Protein AF-A0A8J4WXT7-F1 (afdb_monomer)

Nearest PDB structures (foldseek):
  5irm-assembly1_C  TM=5.726E-01  e=2.950E-30  Oryctolagus cuniculus
  5irm-assembly1_A  TM=5.719E-01  e=6.163E-30  Oryctolagus cuniculus
  5irn-assembly1_A  TM=5.485E-01  e=1.030E-28  Oryctolagus cuniculus
  5irl-assembly1_A  TM=5.346E-01  e=1.166E-27  Oryctolagus cuniculus
  7alv-assembly1_A  TM=7.025E-01  e=1.165E-20  Homo sapiens

Foldseek 3Di:
DDDDDDDDDDDDDDDDDDDDYDDDDDDDDDDDDDDDDDDDDDDDDDDDDDDDDDDDDDDDDDDDDDDDDDDDDDDDDDDDDDDDDDDDDDDDDDDYDDDDDYDDDDDDDDDDDDDDDDDDDDDDDDDPPQDADPPPRHGLPWADPVVRDRHDPVCVVPPPPPDDDPTDDPDDDDDLLVLQLVLLVPDDPVRNQVVLVVCCVVCVVQRVPPPNPDDSNRVSVSCPVPDDSVVSVVVSVVSLQVVLLQQLLLVQLVVLLVVQQWDQLQDPDPVRTDGLVLQDFDFFKFFDDPDPQDLADQLVLLLVLVVPPDDPTHTDDLLCQQPDPPDRFQAEEEAHDPLQCLVVSVSVVSNCCSVVNGDVVASEEDEDELLLVVVDPFFFFQLVVRCLSRVSCVSPPDPQPPHAYEYEYEELVSHPAQQPLPPQDQDQDRGDGGDPSNRVNNVLQCSYVVRYRYYYYYYSVRPVSDDPVSGPTYMYGNADDLVSLLVSLPSLDPDPVLSVVLNVLCVLQLQLVSVSSRVVSSSLSSLLSVVCVVDVVPDDDDNHPLSSLLSSLLQQQLVQCVPPPVDPDPDSLDHDPVSLLVLLLLLVLLLVCLVVVHQKDFPVSSVVSVHDDDPPDPPPSSQSNQWDFDQRSVSGTITGGSTNLNSLLSPLVNQLQCCQPPQFLPLDPPRDRDPAPLVSLVSLLVVQQVPPSSSCLSSSLNNLLCLAPVNCVSCCSNRVSSVVGPDPNVVSLVVLVVVLQDPPGALSSNLSSLSSCVSNVCLCVLVCVLCCLQDPVNVPGAAELSSLLSNLSVLVSRSDQAAEDELVSHGHPDLCSSLSNLLSQLSYQEYHCAPSQDELVSLLSVLVSLQDAPGNHAYYANEPYQHELSSLLSVLNSLQHLRGNYAYYHHALNQYELPNLLSVLVSQLRLSGNYAEYHPHNYHYDVSSVVSNVVSVPDPSHRYPYD

Secondary structure (DSSP, 8-state):
----------------------------------------------------------------------------PPP---------------------------------------------------PBPTTT-SB--EEETTTTEEE-TTHHHHT-SSS-------PPPS-HHHHHHHHHTTS-HHHHHHHHHHHHHH-HHHHTT--TT--HHHHHHHHHHHS-HHHHHHHHHHHHHHHHHHHHHHHHHHHHHHHHSEEESSS--TTSEEEHHHH----EEEE----------HHHHHHHHTT---S---B--GGGTT--SS----EEEEE--TTSSHHHHHHHHHHHHHHTSS-TT-SEEEEEEHHHHTT--S-B-HHHHHHHH-GGGGG-S-S-SS--EEEEEE-GGG--S---TTTPPP---TTS-B-HHHHHHHHHHTSSSTTSEEEEEE-GGGGGGS-GGG-SEEEEEEE--HHHHHHHHHHH-SSHHHHHHHHHHHHH-HHHHHHTTSHHHHHHHHHHHHHHHH-GGG-SPPSSHHHHHHHHHHHHHHHHHHHHS--S---TT---HHHHHHHHHHHHHHHHHHHHT---B-HHHHHHTT----SSS-S-TTHHHHEEEEE-TTS-EEEEESSHHHHHHHHHHHHHHHHHHH---TT-TT-PPPSSHHHHHHHHHHHHHH-TT-TTHHHHHHHHHHTSHHHHHHHTTT-GGGGT----HHHHHHHHHHHHT-TT--HHHHHHHHHHHHHTT-TTHHHHHHHHHH-GGGTT--B-HHHHHHHHHHHTT-SS-EEEEEGGG--BSSGGGGGGGGGGGGGEEEEE-TTS--BHHHHHHHHHHHTSTT----EEE-TT-B-HHHHHHHHHHHHT-TT----EEE-TT---BTTTHHHHHHHHT-TT----EEE-TTSB--HHHHHHHHHHHTSTT---SB-

Mean predicted aligned error: 18.84 Å

Sequence (947 aa):
LKKPEMEKPQSSQSAKKEKVQTEQDKVTRQNRSSSPSQVSMKSDDSMIQPVHFASGKRRSSSPSNVSLKSNDSMIQPVHFPSGKRVRKSSRTLENLSMKSEDSMIQPVHFSQGEEQKYTSIYVETGEVQKSLCQEHHQAQDMFCKTEQAAICKECAVKEHREHEKQYMKITALPNTLMTLQKILGSMTASEFREFKKNLAYQYPECFETLQADCRTQDVAEQMMGSFSEDDVLKVTINLASVKPVSKCQEKIKEKLRRKFRHIHEGLALPKTQVVLYDIYTELYITEGGSEAIREEHEVRIIEKASKNNSTQETPVNITNIFKSPSDSIRSVLTKGVAGIGKTMSVQKFILDWAEGTANQDIDLIISLFFRDLNLEKEACSLMELLRRFFPELKDIESVENGIKILLVLDGLDECRFYLDFQNTRTCCDIMEPVSMEVLLTNLIKGNLLPRSLLWITSRPAATNQIPSECIHRMTEVRGFTDPQKEEYFHKKCKDAQMANTIIKHVKSCRSMHIMCHIPIFCWITATVLDILIRESELGEFPKNRTQLYIHYIFIQAGLKNRKYQKAINNDLRRFTQSDKQMILNLAKLAFHGTNKKTLIFYEDDLKECGIEISEASDFSSLVTQLFREEFGLYRKRVFCFLHLSVQEHLAAIHVLGQFLNEHINALALDGSHPTTLTDVLKTAVVMALENKTGHFDQFLQFLLGLTTECNRKLLQHLLPQLENESLQNDEIVQFIKEKIREEDRTETQTINLFHCLNEMGHNSLVKEIQESLNSDKLSNRKLNPEQCSALAFVLLMSEDVIESFNLQNYKTIKASSRQRLLPIIRASKKAVLCDCELSEKACEVVASALRIPNSPVREINLSRNSIGDAGLEDLCKGLKSPHCQLEILSLVACKITEKSCGSLANALESTESKLRELDLSSNHLTNTGVMRLESFFRSDKCKLQRL

Radius of gyration: 39.2 Å; Cα contacts (8 Å, |Δi|>4): 1251; chains: 1; bounding box: 110×140×107 Å

InterPro domains:
  IPR000315 B-box-type zinc finger [PF00643] (129-164)
  IPR000315 B-box-type zinc finger [PS50119] (128-168)
  IPR000315 B-box-type zinc finger [SM00336] (128-168)
  IPR001611 Leucine-rich repeat [PF13516] (854-876)
  IPR001611 Leucine-rich repeat [PF13516] (914-932)
  IPR007111 NACHT nucleoside triphosphatase [PF05729] (331-494)
  IPR007111 NACHT nucleoside triphosphatase [PS50837] (330-462)
  IPR027417 P-loop containing nucleoside triphosphate hydrolase [G3DSA:3.40.50.300] (240-474)
  IPR029495 NACHT-associated domain [PF14484] (253-323)
  IPR029495 NACHT-associated domain [SM01288] (251-323)
  IPR032675 Leucine-rich repeat domain superfamily [G3DSA:3.80.10.10] (797-947)
  IPR041075 NOD1/2, winged helix domain [PF17779] (582-641)
  IPR041267 NACHT, LRR and PYD domains-containing protein, helical domain HD2 [PF17776] (643-768)
  IPR051261 NOD-like receptor [PTHR24106] (198-947)

Solvent-accessible surface area (backbone atoms only — not comparable to full-atom values): 56001 Å² total; per-residue (Å²): 134,82,82,88,88,86,91,86,89,81,89,81,88,85,88,84,84,90,86,87,81,91,89,85,87,89,86,84,84,88,80,87,81,88,86,89,84,88,84,88,83,86,87,84,85,84,89,86,85,87,84,87,88,79,88,81,89,79,89,85,88,82,88,87,86,88,88,86,87,83,86,84,85,84,88,86,87,86,86,83,87,88,82,88,87,80,91,84,85,90,83,89,89,86,87,89,86,86,89,85,88,90,91,84,88,87,92,89,84,89,80,90,86,82,91,87,91,82,84,91,86,86,87,80,93,77,81,85,75,74,54,54,30,90,83,79,70,37,53,35,82,42,72,41,84,90,78,75,41,69,35,21,76,61,56,64,62,68,71,56,74,86,62,90,81,87,73,86,77,86,69,86,71,73,59,65,60,61,53,40,28,54,55,48,65,68,46,53,79,66,54,48,52,52,52,52,51,50,47,28,67,77,39,40,97,78,37,68,81,67,54,93,85,65,50,49,58,59,54,34,53,50,45,66,74,69,44,55,71,69,55,48,47,52,53,44,52,50,58,63,52,51,56,43,49,53,62,29,32,53,54,50,25,53,50,46,32,71,64,43,48,44,42,59,74,41,45,92,44,93,88,42,57,42,52,37,77,66,54,62,60,86,68,50,29,29,56,45,71,90,69,78,87,69,76,61,48,60,69,58,52,54,61,48,60,77,67,60,90,76,72,92,70,52,73,47,58,79,95,44,71,66,60,58,99,87,56,91,47,45,24,38,38,39,32,29,55,82,56,33,41,68,68,57,51,54,41,49,57,51,32,32,42,37,74,67,79,39,68,78,87,46,62,40,81,48,81,48,43,29,70,50,56,68,70,66,83,66,64,45,14,59,53,55,51,49,32,65,80,37,62,64,50,69,73,48,93,73,74,81,82,82,56,39,34,36,42,33,42,43,40,53,63,54,54,82,66,76,52,53,84,82,80,55,70,91,50,59,61,50,76,50,67,36,47,67,41,46,50,50,42,22,42,56,71,30,52,28,64,64,79,36,35,37,40,36,31,27,34,65,80,40,52,77,66,51,64,69,92,52,44,69,39,48,31,31,46,76,15,37,54,74,70,45,42,50,51,34,40,51,48,68,30,95,43,68,69,59,20,51,49,50,51,50,52,32,68,68,31,47,65,55,46,56,50,28,25,27,53,48,46,40,53,53,50,49,60,41,48,56,50,45,69,74,38,73,85,72,58,81,79,66,84,47,71,54,48,46,49,55,50,40,56,41,49,40,54,27,59,36,50,66,73,74,67,78,58,90,72,82,64,50,81,72,70,50,74,69,52,47,51,47,53,50,29,51,7,44,41,21,34,54,21,62,76,73,71,47,66,74,42,43,69,66,57,36,46,78,31,74,44,84,85,58,96,69,96,64,67,54,55,47,51,39,51,48,27,49,79,48,80,35,94,85,67,53,63,42,39,28,55,72,38,69,68,57,30,29,42,29,19,26,51,29,46,53,50,39,34,71,78,69,51,41,37,81,83,44,92,82,70,55,68,50,91,45,73,58,51,48,52,52,49,45,55,50,58,27,67,71,38,87,59,43,84,39,44,67,27,44,27,30,42,45,17,51,70,23,75,73,40,33,69,66,39,34,85,75,46,61,62,61,78,74,56,87,65,58,61,69,58,55,52,48,50,49,58,49,62,61,68,45,88,89,59,48,38,67,56,41,36,44,56,51,49,27,41,47,44,47,62,46,67,58,50,65,54,53,51,51,50,48,53,67,29,78,95,49,61,84,66,52,43,49,56,36,54,27,41,25,50,26,50,50,55,63,54,51,78,69,70,37,68,69,45,52,60,79,62,58,54,41,71,47,76,72,33,50,63,50,38,54,69,34,48,48,39,10,27,24,33,42,43,53,65,62,82,39,42,32,75,52,23,51,58,52,14,55,34,30,50,33,78,85,33,56,34,32,36,41,31,47,19,56,14,65,27,29,38,67,13,50,50,35,35,27,64,9,46,54,25,79,36,19,49,41,30,35,42,35,38,34,41,17,62,33,41,40,77,36,26,51,55,44,28,63,18,53,64,34,88,56,45,50,44,27,36,44,37,61,52,78,36,59,61,42,73,72,14,51,56,41,37,46,64,39,68,74,34,94,64,53,62,61,80,44,106

Structure (mmCIF, N/CA/C/O backbone):
data_AF-A0A8J4WXT7-F1
#
_entry.id   AF-A0A8J4WXT7-F1
#
loop_
_atom_site.group_PDB
_atom_site.id
_atom_site.type_symbol
_atom_site.label_atom_id
_atom_site.label_alt_id
_atom_site.label_comp_id
_atom_site.label_asym_id
_atom_site.label_entity_id
_atom_site.label_seq_id
_atom_site.pdbx_PDB_ins_code
_atom_site.Cartn_x
_atom_site.Cartn_y
_atom_site.Cartn_z
_atom_site.occupancy
_atom_site.B_iso_or_equiv
_atom_site.auth_seq_id
_atom_site.auth_comp_id
_atom_site.auth_asym_id
_atom_site.auth_atom_id
_atom_site.pdbx_PDB_model_num
ATOM 1 N N . LEU A 1 1 ? 22.449 63.955 -20.024 1.00 32.75 1 LEU A N 1
ATOM 2 C CA . LEU A 1 1 ? 21.929 65.347 -20.027 1.00 32.75 1 LEU A CA 1
ATOM 3 C C . LEU A 1 1 ? 20.988 65.516 -18.834 1.00 32.75 1 LEU A C 1
ATOM 5 O O . LEU A 1 1 ? 20.291 64.562 -18.537 1.00 32.75 1 LEU A O 1
ATOM 9 N N . LYS A 1 2 ? 20.996 66.692 -18.184 1.00 33.09 2 LYS A N 1
ATOM 10 C CA . LYS A 1 2 ? 20.111 67.130 -17.075 1.00 33.09 2 LYS A CA 1
ATOM 11 C C . LYS A 1 2 ? 20.021 66.259 -15.792 1.00 33.09 2 LYS A C 1
ATOM 13 O O . LYS A 1 2 ? 19.198 65.364 -15.674 1.00 33.09 2 LYS A O 1
ATOM 18 N N . LYS A 1 3 ? 20.829 66.662 -14.797 1.00 34.50 3 LYS A N 1
ATOM 19 C CA . LYS A 1 3 ? 20.426 66.908 -13.383 1.00 34.50 3 LYS A CA 1
ATOM 20 C C . LYS A 1 3 ? 19.378 68.062 -13.317 1.00 34.50 3 LYS A C 1
ATOM 22 O O . LYS A 1 3 ? 19.144 68.636 -14.387 1.00 34.50 3 LYS A O 1
ATOM 27 N N . PRO A 1 4 ? 18.823 68.498 -12.156 1.00 60.72 4 PRO A N 1
ATOM 28 C CA . PRO A 1 4 ? 19.086 68.169 -10.734 1.00 60.72 4 PRO A CA 1
ATOM 29 C C . PRO A 1 4 ? 17.799 67.605 -10.041 1.00 60.72 4 PRO A C 1
ATOM 31 O O . PRO A 1 4 ? 17.012 66.993 -10.753 1.00 60.72 4 PRO A O 1
ATOM 34 N N . GLU A 1 5 ? 17.509 67.633 -8.727 1.00 30.34 5 GLU A N 1
ATOM 35 C CA . GLU A 1 5 ? 18.019 68.401 -7.567 1.00 30.34 5 GLU A CA 1
ATOM 36 C C . GLU A 1 5 ? 17.745 67.684 -6.218 1.00 30.34 5 GLU A C 1
ATOM 38 O O . GLU A 1 5 ? 17.013 66.698 -6.170 1.00 30.34 5 GLU A O 1
ATOM 43 N N . MET A 1 6 ? 18.341 68.171 -5.122 1.00 35.03 6 MET A N 1
ATOM 44 C CA . MET A 1 6 ? 18.101 67.726 -3.736 1.00 35.03 6 MET A CA 1
ATOM 45 C C . MET A 1 6 ? 17.519 68.879 -2.917 1.00 35.03 6 MET A C 1
ATOM 47 O O . MET A 1 6 ? 18.025 69.985 -3.063 1.00 35.03 6 MET A O 1
ATOM 51 N N . GLU A 1 7 ? 16.634 68.616 -1.944 1.00 27.25 7 GLU A N 1
ATOM 52 C CA . GLU A 1 7 ? 16.581 69.466 -0.741 1.00 27.25 7 GLU A CA 1
ATOM 53 C C . GLU A 1 7 ? 16.004 68.789 0.523 1.00 27.25 7 GLU A C 1
ATOM 55 O O . GLU A 1 7 ? 15.384 67.725 0.475 1.00 27.25 7 GLU A O 1
ATOM 60 N N . LYS A 1 8 ? 16.341 69.383 1.677 1.00 28.42 8 LYS A N 1
ATOM 61 C CA . LYS A 1 8 ? 16.158 68.933 3.077 1.00 28.42 8 LYS A CA 1
ATOM 62 C C . LYS A 1 8 ? 16.643 70.098 3.987 1.00 28.42 8 LYS A C 1
ATOM 64 O O . LYS A 1 8 ? 17.520 70.830 3.539 1.00 28.42 8 LYS A O 1
ATOM 69 N N . PRO A 1 9 ? 16.343 70.157 5.301 1.00 58.66 9 PRO A N 1
ATOM 70 C CA . PRO A 1 9 ? 15.044 70.097 5.989 1.00 58.66 9 PRO A CA 1
ATOM 71 C C . PRO A 1 9 ? 14.857 71.249 7.027 1.00 58.66 9 PRO A C 1
ATOM 73 O O . PRO A 1 9 ? 15.831 71.834 7.493 1.00 58.66 9 PRO A O 1
ATOM 76 N N . GLN A 1 10 ? 13.632 71.507 7.507 1.00 25.59 10 GLN A N 1
ATOM 77 C CA . GLN A 1 10 ? 13.338 72.419 8.641 1.00 25.59 10 GLN A CA 1
ATOM 78 C C . GLN A 1 10 ? 12.150 71.850 9.464 1.00 25.59 10 GLN A C 1
ATOM 80 O O . GLN A 1 10 ? 11.192 71.374 8.868 1.00 25.59 10 GLN A O 1
ATOM 85 N N . SER A 1 11 ? 12.272 71.558 10.775 1.00 28.38 11 SER A N 1
ATOM 86 C CA . SER A 1 11 ? 12.218 72.441 11.977 1.00 28.38 11 SER A CA 1
ATOM 87 C C . SER A 1 11 ? 10.779 72.889 12.342 1.00 28.38 11 SER A C 1
ATOM 89 O O . SER A 1 11 ? 10.044 73.252 11.438 1.00 28.38 11 SER A O 1
ATOM 91 N N . SER A 1 12 ? 10.297 72.961 13.599 1.00 28.38 12 SER A N 1
ATOM 92 C CA . SER A 1 12 ? 10.892 72.701 14.934 1.00 28.38 12 SER A CA 1
ATOM 93 C C . SER A 1 12 ? 9.869 72.898 16.085 1.00 28.38 12 SER A C 1
ATOM 95 O O . SER A 1 12 ? 8.905 73.628 15.892 1.00 28.38 12 SER A O 1
ATOM 97 N N . GLN A 1 13 ? 10.193 72.419 17.307 1.00 30.55 13 GLN A N 1
ATOM 98 C CA . GLN A 1 13 ? 9.604 72.825 18.617 1.00 30.55 13 GLN A CA 1
ATOM 99 C C . GLN A 1 13 ? 8.113 72.432 18.853 1.00 30.55 13 GLN A C 1
ATOM 101 O O . GLN A 1 13 ? 7.436 72.001 17.932 1.00 30.55 13 GLN A O 1
ATOM 106 N N . SER A 1 14 ? 7.536 72.453 20.069 1.00 27.25 14 SER A N 1
ATOM 107 C CA . SER A 1 14 ? 7.973 72.970 21.389 1.00 27.25 14 SER A CA 1
ATOM 108 C C . SER A 1 14 ? 7.551 72.041 22.561 1.00 27.25 14 SER A C 1
ATOM 110 O O . SER A 1 14 ? 6.903 71.024 22.337 1.00 27.25 14 SER A O 1
ATOM 112 N N . ALA A 1 15 ? 7.920 72.365 23.811 1.00 29.78 15 ALA A N 1
ATOM 113 C CA . ALA A 1 15 ? 7.679 71.543 25.016 1.00 29.78 15 ALA A CA 1
ATOM 114 C C . ALA A 1 15 ? 7.128 72.365 26.202 1.00 29.78 15 ALA A C 1
ATOM 116 O O . ALA A 1 15 ? 7.303 73.588 26.192 1.00 29.78 15 ALA A O 1
ATOM 117 N N . LYS A 1 16 ? 6.578 71.717 27.259 1.00 30.84 16 LYS A N 1
ATOM 118 C CA . LYS A 1 16 ? 6.647 72.216 28.664 1.00 30.84 16 LYS A CA 1
ATOM 119 C C . LYS A 1 16 ? 6.080 71.303 29.780 1.00 30.84 16 LYS A C 1
ATOM 121 O O . LYS A 1 16 ? 5.022 70.716 29.608 1.00 30.84 16 LYS A O 1
ATOM 126 N N . LYS A 1 17 ? 6.728 71.424 30.960 1.00 28.84 17 LYS A N 1
ATOM 127 C CA . LYS A 1 17 ? 6.307 71.116 32.359 1.00 28.84 17 LYS A CA 1
ATOM 128 C C . LYS A 1 17 ? 6.183 69.626 32.765 1.00 28.84 17 LYS A C 1
ATOM 130 O O . LYS A 1 17 ? 5.819 68.814 31.931 1.00 28.84 17 LYS A O 1
ATOM 135 N N . GLU A 1 18 ? 6.585 69.139 33.957 1.00 28.61 18 GLU A N 1
ATOM 136 C CA . GLU A 1 18 ? 6.656 69.644 35.367 1.00 28.61 18 GLU A CA 1
ATOM 137 C C . GLU A 1 18 ? 5.300 69.679 36.116 1.00 28.61 18 GLU A C 1
ATOM 139 O O . GLU A 1 18 ? 4.330 70.171 35.555 1.00 28.61 18 GLU A O 1
ATOM 144 N N . LYS A 1 19 ? 5.142 69.255 37.390 1.00 28.00 19 LYS A N 1
ATOM 145 C CA . LYS A 1 19 ? 6.013 68.577 38.401 1.00 28.00 19 LYS A CA 1
ATOM 146 C C . LYS A 1 19 ? 5.114 68.035 39.559 1.00 28.00 19 LYS A C 1
ATOM 148 O O . LYS A 1 19 ? 3.906 67.977 39.382 1.00 28.00 19 LYS A O 1
ATOM 153 N N . VAL A 1 20 ? 5.698 67.800 40.752 1.00 28.27 20 VAL A N 1
ATOM 154 C CA . VAL A 1 20 ? 5.061 67.811 42.106 1.00 28.27 20 VAL A CA 1
ATOM 155 C C . VAL A 1 20 ? 4.616 66.449 42.710 1.00 28.27 20 VAL A C 1
ATOM 157 O O . VAL A 1 20 ? 3.445 66.106 42.717 1.00 28.27 20 VAL A O 1
ATOM 160 N N . GLN A 1 21 ? 5.605 65.743 43.295 1.00 28.44 21 GLN A N 1
ATOM 161 C CA . GLN A 1 21 ? 5.752 65.450 44.751 1.00 28.44 21 GLN A CA 1
ATOM 162 C C . GLN A 1 21 ? 4.863 64.441 45.544 1.00 28.44 21 GLN A C 1
ATOM 164 O O . GLN A 1 21 ? 3.657 64.612 45.628 1.00 28.44 21 GLN A O 1
ATOM 169 N N . THR A 1 22 ? 5.551 63.478 46.211 1.00 27.33 22 THR A N 1
ATOM 170 C CA . THR A 1 22 ? 5.584 63.116 47.678 1.00 27.33 22 THR A CA 1
ATOM 171 C C . THR A 1 22 ? 4.273 63.026 48.500 1.00 27.33 22 THR A C 1
ATOM 173 O O . THR A 1 22 ? 3.391 63.845 48.307 1.00 27.33 22 THR A O 1
ATOM 176 N N . GLU A 1 23 ? 4.067 62.188 49.535 1.00 30.50 23 GLU A N 1
ATOM 177 C CA . GLU A 1 23 ? 4.852 61.199 50.334 1.00 30.50 23 GLU A CA 1
ATOM 178 C C . GLU A 1 23 ? 3.835 60.335 51.172 1.00 30.50 23 GLU A C 1
ATOM 180 O O . GLU A 1 23 ? 2.641 60.445 50.905 1.00 30.50 23 GLU A O 1
ATOM 185 N N . GLN A 1 24 ? 4.112 59.448 52.153 1.00 29.28 24 GLN A N 1
ATOM 186 C CA . GLN A 1 24 ? 5.302 59.087 52.958 1.00 29.28 24 GLN A CA 1
ATOM 187 C C . GLN A 1 24 ? 5.260 57.593 53.413 1.00 29.28 24 GLN A C 1
ATOM 189 O O . GLN A 1 24 ? 4.347 56.844 53.072 1.00 29.28 24 GLN A O 1
ATOM 194 N N . ASP A 1 25 ? 6.249 57.179 54.211 1.00 28.12 25 ASP A N 1
ATOM 195 C CA . ASP A 1 25 ? 6.526 55.844 54.770 1.00 28.12 25 ASP A CA 1
ATOM 196 C C . ASP A 1 25 ? 5.552 55.263 55.825 1.00 28.12 25 ASP A C 1
ATOM 198 O O . ASP A 1 25 ? 4.901 55.985 56.584 1.00 28.12 25 ASP A O 1
ATOM 202 N N . LYS A 1 26 ? 5.702 53.947 56.085 1.00 26.88 26 LYS A N 1
ATOM 203 C CA . LYS A 1 26 ? 6.197 53.509 57.414 1.00 26.88 26 LYS A CA 1
ATOM 204 C C . LYS A 1 26 ? 6.975 52.183 57.392 1.00 26.88 26 LYS A C 1
ATOM 206 O O . LYS A 1 26 ? 6.702 51.292 56.597 1.00 26.88 26 LYS A O 1
ATOM 211 N N . VAL A 1 27 ? 7.965 52.070 58.285 1.00 28.64 27 VAL A N 1
ATOM 212 C CA . VAL A 1 27 ? 9.023 51.035 58.287 1.00 28.64 27 VAL A CA 1
ATOM 213 C C . VAL A 1 27 ? 9.058 50.272 59.614 1.00 28.64 27 VAL A C 1
ATOM 215 O O . VAL A 1 27 ? 9.048 50.907 60.670 1.00 28.64 27 VAL A O 1
ATOM 218 N N . THR A 1 28 ? 9.245 48.940 59.610 1.00 26.69 28 THR A N 1
ATOM 219 C CA . THR A 1 28 ? 9.834 48.238 60.778 1.00 26.69 28 THR A CA 1
ATOM 220 C C . THR A 1 28 ? 10.654 46.972 60.439 1.00 26.69 28 THR A C 1
ATOM 222 O O . THR A 1 28 ? 10.134 45.917 60.108 1.00 26.69 28 THR A O 1
ATOM 225 N N . ARG A 1 29 ? 11.977 47.135 60.567 1.00 26.28 29 ARG A N 1
ATOM 226 C CA . ARG A 1 29 ? 13.097 46.189 60.804 1.00 26.28 29 ARG A CA 1
ATOM 227 C C . ARG A 1 29 ? 12.882 44.654 60.908 1.00 26.28 29 ARG A C 1
ATOM 229 O O . ARG A 1 29 ? 12.332 44.158 61.878 1.00 26.28 29 ARG A O 1
ATOM 236 N N . GLN A 1 30 ? 13.616 43.951 60.032 1.00 26.34 30 GLN A N 1
ATOM 237 C CA . GLN A 1 30 ? 14.701 42.971 60.313 1.00 26.34 30 GLN A CA 1
ATOM 238 C C . GLN A 1 30 ? 14.550 41.859 61.383 1.00 26.34 30 GLN A C 1
ATOM 240 O O . GLN A 1 30 ? 14.616 42.127 62.577 1.00 26.34 30 GLN A O 1
ATOM 245 N N . ASN A 1 31 ? 14.711 40.606 60.930 1.00 25.25 31 ASN A N 1
ATOM 246 C CA . ASN A 1 31 ? 15.858 39.719 61.241 1.00 25.25 31 ASN A CA 1
ATOM 247 C C . ASN A 1 31 ? 16.038 38.756 60.038 1.00 25.25 31 ASN A C 1
ATOM 249 O O . ASN A 1 31 ? 15.040 38.293 59.503 1.00 25.25 31 ASN A O 1
ATOM 253 N N . ARG A 1 32 ? 17.202 38.645 59.370 1.00 26.08 32 ARG A N 1
ATOM 254 C CA . ARG A 1 32 ? 18.493 38.008 59.752 1.00 26.08 32 ARG A CA 1
ATOM 255 C C . ARG A 1 32 ? 18.356 36.473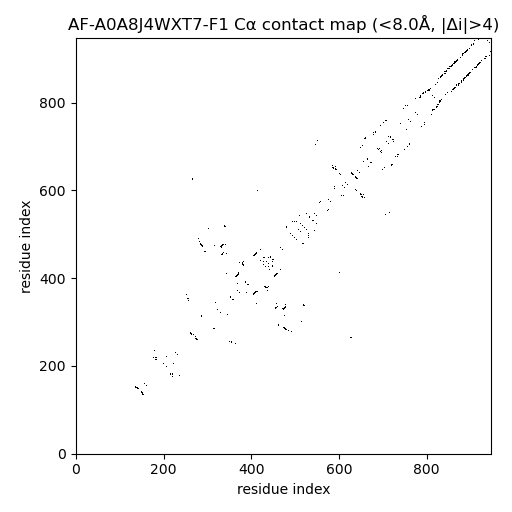 59.892 1.00 26.08 32 ARG A C 1
ATOM 257 O O . ARG A 1 32 ? 17.447 36.037 60.579 1.00 26.08 32 ARG A O 1
ATOM 264 N N . SER A 1 33 ? 19.211 35.639 59.279 1.00 25.41 33 SER A N 1
ATOM 265 C CA . SER A 1 33 ? 20.631 35.856 58.909 1.00 25.41 33 SER A CA 1
ATOM 266 C C . SER A 1 33 ? 21.156 35.065 57.681 1.00 25.41 33 SER A C 1
ATOM 268 O O . SER A 1 33 ? 20.657 33.984 57.407 1.00 25.41 33 SER A O 1
ATOM 270 N N . SER A 1 34 ? 22.258 35.568 57.076 1.00 25.61 34 SER A N 1
ATOM 271 C CA . SER A 1 34 ? 23.432 34.831 56.500 1.00 25.61 34 SER A CA 1
ATOM 272 C C . SER A 1 34 ? 23.237 33.757 55.398 1.00 25.61 34 SER A C 1
ATOM 274 O O . SER A 1 34 ? 22.472 32.827 55.600 1.00 25.61 34 SER A O 1
ATOM 276 N N . SER A 1 35 ? 23.974 33.709 54.271 1.00 25.70 35 SER A N 1
ATOM 277 C CA . SER A 1 35 ? 25.139 34.486 53.772 1.00 25.70 35 SER A CA 1
ATOM 278 C C . SER A 1 35 ? 25.268 34.395 52.230 1.00 25.70 35 SER A C 1
ATOM 280 O O . SER A 1 35 ? 24.807 33.407 51.663 1.00 25.70 35 SER A O 1
ATOM 282 N N . PRO A 1 36 ? 25.948 35.342 51.545 1.00 35.75 36 PRO A N 1
ATOM 283 C CA . PRO A 1 36 ? 26.253 35.267 50.107 1.00 35.75 36 PRO A CA 1
ATOM 284 C C . PRO A 1 36 ? 27.744 35.004 49.786 1.00 35.75 36 PRO A C 1
ATOM 286 O O . PRO A 1 36 ? 28.620 35.458 50.521 1.00 35.75 36 PRO A O 1
ATOM 289 N N . SER A 1 37 ? 28.050 34.364 48.647 1.00 22.73 37 SER A N 1
ATOM 290 C CA . SER A 1 37 ? 29.209 34.670 47.765 1.00 22.73 37 SER A CA 1
ATOM 291 C C . SER A 1 37 ? 29.231 33.786 46.499 1.00 22.73 37 SER A C 1
ATOM 293 O O . SER A 1 37 ? 28.431 32.867 46.353 1.00 22.73 37 SER A O 1
ATOM 295 N N . GLN A 1 38 ? 30.090 34.151 45.541 1.00 22.84 38 GLN A N 1
ATOM 296 C CA . GLN A 1 38 ? 30.192 33.622 44.171 1.00 22.84 38 GLN A CA 1
ATOM 297 C C . GLN A 1 38 ? 30.840 32.226 44.085 1.00 22.84 38 GLN A C 1
ATOM 299 O O . GLN A 1 38 ? 31.668 31.898 44.927 1.00 22.84 38 GLN A O 1
ATOM 304 N N . VAL A 1 39 ? 30.612 31.505 42.974 1.00 22.45 39 VAL A N 1
ATOM 305 C CA . VAL A 1 39 ? 31.678 30.968 42.085 1.00 22.45 39 VAL A CA 1
ATOM 306 C C . VAL A 1 39 ? 31.076 30.486 40.751 1.00 22.45 39 VAL A C 1
ATOM 308 O O . VAL A 1 39 ? 29.897 30.149 40.681 1.00 22.45 39 VAL A O 1
ATOM 311 N N . SER A 1 40 ? 31.867 30.511 39.670 1.00 22.30 40 SER A N 1
ATOM 312 C CA . SER A 1 40 ? 31.441 30.105 38.320 1.00 22.30 40 SER A CA 1
ATOM 313 C C . SER A 1 40 ? 31.441 28.591 38.102 1.00 22.30 40 SER A C 1
ATOM 315 O O . SER A 1 40 ? 32.327 27.906 38.611 1.00 22.30 40 SER A O 1
ATOM 317 N N . MET A 1 41 ? 30.628 28.118 37.156 1.00 23.03 41 MET A N 1
ATOM 318 C CA . MET A 1 41 ? 30.991 26.975 36.312 1.00 23.03 41 MET A CA 1
ATOM 319 C C . MET A 1 41 ? 30.803 27.338 34.838 1.00 23.03 41 MET A C 1
ATOM 321 O O . MET A 1 41 ? 29.846 28.023 34.482 1.00 23.03 41 MET A O 1
ATOM 325 N N . LYS A 1 42 ? 31.742 26.897 33.998 1.00 22.95 42 LYS A N 1
ATOM 326 C CA . LYS A 1 42 ? 31.633 26.941 32.538 1.00 22.95 42 LYS A CA 1
ATOM 327 C C . LYS A 1 42 ? 31.022 25.642 32.019 1.00 22.95 42 LYS A C 1
ATOM 329 O O . LYS A 1 42 ? 31.112 24.608 32.677 1.00 22.95 42 LYS A O 1
ATOM 334 N N . SER A 1 43 ? 30.544 25.690 30.786 1.00 24.03 43 SER A N 1
ATOM 335 C CA . SER A 1 43 ? 30.361 24.525 29.923 1.00 24.03 43 SER A CA 1
ATOM 336 C C . SER A 1 43 ? 31.191 24.762 28.666 1.00 24.03 43 SER A C 1
ATOM 338 O O . SER A 1 43 ? 30.878 25.676 27.906 1.00 24.03 43 SER A O 1
ATOM 340 N N . ASP A 1 44 ? 32.248 23.971 28.500 1.00 23.50 44 ASP A N 1
ATOM 341 C CA . ASP A 1 44 ? 33.116 23.933 27.320 1.00 23.50 44 ASP A CA 1
ATOM 342 C C . ASP A 1 44 ? 32.918 22.553 26.644 1.00 23.50 44 ASP A C 1
ATOM 344 O O . ASP A 1 44 ? 32.609 21.568 27.320 1.00 23.50 44 ASP A O 1
ATOM 348 N N . ASP A 1 45 ? 33.040 22.494 25.317 1.00 25.06 45 ASP A N 1
ATOM 349 C CA . ASP A 1 45 ? 32.605 21.372 24.464 1.00 25.06 45 ASP A CA 1
ATOM 350 C C . ASP A 1 45 ? 33.786 20.487 23.976 1.00 25.06 45 ASP A C 1
ATOM 352 O O . ASP A 1 45 ? 34.956 20.819 24.173 1.00 25.06 45 ASP A O 1
ATOM 356 N N . SER A 1 46 ? 33.460 19.426 23.229 1.00 23.95 46 SER A N 1
ATOM 357 C CA . SER A 1 46 ? 34.268 18.721 22.215 1.00 23.95 46 SER A CA 1
ATOM 358 C C . SER A 1 46 ? 35.114 17.476 22.589 1.00 23.95 46 SER A C 1
ATOM 360 O O . SER A 1 46 ? 36.008 17.501 23.427 1.00 23.95 46 SER A O 1
ATOM 362 N N . MET A 1 47 ? 34.887 16.424 21.778 1.00 22.59 47 MET A N 1
ATOM 363 C CA . MET A 1 47 ? 35.834 15.404 21.266 1.00 22.59 47 MET A CA 1
ATOM 364 C C . MET A 1 47 ? 36.442 14.320 22.186 1.00 22.59 47 MET A C 1
ATOM 366 O O . MET A 1 47 ? 36.995 14.597 23.242 1.00 22.59 47 MET A O 1
ATOM 370 N N . ILE A 1 48 ? 36.479 13.074 21.667 1.00 24.69 48 ILE A N 1
ATOM 371 C CA . ILE A 1 48 ? 37.716 12.308 21.352 1.00 24.69 48 ILE A CA 1
ATOM 372 C C . ILE A 1 48 ? 37.401 10.959 20.650 1.00 24.69 48 ILE A C 1
ATOM 374 O O . ILE A 1 48 ? 36.573 10.171 21.099 1.00 24.69 48 ILE A O 1
ATOM 378 N N . GLN A 1 49 ? 38.140 10.670 19.573 1.00 22.05 49 GLN A N 1
ATOM 379 C CA . GLN A 1 49 ? 38.462 9.328 19.041 1.00 22.05 49 GLN A CA 1
ATOM 380 C C . GLN A 1 49 ? 40.010 9.248 18.885 1.00 22.05 49 GLN A C 1
ATOM 382 O O . GLN A 1 49 ? 40.688 10.236 19.168 1.00 22.05 49 GLN A O 1
ATOM 387 N N . PRO A 1 50 ? 40.605 8.179 18.320 1.00 40.50 50 PRO A N 1
ATOM 388 C CA . PRO A 1 50 ? 40.706 6.815 18.847 1.00 40.50 50 PRO A CA 1
ATOM 389 C C . PRO A 1 50 ? 42.191 6.393 19.008 1.00 40.50 50 PRO A C 1
ATOM 391 O O . PRO A 1 50 ? 43.074 6.985 18.391 1.00 40.50 50 PRO A O 1
ATOM 394 N N . VAL A 1 51 ? 42.507 5.334 19.771 1.00 25.53 51 VAL A N 1
ATOM 395 C CA . VAL A 1 51 ? 43.911 4.876 19.928 1.00 25.53 51 VAL A CA 1
ATOM 396 C C . VAL A 1 51 ? 44.062 3.349 19.873 1.00 25.53 51 VAL A C 1
ATOM 398 O O . VAL A 1 51 ? 43.595 2.630 20.751 1.00 25.53 51 VAL A O 1
ATOM 401 N N . HIS A 1 52 ? 44.801 2.863 18.869 1.00 23.55 52 HIS A N 1
ATOM 402 C CA . HIS A 1 52 ? 45.481 1.561 18.903 1.00 23.55 52 HIS A CA 1
ATOM 403 C C . HIS A 1 52 ? 46.757 1.657 19.747 1.00 23.55 52 HIS A C 1
ATOM 405 O O . HIS A 1 52 ? 47.478 2.640 19.613 1.00 23.55 52 HIS A O 1
ATOM 411 N N . PHE A 1 53 ? 47.151 0.585 20.444 1.00 24.03 53 PHE A N 1
ATOM 412 C CA . PHE A 1 53 ? 48.579 0.287 20.628 1.00 24.03 53 PHE A CA 1
ATOM 413 C C . PHE A 1 53 ? 48.863 -1.216 20.699 1.00 24.03 53 PHE A C 1
ATOM 415 O O . PHE A 1 53 ? 47.990 -2.023 21.016 1.00 24.03 53 PHE A O 1
ATOM 422 N N . ALA A 1 54 ? 50.102 -1.586 20.377 1.00 21.84 54 ALA A N 1
ATOM 423 C CA . ALA A 1 54 ? 50.577 -2.961 20.327 1.00 21.84 54 ALA A CA 1
ATOM 424 C C . ALA A 1 54 ? 51.857 -3.153 21.158 1.00 21.84 54 ALA A C 1
ATOM 426 O O . ALA A 1 54 ? 52.655 -2.234 21.306 1.00 21.84 54 ALA A O 1
ATOM 427 N N . SER A 1 55 ? 52.095 -4.407 21.562 1.00 24.00 55 SER A N 1
ATOM 428 C CA . SER A 1 55 ? 53.374 -4.976 22.028 1.00 24.00 55 SER A CA 1
ATOM 429 C C . SER A 1 55 ? 53.998 -4.469 23.346 1.00 24.00 55 SER A C 1
ATOM 431 O O . SER A 1 55 ? 54.295 -3.293 23.502 1.00 24.00 55 SER A O 1
ATOM 433 N N . GLY A 1 56 ? 54.379 -5.411 24.230 1.00 22.36 56 GLY A N 1
ATOM 434 C CA . GLY A 1 56 ? 55.593 -5.230 25.051 1.00 22.36 56 GLY A CA 1
ATOM 435 C C . GLY A 1 56 ? 55.617 -5.733 26.504 1.00 22.36 56 GLY A C 1
ATOM 436 O O . GLY A 1 56 ? 55.593 -4.921 27.410 1.00 22.36 56 GLY A O 1
ATOM 437 N N . LYS A 1 57 ? 55.800 -7.052 26.711 1.00 23.70 57 LYS A N 1
ATOM 438 C CA . LYS A 1 57 ? 56.701 -7.707 27.711 1.00 23.70 57 LYS A CA 1
ATOM 439 C C . LYS A 1 57 ? 56.932 -6.978 29.075 1.00 23.70 57 LYS A C 1
ATOM 441 O O . LYS A 1 57 ? 57.534 -5.917 29.105 1.00 23.70 57 LYS A O 1
ATOM 446 N N . ARG A 1 58 ? 56.754 -7.608 30.250 1.00 24.70 58 ARG A N 1
ATOM 447 C CA . ARG A 1 58 ? 57.299 -8.926 30.675 1.00 24.70 58 ARG A CA 1
ATOM 448 C C . ARG A 1 58 ? 56.583 -9.507 31.919 1.00 24.70 58 ARG A C 1
ATOM 450 O O . ARG A 1 58 ? 56.339 -8.748 32.837 1.00 24.70 58 ARG A O 1
ATOM 457 N N . ARG A 1 59 ? 56.500 -10.855 31.968 1.00 24.30 59 ARG A N 1
ATOM 458 C CA . ARG A 1 59 ? 56.715 -11.796 33.115 1.00 24.30 59 ARG A CA 1
ATOM 459 C C . ARG A 1 59 ? 55.983 -11.564 34.462 1.00 24.30 59 ARG A C 1
ATOM 461 O O . ARG A 1 59 ? 55.950 -10.457 34.962 1.00 24.30 59 ARG A O 1
ATOM 468 N N . SER A 1 60 ? 55.559 -12.589 35.209 1.00 23.09 60 SER A N 1
ATOM 469 C CA . SER A 1 60 ? 55.343 -14.034 34.950 1.00 23.09 60 SER A CA 1
ATOM 470 C C . SER A 1 60 ? 54.710 -14.647 36.211 1.00 23.09 60 SER A C 1
ATOM 472 O O . SER A 1 60 ? 55.243 -14.433 37.294 1.00 23.09 60 SER A O 1
ATOM 474 N N . SER A 1 61 ? 53.659 -15.456 36.103 1.00 24.19 61 SER A N 1
ATOM 475 C CA . SER A 1 61 ? 53.839 -16.917 36.108 1.00 24.19 61 SER A CA 1
ATOM 476 C C . SER A 1 61 ? 52.821 -17.653 35.221 1.00 24.19 61 SER A C 1
ATOM 478 O O . SER A 1 61 ? 51.674 -17.256 35.060 1.00 24.19 61 SER A O 1
ATOM 480 N N . SER A 1 62 ? 53.287 -18.737 34.608 1.00 21.33 62 SER A N 1
ATOM 481 C CA . SER A 1 62 ? 52.563 -19.683 33.735 1.00 21.33 62 SER A CA 1
ATOM 482 C C . SER A 1 62 ? 52.932 -21.108 34.231 1.00 21.33 62 SER A C 1
ATOM 484 O O . SER A 1 62 ? 53.701 -21.170 35.198 1.00 21.33 62 SER A O 1
ATOM 486 N N . PRO A 1 63 ? 52.519 -22.248 33.627 1.00 31.41 63 PRO A N 1
ATOM 487 C CA . PRO A 1 63 ? 51.761 -22.486 32.384 1.00 31.41 63 PRO A CA 1
ATOM 488 C C . PRO A 1 63 ? 50.447 -23.272 32.664 1.00 31.41 63 PRO A C 1
ATOM 490 O O . PRO A 1 63 ? 50.063 -23.392 33.818 1.00 31.41 63 PRO A O 1
ATOM 493 N N . SER A 1 64 ? 49.653 -23.817 31.732 1.00 23.16 64 SER A N 1
ATOM 494 C CA . SER A 1 64 ? 49.768 -24.198 30.303 1.00 23.16 64 SER A CA 1
ATOM 495 C C . SER A 1 64 ? 48.335 -24.389 29.745 1.00 23.16 64 SER A C 1
ATOM 497 O O . SER A 1 64 ? 47.420 -24.546 30.544 1.00 23.16 64 SER A O 1
ATOM 499 N N . ASN A 1 65 ? 48.017 -24.440 28.447 1.00 21.67 65 ASN A N 1
ATOM 500 C CA . ASN A 1 65 ? 48.681 -24.041 27.196 1.00 21.67 65 ASN A CA 1
ATOM 501 C C . ASN A 1 65 ? 47.565 -23.725 26.171 1.00 21.67 65 ASN A C 1
ATOM 503 O O . ASN A 1 65 ? 46.474 -24.281 26.265 1.00 21.67 65 ASN A O 1
ATOM 507 N N . VAL A 1 66 ? 47.829 -22.871 25.176 1.00 20.91 66 VAL A N 1
ATOM 508 C CA . VAL A 1 66 ? 46.849 -22.486 24.136 1.00 20.91 66 VAL A CA 1
ATOM 509 C C . VAL A 1 66 ? 47.226 -23.102 22.787 1.00 20.91 66 VAL A C 1
ATOM 511 O O . VAL A 1 66 ? 48.409 -23.176 22.459 1.00 20.91 66 VAL A O 1
ATOM 514 N N . SER A 1 67 ? 46.234 -23.459 21.968 1.00 21.05 67 SER A N 1
ATOM 515 C CA . SER A 1 67 ? 46.409 -23.594 20.518 1.00 21.05 67 SER A CA 1
ATOM 516 C C . SER A 1 67 ? 45.166 -23.109 19.769 1.00 21.05 67 SER A C 1
ATOM 518 O O . SER A 1 67 ? 44.041 -23.390 20.173 1.00 21.05 67 SER A O 1
ATOM 520 N N . LEU A 1 68 ? 45.387 -22.383 18.673 1.00 23.70 68 LEU A N 1
ATOM 521 C CA . LEU A 1 68 ? 44.379 -21.934 17.713 1.00 23.70 68 LEU A CA 1
ATOM 522 C C . LEU A 1 68 ? 44.891 -22.263 16.310 1.00 23.70 68 LEU A C 1
ATOM 524 O O . LEU A 1 68 ? 45.983 -21.818 15.949 1.00 23.70 68 LEU A O 1
ATOM 528 N N . LYS A 1 69 ? 44.092 -22.974 15.507 1.00 20.11 69 LYS A N 1
ATOM 529 C CA . LYS A 1 69 ? 44.131 -22.907 14.037 1.00 20.11 69 LYS A CA 1
ATOM 530 C C . LYS A 1 69 ? 42.861 -23.493 13.413 1.00 20.11 69 LYS A C 1
ATOM 532 O O . LYS A 1 69 ? 41.977 -23.958 14.123 1.00 20.11 69 LYS A O 1
ATOM 537 N N . SER A 1 70 ? 42.751 -23.345 12.098 1.00 24.42 70 SER A N 1
ATOM 538 C CA . SER A 1 70 ? 41.491 -23.250 11.360 1.00 24.42 70 SER A CA 1
ATOM 539 C C . SER A 1 70 ? 41.288 -24.342 10.305 1.00 24.42 70 SER A C 1
ATOM 541 O O . SER A 1 70 ? 42.255 -24.744 9.662 1.00 24.42 70 SER A O 1
ATOM 543 N N . ASN A 1 71 ? 40.007 -24.605 10.021 1.00 26.86 71 ASN A N 1
ATOM 544 C CA . ASN A 1 71 ? 39.433 -25.203 8.804 1.00 26.86 71 ASN A CA 1
ATOM 545 C C . ASN A 1 71 ? 39.485 -26.737 8.612 1.00 26.86 71 ASN A C 1
ATOM 547 O O . ASN A 1 71 ? 40.289 -27.450 9.201 1.00 26.86 71 ASN A O 1
ATOM 551 N N . ASP A 1 72 ? 38.582 -27.154 7.715 1.00 22.30 72 ASP A N 1
ATOM 552 C CA . ASP A 1 72 ? 38.430 -28.423 6.990 1.00 22.30 72 ASP A CA 1
ATOM 553 C C . ASP A 1 72 ? 37.803 -29.669 7.671 1.00 22.30 72 ASP A C 1
ATOM 555 O O . ASP A 1 72 ? 38.430 -30.430 8.397 1.00 22.30 72 ASP A O 1
ATOM 559 N N . SER A 1 73 ? 36.573 -29.949 7.208 1.00 22.91 73 SER A N 1
ATOM 560 C CA . SER A 1 73 ? 36.151 -31.225 6.589 1.00 22.91 73 SER A CA 1
ATOM 561 C C . SER A 1 73 ? 35.668 -32.446 7.411 1.00 22.91 73 SER A C 1
ATOM 563 O O . SER A 1 73 ? 36.441 -33.282 7.855 1.00 22.91 73 SER A O 1
ATOM 565 N N . MET A 1 74 ? 34.345 -32.662 7.303 1.00 21.92 74 MET A N 1
ATOM 566 C CA . MET A 1 74 ? 33.683 -33.895 6.804 1.00 21.92 74 MET A CA 1
ATOM 567 C C . MET A 1 74 ? 33.541 -35.188 7.663 1.00 21.92 74 MET A C 1
ATOM 569 O O . MET A 1 74 ? 34.462 -35.980 7.790 1.00 21.92 74 MET A O 1
ATOM 573 N N . ILE A 1 75 ? 32.268 -35.485 8.000 1.00 23.77 75 ILE A N 1
ATOM 574 C CA . ILE A 1 75 ? 31.552 -36.794 7.958 1.00 23.77 75 ILE A CA 1
ATOM 575 C C . ILE A 1 75 ? 32.089 -37.999 8.789 1.00 23.77 75 ILE A C 1
ATOM 577 O O . ILE A 1 75 ? 33.056 -38.635 8.389 1.00 23.77 75 ILE A O 1
ATOM 581 N N . GLN A 1 76 ? 31.322 -38.479 9.792 1.00 22.78 76 GLN A N 1
ATOM 582 C CA . GLN A 1 76 ? 30.551 -39.756 9.713 1.00 22.78 76 GLN A CA 1
ATOM 583 C C . GLN A 1 76 ? 29.626 -40.040 10.933 1.00 22.78 76 GLN A C 1
ATOM 585 O O . GLN A 1 76 ? 29.941 -39.625 12.046 1.00 22.78 76 GLN A O 1
ATOM 590 N N . PRO A 1 77 ? 28.477 -40.735 10.734 1.00 26.42 77 PRO A N 1
ATOM 591 C CA . PRO A 1 77 ? 27.549 -41.165 11.791 1.00 26.42 77 PRO A CA 1
ATOM 592 C C . PRO A 1 77 ? 27.775 -42.624 12.252 1.00 26.42 77 PRO A C 1
ATOM 594 O O . PRO A 1 77 ? 28.495 -43.388 11.613 1.00 26.42 77 PRO A O 1
ATOM 597 N N . VAL A 1 78 ? 27.103 -43.036 13.335 1.00 24.33 78 VAL A N 1
ATOM 598 C CA . VAL A 1 78 ? 27.194 -44.394 13.918 1.00 24.33 78 VAL A CA 1
ATOM 599 C C . VAL A 1 78 ? 26.146 -45.362 13.327 1.00 24.33 78 VAL A C 1
ATOM 601 O O . VAL A 1 78 ? 25.059 -44.961 12.917 1.00 24.33 78 VAL A O 1
ATOM 604 N N . HIS A 1 79 ? 26.500 -46.650 13.266 1.00 22.55 79 HIS A N 1
ATOM 605 C CA . HIS A 1 79 ? 25.751 -47.745 12.632 1.00 22.55 79 HIS A CA 1
ATOM 606 C C . HIS A 1 79 ? 24.508 -48.254 13.388 1.00 22.55 79 HIS A C 1
ATOM 608 O O . HIS A 1 79 ? 24.501 -48.331 14.612 1.00 22.55 79 HIS A O 1
ATOM 614 N N . PHE A 1 80 ? 23.580 -48.844 12.619 1.00 22.98 80 PHE A N 1
ATOM 615 C CA . PHE A 1 80 ? 22.871 -50.082 12.990 1.00 22.98 80 PHE A CA 1
ATOM 616 C C . PHE A 1 80 ? 23.038 -51.151 11.875 1.00 22.98 80 PHE A C 1
ATOM 618 O O . PHE A 1 80 ? 23.255 -50.778 10.715 1.00 22.98 80 PHE A O 1
ATOM 625 N N . PRO A 1 81 ? 23.012 -52.469 12.180 1.00 29.14 81 PRO A N 1
ATOM 626 C CA . PRO A 1 81 ? 23.513 -53.499 11.259 1.00 29.14 81 PRO A CA 1
ATOM 627 C C . PRO A 1 81 ? 22.466 -54.200 10.360 1.00 29.14 81 PRO A C 1
ATOM 629 O O . PRO A 1 81 ? 21.509 -54.807 10.822 1.00 29.14 81 PRO A O 1
ATOM 632 N N . SER A 1 82 ? 22.760 -54.206 9.054 1.00 26.80 82 SER A N 1
ATOM 633 C CA . SER A 1 82 ? 22.513 -55.273 8.055 1.00 26.80 82 SER A CA 1
ATOM 634 C C . SER A 1 82 ? 21.189 -56.077 8.031 1.00 26.80 82 SER A C 1
ATOM 636 O O . SER A 1 82 ? 21.041 -57.070 8.739 1.00 26.80 82 SER A O 1
ATOM 638 N N . GLY A 1 83 ? 20.358 -55.821 7.006 1.00 24.47 83 GLY A N 1
ATOM 639 C CA . GLY A 1 83 ? 19.303 -56.734 6.524 1.00 24.47 83 GLY A CA 1
ATOM 640 C C . GLY A 1 83 ? 18.990 -56.559 5.022 1.00 24.47 83 GLY A C 1
ATOM 641 O O . GLY A 1 83 ? 18.384 -55.575 4.616 1.00 24.47 83 GLY A O 1
ATOM 642 N N . LYS A 1 84 ? 19.423 -57.500 4.171 1.00 25.83 84 LYS A N 1
ATOM 643 C CA . LYS A 1 84 ? 19.092 -57.602 2.718 1.00 25.83 84 LYS A CA 1
ATOM 644 C C . LYS A 1 84 ? 17.693 -58.257 2.573 1.00 25.83 84 LYS A C 1
ATOM 646 O O . LYS A 1 84 ? 17.386 -59.079 3.424 1.00 25.83 84 LYS A O 1
ATOM 651 N N . ARG A 1 85 ? 16.807 -58.064 1.571 1.00 25.39 85 ARG A N 1
ATOM 652 C CA . ARG A 1 85 ? 16.782 -57.627 0.131 1.00 25.39 85 ARG A CA 1
ATOM 653 C C . ARG A 1 85 ? 15.261 -57.448 -0.252 1.00 25.39 85 ARG A C 1
ATOM 655 O O . ARG A 1 85 ? 14.448 -57.913 0.531 1.00 25.39 85 ARG A O 1
ATOM 662 N N . VAL A 1 86 ? 14.721 -56.938 -1.383 1.00 24.48 86 VAL A N 1
ATOM 663 C CA . VAL A 1 86 ? 15.139 -56.224 -2.627 1.00 24.48 86 VAL A CA 1
ATOM 664 C C . VAL A 1 86 ? 13.870 -55.741 -3.407 1.00 24.48 86 VAL A C 1
ATOM 666 O O . VAL A 1 86 ? 12.867 -56.431 -3.315 1.00 24.48 86 VAL A O 1
ATOM 669 N N . ARG A 1 87 ? 13.945 -54.688 -4.261 1.00 22.50 87 ARG A N 1
ATOM 670 C CA . ARG A 1 87 ? 12.978 -54.266 -5.344 1.00 22.50 87 ARG A CA 1
ATOM 671 C C . ARG A 1 87 ? 11.492 -54.041 -4.940 1.00 22.50 87 ARG A C 1
ATOM 673 O O . ARG A 1 87 ? 10.833 -54.951 -4.473 1.00 22.50 87 ARG A O 1
ATOM 680 N N . LYS A 1 88 ? 10.849 -52.900 -5.232 1.00 23.80 88 LYS A N 1
ATOM 681 C CA . LYS A 1 88 ? 10.449 -52.367 -6.567 1.00 23.80 88 LYS A CA 1
ATOM 682 C C . LYS A 1 88 ? 10.042 -50.881 -6.410 1.00 23.80 88 LYS A C 1
ATOM 684 O O . LYS A 1 88 ? 9.374 -50.552 -5.445 1.00 23.80 88 LYS A O 1
ATOM 689 N N . SER A 1 89 ? 10.579 -49.924 -7.173 1.00 22.55 89 SER A N 1
ATOM 690 C CA . SER A 1 89 ? 10.172 -49.464 -8.524 1.00 22.55 89 SER A CA 1
ATOM 691 C C . SER A 1 89 ? 8.805 -48.748 -8.623 1.00 22.55 89 SER A C 1
ATOM 693 O O . SER A 1 89 ? 7.762 -49.392 -8.638 1.00 22.55 89 SER A O 1
ATOM 695 N N . SER A 1 90 ? 8.874 -47.421 -8.787 1.00 23.86 90 SER A N 1
ATOM 696 C CA . SER A 1 90 ? 7.809 -46.449 -9.115 1.00 23.86 90 SER A CA 1
ATOM 697 C C . SER A 1 90 ? 6.841 -46.859 -10.244 1.00 23.86 90 SER A C 1
ATOM 699 O O . SER A 1 90 ? 7.305 -47.379 -11.261 1.00 23.86 90 SER A O 1
ATOM 701 N N . ARG A 1 91 ? 5.545 -46.492 -10.129 1.00 24.56 91 ARG A N 1
ATOM 702 C CA . ARG A 1 91 ? 4.911 -45.497 -11.033 1.00 24.56 91 ARG A CA 1
ATOM 703 C C . ARG A 1 91 ? 3.510 -45.005 -10.618 1.00 24.56 91 ARG A C 1
ATOM 705 O O . ARG A 1 91 ? 2.723 -45.719 -10.016 1.00 24.56 91 ARG A O 1
ATOM 712 N N . THR A 1 92 ? 3.275 -43.755 -11.009 1.00 25.47 92 THR A N 1
ATOM 713 C CA . THR A 1 92 ? 2.053 -42.927 -11.074 1.00 25.47 92 THR A CA 1
ATOM 714 C C . THR A 1 92 ? 0.794 -43.583 -11.659 1.00 25.47 92 THR A C 1
ATOM 716 O O . THR A 1 92 ? 0.928 -44.306 -12.648 1.00 25.47 92 THR A O 1
ATOM 719 N N . LEU A 1 93 ? -0.402 -43.148 -11.219 1.00 22.66 93 LEU A N 1
ATOM 720 C CA . LEU A 1 93 ? -1.401 -42.459 -12.076 1.00 22.66 93 LEU A CA 1
ATOM 721 C C . LEU A 1 93 ? -2.585 -41.864 -11.269 1.00 22.66 93 LEU A C 1
ATOM 723 O O . LEU A 1 93 ? -2.582 -41.919 -10.043 1.00 22.66 93 LEU A O 1
ATOM 727 N N . GLU A 1 94 ? -3.526 -41.221 -11.967 1.00 23.48 94 GLU A N 1
ATOM 728 C CA . GLU A 1 94 ? -4.548 -40.285 -11.458 1.00 23.48 94 GLU A CA 1
ATOM 729 C C . GLU A 1 94 ? -6.009 -40.804 -11.609 1.00 23.48 94 GLU A C 1
ATOM 731 O O . GLU A 1 94 ? -6.244 -41.782 -12.314 1.00 23.48 94 GLU A O 1
ATOM 736 N N . ASN A 1 95 ? -6.973 -40.019 -11.085 1.00 22.94 95 ASN A N 1
ATOM 737 C CA . ASN A 1 95 ? -8.356 -39.790 -11.582 1.00 22.94 95 ASN A CA 1
ATOM 738 C C . ASN A 1 95 ? -9.589 -40.633 -11.106 1.00 22.94 95 ASN A C 1
ATOM 740 O O . ASN A 1 95 ? -9.712 -41.818 -11.387 1.00 22.94 95 ASN A O 1
ATOM 744 N N . LEU A 1 96 ? -10.588 -39.881 -10.582 1.00 21.64 96 LEU A N 1
ATOM 745 C CA . LEU A 1 96 ? -12.062 -39.915 -10.831 1.00 21.64 96 LEU A CA 1
ATOM 746 C C . LEU A 1 96 ? -13.089 -40.834 -10.077 1.00 21.64 96 LEU A C 1
ATOM 748 O O . LEU A 1 96 ? -13.173 -42.031 -10.307 1.00 21.64 96 LEU A O 1
ATOM 752 N N . SER A 1 97 ? -14.055 -40.153 -9.410 1.00 21.88 97 SER A N 1
ATOM 753 C CA . SER A 1 97 ? -15.546 -40.266 -9.552 1.00 21.88 97 SER A CA 1
ATOM 754 C C . SER A 1 97 ? -16.469 -41.134 -8.632 1.00 21.88 97 SER A C 1
ATOM 756 O O . SER A 1 97 ? -16.665 -42.314 -8.875 1.00 21.88 97 SER A O 1
ATOM 758 N N . MET A 1 98 ? -17.197 -40.441 -7.725 1.00 21.41 98 MET A N 1
ATOM 759 C CA . MET A 1 98 ? -18.655 -40.479 -7.354 1.00 21.41 98 MET A CA 1
ATOM 760 C C . MET A 1 98 ? -19.514 -41.757 -7.052 1.00 21.41 98 MET A C 1
ATOM 762 O O . MET A 1 98 ? -19.615 -42.644 -7.890 1.00 21.41 98 MET A O 1
ATOM 766 N N . LYS A 1 99 ? -20.382 -41.614 -6.006 1.00 21.50 99 LYS A N 1
ATOM 767 C CA . LYS A 1 99 ? -21.728 -42.245 -5.722 1.00 21.50 99 LYS A CA 1
ATOM 768 C C . LYS A 1 99 ? -21.797 -43.741 -5.287 1.00 21.50 99 LYS A C 1
ATOM 770 O O . LYS A 1 99 ? -20.901 -44.489 -5.644 1.00 21.50 99 LYS A O 1
ATOM 775 N N . SER A 1 100 ? -22.819 -44.264 -4.565 1.00 26.25 100 SER A N 1
ATOM 776 C CA . SER A 1 100 ? -23.907 -43.715 -3.687 1.00 26.25 100 SER A CA 1
ATOM 777 C C . SER A 1 100 ? -24.684 -44.831 -2.912 1.00 26.25 100 SER A C 1
ATOM 779 O O . SER A 1 100 ? -24.698 -45.960 -3.379 1.00 26.25 100 SER A O 1
ATOM 781 N N . GLU A 1 101 ? -25.392 -44.465 -1.821 1.00 24.11 101 GLU A N 1
ATOM 782 C CA . GLU A 1 101 ? -26.637 -45.070 -1.231 1.00 24.11 101 GLU A CA 1
ATOM 783 C C . GLU A 1 101 ? -26.684 -46.471 -0.522 1.00 24.11 101 GLU A C 1
ATOM 785 O O . GLU A 1 101 ? -26.580 -47.524 -1.138 1.00 24.11 101 GLU A O 1
ATOM 790 N N . ASP A 1 102 ? -26.958 -46.422 0.798 1.00 22.72 102 ASP A N 1
ATOM 791 C CA . ASP A 1 102 ? -28.081 -47.011 1.585 1.00 22.72 102 ASP A CA 1
ATOM 792 C C . ASP A 1 102 ? -28.424 -48.526 1.781 1.00 22.72 102 ASP A C 1
ATOM 794 O O . ASP A 1 102 ? -28.983 -49.196 0.915 1.00 22.72 102 ASP A O 1
ATOM 798 N N . SER A 1 103 ? -28.409 -48.920 3.079 1.00 23.80 103 SER A N 1
ATOM 799 C CA . SER A 1 103 ? -29.545 -49.474 3.890 1.00 23.80 103 SER A CA 1
ATOM 800 C C . SER A 1 103 ? -29.677 -50.980 4.287 1.00 23.80 103 SER A C 1
ATOM 802 O O . SER A 1 103 ? -29.181 -51.887 3.631 1.00 23.80 103 SER A O 1
ATOM 804 N N . MET A 1 104 ? -30.445 -51.189 5.385 1.00 22.20 104 MET A N 1
ATOM 805 C CA . MET A 1 104 ? -31.167 -52.403 5.876 1.00 22.20 104 MET A CA 1
ATOM 806 C C . MET A 1 104 ? -30.528 -53.447 6.847 1.00 22.20 104 MET A C 1
ATOM 808 O O . MET A 1 104 ? -30.180 -54.551 6.455 1.00 22.20 104 MET A O 1
ATOM 812 N N . ILE A 1 105 ? -30.579 -53.119 8.155 1.00 22.92 105 ILE A N 1
ATOM 813 C CA . ILE A 1 105 ? -31.284 -53.827 9.275 1.00 22.92 105 ILE A CA 1
ATOM 814 C C . ILE A 1 105 ? -30.888 -55.266 9.771 1.00 22.92 105 ILE A C 1
ATOM 816 O O . ILE A 1 105 ? -30.549 -56.179 9.033 1.00 22.92 105 ILE A O 1
ATOM 820 N N . GLN A 1 106 ? -30.997 -55.398 11.108 1.00 24.56 106 GLN A N 1
ATOM 821 C CA . GLN A 1 106 ? -30.834 -56.496 12.108 1.00 24.56 106 GLN A CA 1
ATOM 822 C C . GLN A 1 106 ? -31.802 -57.728 11.974 1.00 24.56 106 GLN A C 1
ATOM 824 O O . GLN A 1 106 ? -32.691 -57.622 11.129 1.00 24.56 106 GLN A O 1
ATOM 829 N N . PRO A 1 107 ? -31.733 -58.864 12.761 1.00 27.02 107 PRO A N 1
ATOM 830 C CA . PRO A 1 107 ? -31.512 -58.931 14.234 1.00 27.02 107 PRO A CA 1
ATOM 831 C C . PRO A 1 107 ? -30.811 -60.157 14.922 1.00 27.02 107 PRO A C 1
ATOM 833 O O . PRO A 1 107 ? -30.312 -61.092 14.309 1.00 27.02 107 PRO A O 1
ATOM 836 N N . VAL A 1 108 ? -30.778 -60.042 16.263 1.00 22.56 108 VAL A N 1
ATOM 837 C CA . VAL A 1 108 ? -30.047 -60.682 17.396 1.00 22.56 108 VAL A CA 1
ATOM 838 C C . VAL A 1 108 ? -30.301 -62.181 17.724 1.00 22.56 108 VAL A C 1
ATOM 840 O O . VAL A 1 108 ? -31.445 -62.617 17.648 1.00 22.56 108 VAL A O 1
ATOM 843 N N . HIS A 1 109 ? -29.298 -62.919 18.268 1.00 22.98 109 HIS A N 1
ATOM 844 C CA . HIS A 1 109 ? -29.184 -63.286 19.720 1.00 22.98 109 HIS A CA 1
ATOM 845 C C . HIS A 1 109 ? -28.032 -64.266 20.126 1.00 22.98 109 HIS A C 1
ATOM 847 O O . HIS A 1 109 ? -27.752 -65.215 19.409 1.00 22.98 109 HIS A O 1
ATOM 853 N N . PHE A 1 110 ? -27.432 -63.998 21.311 1.00 22.64 110 PHE A N 1
ATOM 854 C CA . PHE A 1 110 ? -26.656 -64.796 22.319 1.00 22.64 110 PHE A CA 1
ATOM 855 C C . PHE A 1 110 ? -25.969 -66.157 21.983 1.00 22.64 110 PHE A C 1
ATOM 857 O O . PHE A 1 110 ? -26.484 -66.953 21.215 1.00 22.64 110 PHE A O 1
ATOM 864 N N . SER A 1 111 ? -24.832 -66.542 22.606 1.00 22.83 111 SER A N 1
ATOM 865 C CA . SER A 1 111 ? -24.534 -66.481 24.064 1.00 22.83 111 SER A CA 1
ATOM 866 C C . SER A 1 111 ? -23.049 -66.610 24.505 1.00 22.83 111 SER A C 1
ATOM 868 O O . SER A 1 111 ? -22.321 -67.384 23.896 1.00 22.83 111 SER A O 1
ATOM 870 N N . GLN A 1 112 ? -22.710 -66.027 25.679 1.00 23.83 112 GLN A N 1
ATOM 871 C CA . GLN A 1 112 ? -21.552 -66.309 26.586 1.00 23.83 112 GLN A CA 1
ATOM 872 C C . GLN A 1 112 ? -20.107 -66.059 26.063 1.00 23.83 112 GLN A C 1
ATOM 874 O O . GLN A 1 112 ? -19.851 -66.188 24.873 1.00 23.83 112 GLN A O 1
ATOM 879 N N . GLY A 1 113 ? -19.140 -65.727 26.949 1.00 23.03 113 GLY A N 1
ATOM 880 C CA . GLY A 1 113 ? -17.700 -65.819 26.594 1.00 23.03 113 GLY A CA 1
ATOM 881 C C . GLY A 1 113 ? -16.629 -65.032 27.386 1.00 23.03 113 GLY A C 1
ATOM 882 O O . GLY A 1 113 ? -15.515 -65.528 27.473 1.00 23.03 113 GLY A O 1
ATOM 883 N N . GLU A 1 114 ? -16.955 -63.872 27.972 1.00 23.55 114 GLU A N 1
ATOM 884 C CA . GLU A 1 114 ? -16.076 -63.013 28.817 1.00 23.55 114 GLU A CA 1
ATOM 885 C C . GLU A 1 114 ? -14.826 -62.308 28.200 1.00 23.55 114 GLU A C 1
ATOM 887 O O . GLU A 1 114 ? -14.374 -62.583 27.094 1.00 23.55 114 GLU A O 1
ATOM 892 N N . GLU A 1 115 ? -14.367 -61.292 28.951 1.00 23.75 115 GLU A N 1
ATOM 893 C CA . GLU A 1 115 ? -13.170 -60.422 28.854 1.00 23.75 115 GLU A CA 1
ATOM 894 C C . GLU A 1 115 ? -12.790 -59.730 27.516 1.00 23.75 115 GLU A C 1
ATOM 896 O O . GLU A 1 115 ? -12.001 -60.203 26.701 1.00 23.75 115 GLU A O 1
ATOM 901 N N . GLN A 1 116 ? -13.243 -58.473 27.382 1.00 26.05 116 GLN A N 1
ATOM 902 C CA . GLN A 1 116 ? -12.734 -57.459 26.443 1.00 26.05 116 GLN A CA 1
ATOM 903 C C . GLN A 1 116 ? -12.181 -56.231 27.189 1.00 26.05 116 GLN A C 1
ATOM 905 O O . GLN A 1 116 ? -12.698 -55.893 28.256 1.00 26.05 116 GLN A O 1
ATOM 910 N N . LYS A 1 117 ? -11.294 -55.453 26.537 1.00 21.83 117 LYS A N 1
ATOM 911 C CA . LYS A 1 117 ? -11.486 -53.990 26.345 1.00 21.83 117 LYS A CA 1
ATOM 912 C C . LYS A 1 117 ? -10.445 -53.336 25.422 1.00 21.83 117 LYS A C 1
ATOM 914 O O . LYS A 1 117 ? -9.252 -53.425 25.677 1.00 21.83 117 LYS A O 1
ATOM 919 N N . TYR A 1 118 ? -10.920 -52.591 24.419 1.00 21.83 118 TYR A N 1
ATOM 920 C CA . TYR A 1 118 ? -10.173 -51.555 23.684 1.00 21.83 118 TYR A CA 1
ATOM 921 C C . TYR A 1 118 ? -11.153 -50.513 23.086 1.00 21.83 118 TYR A C 1
ATOM 923 O O . TYR A 1 118 ? -12.265 -50.862 22.708 1.00 21.83 118 TYR A O 1
ATOM 931 N N . THR A 1 119 ? -10.715 -49.247 22.997 1.00 22.09 119 THR A N 1
ATOM 932 C CA . THR A 1 119 ? -11.236 -48.148 22.131 1.00 22.09 119 THR A CA 1
ATOM 933 C C . THR A 1 119 ? -12.742 -47.779 22.110 1.00 22.09 119 THR A C 1
ATOM 935 O O . THR A 1 119 ? -13.492 -48.217 21.249 1.00 22.09 119 THR A O 1
ATOM 938 N N . SER A 1 120 ? -13.115 -46.822 22.976 1.00 23.23 120 SER A N 1
ATOM 939 C CA . SER A 1 120 ? -13.602 -45.452 22.637 1.00 23.23 120 SER A CA 1
ATOM 940 C C . SER A 1 120 ? -14.688 -45.182 21.556 1.00 23.23 120 SER A C 1
ATOM 942 O O . SER A 1 120 ? -14.416 -45.387 20.377 1.00 23.23 120 SER A O 1
ATOM 944 N N . ILE A 1 121 ? -15.789 -44.483 21.924 1.00 22.02 121 ILE A N 1
ATOM 945 C CA . ILE A 1 121 ? -16.176 -43.091 21.510 1.00 22.02 121 ILE A CA 1
ATOM 946 C C . ILE A 1 121 ? -17.656 -42.738 21.878 1.00 22.02 121 ILE A C 1
ATOM 948 O O . ILE A 1 121 ? -18.574 -43.464 21.534 1.00 22.02 121 ILE A O 1
ATOM 952 N N . TYR A 1 122 ? -17.823 -41.587 22.554 1.00 22.25 122 TYR A N 1
ATOM 953 C CA . TYR A 1 122 ? -18.979 -40.675 22.783 1.00 22.25 122 TYR A CA 1
ATOM 954 C C . TYR A 1 122 ? -20.460 -41.079 23.053 1.00 22.25 122 TYR A C 1
ATOM 956 O O . TYR A 1 122 ? -21.149 -41.639 22.215 1.00 22.25 122 TYR A O 1
ATOM 964 N N . VAL A 1 123 ? -20.949 -40.485 24.163 1.00 35.03 123 VAL A N 1
ATOM 965 C CA . VAL A 1 123 ? -22.297 -39.954 24.511 1.00 35.03 123 VAL A CA 1
ATOM 966 C C . VAL A 1 123 ? -23.516 -40.888 24.493 1.00 35.03 123 VAL A C 1
ATOM 968 O O . VAL A 1 123 ? -24.157 -41.084 23.470 1.00 35.03 123 VAL A O 1
ATOM 971 N N . GLU A 1 124 ? -23.967 -41.214 25.707 1.00 21.00 124 GLU A N 1
ATOM 972 C CA . GLU A 1 124 ? -25.388 -41.267 26.081 1.00 21.00 124 GLU A CA 1
ATOM 973 C C . GLU A 1 124 ? -25.579 -40.565 27.443 1.00 21.00 124 GLU A C 1
ATOM 975 O O . GLU A 1 124 ? -24.604 -40.270 28.143 1.00 21.00 124 GLU A O 1
ATOM 980 N N . THR A 1 125 ? -26.820 -40.227 27.801 1.00 37.28 125 THR A N 1
ATOM 981 C CA . THR A 1 125 ? -27.167 -39.515 29.045 1.00 37.28 125 THR A CA 1
ATOM 982 C C . THR A 1 125 ? -26.991 -40.396 30.283 1.00 37.28 125 THR A C 1
ATOM 984 O O . THR A 1 125 ? -27.527 -41.500 30.324 1.00 37.28 125 THR A O 1
ATOM 987 N N . GLY A 1 126 ? -26.322 -39.893 31.326 1.00 24.56 126 GLY A N 1
ATOM 988 C CA . GLY A 1 126 ? -26.134 -40.625 32.582 1.00 24.56 126 GLY A CA 1
ATOM 989 C C . GLY A 1 126 ? -25.882 -39.712 33.782 1.00 24.56 126 GLY A C 1
ATOM 990 O O . GLY A 1 126 ? -25.273 -38.650 33.658 1.00 24.56 126 GLY A O 1
ATOM 991 N N . GLU A 1 127 ? -26.378 -40.132 34.945 1.00 31.27 127 GLU A N 1
ATOM 992 C CA . GLU A 1 127 ? -26.289 -39.399 36.210 1.00 31.27 127 GLU A CA 1
ATOM 993 C C . GLU A 1 127 ? -24.842 -39.291 36.718 1.00 31.27 127 GLU A C 1
ATOM 995 O O . GLU A 1 127 ? -24.051 -40.231 36.604 1.00 31.27 127 GLU A O 1
ATOM 1000 N N . VAL A 1 128 ? -24.512 -38.185 37.394 1.00 31.97 128 VAL A N 1
ATOM 1001 C CA . VAL A 1 128 ? -23.287 -38.116 38.205 1.00 31.97 128 VAL A CA 1
ATOM 1002 C C . VAL A 1 128 ? -23.510 -38.923 39.483 1.00 31.97 128 VAL A C 1
ATOM 1004 O O . VAL A 1 128 ? -23.916 -38.387 40.517 1.00 31.97 128 VAL A O 1
ATOM 1007 N N . GLN A 1 129 ? -23.227 -40.227 39.426 1.00 33.84 129 GLN A N 1
ATOM 1008 C CA . GLN A 1 129 ? -23.079 -41.032 40.635 1.00 33.84 129 GLN A CA 1
ATOM 1009 C C . GLN A 1 129 ? -22.006 -40.385 41.517 1.00 33.84 129 GLN A C 1
ATOM 1011 O O . GLN A 1 129 ? -20.837 -40.307 41.136 1.00 33.84 129 GLN A O 1
ATOM 1016 N N . LYS A 1 130 ? -22.406 -39.905 42.700 1.00 44.44 130 LYS A N 1
ATOM 1017 C CA . LYS A 1 130 ? -21.488 -39.334 43.693 1.00 44.44 130 LYS A CA 1
ATOM 1018 C C . LYS A 1 130 ? -20.565 -40.440 44.190 1.00 44.44 130 LYS A C 1
ATOM 1020 O O . LYS A 1 130 ? -20.937 -41.207 45.077 1.00 44.44 130 LYS A O 1
ATOM 1025 N N . SER A 1 131 ? -19.374 -40.523 43.608 1.00 52.84 131 SER A N 1
ATOM 1026 C CA . SER A 1 131 ? -18.364 -41.497 43.992 1.00 52.84 131 SER A CA 1
ATOM 1027 C C . SER A 1 131 ? -18.015 -41.318 45.469 1.00 52.84 131 SER A C 1
ATOM 1029 O O . SER A 1 131 ? -17.647 -40.234 45.930 1.00 52.84 131 SER A O 1
ATOM 1031 N N . LEU A 1 132 ? -18.191 -42.390 46.241 1.00 55.59 132 LEU A N 1
ATOM 1032 C CA . LEU A 1 132 ? -17.794 -42.429 47.641 1.00 55.59 132 LEU A CA 1
ATOM 1033 C C . LEU A 1 132 ? -16.301 -42.760 47.715 1.00 55.59 132 LEU A C 1
ATOM 1035 O O . LEU A 1 132 ? -15.817 -43.658 47.027 1.00 55.59 132 LEU A O 1
ATOM 1039 N N . CYS A 1 133 ? -15.566 -42.046 48.564 1.00 62.25 133 CYS A N 1
ATOM 1040 C CA . CYS A 1 133 ? -14.185 -42.383 48.889 1.00 62.25 133 CYS A CA 1
ATOM 1041 C C . CYS A 1 133 ? -14.141 -43.790 49.502 1.00 62.25 133 CYS A C 1
ATOM 1043 O O . CYS A 1 133 ? -14.812 -44.041 50.501 1.00 62.25 133 CYS A O 1
ATOM 1045 N N . GLN A 1 134 ? -13.339 -44.686 48.924 1.00 65.75 134 GLN A N 1
ATOM 1046 C CA . GLN A 1 134 ? -13.285 -46.097 49.328 1.00 65.75 134 GLN A CA 1
ATOM 1047 C C . GLN A 1 134 ? -12.793 -46.303 50.771 1.00 65.75 134 GLN A C 1
ATOM 1049 O O . GLN A 1 134 ? -13.169 -47.286 51.399 1.00 65.75 134 GLN A O 1
ATOM 1054 N N . GLU A 1 135 ? -12.011 -45.370 51.326 1.00 62.59 135 GLU A N 1
ATOM 1055 C CA . GLU A 1 135 ? -11.636 -45.406 52.744 1.00 62.59 135 GLU A CA 1
ATOM 1056 C C . GLU A 1 135 ? -12.718 -44.781 53.635 1.00 62.59 135 GLU A C 1
ATOM 1058 O O . GLU A 1 135 ? -13.312 -45.443 54.484 1.00 62.59 135 GLU A O 1
ATOM 1063 N N . HIS A 1 136 ? -13.020 -43.497 53.428 1.00 69.75 136 HIS A N 1
ATOM 1064 C CA . HIS A 1 136 ? -13.839 -42.711 54.359 1.00 69.75 136 HIS A CA 1
ATOM 1065 C C . HIS A 1 136 ? -15.355 -42.852 54.151 1.00 69.75 136 HIS A C 1
ATOM 1067 O O . HIS A 1 136 ? -16.122 -42.311 54.943 1.00 69.75 136 HIS A O 1
ATOM 1073 N N . HIS A 1 137 ? -15.795 -43.531 53.086 1.00 60.03 137 HIS A N 1
ATOM 1074 C CA . HIS A 1 137 ? -17.202 -43.779 52.730 1.00 60.03 137 HIS A CA 1
ATOM 1075 C C . HIS A 1 137 ? -18.075 -42.504 52.622 1.00 60.03 137 HIS A C 1
ATOM 1077 O O . HIS A 1 137 ? -19.302 -42.550 52.682 1.00 60.03 137 HIS A O 1
ATOM 1083 N N . GLN A 1 138 ? -17.429 -41.352 52.415 1.00 56.81 138 GLN A N 1
ATOM 1084 C CA . GLN A 1 138 ? -18.029 -40.033 52.189 1.00 56.81 138 GLN A CA 1
ATOM 1085 C C . GLN A 1 138 ? -17.936 -39.657 50.707 1.00 56.81 138 GLN A C 1
ATOM 1087 O O . GLN A 1 138 ? -17.031 -40.120 50.011 1.00 56.81 138 GLN A O 1
ATOM 1092 N N . ALA A 1 139 ? -18.828 -38.785 50.232 1.00 54.00 139 ALA A N 1
ATOM 1093 C CA . ALA A 1 139 ? -18.783 -38.269 48.865 1.00 54.00 139 ALA A CA 1
ATOM 1094 C C . ALA A 1 139 ? -17.429 -37.613 48.540 1.00 54.00 139 ALA A C 1
ATOM 1096 O O . ALA A 1 139 ? -16.826 -36.947 49.383 1.00 54.00 139 ALA A O 1
ATOM 1097 N N . GLN A 1 140 ? -16.961 -37.787 47.305 1.00 54.94 140 GLN A N 1
ATOM 1098 C CA . GLN A 1 140 ? -15.789 -37.098 46.767 1.00 54.94 140 GLN A CA 1
ATOM 1099 C C . GLN A 1 140 ? -16.172 -35.680 46.312 1.00 54.94 140 GLN A C 1
ATOM 1101 O O . GLN A 1 140 ? -16.244 -35.374 45.125 1.00 54.94 140 GLN A O 1
ATOM 1106 N N . ASP A 1 141 ? -16.490 -34.829 47.289 1.00 48.06 141 ASP A N 1
ATOM 1107 C CA . ASP A 1 141 ? -17.073 -33.497 47.115 1.00 48.06 141 ASP A CA 1
ATOM 1108 C C . ASP A 1 141 ? -16.047 -32.354 46.967 1.00 48.06 141 ASP A C 1
ATOM 1110 O O . ASP A 1 141 ? -16.432 -31.186 46.892 1.00 48.06 141 ASP A O 1
ATOM 1114 N N . MET A 1 142 ? -14.746 -32.663 46.868 1.00 45.75 142 MET A N 1
ATOM 1115 C CA . MET A 1 142 ? -13.688 -31.692 46.554 1.00 45.75 142 MET A CA 1
ATOM 1116 C C . MET A 1 142 ? -12.747 -32.202 45.450 1.00 45.75 142 MET A C 1
ATOM 1118 O O . MET A 1 142 ? -12.525 -33.399 45.309 1.00 45.75 142 MET A O 1
ATOM 1122 N N . PHE A 1 143 ? -12.157 -31.292 44.667 1.00 45.69 143 PHE A N 1
ATOM 1123 C CA . PHE A 1 143 ? -11.299 -31.633 43.522 1.00 45.69 143 PHE A CA 1
ATOM 1124 C C . PHE A 1 143 ? -9.833 -31.237 43.755 1.00 45.69 143 PHE A C 1
ATOM 1126 O O . PHE A 1 143 ? -9.537 -30.083 44.080 1.00 45.69 143 PHE A O 1
ATOM 1133 N N . CYS A 1 144 ? -8.904 -32.174 43.557 1.00 51.34 144 CYS A N 1
ATOM 1134 C CA . CYS A 1 144 ? -7.464 -31.942 43.663 1.00 51.34 144 CYS A CA 1
ATOM 1135 C C . CYS A 1 144 ? -6.889 -31.495 42.309 1.00 51.34 144 CYS A C 1
ATOM 1137 O O . CYS A 1 144 ? -6.780 -32.296 41.384 1.00 51.34 144 CYS A O 1
ATOM 1139 N N . LYS A 1 145 ? -6.469 -30.225 42.180 1.00 42.03 145 LYS A N 1
ATOM 1140 C CA . LYS A 1 145 ? -5.867 -29.709 40.930 1.00 42.03 145 LYS A CA 1
ATOM 1141 C C . LYS A 1 145 ? -4.562 -30.422 40.538 1.00 42.03 145 LYS A C 1
ATOM 1143 O O . LYS A 1 145 ? -4.294 -30.538 39.347 1.00 42.03 145 LYS A O 1
ATOM 1148 N N . THR A 1 146 ? -3.768 -30.877 41.511 1.00 48.59 146 THR A N 1
ATOM 1149 C CA . THR A 1 146 ? -2.445 -31.494 41.285 1.00 48.59 146 THR A CA 1
ATOM 1150 C C . THR A 1 146 ? -2.544 -32.883 40.655 1.00 48.59 146 THR A C 1
ATOM 1152 O O . THR A 1 146 ? -1.747 -33.224 39.790 1.00 48.59 146 THR A O 1
ATOM 1155 N N . GLU A 1 147 ? -3.538 -33.670 41.071 1.00 53.03 147 GLU A N 1
ATOM 1156 C CA . GLU A 1 147 ? -3.716 -35.079 40.675 1.00 53.03 147 GLU A CA 1
ATOM 1157 C C . GLU A 1 147 ? -4.941 -35.286 39.763 1.00 53.03 147 GLU A C 1
ATOM 1159 O O . GLU A 1 147 ? -5.190 -36.388 39.285 1.00 53.03 147 GLU A O 1
ATOM 1164 N N . GLN A 1 148 ? -5.710 -34.218 39.518 1.00 54.56 148 GLN A N 1
ATOM 1165 C CA . GLN A 1 148 ? -6.956 -34.177 38.738 1.00 54.56 148 GLN A CA 1
ATOM 1166 C C . GLN A 1 148 ? -8.034 -35.187 39.177 1.00 54.56 148 GLN A C 1
ATOM 1168 O O . GLN A 1 148 ? -8.891 -35.586 38.388 1.00 54.56 148 GLN A O 1
ATOM 1173 N N . ALA A 1 149 ? -8.024 -35.554 40.460 1.00 58.66 149 ALA A N 1
ATOM 1174 C CA . ALA A 1 149 ? -8.963 -36.486 41.072 1.00 58.66 149 ALA A CA 1
ATOM 1175 C C . ALA A 1 149 ? -9.999 -35.778 41.963 1.00 58.66 149 ALA A C 1
ATOM 1177 O O . ALA A 1 149 ? -9.708 -34.771 42.618 1.00 58.66 149 ALA A O 1
ATOM 1178 N N . ALA A 1 150 ? -11.203 -36.349 42.033 1.00 55.34 150 ALA A N 1
ATOM 1179 C CA . ALA A 1 150 ? -12.183 -36.024 43.063 1.00 55.34 150 ALA A CA 1
ATOM 1180 C C . ALA A 1 150 ? -11.859 -36.810 44.346 1.00 55.34 150 ALA A C 1
ATOM 1182 O O . ALA A 1 150 ? -11.639 -38.021 44.309 1.00 55.34 150 ALA A O 1
ATOM 1183 N N . ILE A 1 151 ? -11.833 -36.124 45.486 1.00 66.94 151 ILE A N 1
ATOM 1184 C CA . ILE A 1 151 ? -11.475 -36.667 46.800 1.00 66.94 151 ILE A CA 1
ATOM 1185 C C . ILE A 1 151 ? -12.491 -36.217 47.849 1.00 66.94 151 ILE A C 1
ATOM 1187 O O . ILE A 1 151 ? -13.133 -35.175 47.706 1.00 66.94 151 ILE A O 1
ATOM 1191 N N . CYS A 1 152 ? -12.656 -36.995 48.920 1.00 72.38 152 CYS A N 1
ATOM 1192 C CA . CYS A 1 152 ? -13.493 -36.555 50.031 1.00 72.38 152 CYS A CA 1
ATOM 1193 C C . CYS A 1 152 ? -12.751 -35.545 50.915 1.00 72.38 152 CYS A C 1
ATOM 1195 O O . CYS A 1 152 ? -11.517 -35.437 50.929 1.00 72.38 152 CYS A O 1
ATOM 1197 N N . LYS A 1 153 ? -13.540 -34.846 51.723 1.00 58.84 153 LYS A N 1
ATOM 1198 C CA . LYS A 1 153 ? -13.095 -33.841 52.687 1.00 58.84 153 LYS A CA 1
ATOM 1199 C C . LYS A 1 153 ? -12.032 -34.317 53.690 1.00 58.84 153 LYS A C 1
ATOM 1201 O O . LYS A 1 153 ? -11.253 -33.489 54.159 1.00 58.84 153 LYS A O 1
ATOM 1206 N N . GLU A 1 154 ? -11.967 -35.611 54.014 1.00 63.84 154 GLU A N 1
ATOM 1207 C CA . GLU A 1 154 ? -10.965 -36.155 54.946 1.00 63.84 154 GLU A CA 1
ATOM 1208 C C . GLU A 1 154 ? -9.598 -36.425 54.298 1.00 63.84 154 GLU A C 1
ATOM 1210 O O . GLU A 1 154 ? -8.588 -35.990 54.859 1.00 63.84 154 GLU A O 1
ATOM 1215 N N . CYS A 1 155 ? -9.539 -37.034 53.105 1.00 67.19 155 CYS A N 1
ATOM 1216 C CA . CYS A 1 155 ? -8.297 -37.182 52.321 1.00 67.19 155 CYS A CA 1
ATOM 1217 C C . CYS A 1 155 ? -7.598 -35.824 52.132 1.00 67.19 155 CYS A C 1
ATOM 1219 O O . CYS A 1 155 ? -6.420 -35.641 52.448 1.00 67.19 155 CYS A O 1
ATOM 1221 N N . ALA A 1 156 ? -8.384 -34.807 51.764 1.00 61.56 156 ALA A N 1
ATOM 1222 C CA . ALA A 1 156 ? -7.951 -33.422 51.570 1.00 61.56 156 ALA A CA 1
ATOM 1223 C C . ALA A 1 156 ? -7.345 -32.724 52.814 1.00 61.56 156 ALA A C 1
ATOM 1225 O O . ALA A 1 156 ? -6.767 -31.632 52.694 1.00 61.56 156 ALA A O 1
ATOM 1226 N N . VAL A 1 157 ? -7.488 -33.317 54.006 1.00 56.50 157 VAL A N 1
ATOM 1227 C CA . VAL A 1 157 ? -6.988 -32.816 55.302 1.00 56.50 157 VAL A CA 1
ATOM 1228 C C . VAL A 1 157 ? -5.887 -33.715 55.888 1.00 56.50 157 VAL A C 1
ATOM 1230 O O . VAL A 1 157 ? -4.990 -33.209 56.574 1.00 56.50 157 VAL A O 1
ATOM 1233 N N . LYS A 1 158 ? -5.940 -35.024 55.617 1.00 56.75 158 LYS A N 1
ATOM 1234 C CA . LYS A 1 158 ? -4.969 -36.023 56.088 1.00 56.75 158 LYS A CA 1
ATOM 1235 C C . LYS A 1 158 ? -3.718 -36.076 55.209 1.00 56.75 158 LYS A C 1
ATOM 1237 O O . LYS A 1 158 ? -2.620 -35.940 55.739 1.00 56.75 158 LYS A O 1
ATOM 1242 N N . GLU A 1 159 ? -3.884 -36.231 53.898 1.00 54.59 159 GLU A N 1
ATOM 1243 C CA . GLU A 1 159 ? -2.805 -36.664 52.996 1.00 54.59 159 GLU A CA 1
ATOM 1244 C C . GLU A 1 159 ? -2.066 -35.475 52.364 1.00 54.59 159 GLU A C 1
ATOM 1246 O O . GLU A 1 159 ? -0.846 -35.370 52.454 1.00 54.59 159 GLU A O 1
ATOM 1251 N N . HIS A 1 160 ? -2.791 -34.497 51.816 1.00 51.97 160 HIS A N 1
ATOM 1252 C CA . HIS A 1 160 ? -2.178 -33.350 51.131 1.00 51.97 160 HIS A CA 1
ATOM 1253 C C . HIS A 1 160 ? -1.933 -32.157 52.070 1.00 51.97 160 HIS A C 1
ATOM 1255 O O . HIS A 1 160 ? -2.559 -31.109 51.906 1.00 51.97 160 HIS A O 1
ATOM 1261 N N . ARG A 1 161 ? -1.083 -32.260 53.100 1.00 45.12 161 ARG A N 1
ATOM 1262 C CA . ARG A 1 161 ? -0.855 -31.115 54.017 1.00 45.12 161 ARG A CA 1
ATOM 1263 C C . ARG A 1 161 ? -0.014 -29.967 53.441 1.00 45.12 161 ARG A C 1
ATOM 1265 O O . ARG A 1 161 ? -0.159 -28.854 53.936 1.00 45.12 161 ARG A O 1
ATOM 1272 N N . GLU A 1 162 ? 0.775 -30.204 52.394 1.00 41.97 162 GLU A N 1
ATOM 1273 C CA . GLU A 1 162 ? 1.813 -29.264 51.919 1.00 41.97 162 GLU A CA 1
ATOM 1274 C C . GLU A 1 162 ? 1.542 -28.639 50.531 1.00 41.97 162 GLU A C 1
ATOM 1276 O O . GLU A 1 162 ? 2.385 -27.928 49.995 1.00 41.97 162 GLU A O 1
ATOM 1281 N N . HIS A 1 163 ? 0.362 -28.862 49.938 1.00 42.72 163 HIS A N 1
ATOM 1282 C CA . HIS A 1 163 ? -0.031 -28.253 48.654 1.00 42.72 163 HIS A CA 1
ATOM 1283 C C . HIS A 1 163 ? -0.733 -26.890 48.837 1.00 42.72 163 HIS A C 1
ATOM 1285 O O . HIS A 1 163 ? -1.486 -26.702 49.796 1.00 42.72 163 HIS A O 1
ATOM 1291 N N . GLU A 1 164 ? -0.570 -25.961 47.884 1.00 37.03 164 GLU A N 1
ATOM 1292 C CA . GLU A 1 164 ? -1.316 -24.691 47.858 1.00 37.03 164 GLU A CA 1
ATOM 1293 C C . GLU A 1 164 ? -2.813 -24.919 47.574 1.00 37.03 164 GLU A C 1
ATOM 1295 O O . GLU A 1 164 ? -3.226 -25.318 46.483 1.00 37.03 164 GLU A O 1
ATOM 1300 N N . LYS A 1 165 ? -3.657 -24.663 48.579 1.00 35.62 165 LYS A N 1
ATOM 1301 C CA . LYS A 1 165 ? -5.080 -25.039 48.572 1.00 35.62 165 LYS A CA 1
ATOM 1302 C C . LYS A 1 165 ? -6.009 -23.915 48.118 1.00 35.62 165 LYS A C 1
ATOM 1304 O O . LYS A 1 165 ? -6.626 -23.233 48.933 1.00 35.62 165 LYS A O 1
ATOM 1309 N N . GLN A 1 166 ? -6.203 -23.800 46.806 1.00 33.44 166 GLN A N 1
ATOM 1310 C CA . GLN A 1 166 ? -7.382 -23.124 46.252 1.00 33.44 166 GLN A CA 1
ATOM 1311 C C . GLN A 1 166 ? -8.614 -24.045 46.305 1.00 33.44 166 GLN A C 1
ATOM 1313 O O . GLN A 1 166 ? -8.888 -24.776 45.354 1.00 33.44 166 GLN A O 1
ATOM 1318 N N . TYR A 1 167 ? -9.383 -23.982 47.395 1.00 37.03 167 TYR A N 1
ATOM 1319 C CA . TYR A 1 167 ? -10.705 -24.614 47.482 1.00 37.03 167 TYR A CA 1
ATOM 1320 C C . TYR A 1 167 ? -11.819 -23.566 47.364 1.00 37.03 167 TYR A C 1
ATOM 1322 O O . TYR A 1 167 ? -11.935 -22.685 48.217 1.00 37.03 167 TYR A O 1
ATOM 1330 N N . MET A 1 168 ? -12.688 -23.690 46.354 1.00 27.03 168 MET A N 1
ATOM 1331 C CA . MET A 1 168 ? -13.960 -22.962 46.354 1.00 27.03 168 MET A CA 1
ATOM 1332 C C . MET A 1 168 ? -14.919 -23.618 47.346 1.00 27.03 168 MET A C 1
ATOM 1334 O O . MET A 1 168 ? -15.391 -24.734 47.147 1.00 27.03 168 MET A O 1
ATOM 1338 N N . LYS A 1 169 ? -15.219 -22.900 48.428 1.00 26.53 169 LYS A N 1
ATOM 1339 C CA . LYS A 1 169 ? -16.248 -23.286 49.390 1.00 26.53 169 LYS A CA 1
ATOM 1340 C C . LYS A 1 169 ? -17.609 -22.890 48.822 1.00 26.53 169 LYS A C 1
ATOM 1342 O O . LYS A 1 169 ? -17.947 -21.710 48.859 1.00 26.53 169 LYS A O 1
ATOM 1347 N N . ILE A 1 170 ? -18.388 -23.858 48.335 1.00 29.23 170 ILE A N 1
ATOM 1348 C CA . ILE A 1 170 ? -19.783 -23.625 47.934 1.00 29.23 170 ILE A CA 1
ATOM 1349 C C . ILE A 1 170 ? -20.577 -23.225 49.186 1.00 29.23 170 ILE A C 1
ATOM 1351 O O . ILE A 1 170 ? -20.978 -24.055 50.001 1.00 29.23 170 ILE A O 1
ATOM 1355 N N . THR A 1 171 ? -20.747 -21.920 49.381 1.00 28.73 171 THR A N 1
ATOM 1356 C CA . THR A 1 171 ? -21.687 -21.356 50.350 1.00 28.73 171 THR A CA 1
ATOM 1357 C C . THR A 1 171 ? -23.105 -21.668 49.897 1.00 28.73 171 THR A C 1
ATOM 1359 O O . THR A 1 171 ? -23.421 -21.458 48.728 1.00 28.73 171 THR A O 1
ATOM 1362 N N . ALA A 1 172 ? -23.947 -22.152 50.814 1.00 32.09 172 ALA A N 1
ATOM 1363 C CA . ALA A 1 172 ? -25.324 -22.539 50.520 1.00 32.09 172 ALA A CA 1
ATOM 1364 C C . ALA A 1 172 ? -26.077 -21.428 49.765 1.00 32.09 172 ALA A C 1
ATOM 1366 O O . ALA A 1 172 ? -26.215 -20.311 50.271 1.00 32.09 172 ALA A O 1
ATOM 1367 N N . LEU A 1 173 ? -26.548 -21.746 48.556 1.00 38.22 173 LEU A N 1
ATOM 1368 C CA . LEU A 1 173 ? -27.402 -20.859 47.772 1.00 38.22 173 LEU A CA 1
ATOM 1369 C C . LEU A 1 173 ? -28.763 -20.674 48.472 1.00 38.22 173 LEU A C 1
ATOM 1371 O O . LEU A 1 173 ? -29.212 -21.571 49.192 1.00 38.22 173 LEU A O 1
ATOM 1375 N N . PRO A 1 174 ? -29.471 -19.553 48.240 1.00 44.75 174 PRO A N 1
ATOM 1376 C CA . PRO A 1 174 ? -30.882 -19.456 48.589 1.00 44.75 174 PRO A CA 1
ATOM 1377 C C . PRO A 1 174 ? -31.670 -20.532 47.833 1.00 44.75 174 PRO A C 1
ATOM 1379 O O . PRO A 1 174 ? -31.523 -20.634 46.614 1.00 44.75 174 PRO A O 1
ATOM 1382 N N . ASN A 1 175 ? -32.493 -21.290 48.573 1.00 64.31 175 ASN A N 1
ATOM 1383 C CA . ASN A 1 175 ? -33.344 -22.399 48.113 1.00 64.31 175 ASN A CA 1
ATOM 1384 C C . ASN A 1 175 ? -33.697 -22.301 46.616 1.00 64.31 175 ASN A C 1
ATOM 1386 O O . ASN A 1 175 ? -34.364 -21.347 46.203 1.00 64.31 175 ASN A O 1
ATOM 1390 N N . THR A 1 176 ? -33.244 -23.279 45.826 1.00 62.44 176 THR A N 1
ATOM 1391 C CA . THR A 1 176 ? -33.269 -23.281 44.354 1.00 62.44 176 THR A CA 1
ATOM 1392 C C . THR A 1 176 ? -34.634 -22.901 43.788 1.00 62.44 176 THR A C 1
ATOM 1394 O O . THR A 1 176 ? -34.716 -22.058 42.890 1.00 62.44 176 THR A O 1
ATOM 1397 N N . LEU A 1 177 ? -35.711 -23.409 44.397 1.00 65.31 177 LEU A N 1
ATOM 1398 C CA . LEU A 1 177 ? -37.088 -23.080 44.038 1.00 65.31 177 LEU A CA 1
ATOM 1399 C C . LEU A 1 177 ? -37.383 -21.570 44.128 1.00 65.31 177 LEU A C 1
ATOM 1401 O O . LEU A 1 177 ? -37.943 -21.008 43.192 1.00 65.31 177 LEU A O 1
ATOM 1405 N N . MET A 1 178 ? -36.975 -20.884 45.203 1.00 66.56 178 MET A N 1
ATOM 1406 C CA . MET A 1 178 ? -37.190 -19.434 45.347 1.00 66.56 178 MET A CA 1
ATOM 1407 C C . MET A 1 178 ? -36.362 -18.621 44.347 1.00 66.56 178 MET A C 1
ATOM 1409 O O . MET A 1 178 ? -36.826 -17.593 43.848 1.00 66.56 178 MET A O 1
ATOM 1413 N N . THR A 1 179 ? -35.146 -19.073 44.036 1.00 64.25 179 THR A N 1
ATOM 1414 C CA . THR A 1 179 ? -34.284 -18.419 43.040 1.00 64.25 179 THR A CA 1
ATOM 1415 C C . THR A 1 179 ? -34.898 -18.534 41.639 1.00 64.25 179 THR A C 1
ATOM 1417 O O . THR A 1 179 ? -35.031 -17.521 40.945 1.00 64.25 179 THR A O 1
ATOM 1420 N N . LEU A 1 180 ? -35.386 -19.723 41.265 1.00 71.69 180 LEU A N 1
ATOM 1421 C CA . LEU A 1 180 ? -36.132 -19.956 40.027 1.00 71.69 180 LEU A CA 1
ATOM 1422 C C . LEU A 1 180 ? -37.438 -19.142 39.984 1.00 71.69 180 LEU A C 1
ATOM 1424 O O . LEU A 1 180 ? -37.658 -18.402 39.027 1.00 71.69 180 LEU A O 1
ATOM 1428 N N . GLN A 1 181 ? -38.269 -19.196 41.031 1.00 71.19 181 GLN A N 1
ATOM 1429 C CA . GLN A 1 181 ? -39.519 -18.426 41.134 1.00 71.19 181 GLN A CA 1
ATOM 1430 C C . GLN A 1 181 ? -39.289 -16.917 40.959 1.00 71.19 181 GLN A C 1
ATOM 1432 O O . GLN A 1 181 ? -40.060 -16.256 40.263 1.00 71.19 181 GLN A O 1
ATOM 1437 N N . LYS A 1 182 ? -38.208 -16.363 41.528 1.00 69.81 182 LYS A N 1
ATOM 1438 C CA . LYS A 1 182 ? -37.833 -14.948 41.367 1.00 69.81 182 LYS A CA 1
ATOM 1439 C C . LYS A 1 182 ? -37.438 -14.609 39.925 1.00 69.81 182 LYS A C 1
ATOM 1441 O O . LYS A 1 182 ? -37.812 -13.550 39.426 1.00 69.81 182 LYS A O 1
ATOM 1446 N N . ILE A 1 183 ? -36.713 -15.498 39.244 1.00 67.19 183 ILE A N 1
ATOM 1447 C CA . ILE A 1 183 ? -36.313 -15.312 37.840 1.00 67.19 183 ILE A CA 1
ATOM 1448 C C . ILE A 1 183 ? -37.523 -15.443 36.904 1.00 67.19 183 ILE A C 1
ATOM 1450 O O . ILE A 1 183 ? -37.718 -14.580 36.045 1.00 67.19 183 ILE A O 1
ATOM 1454 N N . LEU A 1 184 ? -38.391 -16.439 37.106 1.00 73.75 184 LEU A N 1
ATOM 1455 C CA . LEU A 1 184 ? -39.634 -16.588 36.341 1.00 73.75 184 LEU A CA 1
ATOM 1456 C C . LEU A 1 184 ? -40.605 -15.424 36.604 1.00 73.75 184 LEU A C 1
ATOM 1458 O O . LEU A 1 184 ? -41.185 -14.887 35.666 1.00 73.75 184 LEU A O 1
ATOM 1462 N N . GLY A 1 185 ? -40.709 -14.954 37.850 1.00 69.81 185 GLY A N 1
ATOM 1463 C CA . GLY A 1 185 ? -41.468 -13.755 38.226 1.00 69.81 185 GLY A CA 1
ATOM 1464 C C . GLY A 1 185 ? -40.943 -12.444 37.626 1.00 69.81 185 GLY A C 1
ATOM 1465 O O . GLY A 1 185 ? -41.668 -11.455 37.613 1.00 69.81 185 GLY A O 1
ATOM 1466 N N . SER A 1 186 ? -39.714 -12.426 37.096 1.00 68.75 186 SER A N 1
ATOM 1467 C CA . SER A 1 186 ? -39.139 -11.274 36.380 1.00 68.75 186 SER A CA 1
ATOM 1468 C C . SER A 1 186 ? -39.400 -11.282 34.863 1.00 68.75 186 SER A C 1
ATOM 1470 O O . SER A 1 186 ? -38.909 -10.412 34.145 1.00 68.75 186 SER A O 1
ATOM 1472 N N . MET A 1 187 ? -40.113 -12.288 34.343 1.00 70.12 187 MET A N 1
ATOM 1473 C CA . MET A 1 187 ? -40.442 -12.423 32.919 1.00 70.12 187 MET A CA 1
ATOM 1474 C C . MET A 1 187 ? -41.552 -11.461 32.483 1.00 70.12 187 MET A C 1
ATOM 1476 O O . MET A 1 187 ? -42.544 -11.286 33.190 1.00 70.12 187 MET A O 1
ATOM 1480 N N . THR A 1 188 ? -41.456 -10.916 31.266 1.00 72.94 188 THR A N 1
ATOM 1481 C CA . THR A 1 188 ? -42.656 -10.380 30.598 1.00 72.94 188 THR A CA 1
ATOM 1482 C C . THR A 1 188 ? -43.615 -11.516 30.226 1.00 72.94 188 THR A C 1
ATOM 1484 O O . THR A 1 188 ? -43.211 -12.668 30.054 1.00 72.94 188 THR A O 1
ATOM 1487 N N . ALA A 1 189 ? -44.905 -11.206 30.058 1.00 70.44 189 ALA A N 1
ATOM 1488 C CA . ALA A 1 189 ? -45.923 -12.207 29.719 1.00 70.44 189 ALA A CA 1
ATOM 1489 C C . ALA A 1 189 ? -45.658 -12.931 28.377 1.00 70.44 189 ALA A C 1
ATOM 1491 O O . ALA A 1 189 ? -46.105 -14.061 28.187 1.00 70.44 189 ALA A O 1
ATOM 1492 N N . SER A 1 190 ? -44.917 -12.300 27.460 1.00 63.88 190 SER A N 1
ATOM 1493 C CA . SER A 1 190 ? -44.412 -12.903 26.221 1.00 63.88 190 SER A CA 1
ATOM 1494 C C . SER A 1 190 ? -43.215 -13.826 26.460 1.00 63.88 190 SER A C 1
ATOM 1496 O O . SER A 1 190 ? -43.224 -14.953 25.971 1.00 63.88 190 SER A O 1
ATOM 1498 N N . GLU A 1 191 ? -42.219 -13.393 27.244 1.00 62.03 191 GLU A N 1
ATOM 1499 C CA . GLU A 1 191 ? -41.053 -14.221 27.596 1.00 62.03 191 GLU A CA 1
ATOM 1500 C C . GLU A 1 191 ? -41.471 -15.495 28.327 1.00 62.03 191 GLU A C 1
ATOM 1502 O O . GLU A 1 191 ? -41.036 -16.580 27.958 1.00 62.03 191 GLU A O 1
ATOM 1507 N N . PHE A 1 192 ? -42.345 -15.382 29.333 1.00 73.69 192 PHE A N 1
ATOM 1508 C CA . PHE A 1 192 ? -42.798 -16.534 30.112 1.00 73.69 192 PHE A CA 1
ATOM 1509 C C . PHE A 1 192 ? -43.557 -17.545 29.242 1.00 73.69 192 PHE A C 1
ATOM 1511 O O . PHE A 1 192 ? -43.354 -18.750 29.374 1.00 73.69 192 PHE A O 1
ATOM 1518 N N . ARG A 1 193 ? -44.384 -17.059 28.305 1.00 71.00 193 ARG A N 1
ATOM 1519 C CA . ARG A 1 193 ? -45.134 -17.898 27.361 1.00 71.00 193 ARG A CA 1
ATOM 1520 C C . ARG A 1 193 ? -44.213 -18.641 26.392 1.00 71.00 193 ARG A C 1
ATOM 1522 O O . ARG A 1 193 ? -44.429 -19.826 26.154 1.00 71.00 193 ARG A O 1
ATOM 1529 N N . GLU A 1 194 ? -43.194 -17.974 25.855 1.00 67.38 194 GLU A N 1
ATOM 1530 C CA . GLU A 1 194 ? -42.244 -18.602 24.930 1.00 67.38 194 GLU A CA 1
ATOM 1531 C C . GLU A 1 194 ? -41.263 -19.530 25.668 1.00 67.38 194 GLU A C 1
ATOM 1533 O O . GLU A 1 194 ? -41.002 -20.631 25.192 1.00 67.38 194 GLU A O 1
ATOM 1538 N N . PHE A 1 195 ? -40.801 -19.168 26.870 1.00 71.25 195 PHE A N 1
ATOM 1539 C CA . PHE A 1 195 ? -40.028 -20.054 27.751 1.00 71.25 195 PHE A CA 1
ATOM 1540 C C . PHE A 1 195 ? -40.786 -21.357 28.035 1.00 71.25 195 PHE A C 1
ATOM 1542 O O . PHE A 1 195 ? -40.284 -22.443 27.754 1.00 71.25 195 PHE A O 1
ATOM 1549 N N . LYS A 1 196 ? -42.032 -21.242 28.506 1.00 73.12 196 LYS A N 1
ATOM 1550 C CA . LYS A 1 196 ? -42.940 -22.364 28.767 1.00 73.12 196 LYS A CA 1
ATOM 1551 C C . LYS A 1 196 ? -43.142 -23.250 27.532 1.00 73.12 196 LYS A C 1
ATOM 1553 O O . LYS A 1 196 ? -43.069 -24.471 27.632 1.00 73.12 196 LYS A O 1
ATOM 1558 N N . LYS A 1 197 ? -43.374 -22.637 26.366 1.00 71.00 197 LYS A N 1
ATOM 1559 C CA . LYS A 1 197 ? -43.534 -23.330 25.079 1.00 71.00 197 LYS A CA 1
ATOM 1560 C C . LYS A 1 197 ? -42.278 -24.110 24.682 1.00 71.00 197 LYS A C 1
ATOM 1562 O O . LYS A 1 197 ? -42.402 -25.240 24.227 1.00 71.00 197 LYS A O 1
ATOM 1567 N N . ASN A 1 198 ? -41.085 -23.552 24.892 1.00 62.31 198 ASN A N 1
ATOM 1568 C CA . ASN A 1 198 ? -39.832 -24.270 24.643 1.00 62.31 198 ASN A CA 1
ATOM 1569 C C . ASN A 1 198 ? -39.597 -25.397 25.661 1.00 62.31 198 ASN A C 1
ATOM 1571 O O . ASN A 1 198 ? -39.114 -26.454 25.269 1.00 62.31 198 ASN A O 1
ATOM 1575 N N . LEU A 1 199 ? -40.000 -25.224 26.925 1.00 67.75 199 LEU A N 1
ATOM 1576 C CA . LEU A 1 199 ? -39.929 -26.281 27.940 1.00 67.75 199 LEU A CA 1
ATOM 1577 C C . LEU A 1 199 ? -40.800 -27.491 27.561 1.00 67.75 199 LEU A C 1
ATOM 1579 O O . LEU A 1 199 ? -40.309 -28.615 27.531 1.00 67.75 199 LEU A O 1
ATOM 1583 N N . ALA A 1 200 ? -42.062 -27.247 27.192 1.00 68.81 200 ALA A N 1
ATOM 1584 C CA . ALA A 1 200 ? -42.989 -28.286 26.741 1.00 68.81 200 ALA A CA 1
ATOM 1585 C C . ALA A 1 200 ? -42.599 -28.910 25.386 1.00 68.81 200 ALA A C 1
ATOM 1587 O O . ALA A 1 200 ? -42.929 -30.060 25.130 1.00 68.81 200 ALA A O 1
ATOM 1588 N N . TYR A 1 201 ? -41.876 -28.181 24.529 1.00 68.62 201 TYR A N 1
ATOM 1589 C CA . TYR A 1 201 ? -41.352 -28.713 23.267 1.00 68.62 201 TYR A CA 1
ATOM 1590 C C . TYR A 1 201 ? -40.103 -29.591 23.457 1.00 68.62 201 TYR A C 1
ATOM 1592 O O . TYR A 1 201 ? -39.952 -30.594 22.767 1.00 68.62 201 TYR A O 1
ATOM 1600 N N . GLN A 1 202 ? -39.202 -29.227 24.377 1.00 51.25 202 GLN A N 1
ATOM 1601 C CA . GLN A 1 202 ? -37.974 -29.989 24.648 1.00 51.25 202 GLN A CA 1
ATOM 1602 C C . GLN A 1 202 ? -38.206 -31.195 25.568 1.00 51.25 202 GLN A C 1
ATOM 1604 O O . GLN A 1 202 ? -37.504 -32.194 25.443 1.00 51.25 202 GLN A O 1
ATOM 1609 N N . TYR A 1 203 ? -39.182 -31.108 26.476 1.00 66.62 203 TYR A N 1
ATOM 1610 C CA . TYR A 1 203 ? -39.458 -32.117 27.502 1.00 66.62 203 TYR A CA 1
ATOM 1611 C C . TYR A 1 203 ? -40.974 -32.401 27.605 1.00 66.62 203 TYR A C 1
ATOM 1613 O O . TYR A 1 203 ? -41.570 -32.173 28.663 1.00 66.62 203 TYR A O 1
ATOM 1621 N N . PRO A 1 204 ? -41.634 -32.862 26.521 1.00 68.19 204 PRO A N 1
ATOM 1622 C CA . PRO A 1 204 ? -43.091 -33.023 26.481 1.00 68.19 204 PRO A CA 1
ATOM 1623 C C . PRO A 1 204 ? -43.612 -33.928 27.602 1.00 68.19 204 PRO A C 1
ATOM 1625 O O . PRO A 1 204 ? -44.515 -33.525 28.331 1.00 68.19 204 PRO A O 1
ATOM 1628 N N . GLU A 1 205 ? -42.967 -35.075 27.835 1.00 65.94 205 GLU A N 1
ATOM 1629 C CA . GLU A 1 205 ? -43.346 -36.056 28.868 1.00 65.94 205 GLU A CA 1
ATOM 1630 C C . GLU A 1 205 ? -43.435 -35.462 30.289 1.00 65.94 205 GLU A C 1
ATOM 1632 O O . GLU A 1 205 ? -44.206 -35.945 31.116 1.00 65.94 205 GLU A O 1
ATOM 1637 N N . CYS A 1 206 ? -42.696 -34.381 30.564 1.00 65.69 206 CYS A N 1
ATOM 1638 C CA . CYS A 1 206 ? -42.687 -33.705 31.861 1.00 65.69 206 CYS A CA 1
ATOM 1639 C C . CYS A 1 206 ? -43.592 -32.460 31.927 1.00 65.69 206 CYS A C 1
ATOM 1641 O O . CYS A 1 206 ? -43.946 -32.044 33.031 1.00 65.69 206 CYS A O 1
ATOM 1643 N N . PHE A 1 207 ? -43.955 -31.836 30.795 1.00 74.06 207 PHE A N 1
ATOM 1644 C CA . PHE A 1 207 ? -44.548 -30.482 30.769 1.00 74.06 207 PHE A CA 1
ATOM 1645 C C . PHE A 1 207 ? -45.729 -30.274 29.801 1.00 74.06 207 PHE A C 1
ATOM 1647 O O . PHE A 1 207 ? -46.309 -29.186 29.789 1.00 74.06 207 PHE A O 1
ATOM 1654 N N . GLU A 1 208 ? -46.149 -31.288 29.040 1.00 64.38 208 GLU A N 1
ATOM 1655 C CA . GLU A 1 208 ? -47.332 -31.237 28.156 1.00 64.38 208 GLU A CA 1
ATOM 1656 C C . GLU A 1 208 ? -48.638 -30.904 28.916 1.00 64.38 208 GLU A C 1
ATOM 1658 O O . GLU A 1 208 ? -49.564 -30.308 28.367 1.00 64.38 208 GLU A O 1
ATOM 1663 N N . THR A 1 209 ? -48.686 -31.193 30.219 1.00 64.94 209 THR A N 1
ATOM 1664 C CA . THR A 1 209 ? -49.818 -30.915 31.122 1.00 64.94 209 THR A CA 1
ATOM 1665 C C . THR A 1 209 ? -49.973 -29.446 31.548 1.00 64.94 209 THR A C 1
ATOM 1667 O O . THR A 1 209 ? -50.967 -29.105 32.198 1.00 64.94 209 THR A O 1
ATOM 1670 N N . LEU A 1 210 ? -49.033 -28.553 31.207 1.00 67.75 210 LEU A N 1
ATOM 1671 C CA . LEU A 1 210 ? -49.023 -27.160 31.674 1.00 67.75 210 LEU A CA 1
ATOM 1672 C C . LEU A 1 210 ? -50.132 -26.284 31.043 1.00 67.75 210 LEU A C 1
ATOM 1674 O O . LEU A 1 210 ? -49.896 -25.532 30.087 1.00 67.75 210 LEU A O 1
ATOM 1678 N N . GLN A 1 211 ? -51.326 -26.302 31.652 1.00 67.12 211 GLN A N 1
ATOM 1679 C CA . GLN A 1 211 ? -52.489 -25.456 31.320 1.00 67.12 211 GLN A CA 1
ATOM 1680 C C . GLN A 1 211 ? -52.106 -24.019 30.944 1.00 67.12 211 GLN A C 1
ATOM 1682 O O . GLN A 1 211 ? -51.249 -23.422 31.595 1.00 67.12 211 GLN A O 1
ATOM 1687 N N . ALA A 1 212 ? -52.746 -23.448 29.915 1.00 60.81 212 ALA A N 1
ATOM 1688 C CA . ALA A 1 212 ? -52.372 -22.168 29.298 1.00 60.81 212 ALA A CA 1
ATOM 1689 C C . ALA A 1 212 ? -52.030 -21.053 30.310 1.00 60.81 212 ALA A C 1
ATOM 1691 O O . ALA A 1 212 ? -50.959 -20.453 30.188 1.00 60.81 212 ALA A O 1
ATOM 1692 N N . ASP A 1 213 ? -52.869 -20.883 31.335 1.00 65.81 213 ASP A N 1
ATOM 1693 C CA . ASP A 1 213 ? -52.819 -19.803 32.330 1.00 65.81 213 ASP A CA 1
ATOM 1694 C C . ASP A 1 213 ? -52.047 -20.141 33.627 1.00 65.81 213 ASP A C 1
ATOM 1696 O O . ASP A 1 213 ? -52.195 -19.447 34.636 1.00 65.81 213 ASP A O 1
ATOM 1700 N N . CYS A 1 214 ? -51.224 -21.200 33.629 1.00 70.12 214 CYS A N 1
ATOM 1701 C CA . CYS A 1 214 ? -50.380 -21.553 34.778 1.00 70.12 214 CYS A CA 1
ATOM 1702 C C . CYS A 1 214 ? -49.464 -20.391 35.213 1.00 70.12 214 CYS A C 1
ATOM 1704 O O . CYS A 1 214 ? -48.951 -19.623 34.393 1.00 70.12 214 CYS A O 1
ATOM 1706 N N . ARG A 1 215 ? -49.211 -20.283 36.516 1.00 75.88 215 ARG A N 1
ATOM 1707 C CA . ARG A 1 215 ? -48.388 -19.232 37.121 1.00 75.88 215 ARG A CA 1
ATOM 1708 C C . ARG A 1 215 ? -46.899 -19.574 37.041 1.00 75.88 215 ARG A C 1
ATOM 1710 O O . ARG A 1 215 ? -46.495 -20.710 36.805 1.00 75.88 215 ARG A O 1
ATOM 1717 N N . THR A 1 216 ? -46.064 -18.568 37.290 1.00 76.44 216 THR A N 1
ATOM 1718 C CA . THR A 1 216 ? -44.601 -18.716 37.401 1.00 76.44 216 THR A CA 1
ATOM 1719 C C . THR A 1 216 ? -44.183 -19.662 38.527 1.00 76.44 216 THR A C 1
ATOM 1721 O O . THR A 1 216 ? -43.142 -20.303 38.423 1.00 76.44 216 THR A O 1
ATOM 1724 N N . GLN A 1 217 ? -44.999 -19.765 39.579 1.00 76.56 217 GLN A N 1
ATOM 1725 C CA . GLN A 1 217 ? -44.813 -20.700 40.684 1.00 76.56 217 GLN A CA 1
ATOM 1726 C C . GLN A 1 217 ? -45.047 -22.152 40.249 1.00 76.56 217 GLN A C 1
ATOM 1728 O O . GLN A 1 217 ? -44.160 -22.976 40.440 1.00 76.56 217 GLN A O 1
ATOM 1733 N N . ASP A 1 218 ? -46.173 -22.433 39.592 1.00 78.75 218 ASP A N 1
ATOM 1734 C CA . ASP A 1 218 ? -46.555 -23.771 39.123 1.00 78.75 218 ASP A CA 1
ATOM 1735 C C . ASP A 1 218 ? -45.466 -24.377 38.213 1.00 78.75 218 ASP A C 1
ATOM 1737 O O . ASP A 1 218 ? -45.058 -25.522 38.388 1.00 78.75 218 ASP A O 1
ATOM 1741 N N . VAL A 1 219 ? -44.919 -23.572 37.289 1.00 75.44 219 VAL A N 1
ATOM 1742 C CA . VAL A 1 219 ? -43.806 -23.987 36.412 1.00 75.44 219 VAL A CA 1
ATOM 1743 C C . VAL A 1 219 ? -42.515 -24.227 37.203 1.00 75.44 219 VAL A C 1
ATOM 1745 O O . VAL A 1 219 ? -41.795 -25.175 36.902 1.00 75.44 219 VAL A O 1
ATOM 1748 N N . ALA A 1 220 ? -42.216 -23.415 38.222 1.00 75.19 220 ALA A N 1
ATOM 1749 C CA . ALA A 1 220 ? -41.032 -23.617 39.060 1.00 75.19 220 ALA A CA 1
ATOM 1750 C C . 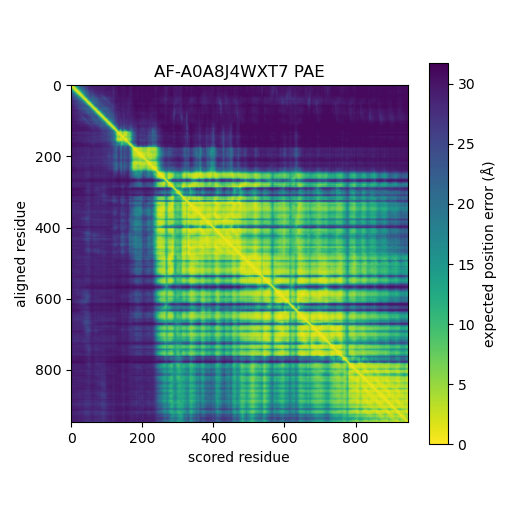ALA A 1 220 ? -41.114 -24.915 39.882 1.00 75.19 220 ALA A C 1
ATOM 1752 O O . ALA A 1 220 ? -40.124 -25.633 40.011 1.00 75.19 220 ALA A O 1
ATOM 1753 N N . GLU A 1 221 ? -42.294 -25.222 40.419 1.00 78.06 221 GLU A N 1
ATOM 1754 C CA . GLU A 1 221 ? -42.544 -26.425 41.215 1.00 78.06 221 GLU A CA 1
ATOM 1755 C C . GLU A 1 221 ? -42.548 -27.681 40.333 1.00 78.06 221 GLU A C 1
ATOM 1757 O O . GLU A 1 221 ? -41.909 -28.670 40.689 1.00 78.06 221 GLU A O 1
ATOM 1762 N N . GLN A 1 222 ? -43.139 -27.621 39.133 1.00 75.12 222 GLN A N 1
ATOM 1763 C CA . GLN A 1 222 ? -43.064 -28.715 38.158 1.00 75.12 222 GLN A CA 1
ATOM 1764 C C . GLN A 1 222 ? -41.625 -28.938 37.656 1.00 75.12 222 GLN A C 1
ATOM 1766 O O . GLN A 1 222 ? -41.197 -30.079 37.534 1.00 75.12 222 GLN A O 1
ATOM 1771 N N . MET A 1 223 ? -40.818 -27.883 37.471 1.00 72.56 223 MET A N 1
ATOM 1772 C CA . MET A 1 223 ? -39.387 -28.032 37.161 1.00 72.56 223 MET A CA 1
ATOM 1773 C C . MET A 1 223 ? -38.596 -28.716 38.283 1.00 72.56 223 MET A C 1
ATOM 1775 O O . MET A 1 223 ? -37.803 -29.607 37.992 1.00 72.56 223 MET A O 1
ATOM 1779 N N . MET A 1 224 ? -38.830 -28.354 39.550 1.00 72.88 224 MET A N 1
ATOM 1780 C CA . MET A 1 224 ? -38.209 -29.028 40.703 1.00 72.88 224 MET A CA 1
ATOM 1781 C C . MET A 1 224 ? -38.698 -30.476 40.896 1.00 72.88 224 MET A C 1
ATOM 1783 O O . MET A 1 224 ? -38.008 -31.262 41.538 1.00 72.88 224 MET A O 1
ATOM 1787 N N . GLY A 1 225 ? -39.874 -30.832 40.368 1.00 70.69 225 GLY A N 1
ATOM 1788 C CA . GLY A 1 225 ? -40.402 -32.201 40.375 1.00 70.69 225 GLY A CA 1
ATOM 1789 C C . GLY A 1 225 ? -39.944 -33.075 39.199 1.00 70.69 225 GLY A C 1
ATOM 1790 O O . GLY A 1 225 ? -40.000 -34.297 39.307 1.00 70.69 225 GLY A O 1
ATOM 1791 N N . SER A 1 226 ? -39.499 -32.472 38.091 1.00 72.88 226 SER A N 1
ATOM 1792 C CA . SER A 1 226 ? -39.152 -33.171 36.839 1.00 72.88 226 SER A CA 1
ATOM 1793 C C . SER A 1 226 ? -37.654 -33.222 36.517 1.00 72.88 226 SER A C 1
ATOM 1795 O O . SER A 1 226 ? -37.261 -33.959 35.615 1.00 72.88 226 SER A O 1
ATOM 1797 N N . PHE A 1 227 ? -36.816 -32.449 37.211 1.00 72.88 227 PHE A N 1
ATOM 1798 C CA . PHE A 1 227 ? -35.372 -32.362 36.967 1.00 72.88 227 PHE A CA 1
ATOM 1799 C C . PHE A 1 227 ? -34.569 -32.493 38.267 1.00 72.88 227 PHE A C 1
ATOM 1801 O O . PHE A 1 227 ? -35.079 -32.223 39.354 1.00 72.88 227 PHE A O 1
ATOM 1808 N N . SER A 1 228 ? -33.284 -32.856 38.164 1.00 71.88 228 SER A N 1
ATOM 1809 C CA . SER A 1 228 ? -32.377 -32.798 39.317 1.00 71.88 228 SER A CA 1
ATOM 1810 C C . SER A 1 228 ? -32.136 -31.345 39.749 1.00 71.88 228 SER A C 1
ATOM 1812 O O . SER A 1 228 ? -32.182 -30.430 38.924 1.00 71.88 228 SER A O 1
ATOM 1814 N N . GLU A 1 229 ? -31.831 -31.110 41.030 1.00 62.62 229 GLU A N 1
ATOM 1815 C CA . GLU A 1 229 ? -31.580 -29.748 41.528 1.00 62.62 229 GLU A CA 1
ATOM 1816 C C . GLU A 1 229 ? -30.390 -29.074 40.814 1.00 62.62 229 GLU A C 1
ATOM 1818 O O . GLU A 1 229 ? -30.451 -27.879 40.527 1.00 62.62 229 GLU A O 1
ATOM 1823 N N . ASP A 1 230 ? -29.365 -29.842 40.421 1.00 55.25 230 ASP A N 1
ATOM 1824 C CA . ASP A 1 230 ? -28.239 -29.356 39.609 1.00 55.25 230 ASP A CA 1
ATOM 1825 C C . ASP A 1 230 ? -28.676 -28.945 38.191 1.00 55.25 230 ASP A C 1
ATOM 1827 O O . ASP A 1 230 ? -28.153 -27.977 37.637 1.00 55.25 230 ASP A O 1
ATOM 1831 N N . ASP A 1 231 ? -29.625 -29.656 37.577 1.00 62.16 231 ASP A N 1
ATOM 1832 C CA . ASP A 1 231 ? -30.143 -29.318 36.245 1.00 62.16 231 ASP A CA 1
ATOM 1833 C C . ASP A 1 231 ? -31.089 -28.117 36.292 1.00 62.16 231 ASP A C 1
ATOM 1835 O O . ASP A 1 231 ? -30.994 -27.226 35.442 1.00 62.16 231 ASP A O 1
ATOM 1839 N N . VAL A 1 232 ? -31.909 -28.008 37.343 1.00 66.31 232 VAL A N 1
ATOM 1840 C CA . VAL A 1 232 ? -32.650 -26.774 37.625 1.00 66.31 232 VAL A CA 1
ATOM 1841 C C . VAL A 1 232 ? -31.681 -25.611 37.846 1.00 66.31 232 VAL A C 1
ATOM 1843 O O . VAL A 1 232 ? -31.918 -24.534 37.296 1.00 66.31 232 VAL A O 1
ATOM 1846 N N . LEU A 1 233 ? -30.559 -25.804 38.555 1.00 60.44 233 LEU A N 1
ATOM 1847 C CA . LEU A 1 233 ? -29.513 -24.783 38.699 1.00 60.44 233 LEU A CA 1
ATOM 1848 C C . LEU A 1 233 ? -28.952 -24.351 37.336 1.00 60.44 233 LEU A C 1
ATOM 1850 O O . LEU A 1 233 ? -28.910 -23.154 37.055 1.00 60.44 233 LEU A O 1
ATOM 1854 N N . LYS A 1 234 ? -28.567 -25.299 36.468 1.00 58.47 234 LYS A N 1
ATOM 1855 C CA . LYS A 1 234 ? -28.037 -25.019 35.115 1.00 58.47 234 LYS A CA 1
ATOM 1856 C C . LYS A 1 234 ? -29.033 -24.213 34.279 1.00 58.47 234 LYS A C 1
ATOM 1858 O O . LYS A 1 234 ? -28.662 -23.191 33.701 1.00 58.47 234 LYS A O 1
ATOM 1863 N N . VAL A 1 235 ? -30.303 -24.623 34.246 1.00 63.38 235 VAL A N 1
ATOM 1864 C CA . VAL A 1 235 ? -31.362 -23.900 33.520 1.00 63.38 235 VAL A CA 1
ATOM 1865 C C . VAL A 1 235 ? -31.586 -22.510 34.128 1.00 63.38 235 VAL A C 1
ATOM 1867 O O . VAL A 1 235 ? -31.654 -21.527 33.394 1.00 63.38 235 VAL A O 1
ATOM 1870 N N . THR A 1 236 ? -31.608 -22.392 35.456 1.00 59.06 236 THR A N 1
ATOM 1871 C CA . THR A 1 236 ? -31.771 -21.115 36.174 1.00 59.06 236 THR A CA 1
ATOM 1872 C C . THR A 1 236 ? -30.625 -20.140 35.878 1.00 59.06 236 THR A C 1
ATOM 1874 O O . THR A 1 236 ? -30.876 -18.971 35.584 1.00 59.06 236 THR A O 1
ATOM 1877 N N . ILE A 1 237 ? -29.375 -20.616 35.882 1.00 54.56 237 ILE A N 1
ATOM 1878 C CA . ILE A 1 237 ? -28.175 -19.829 35.556 1.00 54.56 237 ILE A CA 1
ATOM 1879 C C . ILE A 1 237 ? -28.190 -19.404 34.083 1.00 54.56 237 ILE A C 1
ATOM 1881 O O . ILE A 1 237 ? -27.915 -18.240 33.786 1.00 54.56 237 ILE A O 1
ATOM 1885 N N . ASN A 1 238 ? -28.577 -20.287 33.160 1.00 54.22 238 ASN A N 1
ATOM 1886 C CA . ASN A 1 238 ? -28.710 -19.938 31.744 1.00 54.22 238 ASN A CA 1
ATOM 1887 C C . ASN A 1 238 ? -29.783 -18.855 31.530 1.00 54.22 238 ASN A C 1
ATOM 1889 O O . ASN A 1 238 ? -29.515 -17.847 30.878 1.00 54.22 238 ASN A O 1
ATOM 1893 N N . LEU A 1 239 ? -30.967 -18.993 32.137 1.00 56.97 239 LEU A N 1
ATOM 1894 C CA . LEU A 1 239 ? -32.044 -17.995 32.056 1.00 56.97 239 LEU A CA 1
ATOM 1895 C C . LEU A 1 239 ? -31.647 -16.642 32.664 1.00 56.97 239 LEU A C 1
ATOM 1897 O O . LEU A 1 239 ? -31.968 -15.596 32.095 1.00 56.97 239 LEU A O 1
ATOM 1901 N N . ALA A 1 240 ? -30.930 -16.654 33.791 1.00 51.91 240 ALA A N 1
ATOM 1902 C CA . ALA A 1 240 ? -30.382 -15.450 34.411 1.00 51.91 240 ALA A CA 1
ATOM 1903 C C . ALA A 1 240 ? -29.312 -14.775 33.533 1.00 51.91 240 ALA A C 1
ATOM 1905 O O . ALA A 1 240 ? -29.233 -13.550 33.513 1.00 51.91 240 ALA A O 1
ATOM 1906 N N . SER A 1 241 ? -28.528 -15.557 32.781 1.00 50.38 241 SER A N 1
ATOM 1907 C CA . SER A 1 241 ? -27.430 -15.064 31.933 1.00 50.38 241 SER A CA 1
ATOM 1908 C C . SER A 1 241 ? -27.910 -14.536 30.572 1.00 50.38 241 SER A C 1
ATOM 1910 O O . SER A 1 241 ? -27.405 -13.528 30.080 1.00 50.38 241 SER A O 1
ATOM 1912 N N . VAL A 1 242 ? -28.920 -15.166 29.960 1.00 55.56 242 VAL A N 1
ATOM 1913 C CA . VAL A 1 242 ? -29.407 -14.816 28.609 1.00 55.56 242 VAL A CA 1
ATOM 1914 C C . VAL A 1 242 ? -30.116 -13.454 28.562 1.00 55.56 242 VAL A C 1
ATOM 1916 O O . VAL A 1 242 ? -29.982 -12.726 27.573 1.00 55.56 242 VAL A O 1
ATOM 1919 N N . LYS A 1 243 ? -30.846 -13.055 29.615 1.00 55.56 243 LYS A N 1
ATOM 1920 C CA . LYS A 1 243 ? -31.602 -11.783 29.611 1.00 55.56 243 LYS A CA 1
ATOM 1921 C C . LYS A 1 243 ? -30.725 -10.520 29.652 1.00 55.56 243 LYS A C 1
ATOM 1923 O O . LYS A 1 243 ? -30.986 -9.619 28.852 1.00 55.56 243 LYS A O 1
ATOM 1928 N N . PRO A 1 244 ? -29.696 -10.402 30.517 1.00 61.19 244 PRO A N 1
ATOM 1929 C CA . PRO A 1 244 ? -28.780 -9.267 30.466 1.00 61.19 244 PRO A CA 1
ATOM 1930 C C . PRO A 1 244 ? -28.002 -9.222 29.152 1.00 61.19 244 PRO A C 1
ATOM 1932 O O . PRO A 1 244 ? -27.866 -8.149 28.571 1.00 61.19 244 PRO A O 1
ATOM 1935 N N . VAL A 1 245 ? -27.543 -10.376 28.651 1.00 65.88 245 VAL A N 1
ATOM 1936 C CA . VAL A 1 245 ? -26.719 -10.460 27.435 1.00 65.88 245 VAL A CA 1
ATOM 1937 C C . VAL A 1 245 ? -27.496 -10.041 26.191 1.00 65.88 245 VAL A C 1
ATOM 1939 O O . VAL A 1 245 ? -27.010 -9.183 25.463 1.00 65.88 245 VAL A O 1
ATOM 1942 N N . SER A 1 246 ? -28.712 -10.547 25.968 1.00 69.31 246 SER A N 1
ATOM 1943 C CA . SER A 1 246 ? -29.552 -10.138 24.824 1.00 69.31 246 SER A CA 1
ATOM 1944 C C . SER A 1 246 ? -29.878 -8.638 24.852 1.00 69.31 246 SER A C 1
ATOM 1946 O O . SER A 1 246 ? -29.602 -7.918 23.891 1.00 69.31 246 SER A O 1
ATOM 1948 N N . LYS A 1 247 ? -30.343 -8.124 25.997 1.00 74.31 247 LYS A N 1
ATOM 1949 C CA . LYS A 1 247 ? -30.622 -6.693 26.202 1.00 74.31 247 LYS A CA 1
ATOM 1950 C C . LYS A 1 247 ? -29.370 -5.810 26.083 1.00 74.31 247 LYS A C 1
ATOM 1952 O O . LYS A 1 247 ? -29.470 -4.636 25.729 1.00 74.31 247 LYS A O 1
ATOM 1957 N N . CYS A 1 248 ? -28.187 -6.337 26.394 1.00 78.38 248 CYS A N 1
ATOM 1958 C CA . CYS A 1 248 ? -26.913 -5.650 26.191 1.00 78.38 248 CYS A CA 1
ATOM 1959 C C . CYS A 1 248 ? -26.486 -5.679 24.715 1.00 78.38 248 CYS A C 1
ATOM 1961 O O . CYS A 1 248 ? -26.115 -4.639 24.169 1.00 78.38 248 CYS A O 1
ATOM 1963 N N . GLN A 1 249 ? -26.617 -6.833 24.052 1.00 83.75 249 GLN A N 1
ATOM 1964 C CA . GLN A 1 249 ? -26.350 -7.019 22.629 1.00 83.75 249 GLN A CA 1
ATOM 1965 C C . GLN A 1 249 ? -27.169 -6.030 21.796 1.00 83.75 249 GLN A C 1
ATOM 1967 O O . GLN A 1 249 ? -26.589 -5.353 20.955 1.00 83.75 249 GLN A O 1
ATOM 1972 N N . GLU A 1 250 ? -28.472 -5.876 22.050 1.00 84.00 250 GLU A N 1
ATOM 1973 C CA . GLU A 1 250 ? -29.307 -4.898 21.338 1.00 84.00 250 GLU A CA 1
ATOM 1974 C C . GLU A 1 250 ? -28.780 -3.463 21.491 1.00 84.00 250 GLU A C 1
ATOM 1976 O O . GLU A 1 250 ? -28.563 -2.784 20.486 1.00 84.00 250 GLU A O 1
ATOM 1981 N N . LYS A 1 251 ? -28.484 -3.013 22.723 1.00 85.62 251 LYS A N 1
ATOM 1982 C CA . LYS A 1 251 ? -27.897 -1.680 22.976 1.00 85.62 251 LYS A CA 1
ATOM 1983 C C . LYS A 1 251 ? -26.567 -1.493 22.230 1.00 85.62 251 LYS A C 1
ATOM 1985 O O . LYS A 1 251 ? -26.324 -0.427 21.664 1.00 85.62 251 LYS A O 1
ATOM 1990 N N . ILE A 1 252 ? -25.702 -2.511 22.233 1.00 86.38 252 ILE A N 1
ATOM 1991 C CA . ILE A 1 252 ? -24.376 -2.472 21.599 1.00 86.38 252 ILE A CA 1
ATOM 1992 C C . ILE A 1 252 ? -24.499 -2.487 20.070 1.00 86.38 252 ILE A C 1
ATOM 1994 O O . ILE A 1 252 ? -23.868 -1.656 19.417 1.00 86.38 252 ILE A O 1
ATOM 1998 N N . LYS A 1 253 ? -25.357 -3.339 19.493 1.00 89.88 253 LYS A N 1
ATOM 1999 C CA . LYS A 1 253 ? -25.694 -3.331 18.060 1.00 89.88 253 LYS A CA 1
ATOM 2000 C C . LYS A 1 253 ? -26.236 -1.962 17.647 1.00 89.88 253 LYS A C 1
ATOM 2002 O O . LYS A 1 253 ? -25.749 -1.377 16.685 1.00 89.88 253 LYS A O 1
ATOM 2007 N N . GLU A 1 254 ? -27.163 -1.381 18.407 1.00 86.50 254 GLU A N 1
ATOM 2008 C CA . GLU A 1 254 ? -27.740 -0.071 18.086 1.00 86.50 254 GLU A CA 1
ATOM 2009 C C . GLU A 1 254 ? -26.702 1.066 18.173 1.00 86.50 254 GLU A C 1
ATOM 2011 O O . GLU A 1 254 ? -26.638 1.914 17.280 1.00 86.50 254 GLU A O 1
ATOM 2016 N N . LYS A 1 255 ? -25.827 1.047 19.191 1.00 84.75 255 LYS A N 1
ATOM 2017 C CA . LYS A 1 255 ? -24.687 1.969 19.359 1.00 84.75 255 LYS A CA 1
ATOM 2018 C C . LYS A 1 255 ? -23.678 1.863 18.215 1.00 84.75 255 LYS A C 1
ATOM 2020 O O . LYS A 1 255 ? -23.289 2.887 17.656 1.00 84.75 255 LYS A O 1
ATOM 2025 N N . LEU A 1 256 ? -23.254 0.650 17.860 1.00 85.69 256 LEU A N 1
ATOM 2026 C CA . LEU A 1 256 ? -22.244 0.416 16.825 1.00 85.69 256 LEU A CA 1
ATOM 2027 C C . LEU A 1 256 ? -22.804 0.665 15.420 1.00 85.69 256 LEU A C 1
ATOM 2029 O O . LEU A 1 256 ? -22.127 1.302 14.616 1.00 85.69 256 LEU A O 1
ATOM 2033 N N . ARG A 1 257 ? -24.073 0.324 15.159 1.00 86.56 257 ARG A N 1
ATOM 2034 C CA . ARG A 1 257 ? -24.799 0.767 13.958 1.00 86.56 257 ARG A CA 1
ATOM 2035 C C . ARG A 1 257 ? -24.844 2.295 13.883 1.00 86.56 257 ARG A C 1
ATOM 2037 O O . ARG A 1 257 ? -24.480 2.860 12.859 1.00 86.56 257 ARG A O 1
ATOM 2044 N N . ARG A 1 258 ? -25.202 2.994 14.970 1.00 81.88 258 ARG A N 1
ATOM 2045 C CA . ARG A 1 258 ? -25.163 4.471 15.009 1.00 81.88 258 ARG A CA 1
ATOM 2046 C C . ARG A 1 258 ? -23.752 5.048 14.794 1.00 81.88 258 ARG A C 1
ATOM 2048 O O . ARG A 1 258 ? -23.657 6.118 14.201 1.00 81.88 258 ARG A O 1
ATOM 2055 N N . LYS A 1 259 ? -22.681 4.360 15.222 1.00 79.56 259 LYS A N 1
ATOM 2056 C CA . LYS A 1 259 ? -21.279 4.796 15.039 1.00 79.56 259 LYS A CA 1
ATOM 2057 C C . LYS A 1 259 ? -20.730 4.542 13.626 1.00 79.56 259 LYS A C 1
ATOM 2059 O O . LYS A 1 259 ? -19.994 5.385 13.131 1.00 79.56 259 LYS A O 1
ATOM 2064 N N . PHE A 1 260 ? -21.054 3.410 12.993 1.00 83.44 260 PHE A N 1
ATOM 2065 C CA . PHE A 1 260 ? -20.376 2.943 11.768 1.00 83.44 260 PHE A CA 1
ATOM 2066 C C . PHE A 1 260 ? -21.242 2.909 10.498 1.00 83.44 260 PHE A C 1
ATOM 2068 O O . PHE A 1 260 ? -20.707 2.711 9.410 1.00 83.44 260 PHE A O 1
ATOM 2075 N N . ARG A 1 261 ? -22.559 3.144 10.585 1.00 83.81 261 ARG A N 1
ATOM 2076 C CA . ARG A 1 261 ? -23.443 3.192 9.401 1.00 83.81 261 ARG A CA 1
ATOM 2077 C C . ARG A 1 261 ? -23.121 4.338 8.439 1.00 83.81 261 ARG A C 1
ATOM 2079 O O . ARG A 1 261 ? -23.453 4.239 7.262 1.00 83.81 261 ARG A O 1
ATOM 2086 N N . HIS A 1 262 ? -22.475 5.400 8.917 1.00 77.44 262 HIS A N 1
ATOM 2087 C CA . HIS A 1 262 ? -22.090 6.554 8.109 1.00 77.44 262 HIS A CA 1
ATOM 2088 C C . HIS A 1 262 ? -20.587 6.822 8.209 1.00 77.44 262 HIS A C 1
ATOM 2090 O O . HIS A 1 262 ? -20.027 6.794 9.302 1.00 77.44 262 HIS A O 1
ATOM 2096 N N . ILE A 1 263 ? -19.963 7.147 7.078 1.00 70.44 263 ILE A N 1
ATOM 2097 C CA . ILE A 1 263 ? -18.611 7.705 7.009 1.00 70.44 263 ILE A CA 1
ATOM 2098 C C . ILE A 1 263 ? -18.718 9.231 6.917 1.00 70.44 263 ILE A C 1
ATOM 2100 O O . ILE A 1 263 ? -19.548 9.759 6.170 1.00 70.44 263 ILE A O 1
ATOM 2104 N N . HIS A 1 264 ? -17.847 9.941 7.632 1.00 59.38 264 HIS A N 1
ATOM 2105 C CA . HIS A 1 264 ? -17.613 11.372 7.434 1.00 59.38 264 HIS A CA 1
ATOM 2106 C C . HIS A 1 264 ? -16.543 11.570 6.362 1.00 59.38 264 HIS A C 1
ATOM 2108 O O . HIS A 1 264 ? -15.375 11.232 6.555 1.00 59.38 264 HIS A O 1
ATOM 2114 N N . GLU A 1 265 ? -16.939 12.108 5.211 1.00 51.50 265 GLU A N 1
ATOM 2115 C CA . GLU A 1 265 ? -16.008 12.435 4.130 1.00 51.50 265 GLU A CA 1
ATOM 2116 C C . GLU A 1 265 ? -15.349 13.797 4.404 1.00 51.50 265 GLU A C 1
ATOM 2118 O O . GLU A 1 265 ? -15.728 14.829 3.846 1.00 51.50 265 GLU A O 1
ATOM 2123 N N . GLY A 1 266 ? -14.396 13.797 5.339 1.00 56.12 266 GLY A N 1
ATOM 2124 C CA . GLY A 1 266 ? -13.884 15.012 5.968 1.00 56.12 266 GLY A CA 1
ATOM 2125 C C . GLY A 1 266 ? -14.882 15.535 7.001 1.00 56.12 266 GLY A C 1
ATOM 2126 O O . GLY A 1 266 ? -15.153 14.870 7.997 1.00 56.12 266 GLY A O 1
ATOM 2127 N N . LEU A 1 267 ? -15.451 16.717 6.749 1.00 44.12 267 LEU A N 1
ATOM 2128 C CA . LEU A 1 267 ? -16.266 17.476 7.706 1.00 44.12 267 LEU A CA 1
ATOM 2129 C C . LEU A 1 267 ? -17.335 16.647 8.436 1.00 44.12 267 LEU A C 1
ATOM 2131 O O . LEU A 1 267 ? -18.257 16.102 7.820 1.00 44.12 267 LEU A O 1
ATOM 2135 N N . ALA A 1 268 ? -17.283 16.692 9.770 1.00 37.94 268 ALA A N 1
ATOM 2136 C CA . ALA A 1 268 ? -18.237 16.086 10.698 1.00 37.94 268 ALA A CA 1
ATOM 2137 C C . ALA A 1 268 ? -19.590 16.840 10.771 1.00 37.94 268 ALA A C 1
ATOM 2139 O O . ALA A 1 268 ? -20.097 17.155 11.845 1.00 37.94 268 ALA A O 1
ATOM 2140 N N . LEU A 1 269 ? -20.198 17.138 9.617 1.00 40.00 269 LEU A N 1
ATOM 2141 C CA . LEU A 1 269 ? -21.515 17.772 9.506 1.00 40.00 269 LEU A CA 1
ATOM 2142 C C . LEU A 1 269 ? -22.587 16.755 9.064 1.00 40.00 269 LEU A C 1
ATOM 2144 O O . LEU A 1 269 ? -22.313 15.910 8.211 1.00 40.00 269 LEU A O 1
ATOM 2148 N N . PRO A 1 270 ? -23.849 16.859 9.535 1.00 35.03 270 PRO A N 1
ATOM 2149 C CA . PRO A 1 270 ? -24.927 15.937 9.144 1.00 35.03 270 PRO A CA 1
ATOM 2150 C C . PRO A 1 270 ? -25.271 15.901 7.643 1.00 35.03 270 PRO A C 1
ATOM 2152 O O . PRO A 1 270 ? -26.019 15.033 7.213 1.00 35.03 270 PRO A O 1
ATOM 2155 N N . LYS A 1 271 ? -24.753 16.843 6.840 1.00 37.97 271 LYS A N 1
ATOM 2156 C CA . LYS A 1 271 ? -24.966 16.923 5.380 1.00 37.97 271 LYS A CA 1
ATOM 2157 C C . LYS A 1 271 ? -23.805 16.359 4.541 1.00 37.97 271 LYS A C 1
ATOM 2159 O O . LYS A 1 271 ? -23.891 16.387 3.318 1.00 37.97 271 LYS A O 1
ATOM 2164 N N . THR A 1 272 ? -22.738 15.870 5.175 1.00 49.50 272 THR A N 1
ATOM 2165 C CA . THR A 1 272 ? -21.563 15.233 4.535 1.00 49.50 272 THR A CA 1
ATOM 2166 C C . THR A 1 272 ? -21.357 13.783 4.992 1.00 49.50 272 THR A C 1
ATOM 2168 O O . THR A 1 272 ? -20.294 13.204 4.786 1.00 49.50 272 THR A O 1
ATOM 2171 N N . GLN A 1 273 ? -22.384 13.190 5.604 1.00 59.12 273 GLN A N 1
ATOM 2172 C CA . GLN A 1 273 ? -22.430 11.770 5.940 1.00 59.12 273 GLN A CA 1
ATOM 2173 C C . GLN A 1 273 ? -22.843 10.956 4.710 1.00 59.12 273 GLN A C 1
ATOM 2175 O O . GLN A 1 273 ? -23.890 11.217 4.117 1.00 59.12 273 GLN A O 1
ATOM 2180 N N . VAL A 1 274 ? -22.032 9.963 4.352 1.00 70.88 274 VAL A N 1
ATOM 2181 C CA . VAL A 1 274 ? -22.347 8.969 3.314 1.00 70.88 274 VAL A CA 1
ATOM 2182 C C . VAL A 1 274 ? -22.556 7.623 3.998 1.00 70.88 274 VAL A C 1
ATOM 2184 O O . VAL A 1 274 ? -21.815 7.288 4.923 1.00 70.88 274 VAL A O 1
ATOM 2187 N N . VAL A 1 275 ? -23.572 6.856 3.593 1.00 82.12 275 VAL A N 1
ATOM 2188 C CA . VAL A 1 275 ? -23.819 5.526 4.168 1.00 82.12 275 VAL A CA 1
ATOM 2189 C C . VAL A 1 275 ? -22.652 4.611 3.792 1.00 82.12 275 VAL A C 1
ATOM 2191 O O . VAL A 1 275 ? -22.256 4.570 2.629 1.00 82.12 275 VAL A O 1
ATOM 2194 N N . LEU A 1 276 ? -22.099 3.869 4.760 1.00 83.62 276 LEU A N 1
ATOM 2195 C CA . LEU A 1 276 ? -20.950 2.981 4.536 1.00 83.62 276 LEU A CA 1
ATOM 2196 C C . LEU A 1 276 ? -21.218 2.023 3.366 1.00 83.62 276 LEU A C 1
ATOM 2198 O O . LEU A 1 276 ? -20.360 1.854 2.510 1.00 83.62 276 LEU A O 1
ATOM 2202 N N . TYR A 1 277 ? -22.422 1.453 3.302 1.00 82.56 277 TYR A N 1
ATOM 2203 C CA . TYR A 1 277 ? -22.844 0.522 2.256 1.00 82.56 277 TYR A CA 1
ATOM 2204 C C . TYR A 1 277 ? -22.743 1.100 0.830 1.00 82.56 277 TYR A C 1
ATOM 2206 O O . TYR A 1 277 ? -22.309 0.394 -0.078 1.00 82.56 277 TYR A O 1
ATOM 2214 N N . ASP A 1 278 ? -23.080 2.380 0.638 1.00 84.06 278 ASP A N 1
ATOM 2215 C CA . ASP A 1 278 ? -23.159 3.008 -0.690 1.00 84.06 278 ASP A CA 1
ATOM 2216 C C . ASP A 1 278 ? -21.778 3.147 -1.352 1.00 84.06 278 ASP A C 1
ATOM 2218 O O . ASP A 1 278 ? -21.664 3.043 -2.572 1.00 84.06 278 ASP A O 1
ATOM 2222 N N . ILE A 1 279 ? -20.724 3.361 -0.550 1.00 84.56 279 ILE A N 1
ATOM 2223 C CA . ILE A 1 279 ? -19.342 3.577 -1.022 1.00 84.56 279 ILE A CA 1
ATOM 2224 C C . ILE A 1 279 ? -18.354 2.471 -0.630 1.00 84.56 279 ILE A C 1
ATOM 2226 O O . ILE A 1 279 ? -17.218 2.471 -1.109 1.00 84.56 279 ILE A O 1
ATOM 2230 N N . TYR A 1 280 ? -18.756 1.503 0.198 1.00 88.25 280 TYR A N 1
ATOM 2231 C CA . TYR A 1 280 ? -17.917 0.349 0.510 1.00 88.25 280 TYR A CA 1
ATOM 2232 C C . TYR A 1 280 ? -17.732 -0.517 -0.738 1.00 88.25 280 TYR A C 1
ATOM 2234 O O . TYR A 1 280 ? -18.688 -1.033 -1.317 1.00 88.25 280 TYR A O 1
ATOM 2242 N N . THR A 1 281 ? -16.477 -0.686 -1.130 1.00 90.19 281 THR A N 1
ATOM 2243 C CA . THR A 1 281 ? -16.026 -1.647 -2.139 1.00 90.19 281 THR A CA 1
ATOM 2244 C C . THR A 1 281 ? -15.259 -2.733 -1.395 1.00 90.19 281 THR A C 1
ATOM 2246 O O . THR A 1 281 ? -14.442 -2.406 -0.529 1.00 90.19 281 THR A O 1
ATOM 2249 N N . GLU A 1 282 ? -15.551 -4.006 -1.668 1.00 87.50 282 GLU A N 1
ATOM 2250 C CA . GLU A 1 282 ? -14.899 -5.119 -0.968 1.00 87.50 282 GLU A CA 1
ATOM 2251 C C . GLU A 1 282 ? -13.389 -5.106 -1.248 1.00 87.50 282 GLU A C 1
ATOM 2253 O O . GLU A 1 282 ? -12.952 -4.806 -2.358 1.00 87.50 282 GLU A O 1
ATOM 2258 N N . LEU A 1 283 ? -12.582 -5.378 -0.222 1.00 86.75 283 LEU A N 1
ATOM 2259 C CA . LEU A 1 283 ? -11.123 -5.308 -0.306 1.00 86.75 283 LEU A CA 1
ATOM 2260 C C . LEU A 1 283 ? -10.540 -6.688 -0.584 1.00 86.75 283 LEU A C 1
ATOM 2262 O O . LEU A 1 283 ? -10.993 -7.683 -0.019 1.00 86.75 283 LEU A O 1
ATOM 2266 N N . TYR A 1 284 ? -9.498 -6.754 -1.414 1.00 84.75 284 TYR A N 1
ATOM 2267 C CA . TYR A 1 284 ? -8.780 -8.008 -1.617 1.00 84.75 284 TYR A CA 1
ATOM 2268 C C . TYR A 1 284 ? -7.925 -8.318 -0.377 1.00 84.75 284 TYR A C 1
ATOM 2270 O O . TYR A 1 284 ? -6.968 -7.599 -0.072 1.00 84.75 284 TYR A O 1
ATOM 2278 N N . ILE A 1 285 ? -8.305 -9.367 0.358 1.00 86.75 285 ILE A N 1
ATOM 2279 C CA . ILE A 1 285 ? -7.627 -9.852 1.567 1.00 86.75 285 ILE A CA 1
ATOM 2280 C C . ILE A 1 285 ? -7.104 -11.264 1.298 1.00 86.75 285 ILE A C 1
ATOM 2282 O O . ILE A 1 285 ? -7.822 -12.110 0.762 1.00 86.75 285 ILE A O 1
ATOM 2286 N N . THR A 1 286 ? -5.859 -11.525 1.687 1.00 85.88 286 THR A N 1
ATOM 2287 C CA . THR A 1 286 ? -5.171 -12.809 1.483 1.00 85.88 286 THR A CA 1
ATOM 2288 C C . THR A 1 286 ? -4.636 -13.377 2.794 1.00 85.88 286 THR A C 1
ATOM 2290 O O . THR A 1 286 ? -4.336 -12.627 3.727 1.00 85.88 286 THR A O 1
ATOM 2293 N N . GLU A 1 287 ? -4.479 -14.697 2.876 1.00 82.50 287 GLU A N 1
ATOM 2294 C CA . GLU A 1 287 ? -3.811 -15.348 4.007 1.00 82.50 287 GLU A CA 1
ATOM 2295 C C . GLU A 1 287 ? -2.309 -15.017 3.985 1.00 82.50 287 GLU A C 1
ATOM 2297 O O . GLU A 1 287 ? -1.635 -15.130 2.960 1.00 82.50 287 GLU A O 1
ATOM 2302 N N . GLY A 1 288 ? -1.795 -14.495 5.099 1.00 66.25 288 GLY A N 1
ATOM 2303 C CA . GLY A 1 288 ? -0.488 -13.846 5.145 1.00 66.25 288 GLY A CA 1
ATOM 2304 C C . GLY A 1 288 ? 0.649 -14.834 5.375 1.00 66.25 288 GLY A C 1
ATOM 2305 O O . GLY A 1 288 ? 0.964 -15.135 6.523 1.00 66.25 288 GLY A O 1
ATOM 2306 N N . GLY A 1 289 ? 1.301 -15.282 4.299 1.00 57.31 289 GLY A N 1
ATOM 2307 C CA . GLY A 1 289 ? 2.475 -16.158 4.374 1.00 57.31 289 GLY A CA 1
ATOM 2308 C C . GLY A 1 289 ? 3.632 -15.578 5.204 1.00 57.31 289 GLY A C 1
ATOM 2309 O O . GLY A 1 289 ? 3.818 -14.360 5.287 1.00 57.31 289 GLY A O 1
ATOM 2310 N N . SER A 1 290 ? 4.437 -16.465 5.795 1.00 41.94 290 SER A N 1
ATOM 2311 C CA . SER A 1 290 ? 5.553 -16.135 6.696 1.00 41.94 290 SER A CA 1
ATOM 2312 C C . SER A 1 290 ? 6.833 -15.679 5.974 1.00 41.94 290 SER A C 1
ATOM 2314 O O . SER A 1 290 ? 7.940 -15.969 6.433 1.00 41.94 290 SER A O 1
ATOM 2316 N N . GLU A 1 291 ? 6.718 -14.998 4.830 1.00 42.81 291 GLU A N 1
ATOM 2317 C CA . GLU A 1 291 ? 7.885 -14.354 4.221 1.00 42.81 291 GLU A CA 1
ATOM 2318 C C . GLU A 1 291 ? 8.381 -13.221 5.129 1.00 42.81 291 GLU A C 1
ATOM 2320 O O . GLU A 1 291 ? 7.588 -12.444 5.669 1.00 42.81 291 GLU A O 1
ATOM 2325 N N . ALA A 1 292 ? 9.702 -13.162 5.322 1.00 36.31 292 ALA A N 1
ATOM 2326 C CA . ALA A 1 292 ? 10.333 -12.338 6.348 1.00 36.31 292 ALA A CA 1
ATOM 2327 C C . ALA A 1 292 ? 9.910 -10.862 6.265 1.00 36.31 292 ALA A C 1
ATOM 2329 O O . ALA A 1 292 ? 9.910 -10.263 5.186 1.00 36.31 292 ALA A O 1
ATOM 2330 N N . ILE A 1 293 ? 9.577 -10.287 7.428 1.00 40.75 293 ILE A N 1
ATOM 2331 C CA . ILE A 1 293 ? 9.061 -8.923 7.555 1.00 40.75 293 ILE A CA 1
ATOM 2332 C C . ILE A 1 293 ? 10.041 -7.940 6.922 1.00 40.75 293 ILE A C 1
ATOM 2334 O O . ILE A 1 293 ? 11.153 -7.739 7.408 1.00 40.75 293 ILE A O 1
ATOM 2338 N N . ARG A 1 294 ? 9.610 -7.319 5.824 1.00 43.50 294 ARG A N 1
ATOM 2339 C CA . ARG A 1 294 ? 10.367 -6.263 5.167 1.00 43.50 294 ARG A CA 1
ATOM 2340 C C . ARG A 1 294 ? 9.920 -4.917 5.708 1.00 43.50 294 ARG A C 1
ATOM 2342 O O . ARG A 1 294 ? 8.777 -4.519 5.497 1.00 43.50 294 ARG A O 1
ATOM 2349 N N . GLU A 1 295 ? 10.844 -4.186 6.318 1.00 42.12 295 GLU A N 1
ATOM 2350 C CA . GLU A 1 295 ? 10.696 -2.767 6.669 1.00 42.12 295 GLU A CA 1
ATOM 2351 C C . GLU A 1 295 ? 10.787 -1.874 5.409 1.00 42.12 295 GLU A C 1
ATOM 2353 O O . GLU A 1 295 ? 11.526 -0.895 5.349 1.00 42.12 295 GLU A O 1
ATOM 2358 N N . GLU A 1 296 ? 10.074 -2.250 4.344 1.00 43.50 296 GLU A N 1
ATOM 2359 C CA . GLU A 1 296 ? 10.022 -1.499 3.093 1.00 43.50 296 GLU A CA 1
ATOM 2360 C C . GLU A 1 296 ? 8.894 -0.458 3.139 1.00 43.50 296 GLU A C 1
ATOM 2362 O O . GLU A 1 296 ? 7.769 -0.746 3.544 1.00 43.50 296 GLU A O 1
ATOM 2367 N N . HIS A 1 297 ? 9.204 0.763 2.692 1.00 46.78 297 HIS A N 1
ATOM 2368 C CA . HIS A 1 297 ? 8.261 1.884 2.631 1.00 46.78 297 HIS A CA 1
ATOM 2369 C C . HIS A 1 297 ? 6.960 1.514 1.898 1.00 46.78 297 HIS A C 1
ATOM 2371 O O . HIS A 1 297 ? 6.997 0.851 0.864 1.00 46.78 297 HIS A O 1
ATOM 2377 N N . GLU A 1 298 ? 5.817 1.993 2.389 1.00 49.78 298 GLU A N 1
ATOM 2378 C CA . GLU A 1 298 ? 4.481 1.492 2.023 1.00 49.78 298 GLU A CA 1
ATOM 2379 C C . GLU A 1 298 ? 4.187 1.499 0.514 1.00 49.78 298 GLU A C 1
ATOM 2381 O O . GLU A 1 298 ? 3.639 0.539 -0.028 1.00 49.78 298 GLU A O 1
ATOM 2386 N N . VAL A 1 299 ? 4.637 2.548 -0.178 1.00 44.06 299 VAL A N 1
ATOM 2387 C CA . VAL A 1 299 ? 4.551 2.689 -1.641 1.00 44.06 299 VAL A CA 1
ATOM 2388 C C . VAL A 1 299 ? 5.246 1.518 -2.362 1.00 44.06 299 VAL A C 1
ATOM 2390 O O . VAL A 1 299 ? 4.663 0.925 -3.266 1.00 44.06 299 VAL A O 1
ATOM 2393 N N . ARG A 1 300 ? 6.420 1.077 -1.886 1.00 50.19 300 ARG A N 1
ATOM 2394 C CA . ARG A 1 300 ? 7.171 -0.049 -2.473 1.00 50.19 300 ARG A CA 1
ATOM 2395 C C . ARG A 1 300 ? 6.443 -1.385 -2.316 1.00 50.19 300 ARG A C 1
ATOM 2397 O O . ARG A 1 300 ? 6.558 -2.239 -3.194 1.00 50.19 300 ARG A O 1
ATOM 2404 N N . ILE A 1 301 ? 5.685 -1.568 -1.230 1.00 51.81 301 ILE A N 1
ATOM 2405 C CA . ILE A 1 301 ? 4.872 -2.775 -1.000 1.00 51.81 301 ILE A CA 1
ATOM 2406 C C . ILE A 1 301 ? 3.764 -2.858 -2.060 1.00 51.81 301 ILE A C 1
ATOM 2408 O O . ILE A 1 301 ? 3.622 -3.889 -2.713 1.00 51.81 301 ILE A O 1
ATOM 2412 N N . ILE A 1 302 ? 3.054 -1.753 -2.306 1.00 51.84 302 ILE A N 1
ATOM 2413 C CA . ILE A 1 302 ? 2.026 -1.626 -3.358 1.00 51.84 302 ILE A CA 1
ATOM 2414 C C . ILE A 1 302 ? 2.617 -1.881 -4.749 1.00 51.84 302 ILE A C 1
ATOM 2416 O O . ILE A 1 302 ? 2.073 -2.641 -5.551 1.00 51.84 302 ILE A O 1
ATOM 2420 N N . GLU A 1 303 ? 3.765 -1.275 -5.040 1.00 53.03 303 GLU A N 1
ATOM 2421 C CA . GLU A 1 303 ? 4.412 -1.385 -6.346 1.00 53.03 303 GLU A CA 1
ATOM 2422 C C . GLU A 1 303 ? 4.971 -2.791 -6.608 1.00 53.03 303 GLU A C 1
ATOM 2424 O O . GLU A 1 303 ? 4.998 -3.227 -7.762 1.00 53.03 303 GLU A O 1
ATOM 2429 N N . LYS A 1 304 ? 5.359 -3.535 -5.562 1.00 53.75 304 LYS A N 1
ATOM 2430 C CA . LYS A 1 304 ? 5.709 -4.963 -5.646 1.00 53.75 304 LYS A CA 1
ATOM 2431 C C . LYS A 1 304 ? 4.476 -5.861 -5.751 1.00 53.75 304 LYS A C 1
ATOM 2433 O O . LYS A 1 304 ? 4.469 -6.746 -6.604 1.00 53.75 304 LYS A O 1
ATOM 2438 N N . ALA A 1 305 ? 3.415 -5.597 -4.986 1.00 46.84 305 ALA A N 1
ATOM 2439 C CA . ALA A 1 305 ? 2.141 -6.308 -5.108 1.00 46.84 305 ALA A CA 1
ATOM 2440 C C . ALA A 1 305 ? 1.591 -6.222 -6.545 1.00 46.84 305 ALA A C 1
ATOM 2442 O O . ALA A 1 305 ? 1.223 -7.239 -7.125 1.00 46.84 305 ALA A O 1
ATOM 2443 N N . SER A 1 306 ? 1.688 -5.049 -7.187 1.00 45.28 306 SER A N 1
ATOM 2444 C CA . SER A 1 306 ? 1.292 -4.839 -8.593 1.00 45.28 306 SER A CA 1
ATOM 2445 C C . SER A 1 306 ? 2.084 -5.650 -9.641 1.00 45.28 306 SER A C 1
ATOM 2447 O O . SER A 1 306 ? 1.760 -5.600 -10.830 1.00 45.28 306 SER A O 1
ATOM 2449 N N . LYS A 1 307 ? 3.142 -6.369 -9.234 1.00 48.44 307 LYS A N 1
ATOM 2450 C CA . LYS A 1 307 ? 4.039 -7.141 -10.114 1.00 48.44 307 LYS A CA 1
ATOM 2451 C C . LYS A 1 307 ? 3.957 -8.660 -9.880 1.00 48.44 307 LYS A C 1
ATOM 2453 O O . LYS A 1 307 ? 4.377 -9.413 -10.762 1.00 48.44 307 LYS A O 1
ATOM 2458 N N . ASN A 1 308 ? 3.393 -9.111 -8.755 1.00 45.62 308 ASN A N 1
ATOM 2459 C CA 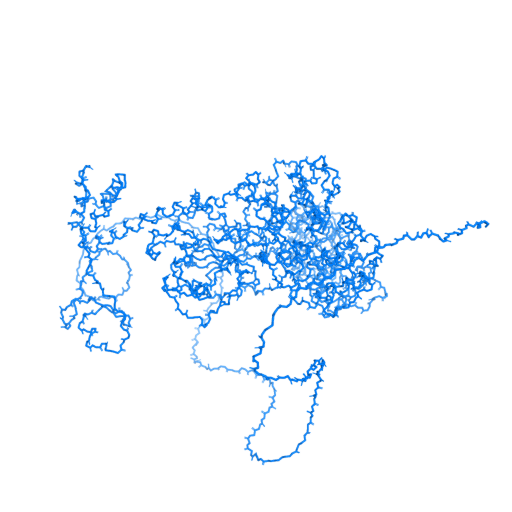. ASN A 1 308 ? 3.424 -10.507 -8.303 1.00 45.62 308 ASN A CA 1
ATOM 2460 C C . ASN A 1 308 ? 2.156 -11.302 -8.675 1.00 45.62 308 ASN A C 1
ATOM 2462 O O . ASN A 1 308 ? 1.362 -11.674 -7.820 1.00 45.62 308 ASN A O 1
ATOM 2466 N N . ASN A 1 309 ? 2.016 -11.668 -9.952 1.00 41.91 309 ASN A N 1
ATOM 2467 C CA . ASN A 1 309 ? 0.964 -12.591 -10.417 1.00 41.91 309 ASN A CA 1
ATOM 2468 C C . ASN A 1 309 ? 1.404 -14.077 -10.368 1.00 41.91 309 ASN A C 1
ATOM 2470 O O . ASN A 1 309 ? 1.017 -14.860 -11.238 1.00 41.91 309 ASN A O 1
ATOM 2474 N N . SER A 1 310 ? 2.290 -14.457 -9.437 1.00 38.25 310 SER A N 1
ATOM 2475 C CA . SER A 1 310 ? 2.991 -15.760 -9.452 1.00 38.25 310 SER A CA 1
ATOM 2476 C C . SER A 1 310 ? 2.952 -16.555 -8.144 1.00 38.25 310 SER A C 1
ATOM 2478 O O . SER A 1 310 ? 3.235 -17.750 -8.166 1.00 38.25 310 SER A O 1
ATOM 2480 N N . THR A 1 311 ? 2.596 -15.937 -7.020 1.00 44.34 311 THR A N 1
ATOM 2481 C CA . THR A 1 311 ? 2.253 -16.635 -5.775 1.00 44.34 311 THR A CA 1
ATOM 2482 C C . THR A 1 311 ? 0.799 -17.112 -5.842 1.00 44.34 311 THR A C 1
ATOM 2484 O O . THR A 1 311 ? -0.089 -16.354 -6.228 1.00 44.34 311 THR A O 1
ATOM 2487 N N . GLN A 1 312 ? 0.530 -18.370 -5.474 1.00 47.75 312 GLN A N 1
ATOM 2488 C CA . GLN A 1 312 ? -0.841 -18.848 -5.251 1.00 47.75 312 GLN A CA 1
ATOM 2489 C C . GLN A 1 312 ? -1.315 -18.355 -3.882 1.00 47.75 312 GLN A C 1
ATOM 2491 O O . GLN A 1 312 ? -1.163 -19.033 -2.871 1.00 47.75 312 GLN A O 1
ATOM 2496 N N . GLU A 1 313 ? -1.825 -17.130 -3.848 1.00 67.62 313 GLU A N 1
ATOM 2497 C CA . GLU A 1 313 ? -2.282 -16.486 -2.618 1.00 67.62 313 GLU A CA 1
ATOM 2498 C C . GLU A 1 313 ? -3.720 -16.897 -2.309 1.00 67.62 313 GLU A C 1
ATOM 2500 O O . GLU A 1 313 ? -4.620 -16.647 -3.110 1.00 67.62 313 GLU A O 1
ATOM 2505 N N . THR A 1 314 ? -3.947 -17.516 -1.149 1.00 77.94 314 THR A N 1
ATOM 2506 C CA . THR A 1 314 ? -5.290 -17.904 -0.699 1.00 77.94 314 THR A CA 1
ATOM 2507 C C . THR A 1 314 ? -6.112 -16.649 -0.378 1.00 77.94 314 THR A C 1
ATOM 2509 O O . THR A 1 314 ? -5.752 -15.929 0.561 1.00 77.94 314 THR A O 1
ATOM 2512 N N . PRO A 1 315 ? -7.211 -16.355 -1.100 1.00 82.88 315 PRO A N 1
ATOM 2513 C CA . PRO A 1 315 ? -8.085 -15.240 -0.760 1.00 82.88 315 PRO A CA 1
ATOM 2514 C C . PRO A 1 315 ? -8.917 -15.582 0.482 1.00 82.88 315 PRO A C 1
ATOM 2516 O O . PRO A 1 315 ? -9.474 -16.675 0.593 1.00 82.88 315 PRO A O 1
ATOM 2519 N N . VAL A 1 316 ? -9.034 -14.637 1.413 1.00 85.12 316 VAL A N 1
ATOM 2520 C CA . VAL A 1 316 ? -9.775 -14.804 2.671 1.00 85.12 316 VAL A CA 1
ATOM 2521 C C . VAL A 1 316 ? -10.961 -13.849 2.675 1.00 85.12 316 VAL A C 1
ATOM 2523 O O . VAL A 1 316 ? -10.785 -12.640 2.806 1.00 85.12 316 VAL A O 1
ATOM 2526 N N . ASN A 1 317 ? -12.186 -14.376 2.566 1.00 85.94 317 ASN A N 1
ATOM 2527 C CA . ASN A 1 317 ? -13.368 -13.536 2.753 1.00 85.94 317 ASN A CA 1
ATOM 2528 C C . ASN A 1 317 ? -13.493 -13.113 4.226 1.00 85.94 317 ASN A C 1
ATOM 2530 O O . ASN A 1 317 ? -13.387 -13.938 5.137 1.00 85.94 317 ASN A O 1
ATOM 2534 N N . ILE A 1 318 ? -13.776 -11.831 4.449 1.00 84.94 318 ILE A N 1
ATOM 2535 C CA . ILE A 1 318 ? -13.843 -11.204 5.772 1.00 84.94 318 ILE A CA 1
ATOM 2536 C C . ILE A 1 318 ? -14.862 -11.870 6.720 1.00 84.94 318 ILE A C 1
ATOM 2538 O O . ILE A 1 318 ? -14.598 -11.997 7.913 1.00 84.94 318 ILE A O 1
ATOM 2542 N N . THR A 1 319 ? -15.981 -12.388 6.201 1.00 83.38 319 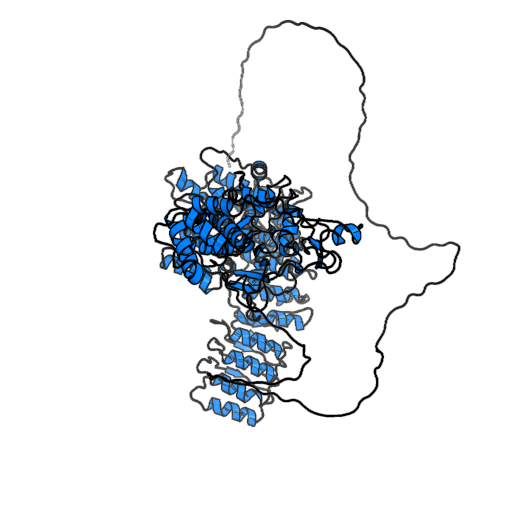THR A N 1
ATOM 2543 C CA . THR A 1 319 ? -17.013 -13.111 6.984 1.00 83.38 319 THR A CA 1
ATOM 2544 C C . THR A 1 319 ? -16.564 -14.499 7.463 1.00 83.38 319 THR A C 1
ATOM 2546 O O . THR A 1 319 ? -17.216 -15.130 8.297 1.00 83.38 319 THR A O 1
ATOM 2549 N N . ASN A 1 320 ? -15.435 -14.987 6.946 1.00 85.38 320 ASN A N 1
ATOM 2550 C CA . ASN A 1 320 ? -14.847 -16.287 7.258 1.00 85.38 320 ASN A CA 1
ATOM 2551 C C . ASN A 1 320 ? -13.456 -16.154 7.902 1.00 85.38 320 ASN A C 1
ATOM 2553 O O . ASN A 1 320 ? -12.759 -17.154 8.053 1.00 85.38 320 ASN A O 1
ATOM 2557 N N . ILE A 1 321 ? -13.052 -14.950 8.326 1.00 89.44 321 ILE A N 1
ATOM 2558 C CA . ILE A 1 321 ? -11.691 -14.674 8.814 1.00 89.44 321 ILE A CA 1
ATOM 2559 C C . ILE A 1 321 ? -11.291 -15.535 10.033 1.00 89.44 321 ILE A C 1
ATOM 2561 O O . ILE A 1 321 ? -10.145 -15.973 10.124 1.00 89.44 321 ILE A O 1
ATOM 2565 N N . PHE A 1 322 ? -12.255 -15.881 10.896 1.00 89.12 322 PHE A N 1
ATOM 2566 C CA . PHE A 1 322 ? -12.098 -16.784 12.051 1.00 89.12 322 PHE A CA 1
ATOM 2567 C C . PHE A 1 322 ? -12.430 -18.265 11.770 1.00 89.12 322 PHE A C 1
ATOM 2569 O O . PHE A 1 322 ? -12.428 -19.077 12.690 1.00 89.12 322 PHE A O 1
ATOM 2576 N N . LYS A 1 323 ? -12.743 -18.644 10.524 1.00 83.69 323 LYS A N 1
ATOM 2577 C CA . LYS A 1 323 ? -13.142 -20.015 10.161 1.00 83.69 323 LYS A CA 1
ATOM 2578 C C . LYS A 1 323 ? -11.987 -20.733 9.460 1.00 83.69 323 LYS A C 1
ATOM 2580 O O . LYS A 1 323 ? -11.362 -20.171 8.559 1.00 83.69 323 LYS A O 1
ATOM 2585 N N . SER A 1 324 ? -11.714 -21.975 9.850 1.00 74.94 324 SER A N 1
ATOM 2586 C CA . SER A 1 324 ? -10.728 -22.856 9.212 1.00 74.94 324 SER A CA 1
ATOM 2587 C C . SER A 1 324 ? -11.285 -24.281 9.105 1.00 74.94 324 SER A C 1
ATOM 2589 O O . SER A 1 324 ? -12.073 -24.661 9.971 1.00 74.94 324 SER A O 1
ATOM 2591 N N . PRO A 1 325 ? -10.900 -25.084 8.094 1.00 61.59 325 PRO A N 1
ATOM 2592 C CA . PRO A 1 325 ? -11.260 -26.503 8.036 1.00 61.59 325 PRO A CA 1
ATOM 2593 C C . PRO A 1 325 ? -10.562 -27.367 9.098 1.00 61.59 325 PRO A C 1
ATOM 2595 O O . PRO A 1 325 ? -11.042 -28.459 9.386 1.00 61.59 325 PRO A O 1
ATOM 2598 N N . SER A 1 326 ? -9.422 -26.913 9.632 1.00 59.72 326 SER A N 1
ATOM 2599 C CA . SER A 1 326 ? -8.520 -27.714 10.474 1.00 59.72 326 SER A CA 1
ATOM 2600 C C . SER A 1 326 ? -8.432 -27.264 11.937 1.00 59.72 326 SER A C 1
ATOM 2602 O O . SER A 1 326 ? -8.298 -28.110 12.815 1.00 59.72 326 SER A O 1
ATOM 2604 N N . ASP A 1 327 ? -8.516 -25.956 12.209 1.00 66.31 327 ASP A N 1
ATOM 2605 C CA . ASP A 1 327 ? -8.064 -25.370 13.479 1.00 66.31 327 ASP A CA 1
ATOM 2606 C C . ASP A 1 327 ? -9.044 -24.354 14.085 1.00 66.31 327 ASP A C 1
ATOM 2608 O O . ASP A 1 327 ? -9.689 -23.566 13.388 1.00 66.31 327 ASP A O 1
ATOM 2612 N N . SER A 1 328 ? -9.089 -24.313 15.419 1.00 80.25 328 SER A N 1
ATOM 2613 C CA . SER A 1 328 ? -9.833 -23.311 16.192 1.00 80.25 328 SER A CA 1
ATOM 2614 C C . SER A 1 328 ? -9.066 -21.983 16.252 1.00 80.25 328 SER A C 1
ATOM 2616 O O . SER A 1 328 ? -8.236 -21.771 17.136 1.00 80.25 328 SER A O 1
ATOM 2618 N N . ILE A 1 329 ? -9.361 -21.056 15.340 1.00 88.44 329 ILE A N 1
ATOM 2619 C CA . ILE A 1 329 ? -8.713 -19.737 15.301 1.00 88.44 329 ILE A CA 1
ATOM 2620 C C . ILE A 1 329 ? -9.248 -18.842 16.426 1.00 88.44 329 ILE A C 1
ATOM 2622 O O . ILE A 1 329 ? -10.339 -18.283 16.318 1.00 88.44 329 ILE A O 1
ATOM 2626 N N . ARG A 1 330 ? -8.448 -18.644 17.483 1.00 91.81 330 ARG A N 1
ATOM 2627 C CA . ARG A 1 330 ? -8.720 -17.628 18.516 1.00 91.81 330 ARG A CA 1
ATOM 2628 C C . ARG A 1 330 ? -8.315 -16.223 18.063 1.00 91.81 330 ARG A C 1
ATOM 2630 O O . ARG A 1 330 ? -9.097 -15.287 18.209 1.00 91.81 330 ARG A O 1
ATOM 2637 N N . SER A 1 331 ? -7.091 -16.061 17.555 1.00 93.69 331 SER A N 1
ATOM 2638 C CA . SER A 1 331 ? -6.491 -14.748 17.274 1.00 93.69 331 SER A CA 1
ATOM 2639 C C . SER A 1 331 ? -6.125 -14.547 15.800 1.00 93.69 331 SER A C 1
ATOM 2641 O O . SER A 1 331 ? -5.415 -15.356 15.200 1.00 93.69 331 SER A O 1
ATOM 2643 N N . VAL A 1 332 ? -6.577 -13.427 15.235 1.00 94.94 332 VAL A N 1
ATOM 2644 C CA . VAL A 1 332 ? -6.256 -12.964 13.879 1.00 94.94 332 VAL A CA 1
ATOM 2645 C C . VAL A 1 332 ? -5.467 -11.660 13.954 1.00 94.94 332 VAL A C 1
ATOM 2647 O O . VAL A 1 332 ? -5.909 -10.706 14.595 1.00 94.94 332 VAL A O 1
ATOM 2650 N N . LEU A 1 333 ? -4.347 -11.585 13.233 1.00 94.81 333 LEU A N 1
ATOM 2651 C CA . LEU A 1 333 ? -3.629 -10.337 12.967 1.00 94.81 333 LEU A CA 1
ATOM 2652 C C . LEU A 1 333 ? -3.784 -9.966 11.488 1.00 94.81 333 LEU A C 1
ATOM 2654 O O . LEU A 1 333 ? -3.418 -10.736 10.600 1.00 94.81 333 LEU A O 1
ATOM 2658 N N . THR A 1 334 ? -4.338 -8.786 11.219 1.00 94.06 334 THR A N 1
ATOM 2659 C CA . THR A 1 334 ? -4.521 -8.242 9.870 1.00 94.06 334 THR A CA 1
ATOM 2660 C C . THR A 1 334 ? -3.519 -7.122 9.619 1.00 94.06 334 THR A C 1
ATOM 2662 O O . THR A 1 334 ? -3.669 -6.002 10.119 1.00 94.06 334 THR A O 1
ATOM 2665 N N . LYS A 1 335 ? -2.487 -7.425 8.827 1.00 89.19 335 LYS A N 1
ATOM 2666 C CA . LYS A 1 335 ? -1.461 -6.466 8.411 1.00 89.19 335 LYS A CA 1
ATOM 2667 C C . LYS A 1 335 ? -1.847 -5.760 7.104 1.00 89.19 335 LYS A C 1
ATOM 2669 O O . LYS A 1 335 ? -2.661 -6.248 6.322 1.00 89.19 335 LYS A O 1
ATOM 2674 N N . GLY A 1 336 ? -1.259 -4.595 6.868 1.00 85.00 336 GLY A N 1
ATOM 2675 C CA . GLY A 1 336 ? -1.420 -3.832 5.627 1.00 85.00 336 GLY A CA 1
ATOM 2676 C C . GLY A 1 336 ? -0.986 -2.381 5.807 1.00 85.00 336 GLY A C 1
ATOM 2677 O O . GLY A 1 336 ? -0.921 -1.892 6.936 1.00 85.00 336 GLY A O 1
ATOM 2678 N N . VAL A 1 337 ? -0.676 -1.686 4.717 1.00 81.19 337 VAL A N 1
ATOM 2679 C CA . VAL A 1 337 ? -0.170 -0.299 4.740 1.00 81.19 337 VAL A CA 1
ATOM 2680 C C . VAL A 1 337 ? -1.190 0.716 5.300 1.00 81.19 337 VAL A C 1
ATOM 2682 O O . VAL A 1 337 ? -2.343 0.373 5.600 1.00 81.19 337 VAL A O 1
ATOM 2685 N N . ALA A 1 338 ? -0.784 1.968 5.519 1.00 79.94 338 ALA A N 1
ATOM 2686 C CA . ALA A 1 338 ? -1.704 3.054 5.840 1.00 79.94 338 ALA A CA 1
ATOM 2687 C C . ALA A 1 338 ? -2.733 3.257 4.711 1.00 79.94 338 ALA A C 1
ATOM 2689 O O . ALA A 1 338 ? -2.539 2.851 3.565 1.00 79.94 338 ALA A O 1
ATOM 2690 N N . GLY A 1 339 ? -3.909 3.786 5.063 1.00 77.88 339 GLY A N 1
ATOM 2691 C CA . GLY A 1 339 ? -5.006 4.033 4.119 1.00 77.88 339 GLY A CA 1
ATOM 2692 C C . GLY A 1 339 ? -5.667 2.797 3.480 1.00 77.88 339 GLY A C 1
ATOM 2693 O O . GLY A 1 339 ? -6.752 2.938 2.920 1.00 77.88 339 GLY A O 1
ATOM 2694 N N . ILE A 1 340 ? -5.077 1.594 3.574 1.00 85.50 340 ILE A N 1
ATOM 2695 C CA . ILE A 1 340 ? -5.460 0.398 2.788 1.00 85.50 340 ILE A CA 1
ATOM 2696 C C . ILE A 1 340 ? -6.841 -0.188 3.117 1.00 85.50 340 ILE A C 1
ATOM 2698 O O . ILE A 1 340 ? -7.307 -1.101 2.446 1.00 85.50 340 ILE A O 1
ATOM 2702 N N . GLY A 1 341 ? -7.505 0.340 4.148 1.00 86.94 341 GLY A N 1
ATOM 2703 C CA . GLY A 1 341 ? -8.856 -0.060 4.537 1.00 86.94 341 GLY A CA 1
ATOM 2704 C C . GLY A 1 341 ? -8.944 -1.071 5.683 1.00 86.94 341 GLY A C 1
ATOM 2705 O O . GLY A 1 341 ? -10.015 -1.637 5.873 1.00 86.94 341 GLY A O 1
ATOM 2706 N N . LYS A 1 342 ? -7.885 -1.271 6.489 1.00 90.00 342 LYS A N 1
ATOM 2707 C CA . LYS A 1 342 ? -7.914 -2.127 7.702 1.00 90.00 342 LYS A CA 1
ATOM 2708 C C . LYS A 1 342 ? -9.105 -1.791 8.620 1.00 90.00 342 LYS A C 1
ATOM 2710 O O . LYS A 1 342 ? -10.030 -2.588 8.750 1.00 90.00 342 LYS A O 1
ATOM 2715 N N . THR A 1 343 ? -9.146 -0.561 9.134 1.00 87.44 343 THR A N 1
ATOM 2716 C CA . THR A 1 343 ? -10.260 -0.025 9.936 1.00 87.44 343 THR A CA 1
ATOM 2717 C C . THR A 1 343 ? -11.600 -0.083 9.198 1.00 87.44 343 THR A C 1
ATOM 2719 O O . THR A 1 343 ? -12.618 -0.394 9.804 1.00 87.44 343 THR A O 1
ATOM 2722 N N . MET A 1 344 ? -11.629 0.159 7.881 1.00 87.69 344 MET A N 1
ATOM 2723 C CA . MET A 1 344 ? -12.875 0.096 7.097 1.00 87.69 344 MET A CA 1
ATOM 2724 C C . MET A 1 344 ? -13.431 -1.332 6.995 1.00 87.69 344 MET A C 1
ATOM 2726 O O . MET A 1 344 ? -14.645 -1.523 7.006 1.00 87.69 344 MET A O 1
ATOM 2730 N N . SER A 1 345 ? -12.548 -2.331 6.944 1.00 90.69 345 SER A N 1
ATOM 2731 C CA . SER A 1 345 ? -12.888 -3.758 6.967 1.00 90.69 345 SER A CA 1
ATOM 2732 C C . SER A 1 345 ? -13.515 -4.135 8.311 1.00 90.69 345 SER A C 1
ATOM 2734 O O . SER A 1 345 ? -14.609 -4.695 8.350 1.00 90.69 345 SER A O 1
ATOM 2736 N N . VAL A 1 346 ? -12.872 -3.731 9.413 1.00 91.62 346 VAL A N 1
ATOM 2737 C CA . VAL A 1 346 ? -13.399 -3.876 10.781 1.00 91.62 346 VAL A CA 1
ATOM 2738 C C . VAL A 1 346 ? -14.773 -3.209 10.922 1.00 91.62 346 VAL A C 1
ATOM 2740 O O . VAL A 1 346 ? -15.721 -3.842 11.382 1.00 91.62 346 VAL A O 1
ATOM 2743 N N . GLN A 1 347 ? -14.917 -1.956 10.482 1.00 90.06 347 GLN A N 1
ATOM 2744 C CA . GLN A 1 347 ? -16.180 -1.214 10.568 1.00 90.06 347 GLN A CA 1
ATOM 2745 C C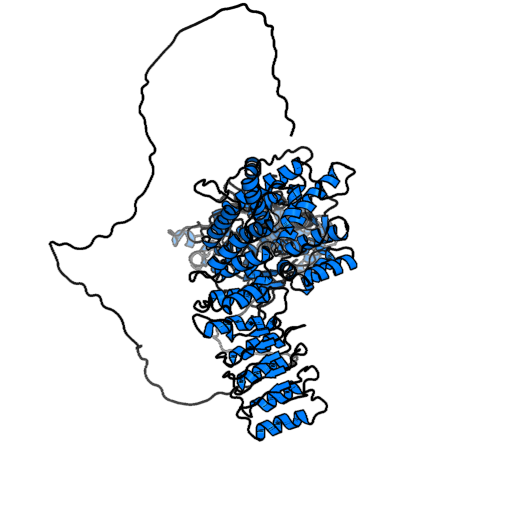 . GLN A 1 347 ? -17.303 -1.875 9.758 1.00 90.06 347 GLN A C 1
ATOM 2747 O O . GLN A 1 347 ? -18.425 -1.961 10.256 1.00 90.06 347 GLN A O 1
ATOM 2752 N N . LYS A 1 348 ? -17.011 -2.401 8.559 1.00 91.38 348 LYS A N 1
ATOM 2753 C CA . LYS A 1 348 ? -17.984 -3.149 7.748 1.00 91.38 348 LYS A CA 1
ATOM 2754 C C . LYS A 1 348 ? -18.416 -4.448 8.432 1.00 91.38 348 LYS A C 1
ATOM 2756 O O . LYS A 1 348 ? -19.614 -4.669 8.568 1.00 91.38 348 LYS A O 1
ATOM 2761 N N . PHE A 1 349 ? -17.472 -5.249 8.935 1.00 93.12 349 PHE A N 1
ATOM 2762 C CA . PHE A 1 349 ? -17.767 -6.495 9.660 1.00 93.12 349 PHE A CA 1
ATOM 2763 C C . PHE A 1 349 ? -18.645 -6.251 10.899 1.00 93.12 349 PHE A C 1
ATOM 2765 O O . PHE A 1 349 ? -19.588 -7.001 11.156 1.00 93.12 349 PHE A O 1
ATOM 2772 N N . ILE A 1 350 ? -18.360 -5.182 11.655 1.00 92.56 350 ILE A N 1
ATOM 2773 C CA . ILE A 1 350 ? -19.160 -4.780 12.820 1.00 92.56 350 ILE A CA 1
ATOM 2774 C C . ILE A 1 350 ? -20.549 -4.287 12.394 1.00 92.56 350 ILE A C 1
ATOM 2776 O O . ILE A 1 350 ? -21.528 -4.611 13.064 1.00 92.56 350 ILE A O 1
ATOM 2780 N N . LEU A 1 351 ? -20.659 -3.523 11.301 1.00 91.69 351 LEU A N 1
ATOM 2781 C CA . LEU A 1 351 ? -21.953 -3.059 10.799 1.00 91.69 351 LEU A CA 1
ATOM 2782 C C . LEU A 1 351 ? -22.820 -4.232 10.323 1.00 91.69 351 LEU A C 1
ATOM 2784 O O . LEU A 1 351 ? -23.989 -4.285 10.686 1.00 91.69 351 LEU A O 1
ATOM 2788 N N . ASP A 1 352 ? -22.247 -5.200 9.605 1.00 91.62 352 ASP A N 1
ATOM 2789 C CA . ASP A 1 352 ? -22.960 -6.405 9.160 1.00 91.62 352 ASP A CA 1
ATOM 2790 C C . ASP A 1 352 ? -23.480 -7.238 10.344 1.00 91.62 352 ASP A C 1
ATOM 2792 O O . ASP A 1 352 ? -24.612 -7.725 10.336 1.00 91.62 352 ASP A O 1
ATOM 2796 N N . TRP A 1 353 ? -22.690 -7.343 11.417 1.00 93.75 353 TRP A N 1
ATOM 2797 C CA . TRP A 1 353 ? -23.144 -7.955 12.666 1.00 93.75 353 TRP A CA 1
ATOM 2798 C C . TRP A 1 353 ? -24.247 -7.142 13.367 1.00 93.75 353 TRP A C 1
ATOM 2800 O O . TRP A 1 353 ? -25.189 -7.715 13.920 1.00 93.75 353 TRP A O 1
ATOM 2810 N N . ALA A 1 354 ? -24.154 -5.811 13.340 1.00 91.06 354 ALA A N 1
ATOM 2811 C CA . ALA A 1 354 ? -25.099 -4.911 13.998 1.00 91.06 354 ALA A CA 1
ATOM 2812 C C . ALA A 1 354 ? -26.427 -4.730 13.240 1.00 91.06 354 ALA A C 1
ATOM 2814 O O . ALA A 1 354 ? -27.447 -4.436 13.865 1.00 91.06 354 ALA A O 1
ATOM 2815 N N . GLU A 1 355 ? -26.429 -4.907 11.918 1.00 89.62 355 GLU A N 1
ATOM 2816 C CA . GLU A 1 355 ? -27.624 -4.891 11.062 1.00 89.62 355 GLU A CA 1
ATOM 2817 C C . GLU A 1 355 ? -28.201 -6.300 10.814 1.00 89.62 355 GLU A C 1
ATOM 2819 O O . GLU A 1 355 ? -29.314 -6.416 10.309 1.00 89.62 355 GLU A O 1
ATOM 2824 N N . GLY A 1 356 ? -27.504 -7.361 11.244 1.00 87.88 356 GLY A N 1
ATOM 2825 C CA . GLY A 1 356 ? -27.995 -8.746 11.226 1.00 87.88 356 GLY A CA 1
ATOM 2826 C C . GLY A 1 356 ? -27.693 -9.531 9.946 1.00 87.88 356 GLY A C 1
ATOM 2827 O O . GLY A 1 356 ? -28.205 -10.635 9.780 1.00 87.88 356 GLY A O 1
ATOM 2828 N N . THR A 1 357 ? -26.876 -8.988 9.039 1.00 89.50 357 THR A N 1
ATOM 2829 C CA . THR A 1 357 ? -26.608 -9.561 7.708 1.00 89.50 357 THR A CA 1
ATOM 2830 C C . THR A 1 357 ? -25.549 -10.666 7.720 1.00 89.50 357 THR A C 1
ATOM 2832 O O . THR A 1 357 ? -25.583 -11.546 6.862 1.00 89.50 357 THR A O 1
ATOM 2835 N N . ALA A 1 358 ? -24.618 -10.652 8.681 1.00 90.31 358 ALA A N 1
ATOM 2836 C CA . ALA A 1 358 ? -23.571 -11.667 8.823 1.00 90.31 358 ALA A CA 1
ATOM 2837 C C . ALA A 1 358 ? -23.147 -11.877 10.289 1.00 90.31 358 ALA A C 1
ATOM 2839 O O . ALA A 1 358 ? -23.547 -11.131 11.183 1.00 90.31 358 ALA A O 1
ATOM 2840 N N . ASN A 1 359 ? -22.302 -12.887 10.527 1.00 89.62 359 ASN A N 1
ATOM 2841 C CA . ASN A 1 359 ? -21.561 -13.116 11.781 1.00 89.62 359 ASN A CA 1
ATOM 2842 C C . ASN A 1 359 ? -22.426 -13.239 13.057 1.00 89.62 359 ASN A C 1
ATOM 2844 O O . ASN A 1 359 ? -21.946 -12.985 14.161 1.00 89.62 359 ASN A O 1
ATOM 2848 N N . GLN A 1 360 ? -23.708 -13.609 12.928 1.00 88.81 360 GLN A N 1
ATOM 2849 C CA . GLN A 1 360 ? -24.644 -13.736 14.061 1.00 88.81 360 GLN A CA 1
ATOM 2850 C C . GLN A 1 360 ? -24.331 -14.917 14.998 1.00 88.81 360 GLN A C 1
ATOM 2852 O O . GLN A 1 360 ? -25.009 -15.096 16.001 1.00 88.81 360 GLN A O 1
ATOM 2857 N N . ASP A 1 361 ? -23.290 -15.697 14.700 1.00 85.88 361 ASP A N 1
ATOM 2858 C CA . ASP A 1 361 ? -22.699 -16.679 15.607 1.00 85.88 361 ASP A CA 1
ATOM 2859 C C . ASP A 1 361 ? -21.870 -16.045 16.742 1.00 85.88 361 ASP A C 1
ATOM 2861 O O . ASP A 1 361 ? -21.386 -16.778 17.600 1.00 85.88 361 ASP A O 1
ATOM 2865 N N . ILE A 1 362 ? -21.673 -14.719 16.735 1.00 89.69 362 ILE A N 1
ATOM 2866 C CA . ILE A 1 362 ? -20.960 -13.940 17.759 1.00 89.69 362 ILE A CA 1
ATOM 2867 C C . ILE A 1 362 ? -21.971 -13.163 18.614 1.00 89.69 362 ILE A C 1
ATOM 2869 O O . ILE A 1 362 ? -22.743 -12.355 18.095 1.00 89.69 362 ILE A O 1
ATOM 2873 N N . ASP A 1 363 ? -21.926 -13.349 19.934 1.00 86.19 363 ASP A N 1
ATOM 2874 C CA . ASP A 1 363 ? -22.869 -12.731 20.871 1.00 86.19 363 ASP A CA 1
ATOM 2875 C C . ASP A 1 363 ? -22.588 -11.248 21.114 1.00 86.19 363 ASP A C 1
ATOM 2877 O O . ASP A 1 363 ? -23.520 -10.452 21.218 1.00 86.19 363 ASP A O 1
ATOM 2881 N N . LEU A 1 364 ? -21.315 -10.858 21.218 1.00 89.88 364 LEU A N 1
ATOM 2882 C CA . LEU A 1 364 ? -20.896 -9.484 21.505 1.00 89.88 364 LEU A CA 1
ATOM 2883 C C . LEU A 1 364 ? -19.651 -9.128 20.691 1.00 89.88 364 LEU A C 1
ATOM 2885 O O . LEU A 1 364 ? -18.640 -9.820 20.792 1.00 89.88 364 LEU A O 1
ATOM 2889 N N . ILE A 1 365 ? -19.684 -8.013 19.953 1.00 92.62 365 ILE A N 1
ATOM 2890 C CA . ILE A 1 365 ? -18.469 -7.401 19.397 1.00 92.62 365 ILE A CA 1
ATOM 2891 C C . ILE A 1 365 ? -18.134 -6.125 20.167 1.00 92.62 365 ILE A C 1
ATOM 2893 O O . ILE A 1 365 ? -18.966 -5.229 20.315 1.00 92.62 365 ILE A O 1
ATOM 2897 N N . ILE A 1 366 ? -16.888 -6.035 20.625 1.00 91.00 366 ILE A N 1
ATOM 2898 C CA . ILE A 1 366 ? -16.330 -4.897 21.350 1.00 91.00 366 ILE A CA 1
ATOM 2899 C C . ILE A 1 366 ? -15.097 -4.423 20.578 1.00 91.00 366 ILE A C 1
ATOM 2901 O O . ILE A 1 366 ? -14.159 -5.184 20.356 1.00 91.00 366 ILE A O 1
ATOM 2905 N N . SER A 1 367 ? -15.099 -3.156 20.170 1.00 90.81 367 SER A N 1
ATOM 2906 C CA . SER A 1 367 ? -14.013 -2.532 19.407 1.00 90.81 367 SER A CA 1
ATOM 2907 C C . SER A 1 367 ? -13.321 -1.464 20.251 1.00 90.81 367 SER A C 1
ATOM 2909 O O . SER A 1 367 ? -13.975 -0.550 20.759 1.00 90.81 367 SER A O 1
ATOM 2911 N N . LEU A 1 368 ? -12.004 -1.611 20.391 1.00 89.75 368 LEU A N 1
ATOM 2912 C CA . LEU A 1 368 ? -11.081 -0.719 21.083 1.00 89.75 368 LEU A CA 1
ATOM 2913 C C . LEU A 1 368 ? -10.018 -0.244 20.079 1.00 89.75 368 LEU A C 1
ATOM 2915 O O . LEU A 1 368 ? -9.625 -0.991 19.182 1.00 89.75 368 LEU A O 1
ATOM 2919 N N . PHE A 1 369 ? -9.535 0.985 20.241 1.00 86.31 369 PHE A N 1
ATOM 2920 C CA . PHE A 1 369 ? -8.525 1.588 19.370 1.00 86.31 369 PHE A CA 1
ATOM 2921 C C . PHE A 1 369 ? -7.284 1.910 20.203 1.00 86.31 369 PHE A C 1
ATOM 2923 O O . PHE A 1 369 ? -7.414 2.512 21.270 1.00 86.31 369 PHE A O 1
ATOM 2930 N N . PHE A 1 370 ? -6.078 1.556 19.747 1.00 86.62 370 PHE A N 1
ATOM 2931 C CA . PHE A 1 370 ? -4.860 1.803 20.540 1.00 86.62 370 PHE A CA 1
ATOM 2932 C C . PHE A 1 370 ? -4.644 3.297 20.842 1.00 86.62 370 PHE A C 1
ATOM 2934 O O . PHE A 1 370 ? -4.242 3.639 21.953 1.00 86.62 370 PHE A O 1
ATOM 2941 N N . ARG A 1 371 ? -5.021 4.195 19.919 1.00 78.62 371 ARG A N 1
ATOM 2942 C CA . ARG A 1 371 ? -5.126 5.652 20.147 1.00 78.62 371 ARG A CA 1
ATOM 2943 C C . ARG A 1 371 ? -5.942 6.055 21.382 1.00 78.62 371 ARG A C 1
ATOM 2945 O O . ARG A 1 371 ? -5.514 6.963 22.089 1.00 78.62 371 ARG A O 1
ATOM 2952 N N . ASP A 1 372 ? -7.057 5.379 21.666 1.00 80.12 372 ASP A N 1
ATOM 2953 C CA . ASP A 1 372 ? -7.870 5.634 22.863 1.00 80.12 372 ASP A CA 1
ATOM 2954 C C . ASP A 1 372 ? -7.207 5.029 24.107 1.00 80.12 372 ASP A C 1
ATOM 2956 O O . ASP A 1 372 ? -7.137 5.672 25.152 1.00 80.12 372 ASP A O 1
ATOM 2960 N N . LEU A 1 373 ? -6.685 3.803 23.990 1.00 86.50 373 LEU A N 1
ATOM 2961 C CA . LEU A 1 373 ? -6.025 3.092 25.092 1.00 86.50 373 LEU A CA 1
ATOM 2962 C C . LEU A 1 373 ? -4.774 3.831 25.592 1.00 86.50 373 LEU A C 1
ATOM 2964 O O . LEU A 1 373 ? -4.517 3.841 26.790 1.00 86.50 373 LEU A O 1
ATOM 2968 N N . ASN A 1 374 ? -4.048 4.523 24.709 1.00 84.00 374 ASN A N 1
ATOM 2969 C CA . ASN A 1 374 ? -2.918 5.398 25.053 1.00 84.00 374 ASN A CA 1
ATOM 2970 C C . ASN A 1 374 ? -3.283 6.559 26.012 1.00 84.00 374 ASN A C 1
ATOM 2972 O O . ASN A 1 374 ? -2.381 7.218 26.535 1.00 84.00 374 ASN A O 1
ATOM 2976 N N . LEU A 1 375 ? -4.574 6.859 26.215 1.00 80.06 375 LEU A N 1
ATOM 2977 C CA . LEU A 1 375 ? -5.043 7.875 27.166 1.00 80.06 375 LEU A CA 1
ATOM 2978 C C . LEU A 1 375 ? -5.244 7.321 28.588 1.00 80.06 375 LEU A C 1
ATOM 2980 O O . LEU A 1 375 ? -5.318 8.114 29.530 1.00 80.06 375 LEU A O 1
ATOM 2984 N N . GLU A 1 376 ? -5.320 5.998 28.755 1.00 81.31 376 GLU A N 1
ATOM 2985 C CA . GLU A 1 376 ? -5.448 5.339 30.058 1.00 81.31 376 GLU A CA 1
ATOM 2986 C C . GLU A 1 376 ? -4.099 5.359 30.795 1.00 81.31 376 GLU A C 1
ATOM 2988 O O . GLU A 1 376 ? -3.121 4.747 30.365 1.00 81.31 376 GLU A O 1
ATOM 2993 N N . LYS A 1 377 ? -4.039 6.096 31.912 1.00 78.56 377 LYS A N 1
ATOM 2994 C CA . LYS A 1 377 ? -2.824 6.268 32.738 1.00 78.56 377 LYS A CA 1
ATOM 2995 C C . LYS A 1 377 ? -2.885 5.573 34.098 1.00 78.56 377 LYS A C 1
ATOM 2997 O O . LYS A 1 377 ? -1.873 5.500 34.789 1.00 78.56 377 LYS A O 1
ATOM 3002 N N . GLU A 1 378 ? -4.063 5.113 34.495 1.00 83.25 378 GLU A N 1
ATOM 3003 C CA . GLU A 1 378 ? -4.316 4.481 35.789 1.00 83.25 378 GLU A CA 1
ATOM 3004 C C . GLU A 1 378 ? -4.399 2.960 35.617 1.00 83.25 378 GLU A C 1
ATOM 3006 O O . GLU A 1 378 ? -4.779 2.465 34.555 1.00 83.25 378 GLU A O 1
ATOM 3011 N N . ALA A 1 379 ? -4.043 2.209 36.661 1.00 90.44 379 ALA A N 1
ATOM 3012 C CA . ALA A 1 379 ? -4.269 0.769 36.669 1.00 90.44 379 ALA A CA 1
ATOM 3013 C C . ALA A 1 379 ? -5.777 0.485 36.732 1.00 90.44 379 ALA A C 1
ATOM 3015 O O . ALA A 1 379 ? -6.492 1.094 37.528 1.00 90.44 379 ALA A O 1
ATOM 3016 N N . CYS A 1 380 ? -6.257 -0.436 35.903 1.00 91.75 380 CYS A N 1
ATOM 3017 C CA . CYS A 1 380 ? -7.658 -0.841 35.865 1.00 91.75 380 CYS A CA 1
ATOM 3018 C C . CYS A 1 380 ? -7.783 -2.308 35.457 1.00 91.75 380 CYS A C 1
ATOM 3020 O O . CYS A 1 380 ? -6.861 -2.903 34.895 1.00 91.75 380 CYS A O 1
ATOM 3022 N N . SER A 1 381 ? -8.918 -2.907 35.787 1.00 92.81 381 SER A N 1
ATOM 3023 C CA . SER A 1 381 ? -9.243 -4.269 35.382 1.00 92.81 381 SER A CA 1
ATOM 3024 C C . SER A 1 381 ? -9.802 -4.320 33.963 1.00 92.81 381 SER A C 1
ATOM 3026 O O . SER A 1 381 ? -10.317 -3.328 33.434 1.00 92.81 381 SER A O 1
ATOM 3028 N N . LEU A 1 382 ? -9.753 -5.499 33.336 1.00 91.56 382 LEU A N 1
ATOM 3029 C CA . LEU A 1 382 ? -10.344 -5.692 32.011 1.00 91.56 382 LEU A CA 1
ATOM 3030 C C . LEU A 1 382 ? -11.845 -5.371 32.028 1.00 91.56 382 LEU A C 1
ATOM 3032 O O . LEU A 1 382 ? -12.338 -4.710 31.118 1.00 91.56 382 LEU A O 1
ATOM 3036 N N . MET A 1 383 ? -12.575 -5.769 33.070 1.00 89.00 383 MET A N 1
ATOM 3037 C CA . MET A 1 383 ? -14.009 -5.501 33.159 1.00 89.00 383 MET A CA 1
ATOM 3038 C C . MET A 1 383 ? -14.324 -4.011 33.389 1.00 89.00 383 MET A C 1
ATOM 3040 O O . MET A 1 383 ? -15.320 -3.513 32.859 1.00 89.00 383 MET A O 1
ATOM 3044 N N . GLU A 1 384 ? -13.484 -3.268 34.117 1.00 89.44 384 GLU A N 1
ATOM 3045 C CA . GLU A 1 384 ? -13.603 -1.806 34.229 1.00 89.44 384 GLU A CA 1
ATOM 3046 C C . GLU A 1 384 ? -13.328 -1.112 32.897 1.00 89.44 384 GLU A C 1
ATOM 3048 O O . GLU A 1 384 ? -14.138 -0.284 32.480 1.00 89.44 384 GLU A O 1
ATOM 3053 N N . LEU A 1 385 ? -12.245 -1.480 32.203 1.00 90.31 385 LEU A N 1
ATOM 3054 C CA . LEU A 1 385 ? -11.908 -0.966 30.874 1.00 90.31 385 LEU A CA 1
ATOM 3055 C C . LEU A 1 385 ? -13.078 -1.191 29.903 1.00 90.31 385 LEU A C 1
ATOM 3057 O O . LEU A 1 385 ? -13.583 -0.250 29.286 1.00 90.31 385 LEU A O 1
ATOM 3061 N N . LEU A 1 386 ? -13.589 -2.424 29.834 1.00 88.75 386 LEU A N 1
ATOM 3062 C CA . LEU A 1 386 ? -14.724 -2.779 28.984 1.00 88.75 386 LEU A CA 1
ATOM 3063 C C . LEU A 1 386 ? -15.997 -2.002 29.360 1.00 88.75 386 LEU A C 1
ATOM 3065 O O . LEU A 1 386 ? -16.642 -1.458 28.466 1.00 88.75 386 LEU A O 1
ATOM 3069 N N . ARG A 1 387 ? -16.337 -1.859 30.651 1.00 86.69 387 ARG A N 1
ATOM 3070 C CA . ARG A 1 387 ? -17.483 -1.037 31.109 1.00 86.69 387 ARG A CA 1
ATOM 3071 C C . ARG A 1 387 ? -17.280 0.470 30.889 1.00 86.69 387 ARG A C 1
ATOM 3073 O O . ARG A 1 387 ? -18.269 1.203 30.840 1.00 86.69 387 ARG A O 1
ATOM 3080 N N . ARG A 1 388 ? -16.037 0.947 30.747 1.00 84.62 388 ARG A N 1
ATOM 3081 C CA . ARG A 1 388 ? -15.704 2.346 30.425 1.00 84.62 388 ARG A CA 1
ATOM 3082 C C . ARG A 1 388 ? -15.931 2.630 28.936 1.00 84.62 388 ARG A C 1
ATOM 3084 O O . ARG A 1 388 ? -16.622 3.593 28.609 1.00 84.62 388 ARG A O 1
ATOM 3091 N N . PHE A 1 389 ? -15.456 1.753 28.044 1.00 79.88 389 PHE A N 1
ATOM 3092 C CA . PHE A 1 389 ? -15.711 1.844 26.594 1.00 79.88 389 PHE A CA 1
ATOM 3093 C C . PHE A 1 389 ? -17.171 1.526 26.220 1.00 79.88 389 PHE A C 1
ATOM 3095 O O . PHE A 1 389 ? -17.778 2.172 25.353 1.00 79.88 389 PHE A O 1
ATOM 3102 N N . PHE A 1 390 ? -17.765 0.553 26.908 1.00 83.00 390 PHE A N 1
ATOM 3103 C CA . PHE A 1 390 ? -19.132 0.089 26.706 1.00 83.00 390 PHE A CA 1
ATOM 3104 C C . PHE A 1 390 ? -19.919 0.094 28.027 1.00 83.00 390 PHE A C 1
ATOM 3106 O O . PHE A 1 390 ? -20.103 -0.956 28.646 1.00 83.00 390 PHE A O 1
ATOM 3113 N N . PRO A 1 391 ? -20.446 1.263 28.456 1.00 84.25 391 PRO A N 1
ATOM 3114 C CA . PRO A 1 391 ? -21.315 1.385 29.634 1.00 84.25 391 PRO A CA 1
ATOM 3115 C C . PRO A 1 391 ? -22.588 0.531 29.572 1.00 84.25 391 PRO A C 1
ATOM 3117 O O . PRO A 1 391 ? -23.272 0.365 30.579 1.00 84.25 391 PRO A O 1
ATOM 3120 N N . GLU A 1 392 ? -22.906 -0.021 28.403 1.00 83.19 392 GLU A N 1
ATOM 3121 C CA . GLU A 1 392 ? -23.962 -1.003 28.187 1.00 83.19 392 GLU A CA 1
ATOM 3122 C C . GLU A 1 392 ? -23.684 -2.328 28.928 1.00 83.19 392 GLU A C 1
ATOM 3124 O O . GLU A 1 392 ? -24.635 -3.000 29.327 1.00 83.19 392 GLU A O 1
ATOM 3129 N N . LEU A 1 393 ? -22.406 -2.664 29.179 1.00 81.31 393 LEU A N 1
ATOM 3130 C CA . LEU A 1 393 ? -21.931 -3.855 29.909 1.00 81.31 393 LEU A CA 1
ATOM 3131 C C . LEU A 1 393 ? -22.057 -3.742 31.444 1.00 81.31 393 LEU A C 1
ATOM 3133 O O . LEU A 1 393 ? -21.586 -4.617 32.170 1.00 81.31 393 LEU A O 1
ATOM 3137 N N . LYS A 1 394 ? -22.654 -2.664 31.972 1.00 76.00 394 LYS A N 1
ATOM 3138 C CA . LYS A 1 394 ? -22.896 -2.513 33.421 1.00 76.00 394 LYS A CA 1
ATOM 3139 C C . LYS A 1 394 ? -23.852 -3.569 33.979 1.00 76.00 394 LYS A C 1
ATOM 3141 O O . LYS A 1 394 ? -23.694 -3.960 35.127 1.00 76.00 394 LYS A O 1
ATOM 3146 N N . ASP A 1 395 ? -24.790 -4.035 33.156 1.00 67.00 395 ASP A N 1
ATOM 3147 C CA . ASP A 1 395 ? -25.811 -5.020 33.535 1.00 67.00 395 ASP A CA 1
ATOM 3148 C C . ASP A 1 395 ? -25.282 -6.478 33.501 1.00 67.00 395 ASP A C 1
ATOM 3150 O O . ASP A 1 395 ? -26.034 -7.404 33.788 1.00 67.00 395 ASP A O 1
ATOM 3154 N N . ILE A 1 396 ? -24.015 -6.702 33.116 1.00 68.88 396 ILE A N 1
ATOM 3155 C CA . ILE A 1 396 ? -23.378 -8.028 33.017 1.00 68.88 396 ILE A CA 1
ATOM 3156 C C . ILE A 1 396 ? -22.354 -8.176 34.147 1.00 68.88 396 ILE A C 1
ATOM 3158 O O . ILE A 1 396 ? -21.405 -7.395 34.217 1.00 68.88 396 ILE A O 1
ATOM 3162 N N . GLU A 1 397 ? -22.522 -9.178 35.013 1.00 59.28 397 GLU A N 1
ATOM 3163 C CA . GLU A 1 397 ? -21.662 -9.395 36.190 1.00 59.28 397 GLU A CA 1
ATOM 3164 C C . GLU A 1 397 ? -20.302 -10.024 35.825 1.00 59.28 397 GLU A C 1
ATOM 3166 O O . GLU A 1 397 ? -19.270 -9.448 36.171 1.00 59.28 397 GLU A O 1
ATOM 3171 N N . SER A 1 398 ? -20.297 -11.121 35.052 1.00 63.53 398 SER A N 1
ATOM 3172 C CA . SER A 1 398 ? -19.117 -11.706 34.379 1.00 63.53 398 SER A CA 1
ATOM 3173 C C . SER A 1 398 ? -19.453 -12.049 32.922 1.00 63.53 398 SER A C 1
ATOM 3175 O O . SER A 1 398 ? -20.605 -12.336 32.594 1.00 63.53 398 SER A O 1
ATOM 3177 N N . VAL A 1 399 ? -18.442 -12.023 32.046 1.00 65.62 399 VAL A N 1
ATOM 3178 C CA . VAL A 1 399 ? -18.564 -12.337 30.608 1.00 65.62 399 VAL A CA 1
ATOM 3179 C C . VAL A 1 399 ? -18.002 -13.724 30.247 1.00 65.62 399 VAL A C 1
ATOM 3181 O O . VAL A 1 399 ? -17.914 -14.076 29.076 1.00 65.62 399 VAL A O 1
ATOM 3184 N N . GLU A 1 400 ? -17.609 -14.526 31.239 1.00 57.19 400 GLU A N 1
ATOM 3185 C CA . GLU A 1 400 ? -16.922 -15.817 31.045 1.00 57.19 400 GLU A CA 1
ATOM 3186 C C . GLU A 1 400 ? -17.881 -16.990 30.754 1.00 57.19 400 GLU A C 1
ATOM 3188 O O . GLU A 1 400 ? -17.483 -18.016 30.190 1.00 57.19 400 GLU A O 1
ATOM 3193 N N . ASN A 1 401 ? -19.160 -16.833 31.108 1.00 57.22 401 ASN A N 1
ATOM 3194 C CA . ASN A 1 401 ? -20.186 -17.873 31.030 1.00 57.22 401 ASN A CA 1
ATOM 3195 C C . ASN A 1 401 ? -20.756 -18.031 29.611 1.00 57.22 401 ASN A C 1
ATOM 3197 O O . ASN A 1 401 ? -21.861 -17.589 29.312 1.00 57.22 401 ASN A O 1
ATOM 3201 N N . GLY A 1 402 ? -19.996 -18.686 28.731 1.00 63.19 402 GLY A N 1
ATOM 3202 C CA . GLY A 1 402 ? -20.481 -19.214 27.444 1.00 63.19 402 GLY A CA 1
ATOM 3203 C C . GLY A 1 402 ? -20.682 -18.198 26.312 1.00 63.19 402 GLY A C 1
ATOM 3204 O O . GLY A 1 402 ? -20.834 -18.612 25.168 1.00 63.19 402 GLY A O 1
ATOM 3205 N N . ILE A 1 403 ? -20.627 -16.898 26.606 1.00 76.62 403 ILE A N 1
ATOM 3206 C CA . ILE A 1 403 ? -20.789 -15.802 25.640 1.00 76.62 403 ILE A CA 1
ATOM 3207 C C . ILE A 1 403 ? -19.623 -15.799 24.640 1.00 76.62 403 ILE A C 1
ATOM 3209 O O . ILE A 1 403 ? -18.457 -15.679 25.028 1.00 76.62 403 ILE A O 1
ATOM 3213 N N . LYS A 1 404 ? -19.916 -15.854 23.337 1.00 85.31 404 LYS A N 1
ATOM 3214 C CA . LYS A 1 404 ? -18.911 -15.717 22.278 1.00 85.31 404 LYS A CA 1
ATOM 3215 C C . LYS A 1 404 ? -18.620 -14.241 22.005 1.00 85.31 404 LYS A C 1
ATOM 3217 O O . LYS A 1 404 ? -19.292 -13.582 21.212 1.00 85.31 404 LYS A O 1
ATOM 3222 N N . ILE A 1 405 ? -17.597 -13.719 22.675 1.00 89.50 405 ILE A N 1
ATOM 3223 C CA . ILE A 1 405 ? -17.118 -12.340 22.510 1.00 89.50 405 ILE A CA 1
ATOM 3224 C C . ILE A 1 405 ? -16.108 -12.271 21.356 1.00 89.50 405 ILE A C 1
ATOM 3226 O O . ILE A 1 405 ? -15.198 -13.097 21.292 1.00 89.50 405 ILE A O 1
ATOM 3230 N N . LEU A 1 406 ? -16.201 -11.243 20.512 1.00 94.19 406 LEU A N 1
ATOM 3231 C CA . LEU A 1 406 ? -15.110 -10.772 19.657 1.00 94.19 406 LEU A CA 1
ATOM 3232 C C . LEU A 1 406 ? -14.574 -9.436 20.183 1.00 94.19 406 LEU A C 1
ATOM 3234 O O . LEU A 1 406 ? -15.297 -8.439 20.237 1.00 94.19 406 LEU A O 1
ATOM 3238 N N . LEU A 1 407 ? -13.289 -9.413 20.523 1.00 95.38 407 LEU A N 1
ATOM 3239 C CA . LEU A 1 407 ? -12.535 -8.207 20.847 1.00 95.38 407 LEU A CA 1
ATOM 3240 C C . LEU A 1 407 ? -11.735 -7.769 19.621 1.00 95.38 407 LEU A C 1
ATOM 3242 O O . LEU A 1 407 ? -10.948 -8.545 19.081 1.00 95.38 407 LEU A O 1
ATOM 3246 N N . VAL A 1 408 ? -11.924 -6.524 19.187 1.00 96.25 408 VAL A N 1
ATOM 3247 C CA . VAL A 1 408 ? -11.154 -5.921 18.094 1.00 96.25 408 VAL A CA 1
ATOM 3248 C C . VAL A 1 408 ? -10.240 -4.836 18.651 1.00 96.25 408 VAL A C 1
ATOM 3250 O O . VAL A 1 408 ? -10.728 -3.892 19.270 1.00 96.25 408 VAL A O 1
ATOM 3253 N N . LEU A 1 409 ? -8.934 -4.967 18.413 1.00 95.38 409 LEU A N 1
ATOM 3254 C CA . LEU A 1 409 ? -7.891 -4.003 18.761 1.00 95.38 409 LEU A CA 1
ATOM 3255 C C . LEU A 1 409 ? -7.359 -3.364 17.466 1.00 95.38 409 LEU A C 1
ATOM 3257 O O . LEU A 1 409 ? -6.488 -3.920 16.792 1.00 95.38 409 LEU A O 1
ATOM 3261 N N . ASP A 1 410 ? -7.921 -2.219 17.082 1.00 91.44 410 ASP A N 1
ATOM 3262 C CA . ASP A 1 410 ? -7.573 -1.537 15.828 1.00 91.44 410 ASP A CA 1
ATOM 3263 C C . ASP A 1 410 ? -6.367 -0.595 16.031 1.00 91.44 410 ASP A C 1
ATOM 3265 O O . ASP A 1 410 ? -6.339 0.198 16.979 1.00 91.44 410 ASP A O 1
ATOM 3269 N N . GLY A 1 411 ? -5.369 -0.690 15.144 1.00 88.25 411 GLY A N 1
ATOM 3270 C CA . GLY A 1 411 ? -4.208 0.208 15.103 1.00 88.25 411 GLY A CA 1
ATOM 3271 C C . GLY A 1 411 ? -3.048 -0.138 16.046 1.00 88.25 411 GLY A C 1
ATOM 3272 O O . GLY A 1 411 ? -2.550 0.748 16.728 1.00 88.25 411 GLY A O 1
ATOM 3273 N N . LEU A 1 412 ? -2.567 -1.387 16.092 1.00 90.44 412 LEU A N 1
ATOM 3274 C CA . LEU A 1 412 ? -1.393 -1.780 16.905 1.00 90.44 412 LEU A CA 1
ATOM 3275 C C . LEU A 1 412 ? -0.152 -0.903 16.643 1.00 90.44 412 LEU A C 1
ATOM 3277 O O . LEU A 1 412 ? 0.616 -0.622 17.558 1.00 90.44 412 LEU A O 1
ATOM 3281 N N . ASP A 1 413 ? 0.021 -0.408 15.417 1.00 83.56 413 ASP A N 1
ATOM 3282 C CA . ASP A 1 413 ? 1.091 0.529 15.052 1.00 83.56 413 ASP A CA 1
ATOM 3283 C C . ASP A 1 413 ? 0.951 1.948 15.649 1.00 83.56 413 ASP A C 1
ATOM 3285 O O . ASP A 1 413 ? 1.799 2.807 15.403 1.00 83.56 413 ASP A O 1
ATOM 3289 N N . GLU A 1 414 ? -0.088 2.178 16.453 1.00 82.44 414 GLU A N 1
ATOM 3290 C CA . GLU A 1 414 ? -0.321 3.374 17.269 1.00 82.44 414 GLU A CA 1
ATOM 3291 C C . GLU A 1 414 ? -0.070 3.129 18.770 1.00 82.44 414 GLU A C 1
ATOM 3293 O O . GLU A 1 414 ? -0.164 4.065 19.567 1.00 82.44 414 GLU A O 1
ATOM 3298 N N . CYS A 1 415 ? 0.232 1.889 19.175 1.00 86.06 415 CYS A N 1
ATOM 3299 C CA . CYS A 1 415 ? 0.489 1.510 20.564 1.00 86.06 415 CYS A CA 1
ATOM 3300 C C . CYS A 1 415 ? 1.724 2.234 21.129 1.00 86.06 415 CYS A C 1
ATOM 3302 O O . CYS A 1 415 ? 2.798 2.205 20.525 1.00 86.06 415 CYS A O 1
ATOM 3304 N N . ARG A 1 416 ? 1.585 2.861 22.307 1.00 84.88 416 ARG A N 1
ATOM 3305 C CA . ARG A 1 416 ? 2.695 3.494 23.050 1.00 84.88 416 ARG A CA 1
ATOM 3306 C C . ARG A 1 416 ? 3.201 2.660 24.237 1.00 84.88 416 ARG A C 1
ATOM 3308 O O . ARG A 1 416 ? 4.106 3.107 24.934 1.00 84.88 416 ARG A O 1
ATOM 3315 N N . PHE A 1 417 ? 2.618 1.484 24.466 1.00 87.31 417 PHE A N 1
ATOM 3316 C CA . PHE A 1 417 ? 2.948 0.571 25.565 1.00 87.31 417 PHE A CA 1
ATOM 3317 C C . PHE A 1 417 ? 4.029 -0.438 25.158 1.00 87.31 417 PHE A C 1
ATOM 3319 O O . PHE A 1 417 ? 4.033 -0.918 24.023 1.00 87.31 417 PHE A O 1
ATOM 3326 N N . TYR A 1 418 ? 4.911 -0.809 26.087 1.00 88.00 418 TYR A N 1
ATOM 3327 C CA . TYR A 1 418 ? 5.900 -1.864 25.866 1.00 88.00 418 TYR A CA 1
ATOM 3328 C C . TYR A 1 418 ? 5.312 -3.230 26.246 1.00 88.00 418 TYR A C 1
ATOM 3330 O O . TYR A 1 418 ? 5.196 -3.589 27.417 1.00 88.00 418 TYR A O 1
ATOM 3338 N N . LEU A 1 419 ? 4.911 -4.004 25.235 1.00 90.88 419 LEU A N 1
ATOM 3339 C CA . LEU A 1 419 ? 4.271 -5.308 25.418 1.00 90.88 419 LEU A CA 1
ATOM 3340 C C . LEU A 1 419 ? 5.322 -6.408 25.661 1.00 90.88 419 LEU A C 1
ATOM 3342 O O . LEU A 1 419 ? 5.733 -7.111 24.740 1.00 90.88 419 LEU A O 1
ATOM 3346 N N . ASP A 1 420 ? 5.783 -6.558 26.906 1.00 90.81 420 ASP A N 1
ATOM 3347 C CA . ASP A 1 420 ? 6.766 -7.590 27.261 1.00 90.81 420 ASP A CA 1
ATOM 3348 C C . ASP A 1 420 ? 6.125 -8.987 27.352 1.00 90.81 420 ASP A C 1
ATOM 3350 O O . ASP A 1 420 ? 5.680 -9.436 28.413 1.00 90.81 420 ASP A O 1
ATOM 3354 N N . PHE A 1 421 ? 6.110 -9.717 26.239 1.00 91.94 421 PHE A N 1
ATOM 3355 C CA . PHE A 1 421 ? 5.585 -11.084 26.196 1.00 91.94 421 PHE A CA 1
ATOM 3356 C C . PHE A 1 421 ? 6.417 -12.118 26.978 1.00 91.94 421 PHE A C 1
ATOM 3358 O O . PHE A 1 421 ? 5.911 -13.219 27.205 1.00 91.94 421 PHE A O 1
ATOM 3365 N N . GLN A 1 422 ? 7.632 -11.802 27.437 1.00 88.44 422 GLN A N 1
ATOM 3366 C CA . GLN A 1 422 ? 8.493 -12.738 28.170 1.00 88.44 422 GLN A CA 1
ATOM 3367 C C . GLN A 1 422 ? 8.366 -12.565 29.690 1.00 88.44 422 GLN A C 1
ATOM 3369 O O . GLN A 1 422 ? 8.094 -13.539 30.389 1.00 88.44 422 GLN A O 1
ATOM 3374 N N . ASN A 1 423 ? 8.492 -11.336 30.194 1.00 88.81 423 ASN A N 1
ATOM 3375 C CA . ASN A 1 423 ? 8.609 -11.040 31.627 1.00 88.81 423 ASN A CA 1
ATOM 3376 C C . ASN A 1 423 ? 7.301 -10.547 32.278 1.00 88.81 423 ASN A C 1
ATOM 3378 O O . ASN A 1 423 ? 7.221 -10.464 33.504 1.00 88.81 423 ASN A O 1
ATOM 3382 N N . THR A 1 424 ? 6.263 -10.217 31.496 1.00 89.94 424 THR A N 1
ATOM 3383 C CA . THR A 1 424 ? 4.969 -9.770 32.045 1.00 89.94 424 THR A CA 1
ATOM 3384 C C . THR A 1 424 ? 4.323 -10.830 32.935 1.00 89.94 424 THR A C 1
ATOM 3386 O O . THR A 1 424 ? 4.094 -11.962 32.500 1.00 89.94 424 THR A O 1
ATOM 3389 N N . ARG A 1 425 ? 3.930 -10.417 34.150 1.00 91.50 425 ARG A N 1
ATOM 3390 C CA . ARG A 1 425 ? 3.191 -11.249 35.110 1.00 91.50 425 ARG A CA 1
ATOM 3391 C C . ARG A 1 425 ? 1.899 -11.807 34.509 1.00 91.50 425 ARG A C 1
ATOM 3393 O O . ARG A 1 425 ? 1.134 -11.077 33.875 1.00 91.50 425 ARG A O 1
ATOM 3400 N N . THR A 1 426 ? 1.637 -13.087 34.754 1.00 91.25 426 THR A N 1
ATOM 3401 C CA . THR A 1 426 ? 0.368 -13.728 34.395 1.00 91.25 426 THR A CA 1
ATOM 3402 C C . THR A 1 426 ? -0.775 -13.105 35.192 1.00 91.25 426 THR A C 1
ATOM 3404 O O . THR A 1 426 ? -0.720 -13.052 36.418 1.00 91.25 426 THR A O 1
ATOM 3407 N N . CYS A 1 427 ? -1.808 -12.654 34.487 1.00 90.06 427 CYS A N 1
ATOM 3408 C CA . CYS A 1 427 ? -3.065 -12.159 35.034 1.00 90.06 427 CYS A CA 1
ATOM 3409 C C . CYS A 1 427 ? -4.200 -12.904 34.328 1.00 90.06 427 CYS A C 1
ATOM 3411 O O . CYS A 1 427 ? -4.252 -12.902 33.097 1.00 90.06 427 CYS A O 1
ATOM 3413 N N . CYS A 1 428 ? -5.085 -13.540 35.097 1.00 87.38 428 CYS A N 1
ATOM 3414 C CA . CYS A 1 428 ? -6.218 -14.315 34.573 1.00 87.38 428 CYS A CA 1
ATOM 3415 C C . CYS A 1 428 ? -7.578 -13.831 35.101 1.00 87.38 428 CYS A C 1
ATOM 3417 O O . CYS A 1 428 ? -8.604 -14.210 34.548 1.00 87.38 428 CYS A O 1
ATOM 3419 N N . ASP A 1 429 ? -7.596 -13.003 36.148 1.00 86.31 429 ASP A N 1
ATOM 3420 C CA . ASP A 1 429 ? -8.819 -12.432 36.712 1.00 86.31 429 ASP A CA 1
ATOM 3421 C C . ASP A 1 429 ? -9.201 -11.155 35.946 1.00 86.31 429 ASP A C 1
ATOM 3423 O O . ASP A 1 429 ? -8.430 -10.197 35.869 1.00 86.31 429 ASP A O 1
ATOM 3427 N N . ILE A 1 430 ? -10.403 -11.140 35.365 1.00 87.50 430 ILE A N 1
ATOM 3428 C CA . ILE A 1 430 ? -10.926 -9.997 34.605 1.00 87.50 430 ILE A CA 1
ATOM 3429 C C . ILE A 1 430 ? -11.287 -8.787 35.484 1.00 87.50 430 ILE A C 1
ATOM 3431 O O . ILE A 1 430 ? -11.524 -7.708 34.934 1.00 87.50 430 ILE A O 1
ATOM 3435 N N . MET A 1 431 ? -11.326 -8.954 36.811 1.00 88.38 431 MET A N 1
ATOM 3436 C CA . MET A 1 431 ? -11.581 -7.918 37.819 1.00 88.38 431 MET A CA 1
ATOM 3437 C C . MET A 1 431 ? -10.302 -7.415 38.516 1.00 88.38 431 MET A C 1
ATOM 3439 O O . MET A 1 431 ? -10.387 -6.449 39.272 1.00 88.38 431 MET A O 1
ATOM 3443 N N . GLU A 1 432 ? -9.122 -8.004 38.274 1.00 90.88 432 GLU A N 1
ATOM 3444 C CA . GLU A 1 432 ? -7.870 -7.537 38.892 1.00 90.88 432 GLU A CA 1
ATOM 3445 C C . GLU A 1 432 ? -7.403 -6.206 38.263 1.00 90.88 432 GLU A C 1
ATOM 3447 O O . GLU A 1 432 ? -7.207 -6.154 37.046 1.00 90.88 432 GLU A O 1
ATOM 3452 N N . PRO A 1 433 ? -7.171 -5.125 39.038 1.00 93.75 433 PRO A N 1
ATOM 3453 C CA . PRO A 1 433 ? -6.620 -3.886 38.495 1.00 93.75 433 PRO A CA 1
ATOM 3454 C C . PRO A 1 433 ? -5.134 -4.026 38.138 1.00 93.75 433 PRO A C 1
ATOM 3456 O O . PRO A 1 433 ? -4.284 -4.227 39.009 1.00 93.75 433 PRO A O 1
ATOM 3459 N N . VAL A 1 434 ? -4.796 -3.877 36.855 1.00 94.62 434 VAL A N 1
ATOM 3460 C CA . VAL A 1 434 ? -3.421 -4.011 36.344 1.00 94.62 434 VAL A CA 1
ATOM 3461 C C . VAL A 1 434 ? -3.044 -2.833 35.433 1.00 94.62 434 VAL A C 1
ATOM 3463 O O . VAL A 1 434 ? -3.895 -2.028 35.058 1.00 94.62 434 VAL A O 1
ATOM 3466 N N . SER A 1 435 ? -1.763 -2.681 35.077 1.00 93.94 435 SER A N 1
ATOM 3467 C CA . SER A 1 435 ? -1.358 -1.679 34.078 1.00 93.94 435 SER A CA 1
ATOM 3468 C C . SER A 1 435 ? -1.771 -2.111 32.666 1.00 93.94 435 SER A C 1
ATOM 3470 O O . SER A 1 435 ? -1.814 -3.304 32.362 1.00 93.94 435 SER A O 1
ATOM 3472 N N . MET A 1 436 ? -2.024 -1.147 31.775 1.00 92.62 436 MET A N 1
ATOM 3473 C CA . MET A 1 436 ? -2.457 -1.419 30.394 1.00 92.62 436 MET A CA 1
ATOM 3474 C C . MET A 1 436 ? -1.532 -2.383 29.636 1.00 92.62 436 MET A C 1
ATOM 3476 O O . MET A 1 436 ? -2.009 -3.215 28.869 1.00 92.62 436 MET A O 1
ATOM 3480 N N . GLU A 1 437 ? -0.225 -2.325 29.891 1.00 93.31 437 GLU A N 1
ATOM 3481 C CA . GLU A 1 437 ? 0.783 -3.198 29.272 1.00 93.31 437 GLU A CA 1
ATOM 3482 C C . GLU A 1 437 ? 0.589 -4.666 29.690 1.00 93.31 437 GLU A C 1
ATOM 3484 O O . GLU A 1 437 ? 0.593 -5.572 28.852 1.00 93.31 437 GLU A O 1
ATOM 3489 N N . VAL A 1 438 ? 0.324 -4.896 30.983 1.00 94.50 438 VAL A N 1
ATOM 3490 C CA . VAL A 1 438 ? 0.023 -6.218 31.555 1.00 94.50 438 VAL A CA 1
ATOM 3491 C C . VAL A 1 438 ? -1.329 -6.726 31.051 1.00 94.50 438 VAL A C 1
ATOM 3493 O O . VAL A 1 438 ? -1.435 -7.892 30.667 1.00 94.50 438 VAL A O 1
ATOM 3496 N N . LEU A 1 439 ? -2.345 -5.857 31.007 1.00 95.12 439 LEU A N 1
ATOM 3497 C CA . LEU A 1 439 ? -3.699 -6.166 30.536 1.00 95.12 439 LEU A CA 1
ATOM 3498 C C . LEU A 1 439 ? -3.681 -6.634 29.074 1.00 95.12 439 LEU A C 1
ATOM 3500 O O . LEU A 1 439 ? -4.168 -7.721 28.759 1.00 95.12 439 LEU A O 1
ATOM 3504 N N . LEU A 1 440 ? -3.068 -5.844 28.189 1.00 95.06 440 LEU A N 1
ATOM 3505 C CA . LEU A 1 440 ? -2.991 -6.131 26.756 1.00 95.06 440 LEU A CA 1
ATOM 3506 C C . LEU A 1 440 ? -2.163 -7.388 26.476 1.00 95.06 440 LEU A C 1
ATOM 3508 O O . LEU A 1 440 ? -2.612 -8.256 25.729 1.00 95.06 440 LEU A O 1
ATOM 3512 N N . THR A 1 441 ? -1.008 -7.545 27.126 1.00 95.31 441 THR A N 1
ATOM 3513 C CA . THR A 1 441 ? -0.160 -8.734 26.956 1.00 95.31 441 THR A CA 1
ATOM 3514 C C . THR A 1 441 ? -0.883 -10.015 27.392 1.00 95.31 441 THR A C 1
ATOM 3516 O O . THR A 1 441 ? -0.853 -11.013 26.672 1.00 95.31 441 THR A O 1
ATOM 3519 N N . ASN A 1 442 ? -1.591 -10.001 28.530 1.00 95.19 442 ASN A N 1
ATOM 3520 C CA . ASN A 1 442 ? -2.352 -11.164 29.004 1.00 95.19 442 ASN A CA 1
ATOM 3521 C C . ASN A 1 442 ? -3.597 -11.460 28.150 1.00 95.19 442 ASN A C 1
ATOM 3523 O O . ASN A 1 442 ? -3.917 -12.631 27.938 1.00 95.19 442 ASN A O 1
ATOM 3527 N N . LEU A 1 443 ? -4.267 -10.437 27.610 1.00 94.38 443 LEU A N 1
ATOM 3528 C CA . LEU A 1 443 ? -5.380 -10.607 26.669 1.00 94.38 443 LEU A CA 1
ATOM 3529 C C . LEU A 1 443 ? -4.918 -11.218 25.335 1.00 94.38 443 LEU A C 1
ATOM 3531 O O . LEU A 1 443 ? -5.567 -12.132 24.815 1.00 94.38 443 LEU A O 1
ATOM 3535 N N . ILE A 1 444 ? -3.784 -10.754 24.800 1.00 95.00 444 ILE A N 1
ATOM 3536 C CA . ILE A 1 444 ? -3.207 -11.275 23.554 1.00 95.00 444 ILE A CA 1
ATOM 3537 C C . ILE A 1 444 ? -2.758 -12.729 23.749 1.00 95.00 444 ILE A C 1
ATOM 3539 O O . ILE A 1 444 ? -3.213 -13.590 22.996 1.00 95.00 444 ILE A O 1
ATOM 3543 N N . LYS A 1 445 ? -2.000 -13.032 24.818 1.00 92.50 445 LYS A N 1
ATOM 3544 C CA . LYS A 1 445 ? -1.642 -14.414 25.213 1.00 92.50 445 LYS A CA 1
ATOM 3545 C C . LYS A 1 445 ? -2.862 -15.326 25.413 1.00 92.50 445 LYS A C 1
ATOM 3547 O O . LYS A 1 445 ? -2.775 -16.519 25.155 1.00 92.50 445 LYS A O 1
ATOM 3552 N N . GLY A 1 446 ? -3.992 -14.773 25.860 1.00 90.31 446 GLY A N 1
ATOM 3553 C CA . GLY A 1 446 ? -5.212 -15.527 26.173 1.00 90.31 446 GLY A CA 1
ATOM 3554 C C . GLY A 1 446 ? -5.337 -15.978 27.625 1.00 90.31 446 GLY A C 1
ATOM 3555 O O . GLY A 1 446 ? -6.204 -16.789 27.928 1.00 90.31 446 GLY A O 1
ATOM 3556 N N . ASN A 1 447 ? -4.524 -15.420 28.524 1.00 90.31 447 ASN A N 1
ATOM 3557 C CA . ASN A 1 447 ? -4.688 -15.592 29.968 1.00 90.31 447 ASN A CA 1
ATOM 3558 C C . ASN A 1 447 ? -5.972 -14.893 30.454 1.00 90.31 447 ASN A C 1
ATOM 3560 O O . ASN A 1 447 ? -6.706 -15.438 31.273 1.00 90.31 447 ASN A O 1
ATOM 3564 N N . LEU A 1 448 ? -6.278 -13.719 29.885 1.00 89.50 448 LEU A N 1
ATOM 3565 C CA . LEU A 1 448 ? -7.565 -13.038 30.041 1.00 89.50 448 LEU A CA 1
ATOM 3566 C C . LEU A 1 448 ? -8.502 -13.412 28.885 1.00 89.50 448 LEU A C 1
ATOM 3568 O O . LEU A 1 448 ? -8.118 -13.320 27.717 1.00 89.50 448 LEU A O 1
ATOM 3572 N N . LEU A 1 449 ? -9.741 -13.794 29.219 1.00 86.81 449 LEU A N 1
ATOM 3573 C CA . LEU A 1 449 ? -10.779 -14.245 28.279 1.00 86.81 449 LEU A CA 1
ATOM 3574 C C . LEU A 1 449 ? -10.251 -15.275 27.243 1.00 86.81 449 LEU A C 1
ATOM 3576 O O . LEU A 1 449 ? -10.274 -15.010 26.038 1.00 86.81 449 LEU A O 1
ATOM 3580 N N . PRO A 1 450 ? -9.805 -16.475 27.668 1.00 85.50 450 PRO A N 1
ATOM 3581 C CA . PRO A 1 450 ? -9.250 -17.498 26.768 1.00 85.50 450 PRO A CA 1
ATOM 3582 C C . PRO A 1 450 ? -10.202 -17.915 25.636 1.00 85.50 450 PRO A C 1
ATOM 3584 O O . PRO A 1 450 ? -9.753 -18.257 24.546 1.00 85.50 450 PRO A O 1
ATOM 3587 N N . ARG A 1 451 ? -11.521 -17.862 25.875 1.00 83.69 451 ARG A N 1
ATOM 3588 C CA . ARG A 1 451 ? -12.568 -18.230 24.904 1.00 83.69 451 ARG A CA 1
ATOM 3589 C C . ARG A 1 451 ? -13.013 -17.091 23.973 1.00 83.69 451 ARG A C 1
ATOM 3591 O O . ARG A 1 451 ? -13.830 -17.346 23.092 1.00 83.69 451 ARG A O 1
ATOM 3598 N N . SER A 1 452 ? -12.526 -15.859 24.147 1.00 88.50 452 SER A N 1
ATOM 3599 C CA . SER A 1 452 ? -12.876 -14.758 23.239 1.00 88.50 452 SER A CA 1
ATOM 3600 C C . SER A 1 452 ? -12.086 -14.834 21.933 1.00 88.50 452 SER A C 1
ATOM 3602 O O . SER A 1 452 ? -10.906 -15.194 21.918 1.00 88.50 452 SER A O 1
ATOM 3604 N N . LEU A 1 453 ? -12.743 -14.463 20.834 1.00 94.12 453 LEU A N 1
ATOM 3605 C CA . LEU A 1 453 ? -12.077 -14.179 19.570 1.00 94.12 453 LEU A CA 1
ATOM 3606 C C . LEU A 1 453 ? -11.348 -12.837 19.678 1.00 94.12 453 LEU A C 1
ATOM 3608 O O . LEU A 1 453 ? -11.870 -11.884 20.263 1.00 94.12 453 LEU A O 1
ATOM 3612 N N . LEU A 1 454 ? -10.164 -12.746 19.080 1.00 96.19 454 LEU A N 1
ATOM 3613 C CA . LEU A 1 454 ? -9.325 -11.552 19.105 1.00 96.19 454 LEU A CA 1
ATOM 3614 C C . LEU A 1 454 ? -8.910 -11.163 17.683 1.00 96.19 454 LEU A C 1
ATOM 3616 O O . LEU A 1 454 ? -8.249 -11.936 16.994 1.00 96.19 454 LEU A O 1
ATOM 3620 N N . TRP A 1 455 ? -9.267 -9.957 17.248 1.00 97.06 455 TRP A N 1
ATOM 3621 C CA . TRP A 1 455 ? -8.844 -9.395 15.965 1.00 97.06 455 TRP A CA 1
ATOM 3622 C C . TRP A 1 455 ? -7.958 -8.178 16.205 1.00 97.06 455 TRP A C 1
ATOM 3624 O O . TRP A 1 455 ? -8.381 -7.215 16.836 1.00 97.06 455 TRP A O 1
ATOM 3634 N N . ILE A 1 456 ? -6.731 -8.206 15.699 1.00 96.75 456 ILE A N 1
ATOM 3635 C CA . ILE A 1 456 ? -5.774 -7.104 15.801 1.00 96.75 456 ILE A CA 1
ATOM 3636 C C . ILE A 1 456 ? -5.496 -6.577 14.392 1.00 96.75 456 ILE A C 1
ATOM 3638 O O . ILE A 1 456 ? -5.311 -7.372 13.468 1.00 96.75 456 ILE A O 1
ATOM 3642 N N . THR A 1 457 ? -5.429 -5.258 14.206 1.00 94.81 457 THR A N 1
ATOM 3643 C CA . THR A 1 457 ? -4.968 -4.657 12.939 1.00 94.81 457 THR A CA 1
ATOM 3644 C C . THR A 1 457 ? -3.641 -3.926 13.132 1.00 94.81 457 THR A C 1
ATOM 3646 O O . THR A 1 457 ? -3.368 -3.406 14.213 1.00 94.81 457 THR A O 1
ATOM 3649 N N . SER A 1 458 ? -2.785 -3.899 12.104 1.00 90.25 458 SER A N 1
ATOM 3650 C CA . SER A 1 458 ? -1.465 -3.256 12.199 1.00 90.25 458 SER A CA 1
ATOM 3651 C C . SER A 1 458 ? -0.880 -2.853 10.839 1.00 90.25 458 SER A C 1
ATOM 3653 O O . SER A 1 458 ? -1.208 -3.443 9.805 1.00 90.25 458 SER A O 1
ATOM 3655 N N . ARG A 1 459 ? 0.029 -1.875 10.811 1.00 85.75 459 ARG A N 1
ATOM 3656 C CA . ARG A 1 459 ? 1.029 -1.734 9.738 1.00 85.75 459 ARG A CA 1
ATOM 3657 C C . ARG A 1 459 ? 2.132 -2.798 9.878 1.00 85.75 459 ARG A C 1
ATOM 3659 O O . ARG A 1 459 ? 2.495 -3.140 11.002 1.00 85.75 459 ARG A O 1
ATOM 3666 N N . PRO A 1 460 ? 2.727 -3.296 8.773 1.00 80.56 460 PRO A N 1
ATOM 3667 C CA . PRO A 1 460 ? 3.732 -4.367 8.823 1.00 80.56 460 PRO A CA 1
ATOM 3668 C C . PRO A 1 460 ? 4.927 -4.096 9.750 1.00 80.56 460 PRO A C 1
ATOM 3670 O O . PRO A 1 460 ? 5.434 -5.020 10.368 1.00 80.56 460 PRO A O 1
ATOM 3673 N N . ALA A 1 461 ? 5.346 -2.836 9.908 1.00 72.81 461 ALA A N 1
ATOM 3674 C CA . ALA A 1 461 ? 6.459 -2.474 10.791 1.00 72.81 461 ALA A CA 1
ATOM 3675 C C . ALA A 1 461 ? 6.189 -2.736 12.290 1.00 72.81 461 ALA A C 1
ATOM 3677 O O . ALA A 1 461 ? 7.134 -2.874 13.060 1.00 72.81 461 ALA A O 1
ATOM 3678 N N . ALA A 1 462 ? 4.923 -2.816 12.719 1.00 80.19 462 ALA A N 1
ATOM 3679 C CA . ALA A 1 462 ? 4.556 -3.023 14.122 1.00 80.19 462 ALA A CA 1
ATOM 3680 C C . ALA A 1 462 ? 4.016 -4.430 14.425 1.00 80.19 462 ALA A C 1
ATOM 3682 O O . ALA A 1 462 ? 3.750 -4.733 15.586 1.00 80.19 462 ALA A O 1
ATOM 3683 N N . THR A 1 463 ? 3.872 -5.324 13.436 1.00 84.12 463 THR A N 1
ATOM 3684 C CA . THR A 1 463 ? 3.447 -6.715 13.710 1.00 84.12 463 THR A CA 1
ATOM 3685 C C . THR A 1 463 ? 4.426 -7.445 14.627 1.00 84.12 463 THR A C 1
ATOM 3687 O O . THR A 1 463 ? 4.011 -8.289 15.409 1.00 84.12 463 THR A O 1
ATOM 3690 N N . ASN A 1 464 ? 5.703 -7.058 14.589 1.00 81.62 464 ASN A N 1
ATOM 3691 C CA . ASN A 1 464 ? 6.786 -7.646 15.379 1.00 81.62 464 ASN A CA 1
ATOM 3692 C C . ASN A 1 464 ? 6.693 -7.335 16.887 1.00 81.62 464 ASN A C 1
ATOM 3694 O O . ASN A 1 464 ? 7.465 -7.891 17.661 1.00 81.62 464 ASN A O 1
ATOM 3698 N N . GLN A 1 465 ? 5.763 -6.469 17.316 1.00 86.00 465 GLN A N 1
ATOM 3699 C CA . GLN A 1 465 ? 5.457 -6.266 18.739 1.00 86.00 465 GLN A CA 1
ATOM 3700 C C . GLN A 1 465 ? 4.768 -7.486 19.375 1.00 86.00 465 GLN A C 1
ATOM 3702 O O . GLN A 1 465 ? 4.747 -7.595 20.596 1.00 86.00 465 GLN A O 1
ATOM 3707 N N . ILE A 1 466 ? 4.186 -8.386 18.571 1.00 90.56 466 ILE A N 1
ATOM 3708 C CA . ILE A 1 466 ? 3.480 -9.582 19.041 1.00 90.56 466 ILE A CA 1
ATOM 3709 C C . ILE A 1 466 ? 4.211 -10.832 18.517 1.00 90.56 466 ILE A C 1
ATOM 3711 O O . ILE A 1 466 ? 4.384 -10.954 17.302 1.00 90.56 466 ILE A O 1
ATOM 3715 N N . PRO A 1 467 ? 4.618 -11.777 19.387 1.00 89.88 467 PRO A N 1
ATOM 3716 C CA . PRO A 1 467 ? 5.221 -13.037 18.962 1.00 89.88 467 PRO A CA 1
ATOM 3717 C C . PRO A 1 467 ? 4.282 -13.878 18.092 1.00 89.88 467 PRO A C 1
ATOM 3719 O O . PRO A 1 467 ? 3.066 -13.902 18.305 1.00 89.88 467 PRO A O 1
ATOM 3722 N N . SER A 1 468 ? 4.853 -14.618 17.140 1.00 87.81 468 SER A N 1
ATOM 3723 C CA . SER A 1 468 ? 4.119 -15.484 16.206 1.00 87.81 468 SER A CA 1
ATOM 3724 C C . SER A 1 468 ? 3.215 -16.498 16.909 1.00 87.81 468 SER A C 1
ATOM 3726 O O . SER A 1 468 ? 2.097 -16.735 16.464 1.00 87.81 468 SER A O 1
ATOM 3728 N N . GLU A 1 469 ? 3.655 -17.035 18.045 1.00 87.69 469 GLU A N 1
ATOM 3729 C CA . GLU A 1 469 ? 2.934 -18.041 18.838 1.00 87.69 469 GLU A CA 1
ATOM 3730 C C . GLU A 1 469 ? 1.611 -17.508 19.420 1.00 87.69 469 GLU A C 1
ATOM 3732 O O . GLU A 1 469 ? 0.732 -18.287 19.778 1.00 87.69 469 GLU A O 1
ATOM 3737 N N . CYS A 1 470 ? 1.443 -16.182 19.506 1.00 90.12 470 CYS A N 1
ATOM 3738 C CA . CYS A 1 470 ? 0.214 -15.551 19.991 1.00 90.12 470 CYS A CA 1
ATOM 3739 C C . CYS A 1 470 ? -0.852 -15.356 18.892 1.00 90.12 470 CYS A C 1
ATOM 3741 O O . CYS A 1 470 ? -1.977 -14.952 19.202 1.00 90.12 470 CYS A O 1
ATOM 3743 N N . ILE A 1 471 ? -0.531 -15.610 17.616 1.00 92.25 471 ILE A N 1
ATOM 3744 C CA . ILE A 1 471 ? -1.389 -15.333 16.453 1.00 92.25 471 ILE A CA 1
ATOM 3745 C C . ILE A 1 471 ? -1.718 -16.634 15.708 1.00 92.25 471 ILE A C 1
ATOM 3747 O O . ILE A 1 471 ? -0.851 -17.238 15.088 1.00 92.25 471 ILE A O 1
ATOM 3751 N N . HIS A 1 472 ? -2.993 -17.037 15.709 1.00 91.25 472 HIS A N 1
ATOM 3752 C CA . HIS A 1 472 ? -3.440 -18.268 15.038 1.00 91.25 472 HIS A CA 1
ATOM 3753 C C . HIS A 1 472 ? -3.540 -18.101 13.513 1.00 91.25 472 HIS A C 1
ATOM 3755 O O . HIS A 1 472 ? -3.316 -19.053 12.772 1.00 91.25 472 HIS A O 1
ATOM 3761 N N . ARG A 1 473 ? -3.877 -16.897 13.029 1.00 90.06 473 ARG A N 1
ATOM 3762 C CA . ARG A 1 473 ? -3.928 -16.575 11.594 1.00 90.06 473 ARG A CA 1
ATOM 3763 C C . ARG A 1 473 ? -3.402 -15.169 11.311 1.00 90.06 473 ARG A C 1
ATOM 3765 O O . ARG A 1 473 ? -3.882 -14.182 11.868 1.00 90.06 473 ARG A O 1
ATOM 3772 N N . MET A 1 474 ? -2.472 -15.074 10.365 1.00 89.75 474 MET A N 1
ATOM 3773 C CA . MET A 1 474 ? -2.061 -13.816 9.742 1.00 89.75 474 MET A CA 1
ATOM 3774 C C . MET A 1 474 ? -2.892 -13.575 8.473 1.00 89.75 474 MET A C 1
ATOM 3776 O O . MET A 1 474 ? -3.094 -14.482 7.670 1.00 89.75 474 MET A O 1
ATOM 3780 N N . THR A 1 475 ? -3.343 -12.344 8.256 1.00 90.62 475 THR A N 1
ATOM 3781 C CA . THR A 1 475 ? -4.005 -11.901 7.014 1.00 90.62 475 THR A CA 1
ATOM 3782 C C . THR A 1 475 ? -3.386 -10.603 6.522 1.00 90.62 475 THR A C 1
ATOM 3784 O O . THR A 1 475 ? -2.883 -9.812 7.319 1.00 90.62 475 THR A O 1
ATOM 3787 N N . GLU A 1 476 ? -3.425 -10.365 5.215 1.00 89.69 476 GLU A N 1
ATOM 3788 C CA . GLU A 1 476 ? -2.947 -9.127 4.603 1.00 89.69 476 GLU A CA 1
ATOM 3789 C C . GLU A 1 476 ? -4.038 -8.485 3.743 1.00 89.69 476 GLU A C 1
ATOM 3791 O O . GLU A 1 476 ? -4.571 -9.118 2.833 1.00 89.69 476 GLU A O 1
ATOM 3796 N N . VAL A 1 477 ? -4.361 -7.218 4.023 1.00 89.12 477 VAL A N 1
ATOM 3797 C CA . VAL A 1 477 ? -5.212 -6.400 3.146 1.00 89.12 477 VAL A CA 1
ATOM 3798 C C . VAL A 1 477 ? -4.333 -5.851 2.030 1.00 89.12 477 VAL A C 1
ATOM 3800 O O . VAL A 1 477 ? -3.463 -5.018 2.290 1.00 89.12 477 VAL A O 1
ATOM 3803 N N . ARG A 1 478 ? -4.559 -6.306 0.796 1.00 82.62 478 ARG A N 1
ATOM 3804 C CA . ARG A 1 478 ? -3.772 -5.885 -0.368 1.00 82.62 478 ARG A CA 1
ATOM 3805 C C . ARG A 1 478 ? -4.214 -4.523 -0.893 1.00 82.62 478 ARG A C 1
ATOM 3807 O O . ARG A 1 478 ? -3.362 -3.685 -1.143 1.00 82.62 478 ARG A O 1
ATOM 3814 N N . GLY A 1 479 ? -5.526 -4.293 -1.008 1.00 85.12 479 GLY A N 1
ATOM 3815 C CA . GLY A 1 479 ? -6.111 -3.045 -1.516 1.00 85.12 479 GLY A CA 1
ATOM 3816 C C . GLY A 1 479 ? -7.183 -3.282 -2.584 1.00 85.12 479 GLY A C 1
ATOM 3817 O O . GLY A 1 479 ? -7.850 -4.318 -2.580 1.00 85.12 479 GLY A O 1
ATOM 3818 N N . PHE A 1 480 ? -7.339 -2.322 -3.502 1.00 88.12 480 PHE A N 1
ATOM 3819 C CA . PHE A 1 480 ? -8.234 -2.420 -4.661 1.00 88.12 480 PHE A CA 1
ATOM 3820 C C . PHE A 1 480 ? -7.522 -2.977 -5.901 1.00 88.12 480 PHE A C 1
ATOM 3822 O O . PHE A 1 480 ? -6.576 -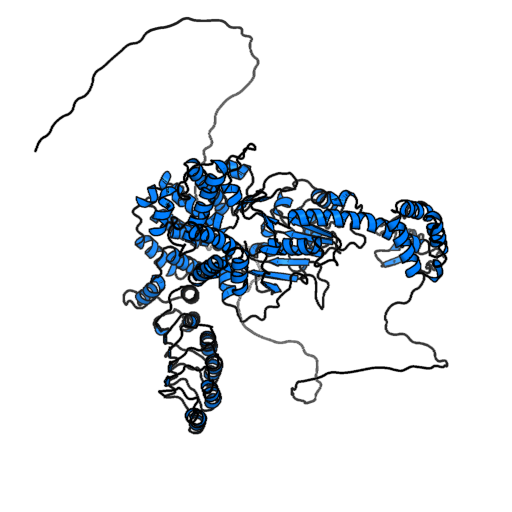2.377 -6.423 1.00 88.12 480 PHE A O 1
ATOM 3829 N N . THR A 1 481 ? -8.030 -4.091 -6.424 1.00 84.62 481 THR A N 1
ATOM 3830 C CA . THR A 1 481 ? -7.781 -4.539 -7.806 1.00 84.62 481 THR A CA 1
ATOM 3831 C C . THR A 1 481 ? -8.354 -3.537 -8.817 1.00 84.62 481 THR A C 1
ATOM 3833 O O . THR A 1 481 ? -9.184 -2.701 -8.465 1.00 84.62 481 THR A O 1
ATOM 3836 N N . ASP A 1 482 ? -7.940 -3.600 -10.084 1.00 84.69 482 ASP A N 1
ATOM 3837 C CA . ASP A 1 482 ? -8.373 -2.613 -11.087 1.00 84.69 482 ASP A CA 1
ATOM 3838 C C . ASP A 1 482 ? -9.906 -2.511 -11.259 1.00 84.69 482 ASP A C 1
ATOM 3840 O O . ASP A 1 482 ? -10.401 -1.382 -11.256 1.00 84.69 482 ASP A O 1
ATOM 3844 N N . PRO A 1 483 ? -10.690 -3.614 -11.271 1.00 89.19 483 PRO A N 1
ATOM 3845 C CA . PRO A 1 483 ? -12.153 -3.532 -11.247 1.00 89.19 483 PRO A CA 1
ATOM 3846 C C . PRO A 1 483 ? -12.709 -2.834 -9.997 1.00 89.19 483 PRO A C 1
ATOM 3848 O O . PRO A 1 483 ? -13.637 -2.038 -10.108 1.00 89.19 483 PRO A O 1
ATOM 3851 N N . GLN A 1 484 ? -12.118 -3.070 -8.819 1.00 91.56 484 GLN A N 1
ATOM 3852 C CA . GLN A 1 484 ? -12.534 -2.434 -7.559 1.00 91.56 484 GLN A CA 1
ATOM 3853 C C . GLN A 1 484 ? -12.231 -0.925 -7.544 1.00 91.56 484 GLN A C 1
ATOM 3855 O O . GLN A 1 484 ? -12.997 -0.154 -6.971 1.00 91.56 484 GLN A O 1
ATOM 3860 N N . LYS A 1 485 ? -11.166 -0.466 -8.221 1.00 92.19 485 LYS A N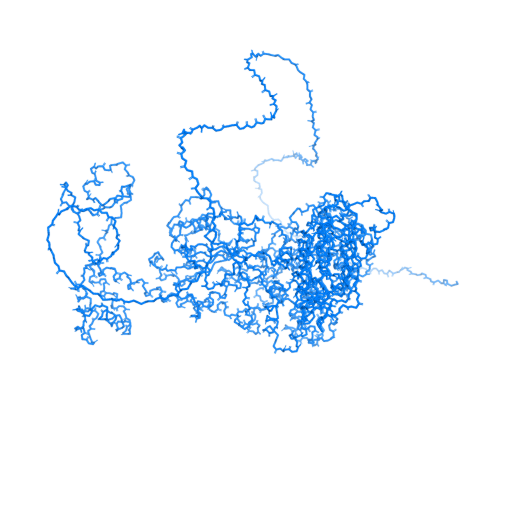 1
ATOM 3861 C CA . LYS A 1 485 ? -10.919 0.977 -8.419 1.00 92.19 485 LYS A CA 1
ATOM 3862 C C . LYS A 1 485 ? -12.074 1.617 -9.194 1.00 92.19 485 LYS A C 1
ATOM 3864 O O . LYS A 1 485 ? -12.572 2.670 -8.807 1.00 92.19 485 LYS A O 1
ATOM 3869 N N . GLU A 1 486 ? -12.507 0.977 -10.279 1.00 92.88 486 GLU A N 1
ATOM 3870 C CA . GLU A 1 486 ? -13.597 1.467 -11.131 1.00 92.88 486 GLU A CA 1
ATOM 3871 C C . GLU A 1 486 ? -14.949 1.420 -10.407 1.00 92.88 486 GLU A C 1
ATOM 3873 O O . GLU A 1 486 ? -15.674 2.414 -10.407 1.00 92.88 486 GLU A O 1
ATOM 3878 N N . GLU A 1 487 ? -15.246 0.321 -9.706 1.00 93.94 487 GLU A N 1
ATOM 3879 C CA . GLU A 1 487 ? -16.416 0.184 -8.830 1.00 93.94 487 GLU A CA 1
ATOM 3880 C C . GLU A 1 487 ? -16.476 1.310 -7.786 1.00 93.94 487 GLU A C 1
ATOM 3882 O O . GLU A 1 487 ? -17.509 1.968 -7.643 1.00 93.94 487 GLU A O 1
ATOM 3887 N N . TYR A 1 488 ? -15.357 1.587 -7.106 1.00 93.00 488 TYR A N 1
ATOM 3888 C CA . TYR A 1 488 ? -15.270 2.661 -6.122 1.00 93.00 488 TYR A CA 1
ATOM 3889 C C . TYR A 1 488 ? -15.547 4.036 -6.744 1.00 93.00 488 TYR A C 1
ATOM 3891 O O . TYR A 1 488 ? -16.335 4.805 -6.192 1.00 93.00 488 TYR A O 1
ATOM 3899 N N . PHE A 1 489 ? -14.951 4.358 -7.900 1.00 92.81 489 PHE A N 1
ATOM 3900 C CA . PHE A 1 489 ? -15.211 5.636 -8.573 1.00 92.81 489 PHE A CA 1
ATOM 3901 C C . PHE A 1 489 ? -16.674 5.765 -9.028 1.00 92.81 489 PHE A C 1
ATOM 3903 O O . PHE A 1 489 ? -17.257 6.837 -8.870 1.00 92.81 489 PHE A O 1
ATOM 3910 N N . HIS A 1 490 ? -17.306 4.688 -9.508 1.00 91.94 490 HIS A N 1
ATOM 3911 C CA . HIS A 1 490 ? -18.735 4.688 -9.844 1.00 91.94 490 HIS A CA 1
ATOM 3912 C C . HIS A 1 490 ? -19.649 4.839 -8.617 1.00 91.94 490 HIS A C 1
ATOM 3914 O O . HIS A 1 490 ? -20.649 5.547 -8.697 1.00 91.94 490 HIS A O 1
ATOM 3920 N N . LYS A 1 491 ? -19.307 4.232 -7.474 1.00 90.31 491 LYS A N 1
ATOM 3921 C CA . LYS A 1 491 ? -20.036 4.408 -6.204 1.00 90.31 491 LYS A CA 1
ATOM 3922 C C . LYS A 1 491 ? -19.888 5.821 -5.630 1.00 90.31 491 LYS A C 1
ATOM 3924 O O . LYS A 1 491 ? -20.853 6.414 -5.153 1.00 90.31 491 LYS A O 1
ATOM 3929 N N . LYS A 1 492 ? -18.674 6.375 -5.685 1.00 85.75 492 LYS A N 1
ATOM 3930 C CA . LYS A 1 492 ? -18.320 7.701 -5.158 1.00 85.75 492 LYS A CA 1
ATOM 3931 C C . LYS A 1 492 ? -18.916 8.848 -5.984 1.00 85.75 492 LYS A C 1
ATOM 3933 O O . LYS A 1 492 ? -19.323 9.863 -5.416 1.00 85.75 492 LYS A O 1
ATOM 3938 N N . CYS A 1 493 ? -18.968 8.713 -7.309 1.00 83.56 493 CYS A N 1
ATOM 3939 C CA . CYS A 1 493 ? -19.407 9.770 -8.219 1.00 83.56 493 CYS A CA 1
ATOM 3940 C C . CYS A 1 493 ? -20.855 9.547 -8.681 1.00 83.56 493 CYS A C 1
ATOM 3942 O O . CYS A 1 493 ? -21.129 8.689 -9.512 1.00 83.56 493 CYS A O 1
ATOM 3944 N N . LYS A 1 494 ? -21.782 10.394 -8.208 1.00 75.00 494 LYS A N 1
ATOM 3945 C CA . LYS A 1 494 ? -23.227 10.323 -8.532 1.00 75.00 494 LYS A CA 1
ATOM 3946 C C . LYS A 1 494 ? -23.578 10.513 -10.018 1.00 75.00 494 LYS A C 1
ATOM 3948 O O . LYS A 1 494 ? -24.729 10.318 -10.394 1.00 75.00 494 LYS A O 1
ATOM 3953 N N . ASP A 1 495 ? -22.616 10.927 -10.838 1.00 85.00 495 ASP A N 1
ATOM 3954 C CA . ASP A 1 495 ? -22.736 11.063 -12.288 1.00 85.00 495 ASP A CA 1
ATOM 3955 C C . ASP A 1 495 ? -21.785 10.068 -12.970 1.00 85.00 495 ASP A C 1
ATOM 3957 O O . ASP A 1 495 ? -20.569 10.091 -12.758 1.00 85.00 495 ASP A O 1
ATOM 3961 N N . ALA A 1 496 ? -22.345 9.205 -13.819 1.00 87.75 496 ALA A N 1
ATOM 3962 C CA . ALA A 1 496 ? -21.599 8.195 -14.555 1.00 87.75 496 ALA A CA 1
ATOM 3963 C C . ALA A 1 496 ? -20.651 8.788 -15.617 1.00 87.75 496 ALA A C 1
ATOM 3965 O O . ALA A 1 496 ? -19.612 8.187 -15.891 1.00 87.75 496 ALA A O 1
ATOM 3966 N N . GLN A 1 497 ? -20.948 9.949 -16.216 1.00 87.12 497 GLN A N 1
ATOM 3967 C CA . GLN A 1 497 ? -20.026 10.598 -17.162 1.00 87.12 497 GLN A CA 1
ATOM 3968 C C . GLN A 1 497 ? -18.800 11.160 -16.436 1.00 87.12 497 GLN A C 1
ATOM 3970 O O . GLN A 1 497 ? -17.666 10.988 -16.891 1.00 87.12 497 GLN A O 1
ATOM 3975 N N . MET A 1 498 ? -19.017 11.751 -15.261 1.00 85.75 498 MET A N 1
ATOM 3976 C CA . MET A 1 498 ? -17.955 12.199 -14.362 1.00 85.75 498 MET A CA 1
ATOM 3977 C C . MET A 1 498 ? -17.105 11.025 -13.854 1.00 85.75 498 MET A C 1
ATOM 3979 O O . MET A 1 498 ? -15.881 11.082 -13.958 1.00 85.75 498 MET A O 1
ATOM 3983 N N . ALA A 1 499 ? -17.732 9.931 -13.403 1.00 91.06 499 ALA A N 1
ATOM 3984 C CA . ALA A 1 499 ? -17.034 8.709 -12.992 1.00 91.06 499 ALA A CA 1
ATOM 3985 C C . ALA A 1 499 ? -16.135 8.160 -14.115 1.00 91.06 499 ALA A C 1
ATOM 3987 O O . ALA A 1 499 ? -14.944 7.940 -13.907 1.00 91.06 499 ALA A O 1
ATOM 3988 N N . ASN A 1 500 ? -16.674 8.026 -15.333 1.00 91.25 500 ASN A N 1
ATOM 3989 C CA . ASN A 1 500 ? -15.919 7.582 -16.508 1.00 91.25 500 ASN A CA 1
ATOM 3990 C C . ASN A 1 500 ? -14.770 8.538 -16.876 1.00 91.25 500 ASN A C 1
ATOM 3992 O O . ASN A 1 500 ? -13.705 8.088 -17.297 1.00 91.25 500 ASN A O 1
ATOM 3996 N N . THR A 1 501 ? -14.951 9.850 -16.695 1.00 90.19 501 THR A N 1
ATOM 3997 C CA . THR A 1 501 ? -13.901 10.857 -16.935 1.00 90.19 501 THR A CA 1
ATOM 3998 C C . THR A 1 501 ? -12.762 10.727 -15.922 1.00 90.19 501 THR A C 1
ATOM 4000 O O . THR A 1 501 ? -11.593 10.727 -16.311 1.00 90.19 501 THR A O 1
ATOM 4003 N N . ILE A 1 502 ? -13.090 10.526 -14.642 1.00 90.56 502 ILE A N 1
ATOM 4004 C CA . ILE A 1 502 ? -12.122 10.269 -13.566 1.00 90.56 502 ILE A CA 1
ATOM 4005 C C . ILE A 1 502 ? -11.373 8.957 -13.819 1.00 90.56 502 ILE A C 1
ATOM 4007 O O . ILE A 1 502 ? -10.144 8.954 -13.831 1.00 90.56 502 ILE A O 1
ATOM 4011 N N . ILE A 1 503 ? -12.089 7.865 -14.106 1.00 91.69 503 ILE A N 1
ATOM 4012 C CA . ILE A 1 503 ? -11.500 6.558 -14.437 1.00 91.69 503 ILE A CA 1
ATOM 4013 C C . ILE A 1 503 ? -10.564 6.674 -15.647 1.00 91.69 503 ILE A C 1
ATOM 4015 O O . ILE A 1 503 ? -9.466 6.120 -15.620 1.00 91.69 503 ILE A O 1
ATOM 4019 N N . LYS A 1 504 ? -10.948 7.428 -16.686 1.00 89.81 504 LYS A N 1
ATOM 4020 C CA . LYS A 1 504 ? -10.107 7.674 -17.865 1.00 89.81 504 LYS A CA 1
ATOM 4021 C C . LYS A 1 504 ? -8.829 8.440 -17.510 1.00 89.81 504 LYS A C 1
ATOM 4023 O O . LYS A 1 504 ? -7.759 7.989 -17.907 1.00 89.81 504 LYS A O 1
ATOM 4028 N N . HIS A 1 505 ? -8.918 9.539 -16.749 1.00 88.19 505 HIS A N 1
ATOM 4029 C CA . HIS A 1 505 ? -7.739 10.316 -16.325 1.00 88.19 505 HIS A CA 1
ATOM 4030 C C . HIS A 1 505 ? -6.796 9.486 -15.446 1.00 88.19 505 HIS A C 1
ATOM 4032 O O . HIS A 1 505 ? -5.589 9.434 -15.687 1.00 88.19 505 HIS A O 1
ATOM 4038 N N . VAL A 1 506 ? -7.358 8.764 -14.471 1.00 88.69 506 VAL A N 1
ATOM 4039 C CA . VAL A 1 506 ? -6.605 7.860 -13.593 1.00 88.69 506 VAL A CA 1
ATOM 4040 C C . VAL A 1 506 ? -5.945 6.744 -14.396 1.00 88.69 506 VAL A C 1
ATOM 4042 O O . VAL A 1 506 ? -4.789 6.451 -14.139 1.00 88.69 506 VAL A O 1
ATOM 4045 N N . LYS A 1 507 ? -6.613 6.150 -15.394 1.00 85.56 507 LYS A N 1
ATOM 4046 C CA . LYS A 1 507 ? -6.004 5.143 -16.282 1.00 85.56 507 LYS A CA 1
ATOM 4047 C C . LYS A 1 507 ? -4.917 5.713 -17.199 1.00 85.56 507 LYS A C 1
ATOM 4049 O O . LYS A 1 507 ? -3.999 4.969 -17.527 1.00 85.56 507 LYS A O 1
ATOM 4054 N N . SER A 1 508 ? -4.990 6.987 -17.600 1.00 82.00 508 SER A N 1
ATOM 4055 C CA . SER A 1 508 ? -3.913 7.625 -18.374 1.00 82.00 508 SER A CA 1
ATOM 4056 C C . SER A 1 508 ? -2.688 7.994 -17.536 1.00 82.00 508 SER A C 1
ATOM 4058 O O . SER A 1 508 ? -1.584 7.917 -18.060 1.00 82.00 508 SER A O 1
ATOM 4060 N N . CYS A 1 509 ? -2.848 8.346 -16.254 1.00 78.19 509 CYS A N 1
ATOM 4061 C CA . CYS A 1 509 ? -1.713 8.635 -15.377 1.00 78.19 509 CYS A CA 1
ATOM 4062 C C . CYS A 1 509 ? -1.292 7.392 -14.574 1.00 78.19 509 CYS A C 1
ATOM 4064 O O . CYS A 1 509 ? -1.926 7.015 -13.582 1.00 78.19 509 CYS A O 1
ATOM 4066 N N . ARG A 1 510 ? -0.181 6.761 -14.969 1.00 75.88 510 ARG A N 1
ATOM 4067 C CA . ARG A 1 510 ? 0.330 5.507 -14.391 1.00 75.88 510 ARG A CA 1
ATOM 4068 C C . ARG A 1 510 ? 0.598 5.638 -12.893 1.00 75.88 510 ARG A C 1
ATOM 4070 O O . ARG A 1 510 ? 0.283 4.715 -12.142 1.00 75.88 510 ARG A O 1
ATOM 4077 N N . SER A 1 511 ? 1.116 6.787 -12.450 1.00 75.38 511 SER A N 1
ATOM 4078 C CA . SER A 1 511 ? 1.371 7.046 -11.026 1.00 75.38 511 SER A CA 1
ATOM 4079 C C . SER A 1 511 ? 0.072 7.095 -10.206 1.00 75.38 511 SER A C 1
ATOM 4081 O O . SER A 1 511 ? -0.040 6.416 -9.183 1.00 75.38 511 SER A O 1
ATOM 4083 N N . MET A 1 512 ? -0.952 7.809 -10.687 1.00 82.44 512 MET A N 1
ATOM 4084 C CA . MET A 1 512 ? -2.267 7.880 -10.039 1.00 82.44 512 MET A CA 1
ATOM 4085 C C . MET A 1 512 ? -2.975 6.523 -10.043 1.00 82.44 512 MET A C 1
ATOM 4087 O O . MET A 1 512 ? -3.524 6.123 -9.017 1.00 82.44 512 MET A O 1
ATOM 4091 N N . HIS A 1 513 ? -2.903 5.776 -11.147 1.00 83.62 513 HIS A N 1
ATOM 4092 C CA . HIS A 1 513 ? -3.480 4.436 -11.254 1.00 83.62 513 HIS A CA 1
ATOM 4093 C C . HIS A 1 513 ? -2.925 3.443 -10.217 1.00 83.62 513 HIS A C 1
ATOM 4095 O O . HIS A 1 513 ? -3.670 2.605 -9.699 1.00 83.62 513 HIS A O 1
ATOM 4101 N N . ILE A 1 514 ? -1.624 3.520 -9.921 1.00 78.88 514 ILE A N 1
ATOM 4102 C CA . ILE A 1 514 ? -0.961 2.653 -8.936 1.00 78.88 514 ILE A CA 1
ATOM 4103 C C . ILE A 1 514 ? -1.265 3.121 -7.512 1.00 78.88 514 ILE A C 1
ATOM 4105 O O . ILE A 1 514 ? -1.635 2.296 -6.680 1.00 78.88 514 ILE A O 1
ATOM 4109 N N . MET A 1 515 ? -1.208 4.431 -7.239 1.00 81.88 515 MET A N 1
ATOM 4110 C CA . MET A 1 515 ? -1.633 4.985 -5.946 1.00 81.88 515 MET A CA 1
ATOM 4111 C C . MET A 1 515 ? -3.063 4.562 -5.589 1.00 81.88 515 MET A C 1
ATOM 4113 O O . MET A 1 515 ? -3.316 4.155 -4.458 1.00 81.88 515 MET A O 1
ATOM 4117 N N . CYS A 1 516 ? -3.978 4.556 -6.563 1.00 88.50 516 CYS A N 1
ATOM 4118 C CA . CYS A 1 516 ? -5.361 4.100 -6.399 1.00 88.50 516 CYS A CA 1
ATOM 4119 C C . CYS A 1 516 ? -5.515 2.612 -6.007 1.00 88.50 516 CYS A C 1
ATOM 4121 O O . CYS A 1 516 ? -6.632 2.166 -5.774 1.00 88.50 516 CYS A O 1
ATOM 4123 N N . HIS A 1 517 ? -4.437 1.829 -5.871 1.00 86.12 517 HIS A N 1
ATOM 4124 C CA . HIS A 1 517 ? -4.495 0.552 -5.146 1.00 86.12 517 HIS A CA 1
ATOM 4125 C C . HIS A 1 517 ? -4.856 0.752 -3.660 1.00 86.12 517 HIS A C 1
ATOM 4127 O O . HIS A 1 517 ? -5.543 -0.092 -3.085 1.00 86.12 517 HIS A O 1
ATOM 4133 N N . ILE A 1 518 ? -4.471 1.886 -3.049 1.00 85.94 518 ILE A N 1
ATOM 4134 C CA . ILE A 1 518 ? -4.975 2.284 -1.729 1.00 85.94 518 ILE A CA 1
ATOM 4135 C C . ILE A 1 518 ? -6.324 3.015 -1.878 1.00 85.94 518 ILE A C 1
ATOM 4137 O O . ILE A 1 518 ? -6.383 4.042 -2.565 1.00 85.94 518 ILE A O 1
ATOM 4141 N N . PRO A 1 519 ? -7.390 2.594 -1.166 1.00 89.12 519 PRO A N 1
ATOM 4142 C CA . PRO A 1 519 ? -8.681 3.284 -1.173 1.00 89.12 519 PRO A CA 1
ATOM 4143 C C . PRO A 1 519 ? -8.609 4.774 -0.810 1.00 89.12 519 PRO A C 1
ATOM 4145 O O . PRO A 1 519 ? -9.339 5.578 -1.388 1.00 89.12 519 PRO A O 1
ATOM 4148 N N . ILE A 1 520 ? -7.704 5.184 0.092 1.00 85.38 520 ILE A N 1
ATOM 4149 C CA . ILE A 1 520 ? -7.573 6.604 0.463 1.00 85.38 520 ILE A CA 1
ATOM 4150 C C . ILE A 1 520 ? -7.081 7.478 -0.700 1.00 85.38 520 ILE A C 1
ATOM 4152 O O . ILE A 1 520 ? -7.538 8.609 -0.852 1.00 85.38 520 ILE A O 1
ATOM 4156 N N . PHE A 1 521 ? -6.213 6.954 -1.574 1.00 88.19 521 PHE A N 1
ATOM 4157 C CA . PHE A 1 521 ? -5.795 7.670 -2.779 1.00 88.19 521 PHE A CA 1
ATOM 4158 C C . PHE A 1 521 ? -6.936 7.752 -3.799 1.00 88.19 521 PHE A C 1
ATOM 4160 O O . PHE A 1 521 ? -7.060 8.788 -4.451 1.00 88.19 521 PHE A O 1
ATOM 4167 N N . CYS A 1 522 ? -7.813 6.742 -3.893 1.00 90.50 522 CYS A N 1
ATOM 4168 C CA . CYS A 1 522 ? -9.050 6.860 -4.676 1.00 90.50 522 CYS A CA 1
ATOM 4169 C C . CYS A 1 522 ? -9.958 7.968 -4.127 1.00 90.50 522 CYS A C 1
ATOM 4171 O O . CYS A 1 522 ? -10.465 8.776 -4.901 1.00 90.50 522 CYS A O 1
ATOM 4173 N N . TRP A 1 523 ? -10.123 8.058 -2.802 1.00 87.25 523 TRP A N 1
ATOM 4174 C CA . TRP A 1 523 ? -10.931 9.103 -2.164 1.00 87.25 523 TRP A CA 1
ATOM 4175 C C . TRP A 1 523 ? -10.369 10.514 -2.407 1.00 87.25 523 TRP A C 1
ATOM 4177 O O . TRP A 1 523 ? -11.118 11.405 -2.814 1.00 87.25 523 TRP A O 1
ATOM 4187 N N . ILE A 1 524 ? -9.054 10.715 -2.232 1.00 86.56 524 ILE A N 1
ATOM 4188 C CA . ILE A 1 524 ? -8.373 11.992 -2.525 1.00 86.56 524 ILE A CA 1
ATOM 4189 C C . ILE A 1 524 ? -8.537 12.342 -4.011 1.00 86.56 524 ILE A C 1
ATOM 4191 O O . ILE A 1 524 ? -8.951 13.451 -4.345 1.00 86.56 524 ILE A O 1
ATOM 4195 N N . THR A 1 525 ? -8.271 11.383 -4.901 1.00 89.94 525 THR A N 1
ATOM 4196 C CA . THR A 1 525 ? -8.338 11.567 -6.359 1.00 89.94 525 THR A CA 1
ATOM 4197 C C . THR A 1 525 ? -9.745 11.915 -6.832 1.00 89.94 525 THR A C 1
ATOM 4199 O O . THR A 1 525 ? -9.912 12.879 -7.576 1.00 89.94 525 THR A O 1
ATOM 4202 N N . ALA A 1 526 ? -10.764 11.191 -6.361 1.00 89.06 526 ALA A N 1
ATOM 4203 C CA . ALA A 1 526 ? -12.157 11.493 -6.668 1.00 89.06 526 ALA A CA 1
ATOM 4204 C C . ALA A 1 526 ? -12.556 12.881 -6.153 1.00 89.06 526 ALA A C 1
ATOM 4206 O O . ALA A 1 526 ? -13.180 13.639 -6.883 1.00 89.06 526 ALA A O 1
ATOM 4207 N N . THR A 1 527 ? -12.160 13.240 -4.927 1.00 84.25 527 THR A N 1
ATOM 4208 C CA . THR A 1 527 ? -12.511 14.531 -4.310 1.00 84.25 527 THR A CA 1
ATOM 4209 C C . THR A 1 527 ? -11.866 15.719 -5.030 1.00 84.25 527 THR A C 1
ATOM 4211 O O . THR A 1 527 ? -12.507 16.754 -5.189 1.00 84.25 527 THR A O 1
ATOM 4214 N N . VAL A 1 528 ? -10.622 15.581 -5.506 1.00 87.12 528 VAL A N 1
ATOM 4215 C CA . VAL A 1 528 ? -9.965 16.619 -6.317 1.00 87.12 528 VAL A CA 1
ATOM 4216 C C . VAL A 1 528 ? -10.593 16.712 -7.707 1.00 87.12 528 VAL A C 1
ATOM 4218 O O . VAL A 1 528 ? -10.974 17.801 -8.132 1.00 87.12 528 VAL A O 1
ATOM 4221 N N . LEU A 1 529 ? -10.720 15.589 -8.421 1.00 88.00 529 LEU A N 1
ATOM 4222 C CA . LEU A 1 529 ? -11.167 15.605 -9.815 1.00 88.00 529 LEU A CA 1
ATOM 4223 C C . LEU A 1 529 ? -12.664 15.923 -9.964 1.00 88.00 529 LEU A C 1
ATOM 4225 O O . LEU A 1 529 ? -13.014 16.619 -10.906 1.00 88.00 529 LEU A O 1
ATOM 4229 N N . ASP A 1 530 ? -13.533 15.508 -9.035 1.00 83.31 530 ASP A N 1
ATOM 4230 C CA . ASP A 1 530 ? -14.951 15.919 -8.997 1.00 83.31 530 ASP A CA 1
ATOM 4231 C C . ASP A 1 530 ? -15.085 17.451 -9.019 1.00 83.31 530 ASP A C 1
ATOM 4233 O O . ASP A 1 530 ? -15.836 18.004 -9.822 1.00 83.31 530 ASP A O 1
ATOM 4237 N N . ILE A 1 531 ? -14.288 18.145 -8.202 1.00 80.81 531 ILE A N 1
ATOM 4238 C CA . ILE A 1 531 ? -14.327 19.605 -8.084 1.00 80.81 531 ILE A CA 1
ATOM 4239 C C . ILE A 1 531 ? -13.661 20.285 -9.290 1.00 80.81 531 ILE A C 1
ATOM 4241 O O . ILE A 1 531 ? -14.233 21.231 -9.827 1.00 80.81 531 ILE A O 1
ATOM 4245 N N . LEU A 1 532 ? -12.527 19.776 -9.790 1.00 83.88 532 LEU A N 1
ATOM 4246 C CA . LEU A 1 532 ? -11.901 20.301 -11.017 1.00 83.88 532 LEU A CA 1
ATOM 4247 C C . LEU A 1 532 ? -12.769 20.091 -12.277 1.00 83.88 532 LEU A C 1
ATOM 4249 O O . LEU A 1 532 ? -12.728 20.918 -13.181 1.00 83.88 532 LEU A O 1
ATOM 4253 N N . ILE A 1 533 ? -13.570 19.020 -12.346 1.00 81.81 533 ILE A N 1
ATOM 4254 C CA . ILE A 1 533 ? -14.522 18.781 -13.448 1.00 81.81 533 ILE A CA 1
ATOM 4255 C C . ILE A 1 533 ? -15.733 19.722 -13.347 1.00 81.81 533 ILE A C 1
ATOM 4257 O O . ILE A 1 533 ? -16.210 20.214 -14.367 1.00 81.81 533 ILE A O 1
ATOM 4261 N N . ARG A 1 534 ? -16.241 19.980 -12.133 1.00 78.31 534 ARG A N 1
ATOM 4262 C CA . ARG A 1 534 ? -17.370 20.905 -11.903 1.00 78.31 534 ARG A CA 1
ATOM 4263 C C . ARG A 1 534 ? -17.007 22.367 -12.147 1.00 78.31 534 ARG A C 1
ATOM 4265 O O . ARG A 1 534 ? -17.877 23.147 -12.524 1.00 78.31 534 ARG A O 1
ATOM 4272 N N . GLU A 1 535 ? -15.758 22.744 -11.895 1.00 73.44 535 GLU A N 1
ATOM 4273 C CA . GLU A 1 535 ? -15.304 24.134 -11.885 1.00 73.44 535 GLU A CA 1
ATOM 4274 C C . GLU A 1 535 ? -14.161 24.326 -12.887 1.00 73.44 535 GLU A C 1
ATOM 4276 O O . GLU A 1 535 ? -12.984 24.389 -12.537 1.00 73.44 535 GLU A O 1
ATOM 4281 N N . SER A 1 536 ? -14.534 24.455 -14.164 1.00 61.16 536 SER A N 1
ATOM 4282 C CA . SER A 1 536 ? -13.626 24.562 -15.318 1.00 61.16 536 SER A CA 1
ATOM 4283 C C . SER A 1 536 ? -12.636 25.737 -15.278 1.00 61.16 536 SER A C 1
ATOM 4285 O O . SER A 1 536 ? -11.706 25.785 -16.078 1.00 61.16 536 SER A O 1
ATOM 4287 N N . GLU A 1 537 ? -12.812 26.687 -14.358 1.00 57.81 537 GLU A N 1
ATOM 4288 C CA . GLU A 1 537 ? -11.885 27.802 -14.114 1.00 57.81 537 GLU A CA 1
ATOM 4289 C C . GLU A 1 537 ? -10.657 27.386 -13.274 1.00 57.81 537 GLU A C 1
ATOM 4291 O O . GLU A 1 537 ? -9.665 28.113 -13.218 1.00 57.81 537 GLU A O 1
ATOM 4296 N N . LEU A 1 538 ? -10.676 26.207 -12.635 1.00 58.22 538 LEU A N 1
ATOM 4297 C CA . LEU A 1 538 ? -9.620 25.759 -11.716 1.00 58.22 538 LEU A CA 1
ATOM 4298 C C . LEU A 1 538 ? -8.375 25.162 -12.398 1.00 58.22 538 LEU A C 1
ATOM 4300 O O . LEU A 1 538 ? -7.418 24.822 -11.693 1.00 58.22 538 LEU A O 1
ATOM 4304 N N . GLY A 1 539 ? -8.329 25.115 -13.732 1.00 62.69 539 GLY A N 1
ATOM 4305 C CA . GLY A 1 539 ? -7.147 24.759 -14.528 1.00 62.69 539 GLY A CA 1
ATOM 4306 C C . GLY A 1 539 ? -7.045 23.283 -14.928 1.00 62.69 539 GLY A C 1
ATOM 4307 O O . GLY A 1 539 ? -8.014 22.532 -14.868 1.00 62.69 539 GLY A O 1
ATOM 4308 N N . GLU A 1 540 ? -5.857 22.879 -15.388 1.00 73.31 540 GLU A N 1
ATOM 4309 C CA . GLU A 1 540 ? -5.587 21.506 -15.838 1.00 73.31 540 GLU A CA 1
ATOM 4310 C C . GLU A 1 540 ? -5.674 20.479 -14.694 1.00 73.31 540 GLU A C 1
ATOM 4312 O O . GLU A 1 540 ? -5.405 20.790 -13.533 1.00 73.31 540 GLU A O 1
ATOM 4317 N N . PHE A 1 541 ? -5.999 19.225 -15.027 1.00 82.94 541 PHE A N 1
ATOM 4318 C CA . PHE A 1 541 ? -5.947 18.123 -14.064 1.00 82.94 541 PHE A CA 1
ATOM 4319 C C . PHE A 1 541 ? -4.502 17.820 -13.623 1.00 82.94 541 PHE A C 1
ATOM 4321 O O . PHE A 1 541 ? -3.581 17.919 -14.441 1.00 82.94 541 PHE A O 1
ATOM 4328 N N . PRO A 1 542 ? -4.290 17.375 -12.368 1.00 86.00 542 PRO A N 1
ATOM 4329 C CA . PRO A 1 542 ? -2.974 16.975 -11.883 1.00 86.00 542 PRO A CA 1
ATOM 4330 C C . PRO A 1 542 ? -2.392 15.828 -12.721 1.00 86.00 542 PRO A C 1
ATOM 4332 O O . PRO A 1 542 ? -3.047 14.808 -12.948 1.00 86.00 542 PRO A O 1
ATOM 4335 N N . LYS A 1 543 ? -1.141 16.011 -13.154 1.00 80.00 543 LYS A N 1
ATOM 4336 C CA . LYS A 1 543 ? -0.352 15.068 -13.968 1.00 80.00 543 LYS A CA 1
ATOM 4337 C C . LYS A 1 543 ? 0.612 14.229 -13.125 1.00 80.00 543 LYS A C 1
ATOM 4339 O O . LYS A 1 543 ? 1.122 13.221 -13.594 1.00 80.00 543 LYS A O 1
ATOM 4344 N N . ASN A 1 544 ? 0.873 14.642 -11.884 1.00 78.69 544 ASN A N 1
ATOM 4345 C CA . ASN A 1 544 ? 1.652 13.879 -10.913 1.00 78.69 544 ASN A CA 1
ATOM 4346 C C . ASN A 1 544 ? 1.051 13.975 -9.499 1.00 78.69 544 ASN A C 1
ATOM 4348 O O . ASN A 1 544 ? 0.138 14.761 -9.221 1.00 78.69 544 ASN A O 1
ATOM 4352 N N . ARG A 1 545 ? 1.576 13.147 -8.592 1.00 84.62 545 ARG A N 1
ATOM 4353 C CA . ARG A 1 545 ? 1.165 13.083 -7.184 1.00 84.62 545 ARG A CA 1
ATOM 4354 C C . ARG A 1 545 ? 1.386 14.415 -6.462 1.00 84.62 545 ARG A C 1
ATOM 4356 O O . ARG A 1 545 ? 0.513 14.813 -5.694 1.00 84.62 545 ARG A O 1
ATOM 4363 N N . THR A 1 546 ? 2.490 15.126 -6.704 1.00 88.94 546 THR A N 1
ATOM 4364 C CA . THR A 1 546 ? 2.724 16.426 -6.051 1.00 88.94 546 THR A CA 1
ATOM 4365 C C . THR A 1 546 ? 1.634 17.444 -6.406 1.00 88.94 546 THR A C 1
ATOM 4367 O O . THR A 1 546 ? 1.077 18.069 -5.505 1.00 88.94 546 THR A O 1
ATOM 4370 N N . GLN A 1 547 ? 1.239 17.542 -7.679 1.00 88.50 547 GLN A N 1
ATOM 4371 C CA . GLN A 1 547 ? 0.122 18.389 -8.119 1.00 88.50 547 GLN A CA 1
ATOM 4372 C C . GLN A 1 547 ? -1.198 17.990 -7.463 1.00 88.50 547 GLN A C 1
ATOM 4374 O O . GLN A 1 547 ? -1.902 18.854 -6.942 1.00 88.50 547 GLN A O 1
ATOM 4379 N N . LEU A 1 548 ? -1.518 16.691 -7.430 1.00 89.38 548 LEU A N 1
ATOM 4380 C CA . LEU A 1 548 ? -2.736 16.188 -6.787 1.00 89.38 548 LEU A CA 1
ATOM 4381 C C . LEU A 1 548 ? -2.845 16.660 -5.325 1.00 89.38 548 LEU A C 1
ATOM 4383 O O . LEU A 1 548 ? -3.935 17.006 -4.875 1.00 89.38 548 LEU A O 1
ATOM 4387 N N . TYR A 1 549 ? -1.722 16.722 -4.606 1.00 90.31 549 TYR A N 1
ATOM 4388 C CA . TYR A 1 549 ? -1.677 17.136 -3.203 1.00 90.31 549 TYR A CA 1
ATOM 4389 C C . TYR A 1 549 ? -1.755 18.660 -3.012 1.00 90.31 549 TYR A C 1
ATOM 4391 O O . TYR A 1 549 ? -2.474 19.106 -2.115 1.00 90.31 549 TYR A O 1
ATOM 4399 N N . ILE A 1 550 ? -1.138 19.458 -3.896 1.00 89.50 550 ILE A N 1
ATOM 4400 C CA . ILE A 1 550 ? -1.333 20.922 -3.926 1.00 89.50 550 ILE A CA 1
ATOM 4401 C C . ILE A 1 550 ? -2.820 21.235 -4.150 1.00 89.50 550 ILE A C 1
ATOM 4403 O O . ILE A 1 550 ? -3.435 21.945 -3.352 1.00 89.50 550 ILE A O 1
ATOM 4407 N N . HIS A 1 551 ? -3.423 20.645 -5.191 1.00 87.19 551 HIS A N 1
ATOM 4408 C CA . HIS A 1 551 ? -4.848 20.806 -5.488 1.00 87.19 551 HIS A CA 1
ATOM 4409 C C . HIS A 1 551 ? -5.733 20.332 -4.327 1.00 87.19 551 HIS A C 1
ATOM 4411 O O . HIS A 1 551 ? -6.694 21.019 -3.994 1.00 87.19 551 HIS A O 1
ATOM 4417 N N . TYR A 1 552 ? -5.405 19.212 -3.672 1.00 87.50 552 TYR A N 1
ATOM 4418 C CA . TYR A 1 552 ? -6.146 18.714 -2.510 1.00 87.50 552 TYR A CA 1
ATOM 4419 C C . TYR A 1 552 ? -6.176 19.727 -1.356 1.00 87.50 552 TYR A C 1
ATOM 4421 O O . TYR A 1 552 ? -7.261 20.096 -0.906 1.00 87.50 552 TYR A O 1
ATOM 4429 N N . ILE A 1 553 ? -5.016 20.224 -0.909 1.00 85.69 553 ILE A N 1
ATOM 4430 C CA . ILE A 1 553 ? -4.924 21.195 0.198 1.00 85.69 553 ILE A CA 1
ATOM 4431 C C . ILE A 1 553 ? -5.670 22.489 -0.153 1.00 85.69 553 ILE A C 1
ATOM 4433 O O . ILE A 1 553 ? -6.434 23.009 0.663 1.00 85.69 553 ILE A O 1
ATOM 4437 N N . PHE A 1 554 ? -5.495 22.975 -1.383 1.00 81.88 554 PHE A N 1
ATOM 4438 C CA . PHE A 1 554 ? -6.144 24.187 -1.883 1.00 81.88 554 PHE A CA 1
ATOM 4439 C C . PHE A 1 554 ? -7.671 24.043 -1.932 1.00 81.88 554 PHE A C 1
ATOM 4441 O O . PHE A 1 554 ? -8.391 24.925 -1.466 1.00 81.88 554 PHE A O 1
ATOM 4448 N N . ILE A 1 555 ? -8.174 22.908 -2.424 1.00 79.62 555 ILE A N 1
ATOM 4449 C CA . ILE A 1 555 ? -9.607 22.598 -2.457 1.00 79.62 555 ILE A CA 1
ATOM 4450 C C . ILE A 1 555 ? -10.183 22.533 -1.039 1.00 79.62 555 ILE A C 1
ATOM 4452 O O . ILE A 1 555 ? -11.239 23.121 -0.799 1.00 79.62 555 ILE A O 1
ATOM 4456 N N . GLN A 1 556 ? -9.495 21.908 -0.074 1.00 77.00 556 GLN A N 1
ATOM 4457 C CA . GLN A 1 556 ? -9.984 21.909 1.309 1.00 77.00 556 GLN A CA 1
ATOM 4458 C C . GLN A 1 556 ? -10.064 23.337 1.878 1.00 77.00 556 GLN A C 1
ATOM 4460 O O . GLN A 1 556 ? -11.108 23.722 2.413 1.00 77.00 556 GLN A O 1
ATOM 4465 N N . ALA A 1 557 ? -9.020 24.151 1.689 1.00 74.75 557 ALA A N 1
ATOM 4466 C CA . ALA A 1 557 ? -8.981 25.538 2.155 1.00 74.75 557 ALA A CA 1
ATOM 4467 C C . ALA A 1 557 ? -10.047 26.435 1.489 1.00 74.75 557 ALA A C 1
ATOM 4469 O O . ALA A 1 557 ? -10.659 27.262 2.164 1.00 74.75 557 ALA A O 1
ATOM 4470 N N . GLY A 1 558 ? -10.350 26.244 0.202 1.00 70.56 558 GLY A N 1
ATOM 4471 C CA . GLY A 1 558 ? -11.440 26.961 -0.472 1.00 70.56 558 GLY A CA 1
ATOM 4472 C C . GLY A 1 558 ? -12.841 26.519 -0.010 1.00 70.56 558 GLY A C 1
ATOM 4473 O O . GLY A 1 558 ? -13.735 27.350 0.179 1.00 70.56 558 GLY A O 1
ATOM 4474 N N . LEU A 1 559 ? -13.038 25.218 0.245 1.00 68.62 559 LEU A N 1
ATOM 4475 C CA . LEU A 1 559 ? -14.310 24.653 0.722 1.00 68.62 559 LEU A CA 1
ATOM 4476 C C . LEU A 1 559 ? -14.715 25.141 2.125 1.00 68.62 559 LEU A C 1
ATOM 4478 O O . LEU A 1 559 ? -15.912 25.172 2.424 1.00 68.62 559 LEU A O 1
ATOM 4482 N N . LYS A 1 560 ? -13.752 25.557 2.962 1.00 63.72 560 LYS A N 1
ATOM 4483 C CA . LYS A 1 560 ? -13.998 26.305 4.208 1.00 63.72 560 LYS A CA 1
ATOM 4484 C C . LYS A 1 560 ? -14.746 27.612 3.924 1.00 63.72 560 LYS A C 1
ATOM 4486 O O . LYS A 1 560 ? -15.839 27.833 4.448 1.00 63.72 560 LYS A O 1
ATOM 4491 N N . ASN A 1 561 ? -14.187 28.466 3.067 1.00 58.47 561 ASN A N 1
ATOM 4492 C CA . ASN A 1 561 ? -14.643 29.852 2.921 1.00 58.47 561 ASN A CA 1
ATOM 4493 C C . ASN A 1 561 ? -16.077 29.953 2.380 1.00 58.47 561 ASN A C 1
ATOM 4495 O O . ASN A 1 561 ? -16.876 30.741 2.897 1.00 58.47 561 ASN A O 1
ATOM 4499 N N . ARG A 1 562 ? -16.456 29.073 1.442 1.00 60.28 562 ARG A N 1
ATOM 4500 C CA . ARG A 1 562 ? -17.837 28.982 0.930 1.00 60.28 562 ARG A CA 1
ATOM 4501 C C . ARG A 1 562 ? -18.881 28.614 1.994 1.00 60.28 562 ARG A C 1
ATOM 4503 O O . ARG A 1 562 ? -20.047 28.965 1.830 1.00 60.28 562 ARG A O 1
ATOM 4510 N N . LYS A 1 563 ? -18.506 27.897 3.062 1.00 53.28 563 LYS A N 1
ATOM 4511 C CA . LYS A 1 563 ? -19.461 27.369 4.058 1.00 53.28 563 LYS A CA 1
ATOM 4512 C C . LYS A 1 563 ? -19.764 28.338 5.201 1.00 53.28 563 LYS A C 1
ATOM 4514 O O . LYS A 1 563 ? -20.885 28.316 5.702 1.00 53.28 563 LYS A O 1
ATOM 4519 N N . TYR A 1 564 ? -18.810 29.191 5.575 1.00 50.28 564 TYR A N 1
ATOM 4520 C CA . TYR A 1 564 ? -18.917 30.027 6.779 1.00 50.28 564 TYR A CA 1
ATOM 4521 C C . TYR A 1 564 ? -19.153 31.518 6.493 1.00 50.28 564 TYR A C 1
ATOM 4523 O O . TYR A 1 564 ? -19.914 32.157 7.213 1.00 50.28 564 TYR A O 1
ATOM 4531 N N . GLN A 1 565 ? -18.571 32.088 5.429 1.00 50.03 565 GLN A N 1
ATOM 4532 C CA . GLN A 1 565 ? -18.589 33.549 5.232 1.00 50.03 565 GLN A CA 1
ATOM 4533 C C . GLN A 1 565 ? -19.762 34.089 4.391 1.00 50.03 565 GLN A C 1
ATOM 4535 O O . GLN A 1 565 ? -19.943 35.302 4.330 1.00 50.03 565 GLN A O 1
ATOM 4540 N N . LYS A 1 566 ? -20.539 33.229 3.705 1.00 47.00 566 LYS A N 1
ATOM 4541 C CA . LYS A 1 566 ? -21.528 33.629 2.668 1.00 47.00 566 LYS A CA 1
ATOM 4542 C C . LYS A 1 566 ? -20.960 34.612 1.614 1.00 47.00 566 LYS A C 1
ATOM 4544 O O . LYS A 1 566 ? -21.700 35.407 1.037 1.00 47.00 566 LYS A O 1
ATOM 4549 N N . ALA A 1 567 ? -19.647 34.583 1.386 1.00 42.94 567 ALA A N 1
ATOM 4550 C CA . ALA A 1 567 ? -18.947 35.553 0.552 1.00 42.94 567 ALA A CA 1
ATOM 4551 C C . ALA A 1 567 ? -19.128 35.271 -0.951 1.00 42.94 567 ALA A C 1
ATOM 4553 O O . ALA A 1 567 ? -19.245 34.126 -1.374 1.00 42.94 567 ALA A O 1
ATOM 4554 N N . ILE A 1 568 ? -19.122 36.338 -1.752 1.00 44.91 568 ILE A N 1
ATOM 4555 C CA . ILE A 1 568 ? -19.569 36.357 -3.161 1.00 44.91 568 ILE A CA 1
ATOM 4556 C C . ILE A 1 568 ? -18.517 35.798 -4.153 1.00 44.91 568 ILE A C 1
ATOM 4558 O O . ILE A 1 568 ? -18.803 35.626 -5.335 1.00 44.91 568 ILE A O 1
ATOM 4562 N N . ASN A 1 569 ? -17.303 35.472 -3.697 1.00 46.38 569 ASN A N 1
ATOM 4563 C CA . ASN A 1 569 ? -16.237 34.961 -4.564 1.00 46.38 569 ASN A CA 1
ATOM 4564 C C . ASN A 1 569 ? -16.343 33.441 -4.771 1.00 46.38 569 ASN A C 1
ATOM 4566 O O . ASN A 1 569 ? -16.124 32.666 -3.841 1.00 46.38 569 ASN A O 1
ATOM 4570 N N . ASN A 1 570 ? -16.587 33.021 -6.016 1.00 51.03 570 ASN A N 1
ATOM 4571 C CA . ASN A 1 570 ? -16.578 31.606 -6.403 1.00 51.03 570 ASN A CA 1
ATOM 4572 C C . ASN A 1 570 ? -15.160 31.002 -6.476 1.00 51.03 570 ASN A C 1
ATOM 4574 O O . ASN A 1 570 ? -15.019 29.793 -6.335 1.00 51.03 570 ASN A O 1
ATOM 4578 N N . ASP A 1 571 ? -14.117 31.812 -6.664 1.00 55.62 571 ASP A N 1
ATOM 4579 C CA . ASP A 1 571 ? -12.731 31.371 -6.888 1.00 55.62 571 ASP A CA 1
ATOM 4580 C C . ASP A 1 571 ? -12.112 30.646 -5.666 1.00 55.62 571 ASP A C 1
ATOM 4582 O O . ASP A 1 571 ? -11.715 31.282 -4.684 1.00 55.62 571 ASP A O 1
ATOM 4586 N N . LEU A 1 572 ? -11.988 29.310 -5.739 1.00 60.62 572 LEU A N 1
ATOM 4587 C CA . LEU A 1 572 ? -11.389 28.473 -4.683 1.00 60.62 572 LEU A CA 1
ATOM 4588 C C . LEU A 1 572 ? -9.878 28.706 -4.477 1.00 60.62 572 LEU A C 1
ATOM 4590 O O . LEU A 1 572 ? -9.336 28.220 -3.485 1.00 60.62 572 LEU A O 1
ATOM 4594 N N . ARG A 1 573 ? -9.185 29.435 -5.366 1.00 58.28 573 ARG A N 1
ATOM 4595 C CA . ARG A 1 573 ? -7.741 29.721 -5.246 1.00 58.28 573 ARG A CA 1
ATOM 4596 C C . ARG A 1 573 ? -7.438 30.944 -4.365 1.00 58.28 573 ARG A C 1
ATOM 4598 O O . ARG A 1 573 ? -6.279 31.181 -4.021 1.00 58.28 573 ARG A O 1
ATOM 4605 N N . ARG A 1 574 ? -8.450 31.738 -3.982 1.00 62.94 574 ARG A N 1
ATOM 4606 C CA . ARG A 1 574 ? -8.283 32.974 -3.187 1.00 62.94 574 ARG A CA 1
ATOM 4607 C C . ARG A 1 574 ? -8.350 32.722 -1.682 1.00 62.94 574 ARG A C 1
ATOM 4609 O O . ARG A 1 574 ? -9.372 32.941 -1.035 1.00 62.94 574 ARG A O 1
ATOM 4616 N N . PHE A 1 575 ? -7.219 32.314 -1.117 1.00 69.31 575 PHE A N 1
ATOM 4617 C CA . PHE A 1 575 ? -7.038 32.161 0.331 1.00 69.31 575 PHE A CA 1
ATOM 4618 C C . PHE A 1 575 ? -6.970 33.511 1.052 1.00 69.31 575 PHE A C 1
ATOM 4620 O O . PHE A 1 575 ? -6.246 34.416 0.625 1.00 69.31 575 PHE A O 1
ATOM 4627 N N . THR A 1 576 ? -7.663 33.629 2.186 1.00 73.69 576 THR A N 1
ATOM 4628 C CA . THR A 1 576 ? -7.455 34.748 3.114 1.00 73.69 576 THR A CA 1
ATOM 4629 C C . THR A 1 576 ? -6.100 34.604 3.817 1.00 73.69 576 THR A C 1
ATOM 4631 O O . THR A 1 576 ? -5.512 33.521 3.845 1.00 73.69 576 THR A O 1
ATOM 4634 N N . GLN A 1 577 ? -5.580 35.679 4.419 1.00 76.62 577 GLN A N 1
ATOM 4635 C CA . GLN A 1 577 ? -4.283 35.608 5.104 1.00 76.62 577 GLN A CA 1
ATOM 4636 C C . GLN A 1 577 ? -4.294 34.626 6.293 1.00 76.62 577 GLN A C 1
ATOM 4638 O O . GLN A 1 577 ? -3.285 33.970 6.547 1.00 76.62 577 GLN A O 1
ATOM 4643 N N . SER A 1 578 ? -5.434 34.456 6.974 1.00 76.38 578 SER A N 1
ATOM 4644 C CA . SER A 1 578 ? -5.582 33.460 8.041 1.00 76.38 578 SER A CA 1
ATOM 4645 C C . SER A 1 578 ? -5.676 32.026 7.511 1.00 76.38 578 SER A C 1
ATOM 4647 O O . SER A 1 578 ? -5.200 31.117 8.183 1.00 76.38 578 SER A O 1
ATOM 4649 N N . ASP A 1 579 ? -6.193 31.795 6.298 1.00 75.81 579 ASP A N 1
ATOM 4650 C CA . ASP A 1 579 ? -6.121 30.472 5.653 1.00 75.81 579 ASP A CA 1
ATOM 4651 C C . ASP A 1 579 ? -4.676 30.090 5.324 1.00 75.81 579 ASP A C 1
ATOM 4653 O O . ASP A 1 579 ? -4.255 28.972 5.616 1.00 75.81 579 ASP A O 1
ATOM 4657 N N . LYS A 1 580 ? -3.895 31.031 4.773 1.00 82.94 580 LYS A N 1
ATOM 4658 C CA . LYS A 1 580 ? -2.468 30.818 4.484 1.00 82.94 580 LYS A CA 1
ATOM 4659 C C . LYS A 1 580 ? -1.686 30.519 5.759 1.00 82.94 580 LYS A C 1
ATOM 4661 O O . LYS A 1 580 ? -0.966 29.525 5.805 1.00 82.94 580 LYS A O 1
ATOM 4666 N N . GLN A 1 581 ? -1.881 31.323 6.808 1.00 84.69 581 GLN A N 1
ATOM 4667 C CA . GLN A 1 581 ? -1.253 31.078 8.106 1.00 84.69 581 GLN A CA 1
ATOM 4668 C C . GLN A 1 581 ? -1.655 29.712 8.673 1.00 84.69 581 GLN A C 1
ATOM 4670 O O . GLN A 1 581 ? -0.806 28.991 9.185 1.00 84.69 581 GLN A O 1
ATOM 4675 N N . MET A 1 582 ? -2.920 29.309 8.522 1.00 84.69 582 MET A N 1
ATOM 4676 C CA . MET A 1 582 ? -3.380 28.000 8.976 1.00 84.69 582 MET A CA 1
ATOM 4677 C C . MET A 1 582 ? -2.695 26.850 8.225 1.00 84.69 582 MET A C 1
ATOM 4679 O O . MET A 1 582 ? -2.266 25.888 8.857 1.00 84.69 582 MET A O 1
ATOM 4683 N N . ILE A 1 583 ? -2.536 26.953 6.900 1.00 86.88 583 ILE A N 1
ATOM 4684 C CA . ILE A 1 583 ? -1.785 25.965 6.106 1.00 86.88 583 ILE A CA 1
ATOM 4685 C C . ILE A 1 583 ? -0.327 25.885 6.588 1.00 86.88 583 ILE A C 1
ATOM 4687 O O . ILE A 1 583 ? 0.190 24.784 6.751 1.00 86.88 583 ILE A O 1
ATOM 4691 N N . LEU A 1 584 ? 0.321 27.020 6.873 1.00 89.38 584 LEU A N 1
ATOM 4692 C CA . LEU A 1 584 ? 1.707 27.063 7.360 1.00 89.38 584 LEU A CA 1
ATOM 4693 C C . LEU A 1 584 ? 1.864 26.505 8.789 1.00 89.38 584 LEU A C 1
ATOM 4695 O O . LEU A 1 584 ? 2.836 25.801 9.066 1.00 89.38 584 LEU A O 1
ATOM 4699 N N . ASN A 1 585 ? 0.895 26.734 9.679 1.00 89.69 585 ASN A N 1
ATOM 4700 C CA . ASN A 1 585 ? 0.896 26.165 11.032 1.00 89.69 585 ASN A CA 1
ATOM 4701 C C . ASN A 1 585 ? 0.674 24.639 10.993 1.00 89.69 585 ASN A C 1
ATOM 4703 O O . ASN A 1 585 ? 1.351 23.890 11.699 1.00 89.69 585 ASN A O 1
ATOM 4707 N N . LEU A 1 586 ? -0.205 24.157 10.103 1.00 90.25 586 LEU A N 1
ATOM 4708 C CA . LEU A 1 586 ? -0.363 22.724 9.827 1.00 90.25 586 LEU A CA 1
ATOM 4709 C C . LEU A 1 586 ? 0.889 22.111 9.184 1.00 90.25 586 LEU A C 1
ATOM 4711 O O . LEU A 1 586 ? 1.247 20.982 9.513 1.00 90.25 586 LEU A O 1
ATOM 4715 N N . ALA A 1 587 ? 1.584 22.853 8.321 1.00 93.06 587 ALA A N 1
ATOM 4716 C CA . ALA A 1 587 ? 2.862 22.455 7.739 1.00 93.06 587 ALA A CA 1
ATOM 4717 C C . ALA A 1 587 ? 3.952 22.283 8.815 1.00 93.06 587 ALA A C 1
ATOM 4719 O O . ALA A 1 587 ? 4.645 21.263 8.827 1.00 93.06 587 ALA A O 1
ATOM 4720 N N . LYS A 1 588 ? 4.045 23.212 9.779 1.00 92.56 588 LYS A N 1
ATOM 4721 C CA . LYS A 1 588 ? 4.948 23.103 10.938 1.00 92.56 588 LYS A CA 1
ATOM 4722 C C . LYS A 1 588 ? 4.649 21.858 11.782 1.00 92.56 588 LYS A C 1
ATOM 4724 O O . LYS A 1 588 ? 5.558 21.076 12.058 1.00 92.56 588 LYS A O 1
ATOM 4729 N N . LEU A 1 589 ? 3.378 21.630 12.131 1.00 92.12 589 LEU A N 1
ATOM 4730 C CA . LEU A 1 589 ? 2.942 20.435 12.869 1.00 92.12 589 LEU A CA 1
ATOM 4731 C C . LEU A 1 589 ? 3.289 19.142 12.115 1.00 92.12 589 LEU A C 1
ATOM 4733 O O . LEU A 1 589 ? 3.769 18.174 12.708 1.00 92.12 589 LEU A O 1
ATOM 4737 N N . ALA A 1 590 ? 3.102 19.142 10.796 1.00 92.50 590 ALA A N 1
ATOM 4738 C CA . ALA A 1 590 ? 3.430 18.011 9.945 1.00 92.50 590 ALA A CA 1
ATOM 4739 C C . ALA A 1 590 ? 4.940 17.719 9.903 1.00 92.50 590 ALA A C 1
ATOM 4741 O O . ALA A 1 590 ? 5.347 16.557 9.980 1.00 92.50 590 ALA A O 1
ATOM 4742 N N . PHE A 1 591 ? 5.782 18.755 9.848 1.00 93.19 591 PHE A N 1
ATOM 4743 C CA . PHE A 1 591 ? 7.237 18.617 9.930 1.00 93.19 591 PHE A CA 1
ATOM 4744 C C . PHE A 1 591 ? 7.693 18.110 11.307 1.00 93.19 591 PHE A C 1
ATOM 4746 O O . PHE A 1 591 ? 8.437 17.130 11.378 1.00 93.19 591 PHE A O 1
ATOM 4753 N N . HIS A 1 592 ? 7.165 18.684 12.397 1.00 89.88 592 HIS A N 1
ATOM 4754 C CA . HIS A 1 592 ? 7.397 18.205 13.767 1.00 89.88 592 HIS A CA 1
ATOM 4755 C C . HIS A 1 592 ? 7.055 16.712 13.899 1.00 89.88 592 HIS A C 1
ATOM 4757 O O . HIS A 1 592 ? 7.859 15.939 14.421 1.00 89.88 592 HIS A O 1
ATOM 4763 N N . GLY A 1 593 ? 5.895 16.287 13.388 1.00 87.25 593 GLY A N 1
ATOM 4764 C CA . GLY A 1 593 ? 5.493 14.881 13.382 1.00 87.25 593 GLY A CA 1
ATOM 4765 C C . GLY A 1 593 ? 6.404 13.992 12.540 1.00 87.25 593 GLY A C 1
ATOM 4766 O O . GLY A 1 593 ? 6.775 12.904 12.973 1.00 87.25 593 GLY A O 1
ATOM 4767 N N . THR A 1 594 ? 6.821 14.462 11.362 1.00 86.25 594 THR A N 1
ATOM 4768 C CA . THR A 1 594 ? 7.693 13.698 10.456 1.00 86.25 594 THR A CA 1
ATOM 4769 C C . THR A 1 594 ? 9.068 13.451 11.085 1.00 86.25 594 THR A C 1
ATOM 4771 O O . THR A 1 594 ? 9.529 12.310 11.070 1.00 86.25 594 THR A O 1
ATOM 4774 N N . ASN A 1 595 ? 9.672 14.455 11.733 1.00 83.75 595 ASN A N 1
ATOM 4775 C CA . ASN A 1 595 ? 10.943 14.297 12.453 1.00 83.75 595 ASN A CA 1
ATOM 4776 C C . ASN A 1 595 ? 10.806 13.466 13.742 1.00 83.75 595 ASN A C 1
ATOM 4778 O O . ASN A 1 595 ? 11.621 12.576 13.979 1.00 83.75 595 ASN A O 1
ATOM 4782 N N . LYS A 1 596 ? 9.765 13.698 14.559 1.00 81.88 596 LYS A N 1
ATOM 4783 C CA . LYS A 1 596 ? 9.515 12.939 15.806 1.00 81.88 596 LYS A CA 1
ATOM 4784 C C . LYS A 1 596 ? 8.979 11.507 15.552 1.00 81.88 596 LYS A C 1
ATOM 4786 O O . LYS A 1 596 ? 8.792 10.757 16.505 1.00 81.88 596 LYS A O 1
ATOM 4791 N N . LYS A 1 597 ? 8.724 11.122 14.289 1.00 78.12 597 LYS A N 1
ATOM 4792 C CA . LYS A 1 597 ? 7.987 9.908 13.857 1.00 78.12 597 LYS A CA 1
ATOM 4793 C C . LYS A 1 597 ? 6.577 9.774 14.468 1.00 78.12 597 LYS A C 1
ATOM 4795 O O . LYS A 1 597 ? 6.037 8.676 14.594 1.00 78.12 597 LYS A O 1
ATOM 4800 N N . THR A 1 598 ? 5.960 10.903 14.807 1.00 78.62 598 THR A N 1
ATOM 4801 C CA . THR A 1 598 ? 4.622 10.993 15.401 1.00 78.62 598 THR A CA 1
ATOM 4802 C C . THR A 1 598 ? 3.546 11.080 14.316 1.00 78.62 598 THR A C 1
ATOM 4804 O O . THR A 1 598 ? 3.633 11.916 13.417 1.00 78.62 598 THR A O 1
ATOM 4807 N N . LEU A 1 599 ? 2.508 10.244 14.440 1.00 77.31 599 LEU A N 1
ATOM 4808 C CA . LEU A 1 599 ? 1.282 10.285 13.619 1.00 77.31 599 LEU A CA 1
ATOM 4809 C C . LEU A 1 599 ? 0.047 10.788 14.390 1.00 77.31 599 LEU A C 1
ATOM 4811 O O . LEU A 1 599 ? -0.977 11.102 13.786 1.00 77.31 599 LEU A O 1
ATOM 4815 N N . ILE A 1 600 ? 0.136 10.818 15.725 1.00 77.50 600 ILE A N 1
ATOM 4816 C CA . ILE A 1 600 ? -0.951 11.164 16.647 1.00 77.50 600 ILE A CA 1
ATOM 4817 C C . ILE A 1 600 ? -0.531 12.363 17.489 1.00 77.50 600 ILE A C 1
ATOM 4819 O O . ILE A 1 600 ? 0.395 12.259 18.299 1.00 77.50 600 ILE A O 1
ATOM 4823 N N . PHE A 1 601 ? -1.271 13.450 17.317 1.00 80.69 601 PHE A N 1
ATOM 4824 C CA . PHE A 1 601 ? -1.080 14.745 17.951 1.00 80.69 601 PHE A CA 1
ATOM 4825 C C . PHE A 1 601 ? -2.246 15.024 18.903 1.00 80.69 601 PHE A C 1
ATOM 4827 O O . PHE A 1 601 ? -3.400 14.689 18.614 1.00 80.69 601 PHE A O 1
ATOM 4834 N N . TYR A 1 602 ? -1.950 15.659 20.028 1.00 79.38 602 TYR A N 1
ATOM 4835 C CA . TYR A 1 602 ? -2.935 16.124 20.997 1.00 79.38 602 TYR A CA 1
ATOM 4836 C C . TYR A 1 602 ? -3.065 17.649 20.939 1.00 79.38 602 TYR A C 1
ATOM 4838 O O . TYR A 1 602 ? -2.329 18.336 20.232 1.00 79.38 602 TYR A O 1
ATOM 4846 N N . GLU A 1 603 ? -4.002 18.197 21.710 1.00 79.50 603 GLU A N 1
ATOM 4847 C CA . GLU A 1 603 ? -4.255 19.641 21.765 1.00 79.50 603 GLU A CA 1
ATOM 4848 C C . GLU A 1 603 ? -2.999 20.471 22.084 1.00 79.50 603 GLU A C 1
ATOM 4850 O O . GLU A 1 603 ? -2.881 21.598 21.615 1.00 79.50 603 GLU A O 1
ATOM 4855 N N . ASP A 1 604 ? -2.051 19.925 22.849 1.00 80.88 604 ASP A N 1
ATOM 4856 C CA . ASP A 1 604 ? -0.824 20.628 23.234 1.00 80.88 604 ASP A CA 1
ATOM 4857 C C . ASP A 1 604 ? 0.245 20.624 22.122 1.00 80.88 604 ASP A C 1
ATOM 4859 O O . ASP A 1 604 ? 0.902 21.646 21.920 1.00 80.88 604 ASP A O 1
ATOM 4863 N N . ASP A 1 605 ? 0.342 19.553 21.318 1.00 83.94 605 ASP A N 1
ATOM 4864 C CA . ASP A 1 605 ? 1.171 19.527 20.097 1.00 83.94 605 ASP A CA 1
ATOM 4865 C C . ASP A 1 605 ? 0.677 20.571 19.073 1.00 83.94 605 ASP A C 1
ATOM 4867 O O . ASP A 1 605 ? 1.466 21.228 18.388 1.00 83.94 605 ASP A O 1
ATOM 4871 N N . LEU A 1 606 ? -0.649 20.751 18.986 1.00 85.19 606 LEU A N 1
ATOM 4872 C CA . LEU A 1 606 ? -1.282 21.771 18.147 1.00 85.19 606 LEU A CA 1
ATOM 4873 C C . LEU A 1 606 ? -0.946 23.189 18.649 1.00 85.19 606 LEU A C 1
ATOM 4875 O O . LEU A 1 606 ? -0.531 24.034 17.851 1.00 85.19 606 LEU A O 1
ATOM 4879 N N . LYS A 1 607 ? -1.029 23.439 19.964 1.00 85.19 607 LYS A N 1
ATOM 4880 C CA . LYS A 1 607 ? -0.649 24.728 20.579 1.00 85.19 607 LYS A CA 1
ATOM 4881 C C . LYS A 1 607 ? 0.834 25.069 20.347 1.00 85.19 607 LYS A C 1
ATOM 4883 O O . LYS A 1 607 ? 1.127 26.203 19.978 1.00 85.19 607 LYS A O 1
ATOM 4888 N N . GLU A 1 608 ? 1.758 24.102 20.453 1.00 86.00 608 GLU A N 1
ATOM 4889 C CA . GLU A 1 608 ? 3.200 24.263 20.122 1.00 86.00 608 GLU A CA 1
ATOM 4890 C C . GLU A 1 608 ? 3.419 24.749 18.666 1.00 86.00 608 GLU A C 1
ATOM 4892 O O . GLU A 1 608 ? 4.380 25.461 18.337 1.00 86.00 608 GLU A O 1
ATOM 4897 N N . CYS A 1 609 ? 2.490 24.396 17.775 1.00 85.81 609 CYS A N 1
ATOM 4898 C CA . CYS A 1 609 ? 2.506 24.762 16.361 1.00 85.81 609 CYS A CA 1
ATOM 4899 C C . CYS A 1 609 ? 1.666 26.010 16.027 1.00 85.81 609 CYS A C 1
ATOM 4901 O O . CYS A 1 609 ? 1.516 26.338 14.851 1.00 85.81 609 CYS A O 1
ATOM 4903 N N . GLY A 1 610 ? 1.150 26.730 17.031 1.00 81.94 610 GLY A N 1
ATOM 4904 C CA . GLY A 1 610 ? 0.345 27.941 16.837 1.00 81.94 610 GLY A CA 1
ATOM 4905 C C . GLY A 1 610 ? -1.083 27.664 16.357 1.00 81.94 610 GLY A C 1
ATOM 4906 O O . GLY A 1 610 ? -1.661 28.479 15.638 1.00 81.94 610 GLY A O 1
ATOM 4907 N N . ILE A 1 611 ? -1.644 26.500 16.691 1.00 82.56 611 ILE A N 1
ATOM 4908 C CA . ILE A 1 611 ? -3.015 26.113 16.346 1.00 82.56 611 ILE A CA 1
ATOM 4909 C C . ILE A 1 611 ? -3.880 26.234 17.601 1.00 82.56 611 ILE A C 1
ATOM 4911 O O . ILE A 1 611 ? -3.814 25.394 18.499 1.00 82.56 611 ILE A O 1
ATOM 4915 N N . GLU A 1 612 ? -4.691 27.289 17.668 1.00 71.50 612 GLU A N 1
ATOM 4916 C CA . GLU A 1 612 ? -5.640 27.484 18.765 1.00 71.50 612 GLU A CA 1
ATOM 4917 C C . GLU A 1 612 ? -6.902 26.630 18.582 1.00 71.50 612 GLU A C 1
ATOM 4919 O O . GLU A 1 612 ? -7.443 26.494 17.483 1.00 71.50 612 GLU A O 1
ATOM 4924 N N . ILE A 1 613 ? -7.377 26.066 19.693 1.00 65.31 613 ILE A N 1
ATOM 4925 C CA . ILE A 1 613 ? -8.566 25.215 19.774 1.00 65.31 613 ILE A CA 1
ATOM 4926 C C . ILE A 1 613 ? -9.576 25.945 20.661 1.00 65.31 613 ILE A C 1
ATOM 4928 O O . ILE A 1 613 ? -9.587 25.776 21.878 1.00 65.31 613 ILE A O 1
ATOM 4932 N N . SER A 1 614 ? -10.386 26.815 20.059 1.00 56.97 614 SER A N 1
ATOM 4933 C CA . SER A 1 614 ? -11.460 27.528 20.753 1.00 56.97 614 SER A CA 1
ATOM 4934 C C . SER A 1 614 ? -12.772 26.740 20.678 1.00 56.97 614 SER A C 1
ATOM 4936 O O . SER A 1 614 ? -13.129 26.171 19.648 1.00 56.97 614 SER A O 1
ATOM 4938 N N . GLU A 1 615 ? -13.516 26.691 21.785 1.00 48.03 615 GLU A N 1
ATOM 4939 C CA . GLU A 1 615 ? -14.750 25.888 21.877 1.00 48.03 615 GLU A CA 1
ATOM 4940 C C . GLU A 1 615 ? -16.015 26.627 21.398 1.00 48.03 615 GLU A C 1
ATOM 4942 O O . GLU A 1 615 ? -17.123 26.102 21.499 1.00 48.03 615 GLU A O 1
ATOM 4947 N N . ALA A 1 616 ? -15.860 27.837 20.850 1.00 40.75 616 ALA A N 1
ATOM 4948 C CA . ALA A 1 616 ? -16.941 28.658 20.315 1.00 40.75 616 ALA A CA 1
ATOM 4949 C C . ALA A 1 616 ? -16.792 28.851 18.792 1.00 40.75 616 ALA A C 1
ATOM 4951 O O . ALA A 1 616 ? -15.786 29.373 18.322 1.00 40.75 616 ALA A O 1
ATOM 4952 N N . SER A 1 617 ? -17.834 28.439 18.062 1.00 45.97 617 SER A N 1
ATOM 4953 C CA . SER A 1 617 ? -18.019 28.458 16.597 1.00 45.97 617 SER A CA 1
ATOM 4954 C C . SER A 1 617 ? -17.054 27.627 15.738 1.00 45.97 617 SER A C 1
ATOM 4956 O O . SER A 1 617 ? -17.501 26.637 15.158 1.00 45.97 617 SER A O 1
ATOM 4958 N N . ASP A 1 618 ? -15.780 28.004 15.612 1.00 46.69 618 ASP A N 1
ATOM 4959 C CA . ASP A 1 618 ? -14.983 27.658 14.421 1.00 46.69 618 ASP A CA 1
ATOM 4960 C C . ASP A 1 618 ? -13.674 26.906 14.712 1.00 46.69 618 ASP A C 1
ATOM 4962 O O . ASP A 1 618 ? -12.573 27.422 14.499 1.00 46.69 618 ASP A O 1
ATOM 4966 N N . PHE A 1 619 ? -13.779 25.623 15.081 1.00 49.56 619 PHE A N 1
ATOM 4967 C CA . PHE A 1 619 ? -12.653 24.695 14.922 1.00 49.56 619 PHE A CA 1
ATOM 4968 C C . PHE A 1 619 ? -12.350 24.568 13.420 1.00 49.56 619 PHE A C 1
ATOM 4970 O O . PHE A 1 619 ? -13.089 23.908 12.686 1.00 49.56 619 PHE A O 1
ATOM 4977 N N . SER A 1 620 ? -11.316 25.291 12.968 1.00 53.47 620 SER A N 1
ATOM 4978 C CA . SER A 1 620 ? -11.050 25.615 11.558 1.00 53.47 620 SER A CA 1
ATOM 4979 C C . SER A 1 620 ? -11.320 24.431 10.634 1.00 53.47 620 SER A C 1
ATOM 4981 O O . SER A 1 620 ? -10.658 23.399 10.733 1.00 53.47 620 SER A O 1
ATOM 4983 N N . SER A 1 621 ? -12.278 24.579 9.713 1.00 56.59 621 SER A N 1
ATOM 4984 C CA . SER A 1 621 ? -12.772 23.454 8.909 1.00 56.59 621 SER A CA 1
ATOM 4985 C C . SER A 1 621 ? -11.687 22.778 8.064 1.00 56.59 621 SER A C 1
ATOM 4987 O O . SER A 1 621 ? -11.782 21.586 7.799 1.00 56.59 621 SER A O 1
ATOM 4989 N N . LEU A 1 622 ? -10.599 23.491 7.746 1.00 58.34 622 LEU A N 1
ATOM 4990 C CA . LEU A 1 622 ? -9.405 22.921 7.117 1.00 58.34 622 LEU A CA 1
ATOM 4991 C C . LEU A 1 622 ? -8.770 21.792 7.959 1.00 58.34 622 LEU A C 1
ATOM 4993 O O . LEU A 1 622 ? -8.263 20.824 7.399 1.00 58.34 622 LEU A O 1
ATOM 4997 N N . VAL A 1 623 ? -8.831 21.868 9.292 1.00 56.44 623 VAL A N 1
ATOM 4998 C CA . VAL A 1 623 ? -8.351 20.811 10.198 1.00 56.44 623 VAL A CA 1
ATOM 4999 C C . VAL A 1 623 ? -9.279 19.601 10.133 1.00 56.44 623 VAL A C 1
ATOM 5001 O O . VAL A 1 623 ? -8.801 18.504 9.880 1.00 56.44 623 VAL A O 1
ATOM 5004 N N . THR A 1 624 ? -10.600 19.779 10.225 1.00 57.56 624 THR A N 1
ATOM 5005 C CA . THR A 1 624 ? -11.579 18.678 10.055 1.00 57.56 624 THR A CA 1
ATOM 5006 C C . THR A 1 624 ? -11.710 18.166 8.610 1.00 57.56 624 THR A C 1
ATOM 5008 O O . THR A 1 624 ? -12.481 17.246 8.342 1.00 57.56 624 THR A O 1
ATOM 5011 N N . GLN A 1 625 ? -10.947 18.729 7.668 1.00 55.66 625 GLN A N 1
ATOM 5012 C CA . GLN A 1 625 ? -10.764 18.224 6.302 1.00 55.66 625 GLN A CA 1
ATOM 5013 C C . GLN A 1 625 ? -9.419 17.497 6.108 1.00 55.66 625 GLN A C 1
ATOM 5015 O O . GLN A 1 625 ? -9.340 16.564 5.312 1.00 55.66 625 GLN A O 1
ATOM 5020 N N . LEU A 1 626 ? -8.354 17.914 6.804 1.00 53.34 626 LEU A N 1
ATOM 5021 C CA . LEU A 1 626 ? -7.011 17.324 6.685 1.00 53.34 626 LEU A CA 1
ATOM 5022 C C . LEU A 1 626 ? -6.697 16.274 7.765 1.00 53.34 626 LEU A C 1
ATOM 5024 O O . LEU A 1 626 ? -5.786 15.468 7.572 1.00 53.34 626 LEU A O 1
ATOM 5028 N N . PHE A 1 627 ? -7.460 16.252 8.859 1.00 55.12 627 PHE A N 1
ATOM 5029 C CA . PHE A 1 627 ? -7.327 15.322 9.977 1.00 55.12 627 PHE A CA 1
ATOM 5030 C C . PHE A 1 627 ? -8.600 14.498 10.168 1.00 55.12 627 PHE A C 1
ATOM 5032 O O . PHE A 1 627 ? -9.709 14.972 9.915 1.00 55.12 627 PHE A O 1
ATOM 5039 N N . ARG A 1 628 ? -8.446 13.292 10.722 1.00 54.84 628 ARG A N 1
ATOM 5040 C CA . ARG A 1 628 ? -9.528 12.660 11.486 1.00 54.84 628 ARG A CA 1
ATOM 5041 C C . ARG A 1 628 ? -9.537 13.255 12.895 1.00 54.84 628 ARG A C 1
ATOM 5043 O O . ARG A 1 628 ? -8.556 13.102 13.622 1.00 54.84 628 ARG A O 1
ATOM 5050 N N . GLU A 1 629 ? -10.641 13.900 13.262 1.00 50.09 629 GLU A N 1
ATOM 5051 C CA . GLU A 1 629 ? -11.014 14.160 14.657 1.00 50.09 629 GLU A CA 1
ATOM 5052 C C . GLU A 1 629 ? -11.852 12.966 15.135 1.00 50.09 629 GLU A C 1
ATOM 5054 O O . GLU A 1 629 ? -12.927 12.696 14.596 1.00 50.09 629 GLU A O 1
ATOM 5059 N N . GLU A 1 630 ? -11.351 12.221 16.119 1.00 49.34 630 GLU A N 1
ATOM 5060 C CA . GLU A 1 630 ? -12.068 11.099 16.728 1.00 49.34 630 GLU A CA 1
ATOM 5061 C C . GLU A 1 630 ? -12.220 11.339 18.236 1.00 49.34 630 GLU A C 1
ATOM 5063 O O . GLU A 1 630 ? -11.263 11.678 18.934 1.00 49.34 630 GLU A O 1
ATOM 5068 N N . PHE A 1 631 ? -13.449 11.190 18.740 1.00 47.59 631 PHE A N 1
ATOM 5069 C CA . PHE A 1 631 ? -13.763 11.372 20.156 1.00 47.59 631 PHE A CA 1
ATOM 5070 C C . PHE A 1 631 ? -13.497 10.085 20.939 1.00 47.59 631 PHE A C 1
ATOM 5072 O O . PHE A 1 631 ? -14.337 9.179 20.957 1.00 47.59 631 PHE A O 1
ATOM 5079 N N . GLY A 1 632 ? -12.362 10.047 21.637 1.00 45.12 632 GLY A N 1
ATOM 5080 C CA . GLY A 1 632 ? -12.123 9.079 22.704 1.00 45.12 632 GLY A CA 1
ATOM 5081 C C . GLY A 1 632 ? -13.060 9.304 23.899 1.00 45.12 632 GLY A C 1
ATOM 5082 O O . GLY A 1 632 ? -13.679 10.364 24.047 1.00 45.12 632 GLY A O 1
ATOM 5083 N N . LEU A 1 633 ? -13.166 8.308 24.786 1.00 39.00 633 LEU A N 1
ATOM 5084 C CA . LEU A 1 633 ? -14.180 8.262 25.859 1.00 39.00 633 LEU A CA 1
ATOM 5085 C C . LEU A 1 633 ? -14.256 9.520 26.732 1.00 39.00 633 LEU A C 1
ATOM 5087 O O . LEU A 1 633 ? -15.338 9.957 27.119 1.00 39.00 633 LEU A O 1
ATOM 5091 N N . TYR A 1 634 ? -13.099 10.109 27.029 1.00 45.47 634 TYR A N 1
ATOM 5092 C CA . TYR A 1 634 ? -12.956 11.266 27.910 1.00 45.47 634 TYR A CA 1
ATOM 5093 C C . TYR A 1 634 ? -13.326 12.603 27.251 1.00 45.47 634 TYR A C 1
ATOM 5095 O O . TYR A 1 634 ? -13.069 13.651 27.838 1.00 45.47 634 TYR A O 1
ATOM 5103 N N . ARG A 1 635 ? -13.859 12.589 26.019 1.00 52.44 635 ARG A N 1
ATOM 5104 C CA . ARG A 1 635 ? -14.042 13.761 25.134 1.00 52.44 635 ARG A CA 1
ATOM 5105 C C . ARG A 1 635 ? -12.750 14.510 24.776 1.00 52.44 635 ARG A C 1
ATOM 5107 O O . ARG A 1 635 ? -12.820 15.519 24.082 1.00 52.44 635 ARG A O 1
ATOM 5114 N N . LYS A 1 636 ? -11.583 14.017 25.203 1.00 55.06 636 LYS A N 1
ATOM 5115 C CA . LYS A 1 636 ? -10.282 14.526 24.759 1.00 55.06 636 LYS A CA 1
ATOM 5116 C C . LYS A 1 636 ? -10.124 14.244 23.271 1.00 55.06 636 LYS A C 1
ATOM 5118 O O . LYS A 1 636 ? -10.343 13.116 22.830 1.00 55.06 636 LYS A O 1
ATOM 5123 N N . ARG A 1 637 ? -9.765 15.281 22.521 1.00 64.69 637 ARG A N 1
ATOM 5124 C CA . ARG A 1 637 ? -9.619 15.223 21.068 1.00 64.69 637 ARG A CA 1
ATOM 5125 C C . ARG A 1 637 ? -8.261 14.621 20.722 1.00 64.69 637 ARG A C 1
ATOM 5127 O O . ARG A 1 637 ? -7.251 14.947 21.349 1.00 64.69 637 ARG A O 1
ATOM 5134 N N . VAL A 1 638 ? -8.248 13.747 19.724 1.00 69.12 638 VAL A N 1
ATOM 5135 C CA . VAL A 1 638 ? -7.033 13.131 19.188 1.00 69.12 638 VAL A CA 1
ATOM 5136 C C . VAL A 1 638 ? -6.991 13.415 17.693 1.00 69.12 638 VAL A C 1
ATOM 5138 O O . VAL A 1 638 ? -7.987 13.215 16.996 1.00 69.12 638 VAL A O 1
ATOM 5141 N N . PHE A 1 639 ? -5.850 13.903 17.209 1.00 74.94 639 PHE A N 1
ATOM 5142 C CA . PHE A 1 639 ? -5.689 14.371 15.838 1.00 74.94 639 PHE A CA 1
ATOM 5143 C C . PHE A 1 639 ? -4.648 13.527 15.105 1.00 74.94 639 PHE A C 1
ATOM 5145 O O . PHE A 1 639 ? -3.536 13.324 15.587 1.00 74.94 639 PHE A O 1
ATOM 5152 N N . CYS A 1 640 ? -4.989 13.066 13.907 1.00 74.56 640 CYS A N 1
ATOM 5153 C CA . CYS A 1 640 ? -4.049 12.441 12.975 1.00 74.56 640 CYS A CA 1
ATOM 5154 C C . CYS A 1 640 ? -4.351 12.919 11.552 1.00 74.56 640 CYS A C 1
ATOM 5156 O O . CYS A 1 640 ? -5.523 13.064 11.192 1.00 74.56 640 CYS A O 1
ATOM 5158 N N . PHE A 1 641 ? -3.317 13.187 10.748 1.00 79.31 641 PHE A N 1
ATOM 5159 C CA . PHE A 1 641 ? -3.503 13.524 9.333 1.00 79.31 641 PHE A CA 1
ATOM 5160 C C . PHE A 1 641 ? -4.185 12.360 8.603 1.00 79.31 641 PHE A C 1
ATOM 5162 O O . PHE A 1 641 ? -3.923 11.196 8.902 1.00 79.31 641 PHE A O 1
ATOM 5169 N N . LEU A 1 642 ? -5.031 12.669 7.616 1.00 75.62 642 LEU A N 1
ATOM 5170 C CA . LEU A 1 642 ? -5.829 11.678 6.880 1.00 75.62 642 LEU A CA 1
ATOM 5171 C C . LEU A 1 642 ? -4.991 10.523 6.291 1.00 75.62 642 LEU A C 1
ATOM 5173 O O . LEU A 1 642 ? -5.466 9.392 6.191 1.00 75.62 642 LEU A O 1
ATOM 517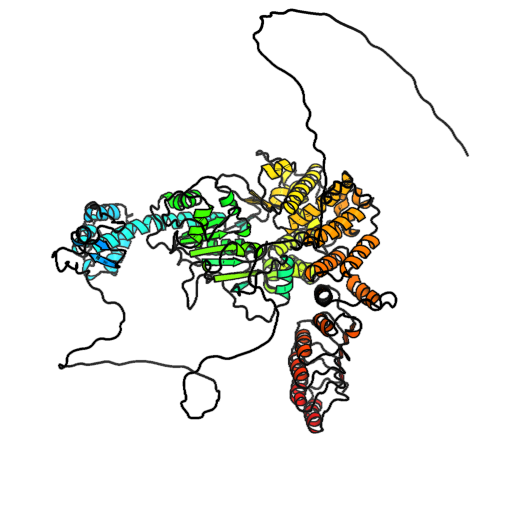7 N N . HIS A 1 643 ? -3.749 10.815 5.898 1.00 78.94 643 HIS A N 1
ATOM 5178 C CA . HIS A 1 643 ? -2.749 9.832 5.496 1.00 78.94 643 HIS A CA 1
ATOM 5179 C C . HIS A 1 643 ? -1.335 10.385 5.731 1.00 78.94 643 HIS A C 1
ATOM 5181 O O . HIS A 1 643 ? -1.141 11.601 5.672 1.00 78.94 643 HIS A O 1
ATOM 5187 N N . LEU A 1 644 ? -0.339 9.512 5.930 1.00 80.62 644 LEU A N 1
ATOM 5188 C CA . LEU A 1 644 ? 1.063 9.908 6.141 1.00 80.62 644 LEU A CA 1
ATOM 5189 C C . LEU A 1 644 ? 1.592 10.792 4.995 1.00 80.62 644 LEU A C 1
ATOM 5191 O O . LEU A 1 644 ? 2.177 11.836 5.249 1.00 80.62 644 LEU A O 1
ATOM 5195 N N . SER A 1 645 ? 1.239 10.486 3.746 1.00 83.94 645 SER A N 1
ATOM 5196 C CA . SER A 1 645 ? 1.577 11.324 2.583 1.00 83.94 645 SER A CA 1
ATOM 5197 C C . SER A 1 645 ? 1.068 12.770 2.661 1.00 83.94 645 SER A C 1
ATOM 5199 O O . SER A 1 645 ? 1.672 13.658 2.066 1.00 83.94 645 SER A O 1
ATOM 5201 N N . VAL A 1 646 ? -0.032 13.041 3.377 1.00 87.19 646 VAL A N 1
ATOM 5202 C CA . VAL A 1 646 ? -0.540 14.412 3.584 1.00 87.19 646 VAL A CA 1
ATOM 5203 C C . VAL A 1 646 ? 0.363 15.152 4.570 1.00 87.19 646 VAL A C 1
ATOM 5205 O O . VAL A 1 646 ? 0.701 16.311 4.338 1.00 87.19 646 VAL A O 1
ATOM 5208 N N . GLN A 1 647 ? 0.808 14.459 5.623 1.00 90.06 647 GLN A N 1
ATOM 5209 C CA . GLN A 1 647 ? 1.797 14.953 6.579 1.00 90.06 647 GLN A CA 1
ATOM 5210 C C . GLN A 1 647 ? 3.148 15.211 5.886 1.00 90.06 647 GLN A C 1
ATOM 5212 O O . GLN A 1 647 ? 3.704 16.295 6.010 1.00 90.06 647 GLN A O 1
ATOM 5217 N N . GLU A 1 648 ? 3.651 14.279 5.080 1.00 91.19 648 GLU A N 1
ATOM 5218 C CA . GLU A 1 648 ? 4.937 14.422 4.379 1.00 91.19 648 GLU A CA 1
ATOM 5219 C C . GLU A 1 648 ? 4.927 15.554 3.339 1.00 91.19 648 GLU A C 1
ATOM 5221 O O . GLU A 1 648 ? 5.902 16.295 3.218 1.00 91.19 648 GLU A O 1
ATOM 5226 N N . HIS A 1 649 ? 3.814 15.739 2.620 1.00 93.19 649 HIS A N 1
ATOM 5227 C CA . HIS A 1 649 ? 3.649 16.850 1.681 1.00 93.19 649 HIS A CA 1
ATOM 5228 C C . HIS A 1 649 ? 3.586 18.207 2.398 1.00 93.19 649 HIS A C 1
ATOM 5230 O O . HIS A 1 649 ? 4.235 19.166 1.982 1.00 93.19 649 HIS A O 1
ATOM 5236 N N . LEU A 1 650 ? 2.835 18.296 3.502 1.00 94.12 650 LEU A N 1
ATOM 5237 C CA . LEU A 1 650 ? 2.773 19.503 4.329 1.00 94.12 650 LEU A CA 1
ATOM 5238 C C . LEU A 1 650 ? 4.124 19.805 4.997 1.00 94.12 650 LEU A C 1
ATOM 5240 O O . LEU A 1 650 ? 4.534 20.961 5.035 1.00 94.12 650 LEU A O 1
ATOM 5244 N N . ALA A 1 651 ? 4.862 18.786 5.437 1.00 95.38 651 ALA A N 1
ATOM 5245 C CA . ALA A 1 651 ? 6.224 18.936 5.937 1.00 95.38 651 ALA A CA 1
ATOM 5246 C C . ALA A 1 651 ? 7.167 19.497 4.856 1.00 95.38 651 ALA A C 1
ATOM 5248 O O . ALA A 1 651 ? 7.964 20.388 5.140 1.00 95.38 651 ALA A O 1
ATOM 5249 N N . ALA A 1 652 ? 7.049 19.046 3.603 1.00 95.81 652 ALA A N 1
ATOM 5250 C CA . ALA A 1 652 ? 7.826 19.595 2.491 1.00 95.81 652 ALA A CA 1
ATOM 5251 C C . ALA A 1 652 ? 7.474 21.070 2.194 1.00 95.81 652 ALA A C 1
ATOM 5253 O O . ALA A 1 652 ? 8.371 21.884 1.972 1.00 95.81 652 ALA A O 1
ATOM 5254 N N . ILE A 1 653 ? 6.190 21.449 2.284 1.00 94.56 653 ILE A N 1
ATOM 5255 C CA . ILE A 1 653 ? 5.753 22.857 2.220 1.00 94.56 653 ILE A CA 1
ATOM 5256 C C . ILE A 1 653 ? 6.360 23.687 3.365 1.00 94.56 653 ILE A C 1
ATOM 5258 O O . ILE A 1 653 ? 6.745 24.832 3.132 1.00 94.56 653 ILE A O 1
ATOM 5262 N N . HIS A 1 654 ? 6.490 23.133 4.577 1.00 94.62 654 HIS A N 1
ATOM 5263 C CA . HIS A 1 654 ? 7.107 23.837 5.708 1.00 94.62 654 HIS A CA 1
ATOM 5264 C C . HIS A 1 654 ? 8.576 24.175 5.451 1.00 94.62 654 HIS A C 1
ATOM 5266 O O . HIS A 1 654 ? 8.969 25.320 5.645 1.00 94.62 654 HIS A O 1
ATOM 5272 N N . VAL A 1 655 ? 9.370 23.214 4.968 1.00 93.12 655 VAL A N 1
ATOM 5273 C CA . VAL A 1 655 ? 10.807 23.418 4.714 1.00 93.12 655 VAL A CA 1
ATOM 5274 C C . VAL A 1 655 ? 11.044 24.474 3.628 1.00 93.12 655 VAL A C 1
ATOM 5276 O O . VAL A 1 655 ? 11.901 25.339 3.801 1.00 93.12 655 VAL A O 1
ATOM 5279 N N . LEU A 1 656 ? 10.241 24.478 2.554 1.00 90.94 656 LEU A N 1
ATOM 5280 C CA . LEU A 1 656 ? 10.275 25.563 1.563 1.00 90.94 656 LEU A CA 1
ATOM 5281 C C . LEU A 1 656 ? 9.843 26.900 2.175 1.00 90.94 656 LEU A C 1
ATOM 5283 O O . LEU A 1 656 ? 10.518 27.909 1.992 1.00 90.94 656 LEU A O 1
ATOM 5287 N N . GLY A 1 657 ? 8.735 26.915 2.920 1.00 89.12 657 GLY A N 1
ATOM 5288 C CA . GLY A 1 657 ? 8.217 28.120 3.562 1.00 89.12 657 GLY A CA 1
ATOM 5289 C C . GLY A 1 657 ? 9.200 28.746 4.552 1.00 89.12 657 GLY A C 1
ATOM 5290 O O . GLY A 1 657 ? 9.334 29.966 4.572 1.00 89.12 657 GLY A O 1
ATOM 5291 N N . GLN A 1 658 ? 9.922 27.940 5.330 1.00 88.75 658 GLN A N 1
ATOM 5292 C CA . GLN A 1 658 ? 10.920 28.435 6.276 1.00 88.75 658 GLN A CA 1
ATOM 5293 C C . GLN A 1 658 ? 12.172 28.970 5.565 1.00 88.75 658 GLN A C 1
ATOM 5295 O O . GLN A 1 658 ? 12.632 30.061 5.901 1.00 88.75 658 GLN A O 1
ATOM 5300 N N . PHE A 1 659 ? 12.682 28.287 4.533 1.00 88.44 659 PHE A N 1
ATOM 5301 C CA . PHE A 1 659 ? 13.801 28.825 3.750 1.00 88.44 659 PHE A CA 1
ATOM 5302 C C . PHE A 1 659 ? 13.453 30.171 3.088 1.00 88.44 659 PHE A C 1
ATOM 5304 O O . PHE A 1 659 ? 14.256 31.101 3.130 1.00 88.44 659 PHE A O 1
ATOM 5311 N N . LEU A 1 660 ? 12.259 30.289 2.496 1.00 86.06 660 LEU A N 1
ATOM 5312 C CA . LEU A 1 660 ? 11.834 31.497 1.780 1.00 86.06 660 LEU A CA 1
ATOM 5313 C C . LEU A 1 660 ? 11.614 32.697 2.716 1.00 86.06 660 LEU A C 1
ATOM 5315 O O . LEU A 1 660 ? 12.064 33.799 2.411 1.00 86.06 660 LEU A O 1
ATOM 5319 N N . ASN A 1 661 ? 10.927 32.488 3.846 1.00 83.62 661 ASN A N 1
ATOM 5320 C CA . ASN A 1 661 ? 10.569 33.579 4.759 1.00 83.62 661 ASN A CA 1
ATOM 5321 C C . ASN A 1 661 ? 11.697 33.951 5.740 1.00 83.62 661 ASN A C 1
ATOM 5323 O O . ASN A 1 661 ? 11.779 35.109 6.142 1.00 83.62 661 ASN A O 1
ATOM 5327 N N . GLU A 1 662 ? 12.531 32.989 6.155 1.00 81.81 662 GLU A N 1
ATOM 5328 C CA . GLU A 1 662 ? 13.487 33.153 7.267 1.00 81.81 662 GLU A CA 1
ATOM 5329 C C . GLU A 1 662 ? 14.954 32.884 6.874 1.00 81.81 662 GLU A C 1
ATOM 5331 O O . GLU A 1 662 ? 15.852 33.174 7.661 1.00 81.81 662 GLU A O 1
ATOM 5336 N N . HIS A 1 663 ? 15.219 32.329 5.682 1.00 82.38 663 HIS A N 1
ATOM 5337 C CA . HIS A 1 663 ? 16.548 31.856 5.249 1.00 82.38 663 HIS A CA 1
ATOM 5338 C C . HIS A 1 663 ? 17.209 30.883 6.250 1.00 82.38 663 HIS A C 1
ATOM 5340 O O . HIS A 1 663 ? 18.418 30.909 6.501 1.00 82.38 663 HIS A O 1
ATOM 5346 N N . ILE A 1 664 ? 16.390 29.992 6.819 1.00 82.25 664 ILE A N 1
ATOM 5347 C CA . ILE A 1 664 ? 16.796 28.918 7.735 1.00 82.25 664 ILE A CA 1
ATOM 5348 C C . ILE A 1 664 ? 16.645 27.564 7.031 1.00 82.25 664 ILE A C 1
ATOM 5350 O O . ILE A 1 664 ? 15.615 27.280 6.418 1.00 82.25 664 ILE A O 1
ATOM 5354 N N . ASN A 1 665 ? 17.660 26.702 7.141 1.00 83.81 665 ASN A N 1
ATOM 5355 C CA . ASN A 1 665 ? 17.558 25.307 6.717 1.00 83.81 665 ASN A CA 1
ATOM 5356 C C . ASN A 1 665 ? 16.919 24.480 7.839 1.00 83.81 665 ASN A C 1
ATOM 5358 O O . ASN A 1 665 ? 17.602 24.060 8.769 1.00 83.81 665 ASN A O 1
ATOM 5362 N N . ALA A 1 666 ? 15.620 24.203 7.728 1.00 83.69 666 ALA A N 1
ATOM 5363 C CA . ALA A 1 666 ? 14.879 23.368 8.679 1.00 83.69 666 ALA A CA 1
ATOM 5364 C C . ALA A 1 666 ? 15.476 21.953 8.883 1.00 83.69 666 ALA A C 1
ATOM 5366 O O . ALA A 1 666 ? 15.138 21.274 9.851 1.00 83.69 666 ALA A O 1
ATOM 5367 N N . LEU A 1 667 ? 16.336 21.492 7.965 1.00 85.56 667 LEU A N 1
ATOM 5368 C CA . LEU A 1 667 ? 16.967 20.168 7.976 1.00 85.56 667 LEU A CA 1
ATOM 5369 C C . LEU A 1 667 ? 18.398 20.173 8.549 1.00 85.56 667 LEU A C 1
ATOM 5371 O O . LEU A 1 667 ? 19.009 19.111 8.664 1.00 85.56 667 LEU A O 1
ATOM 5375 N N . ALA A 1 668 ? 18.954 21.341 8.885 1.00 78.69 668 ALA A N 1
ATOM 5376 C CA . ALA A 1 668 ? 20.321 21.478 9.381 1.00 78.69 668 ALA A CA 1
ATOM 5377 C C . ALA A 1 668 ? 20.400 21.289 10.906 1.00 78.69 668 ALA A C 1
ATOM 5379 O O . ALA A 1 668 ? 19.924 22.122 11.676 1.00 78.69 668 ALA A O 1
ATOM 5380 N N . LEU A 1 669 ? 21.048 20.206 11.351 1.00 64.38 669 LEU A N 1
ATOM 5381 C CA . LEU A 1 669 ? 21.267 19.909 12.778 1.00 64.38 669 LEU A CA 1
ATOM 5382 C C . LEU A 1 669 ? 22.274 20.856 13.457 1.00 64.38 669 LEU A C 1
ATOM 5384 O O . LEU A 1 669 ? 22.286 20.961 14.679 1.00 64.38 669 LEU A O 1
ATOM 5388 N N . ASP A 1 670 ? 23.119 21.522 12.672 1.00 60.03 670 ASP A N 1
ATOM 5389 C CA . ASP A 1 670 ? 24.178 22.436 13.110 1.00 60.03 670 ASP A CA 1
ATOM 5390 C C . ASP A 1 670 ? 23.769 23.921 13.055 1.00 60.03 670 ASP A C 1
ATOM 5392 O O . ASP A 1 670 ? 24.574 24.798 13.366 1.00 60.03 670 ASP A O 1
ATOM 5396 N N . GLY A 1 671 ? 22.526 24.219 12.654 1.00 56.75 671 GLY A N 1
ATOM 5397 C CA . GLY A 1 671 ? 22.044 25.590 12.469 1.00 56.75 671 GLY A CA 1
ATOM 5398 C C . GLY A 1 671 ? 22.696 26.331 11.296 1.00 56.75 671 GLY A C 1
ATOM 5399 O O . GLY A 1 671 ? 22.631 27.560 11.246 1.00 56.75 671 GLY A O 1
ATOM 5400 N N . SER A 1 672 ? 23.336 25.622 10.359 1.00 59.22 672 SER A N 1
ATOM 5401 C CA . SER A 1 672 ? 23.973 26.240 9.193 1.00 59.22 672 SER A CA 1
ATOM 5402 C C . SER A 1 672 ? 22.966 27.006 8.321 1.00 59.22 672 SER A C 1
ATOM 5404 O O . SER A 1 672 ? 21.954 26.470 7.861 1.00 59.22 672 SER A O 1
ATOM 5406 N N . HIS A 1 673 ? 23.254 28.288 8.073 1.00 59.88 673 HIS A N 1
ATOM 5407 C CA . HIS A 1 673 ? 22.450 29.116 7.177 1.00 59.88 673 HIS A CA 1
ATOM 5408 C C . HIS A 1 673 ? 22.705 28.715 5.711 1.00 59.88 673 HIS A C 1
ATOM 5410 O O . HIS A 1 673 ? 23.839 28.834 5.239 1.00 59.88 673 HIS A O 1
ATOM 5416 N N . PRO A 1 674 ? 21.681 28.250 4.974 1.00 64.25 674 PRO A N 1
ATOM 5417 C CA . PRO A 1 674 ? 21.816 27.851 3.579 1.00 64.25 674 PRO A CA 1
ATOM 5418 C C . PRO A 1 674 ? 22.003 29.077 2.682 1.00 64.25 674 PRO A C 1
ATOM 5420 O O . PRO A 1 674 ? 21.234 30.033 2.749 1.00 64.25 674 PRO A O 1
ATOM 5423 N N . THR A 1 675 ? 22.993 29.034 1.791 1.00 68.19 675 THR A N 1
ATOM 5424 C CA . THR A 1 675 ? 23.245 30.111 0.821 1.00 68.19 675 THR A CA 1
ATOM 5425 C C . THR A 1 675 ? 22.251 30.143 -0.336 1.00 68.19 675 THR A C 1
ATOM 5427 O O . THR A 1 675 ? 22.026 31.205 -0.911 1.00 68.19 675 THR A O 1
ATOM 5430 N N . THR A 1 676 ? 21.661 29.000 -0.694 1.00 85.62 676 THR A N 1
ATOM 5431 C CA . THR A 1 676 ? 20.676 28.879 -1.777 1.00 85.62 676 THR A CA 1
ATOM 5432 C C . THR A 1 676 ? 19.614 27.831 -1.448 1.00 85.62 676 THR A C 1
ATOM 5434 O O . THR A 1 676 ? 19.851 26.911 -0.659 1.00 85.62 676 THR A O 1
ATOM 5437 N N . LEU A 1 677 ? 18.464 27.896 -2.127 1.00 86.44 677 LEU A N 1
ATOM 5438 C CA . LEU A 1 677 ? 17.463 26.828 -2.061 1.00 86.44 677 LEU A CA 1
ATOM 5439 C C . LEU A 1 677 ? 18.017 25.492 -2.601 1.00 86.44 677 LEU A C 1
ATOM 5441 O O . LEU A 1 677 ? 17.655 24.432 -2.092 1.00 86.44 677 LEU A O 1
ATOM 5445 N N . THR A 1 678 ? 18.952 25.515 -3.562 1.00 88.12 678 THR A N 1
ATOM 5446 C CA . THR A 1 678 ? 19.635 24.298 -4.035 1.00 88.12 678 THR A CA 1
ATOM 5447 C C . THR A 1 678 ? 20.376 23.589 -2.897 1.00 88.12 678 THR A C 1
ATOM 5449 O O . THR A 1 678 ? 20.379 22.361 -2.844 1.00 88.12 678 THR A O 1
ATOM 5452 N N . ASP A 1 679 ? 20.967 24.331 -1.958 1.00 87.31 679 ASP A N 1
ATOM 5453 C CA . ASP A 1 679 ? 21.715 23.748 -0.839 1.00 87.31 679 ASP A CA 1
ATOM 5454 C C . ASP A 1 679 ? 20.787 23.033 0.154 1.00 87.31 679 ASP A C 1
ATOM 5456 O O . ASP A 1 679 ? 21.080 21.907 0.553 1.00 87.31 679 ASP A O 1
ATOM 5460 N N . VAL A 1 680 ? 19.609 23.600 0.447 1.00 89.69 680 VAL A N 1
ATOM 5461 C CA . VAL A 1 680 ? 18.558 22.929 1.242 1.00 89.69 680 VAL A CA 1
ATOM 5462 C C . VAL A 1 680 ? 18.095 21.631 0.568 1.00 89.69 680 VAL A C 1
ATOM 5464 O O . VAL A 1 680 ? 17.938 20.604 1.232 1.00 89.69 680 VAL A O 1
ATOM 5467 N N . LEU A 1 681 ? 17.927 21.638 -0.760 1.00 91.81 681 LEU A N 1
ATOM 5468 C CA . LEU A 1 681 ? 17.574 20.434 -1.520 1.00 91.81 681 LEU A CA 1
ATOM 5469 C C . LEU A 1 681 ? 18.692 19.374 -1.480 1.00 91.81 681 LEU A C 1
ATOM 5471 O O . LEU A 1 681 ? 18.394 18.189 -1.315 1.00 91.81 681 LEU A O 1
ATOM 5475 N N . LYS A 1 682 ? 19.972 19.771 -1.555 1.00 91.56 682 LYS A N 1
ATOM 5476 C CA . LYS A 1 682 ? 21.117 18.857 -1.361 1.00 91.56 682 LYS A CA 1
ATOM 5477 C C . LYS A 1 682 ? 21.109 18.255 0.051 1.00 91.56 682 LYS A C 1
ATOM 5479 O O . LYS A 1 682 ? 21.269 17.039 0.172 1.00 91.56 682 LYS A O 1
ATOM 5484 N N . THR A 1 683 ? 20.867 19.052 1.102 1.00 91.38 683 THR A N 1
ATOM 5485 C CA . THR A 1 683 ? 20.718 18.554 2.486 1.00 91.38 683 THR A CA 1
ATOM 5486 C C . THR A 1 683 ? 19.601 17.516 2.581 1.00 91.38 683 THR A C 1
ATOM 5488 O O . THR A 1 683 ? 19.813 16.445 3.145 1.00 91.38 683 THR A O 1
ATOM 5491 N N . ALA A 1 684 ? 18.437 17.779 1.978 1.00 92.75 684 ALA A N 1
ATOM 5492 C CA . ALA A 1 684 ? 17.309 16.849 1.986 1.00 92.75 684 ALA A CA 1
ATOM 5493 C C . ALA A 1 684 ? 17.633 15.506 1.305 1.00 92.75 684 ALA A C 1
ATOM 5495 O O . ALA A 1 684 ? 17.275 14.448 1.827 1.00 92.75 684 ALA A O 1
ATOM 5496 N N . VAL A 1 685 ? 18.344 15.537 0.170 1.00 92.88 685 VAL A N 1
ATOM 5497 C CA . VAL A 1 685 ? 18.816 14.327 -0.527 1.00 92.88 685 VAL A CA 1
ATOM 5498 C C . VAL A 1 685 ? 19.771 13.518 0.358 1.00 92.88 685 VAL A C 1
ATOM 5500 O O . VAL A 1 685 ? 19.625 12.301 0.448 1.00 92.88 685 VAL A O 1
ATOM 5503 N N . VAL A 1 686 ? 20.720 14.168 1.042 1.00 91.19 686 VAL A N 1
ATOM 5504 C CA . VAL A 1 686 ? 21.658 13.490 1.957 1.00 91.19 686 VAL A CA 1
ATOM 5505 C C . VAL A 1 686 ? 20.921 12.887 3.159 1.00 91.19 686 VAL A C 1
ATOM 5507 O O . VAL A 1 686 ? 21.048 11.688 3.403 1.00 91.19 686 VAL A O 1
ATOM 5510 N N . MET A 1 687 ? 20.071 13.667 3.835 1.00 89.19 687 MET A N 1
ATOM 5511 C CA . MET A 1 687 ? 19.284 13.234 4.998 1.00 89.19 687 MET A CA 1
ATOM 5512 C C . MET A 1 687 ? 18.395 12.014 4.694 1.00 89.19 687 MET A C 1
ATOM 5514 O O . MET A 1 687 ? 18.277 11.099 5.513 1.00 89.19 687 MET A O 1
ATOM 5518 N N . ALA A 1 688 ? 17.774 11.967 3.510 1.00 89.69 688 ALA A N 1
ATOM 5519 C CA . ALA A 1 688 ? 16.987 10.809 3.092 1.00 89.69 688 ALA A CA 1
ATOM 5520 C C . ALA A 1 688 ? 17.862 9.578 2.805 1.00 89.69 688 ALA A C 1
ATOM 5522 O O . ALA A 1 688 ? 17.493 8.467 3.181 1.00 89.69 688 ALA A O 1
ATOM 5523 N N . LEU A 1 689 ? 19.033 9.763 2.187 1.00 88.31 689 LEU A N 1
ATOM 5524 C CA . LEU A 1 689 ? 19.956 8.671 1.864 1.00 88.31 689 LEU A CA 1
ATOM 5525 C C . LEU A 1 689 ? 20.633 8.059 3.098 1.00 88.31 689 LEU A C 1
ATOM 5527 O O . LEU A 1 689 ? 20.884 6.854 3.109 1.00 88.31 689 LEU A O 1
ATOM 5531 N N . GLU A 1 690 ? 20.904 8.846 4.137 1.00 86.25 690 GLU A N 1
ATOM 5532 C CA . GLU A 1 690 ? 21.428 8.350 5.418 1.00 86.25 690 GLU A CA 1
ATOM 5533 C C . GLU A 1 690 ? 20.372 7.553 6.208 1.00 86.25 690 GLU A C 1
ATOM 5535 O O . GLU A 1 690 ? 20.700 6.628 6.960 1.00 86.25 690 GLU A O 1
ATOM 5540 N N . ASN A 1 691 ? 19.085 7.845 5.995 1.00 79.25 691 ASN A N 1
ATOM 5541 C CA . ASN A 1 691 ? 17.983 7.163 6.660 1.00 79.25 691 ASN A CA 1
ATOM 5542 C C . ASN A 1 691 ? 17.689 5.781 6.043 1.00 79.25 691 ASN A C 1
ATOM 5544 O O . ASN A 1 691 ? 16.852 5.625 5.155 1.00 79.25 691 ASN A O 1
ATOM 5548 N N . LYS A 1 692 ? 18.311 4.741 6.611 1.00 69.88 692 LYS A N 1
ATOM 5549 C CA . LYS A 1 692 ? 18.136 3.327 6.212 1.00 69.88 692 LYS A CA 1
ATOM 5550 C C . LYS A 1 692 ? 16.682 2.826 6.167 1.00 69.88 692 LYS A C 1
ATOM 5552 O O . LYS A 1 692 ? 16.424 1.850 5.471 1.00 69.88 692 LYS A O 1
ATOM 5557 N N . THR A 1 693 ? 15.747 3.466 6.879 1.00 67.19 693 THR A N 1
ATOM 5558 C CA . THR A 1 693 ? 14.317 3.080 6.882 1.00 67.19 693 THR A CA 1
ATOM 5559 C C . THR A 1 693 ? 13.510 3.696 5.733 1.00 67.19 693 THR A C 1
ATOM 5561 O O . THR A 1 693 ? 12.340 3.366 5.563 1.00 67.19 693 THR A O 1
ATOM 5564 N N . GLY A 1 694 ? 14.092 4.612 4.948 1.00 72.75 694 GLY A N 1
ATOM 5565 C CA . GLY A 1 694 ? 13.392 5.300 3.856 1.00 72.75 694 GLY A CA 1
ATOM 5566 C C . GLY A 1 694 ? 12.273 6.249 4.310 1.00 72.75 694 GLY A C 1
ATOM 5567 O O . GLY A 1 694 ? 11.509 6.730 3.485 1.00 72.75 694 GLY A O 1
ATOM 5568 N N . HIS A 1 695 ? 12.171 6.548 5.611 1.00 74.62 695 HIS A N 1
ATOM 5569 C CA . HIS A 1 695 ? 11.118 7.387 6.217 1.00 74.62 695 HIS A CA 1
ATOM 5570 C C . HIS A 1 695 ? 11.077 8.839 5.697 1.00 74.62 695 HIS A C 1
ATOM 5572 O O . HIS A 1 695 ? 10.091 9.533 5.893 1.00 74.62 695 HIS A O 1
ATOM 5578 N N . PHE A 1 696 ? 12.128 9.310 5.019 1.00 85.25 696 PHE A N 1
ATOM 5579 C CA . PHE A 1 696 ? 12.135 10.614 4.342 1.00 85.25 696 PHE A CA 1
ATOM 5580 C C . PHE A 1 696 ? 12.018 10.512 2.812 1.00 85.25 696 PHE A C 1
ATOM 5582 O O . PHE A 1 696 ? 12.058 11.540 2.139 1.00 85.25 696 PHE A O 1
ATOM 5589 N N . ASP A 1 697 ? 11.862 9.312 2.240 1.00 86.81 697 ASP A N 1
ATOM 5590 C CA . ASP A 1 697 ? 11.823 9.117 0.785 1.00 86.81 697 ASP A CA 1
ATOM 5591 C C . ASP A 1 697 ? 10.650 9.878 0.149 1.00 86.81 697 ASP A C 1
ATOM 5593 O O . ASP A 1 697 ? 10.815 10.610 -0.826 1.00 86.81 697 ASP A O 1
ATOM 5597 N N . GLN A 1 698 ? 9.458 9.741 0.731 1.00 86.75 698 GLN A N 1
ATOM 5598 C CA . GLN A 1 698 ? 8.240 10.364 0.222 1.00 86.75 698 GLN A CA 1
ATOM 5599 C C . GLN A 1 698 ? 8.194 11.877 0.504 1.00 86.75 698 GLN A C 1
ATOM 5601 O O . GLN A 1 698 ? 7.746 12.642 -0.355 1.00 86.75 698 GLN A O 1
ATOM 5606 N N . PHE A 1 699 ? 8.725 12.323 1.646 1.00 92.38 699 PHE A N 1
ATOM 5607 C CA . PHE A 1 699 ? 8.981 13.740 1.935 1.00 92.38 699 PHE A CA 1
ATOM 5608 C C . PHE A 1 699 ? 9.913 14.378 0.886 1.00 92.38 699 PHE A C 1
ATOM 5610 O O . PHE A 1 699 ? 9.583 15.426 0.332 1.00 92.38 699 PHE A O 1
ATOM 5617 N N . LEU A 1 700 ? 11.035 13.728 0.550 1.00 93.19 700 LEU A N 1
ATOM 5618 C CA . LEU A 1 700 ? 11.999 14.229 -0.436 1.00 93.19 700 LEU A CA 1
ATOM 5619 C C . LEU A 1 700 ? 11.387 14.323 -1.841 1.00 93.19 700 LEU A C 1
ATOM 5621 O O . LEU A 1 700 ? 11.569 15.330 -2.526 1.00 93.19 700 LEU A O 1
ATOM 5625 N N . GLN A 1 701 ? 10.631 13.299 -2.252 1.00 90.94 701 GLN A N 1
ATOM 5626 C CA . GLN A 1 701 ? 9.907 13.288 -3.528 1.00 90.94 701 GLN A CA 1
ATOM 5627 C C . GLN A 1 701 ? 8.947 14.481 -3.647 1.00 90.94 701 GLN A C 1
ATOM 5629 O O . GLN A 1 701 ? 8.915 15.134 -4.690 1.00 90.94 701 GLN A O 1
ATOM 5634 N N . PHE A 1 702 ? 8.215 14.813 -2.575 1.00 93.00 702 PHE A N 1
ATOM 5635 C CA . PHE A 1 702 ? 7.380 16.014 -2.546 1.00 93.00 702 PHE A CA 1
ATOM 5636 C C . PHE A 1 702 ? 8.211 17.300 -2.567 1.00 93.00 702 PHE A C 1
ATOM 5638 O O . PHE A 1 702 ? 7.919 18.181 -3.368 1.00 93.00 702 PHE A O 1
ATOM 5645 N N . LEU A 1 703 ? 9.254 17.412 -1.739 1.00 93.94 703 LEU A N 1
ATOM 5646 C CA . LEU A 1 703 ? 10.089 18.614 -1.644 1.00 93.94 703 LEU A CA 1
ATOM 5647 C C . LEU A 1 703 ? 10.695 19.009 -2.999 1.00 93.94 703 LEU A C 1
ATOM 5649 O O . LEU A 1 703 ? 10.640 20.175 -3.387 1.00 93.94 703 LEU A O 1
ATOM 5653 N N . LEU A 1 704 ? 11.206 18.030 -3.746 1.00 92.00 704 LEU A N 1
ATOM 5654 C CA . LEU A 1 704 ? 11.751 18.248 -5.085 1.00 92.00 704 LEU A CA 1
ATOM 5655 C C . LEU A 1 704 ? 10.643 18.522 -6.115 1.00 92.00 704 LEU A C 1
ATOM 5657 O O . LEU A 1 704 ? 10.765 19.468 -6.896 1.00 92.00 704 LEU A O 1
ATOM 5661 N N . GLY A 1 705 ? 9.521 17.794 -6.064 1.00 90.19 705 GLY A N 1
ATOM 5662 C CA . GLY A 1 705 ? 8.363 18.046 -6.929 1.00 90.19 705 GLY A CA 1
ATOM 5663 C C . GLY A 1 705 ? 7.769 19.454 -6.774 1.00 90.19 705 GLY A C 1
ATOM 5664 O O . GLY A 1 705 ? 7.389 20.079 -7.767 1.00 90.19 705 GLY A O 1
ATOM 5665 N N . LEU A 1 706 ? 7.716 19.994 -5.551 1.00 91.31 706 LEU A N 1
ATOM 5666 C CA . LEU A 1 706 ? 7.180 21.329 -5.243 1.00 91.31 706 LEU A CA 1
ATOM 5667 C C . LEU A 1 706 ? 7.998 22.466 -5.895 1.00 91.31 706 LEU A C 1
ATOM 5669 O O . LEU A 1 706 ? 7.453 23.538 -6.146 1.00 91.31 706 LEU A O 1
ATOM 5673 N N . THR A 1 707 ? 9.278 22.235 -6.218 1.00 88.69 707 THR A N 1
ATOM 5674 C CA . THR A 1 707 ? 10.167 23.246 -6.832 1.00 88.69 707 THR A CA 1
ATOM 5675 C C . THR A 1 707 ? 10.146 23.281 -8.368 1.00 88.69 707 THR A C 1
ATOM 5677 O O . THR A 1 707 ? 10.799 24.141 -8.968 1.00 88.69 707 THR A O 1
ATOM 5680 N N . THR A 1 708 ? 9.360 22.419 -9.022 1.00 86.12 708 THR A N 1
ATOM 5681 C CA . THR A 1 708 ? 9.147 22.458 -10.484 1.00 86.12 708 THR A CA 1
ATOM 5682 C C . THR A 1 708 ? 8.388 23.709 -10.929 1.00 86.12 708 THR A C 1
ATOM 5684 O O . THR A 1 708 ? 7.512 24.196 -10.219 1.00 86.12 708 THR A O 1
ATOM 5687 N N . GLU A 1 709 ? 8.682 24.228 -12.126 1.00 82.56 709 GLU A N 1
ATOM 5688 C CA . GLU A 1 709 ? 8.110 25.490 -12.635 1.00 82.56 709 GLU A CA 1
ATOM 5689 C C . GLU A 1 709 ? 6.568 25.520 -12.593 1.00 82.56 709 GLU A C 1
ATOM 5691 O O . GLU A 1 709 ? 5.968 26.518 -12.189 1.00 82.56 709 GLU A O 1
ATOM 5696 N N . CYS A 1 710 ? 5.915 24.412 -12.958 1.00 81.75 710 CYS A N 1
ATOM 5697 C CA . CYS A 1 710 ? 4.458 24.291 -12.906 1.00 81.75 710 CYS A CA 1
ATOM 5698 C C . CYS A 1 710 ? 3.917 24.344 -11.467 1.00 81.75 710 CYS A C 1
ATOM 5700 O O . CYS A 1 710 ? 2.911 25.008 -11.218 1.00 81.75 710 CYS A O 1
ATOM 5702 N N . ASN A 1 711 ? 4.605 23.719 -10.509 1.00 86.56 711 ASN A N 1
ATOM 5703 C CA . ASN A 1 711 ? 4.173 23.690 -9.116 1.00 86.56 711 ASN A CA 1
ATOM 5704 C C . ASN A 1 711 ? 4.457 25.011 -8.394 1.00 86.56 711 ASN A C 1
ATOM 5706 O O . ASN A 1 711 ? 3.640 25.414 -7.571 1.00 86.56 711 ASN A O 1
ATOM 5710 N N . ARG A 1 712 ? 5.506 25.761 -8.764 1.00 85.94 712 ARG A N 1
ATOM 5711 C CA . ARG A 1 712 ? 5.711 27.135 -8.263 1.00 85.94 712 ARG A CA 1
ATOM 5712 C C . ARG A 1 712 ? 4.553 28.057 -8.624 1.00 85.94 712 ARG A C 1
ATOM 5714 O O . ARG A 1 712 ? 4.039 28.741 -7.748 1.00 85.94 712 ARG A O 1
ATOM 5721 N N . LYS A 1 713 ? 4.094 28.019 -9.880 1.00 83.31 713 LYS A N 1
ATOM 5722 C CA . LYS A 1 713 ? 2.954 28.828 -10.354 1.00 83.31 713 LYS A CA 1
ATOM 5723 C C . LYS A 1 713 ? 1.650 28.478 -9.632 1.00 83.31 713 LYS A C 1
ATOM 5725 O O . LYS A 1 713 ? 0.830 29.358 -9.394 1.00 83.31 713 LYS A O 1
ATOM 5730 N N . LEU A 1 714 ? 1.461 27.212 -9.243 1.00 84.19 714 LEU A N 1
ATOM 5731 C CA . LEU A 1 714 ? 0.357 26.813 -8.361 1.00 84.19 714 LEU A CA 1
ATOM 5732 C C . LEU A 1 714 ? 0.563 27.343 -6.929 1.00 84.19 714 LEU A C 1
ATOM 5734 O O . LEU A 1 714 ? -0.355 27.902 -6.336 1.00 84.19 714 LEU A O 1
ATOM 5738 N N . LEU A 1 715 ? 1.770 27.209 -6.374 1.00 86.81 715 LEU A N 1
ATOM 5739 C CA . LEU A 1 715 ? 2.100 27.595 -4.998 1.00 86.81 715 LEU A CA 1
ATOM 5740 C C . LEU A 1 715 ? 2.246 29.106 -4.773 1.00 86.81 715 LEU A C 1
ATOM 5742 O O . LEU A 1 715 ? 2.209 29.520 -3.617 1.00 86.81 715 LEU A O 1
ATOM 5746 N N . GLN A 1 716 ? 2.366 29.927 -5.821 1.00 83.19 716 GLN A N 1
ATOM 5747 C CA . GLN A 1 716 ? 2.575 31.384 -5.764 1.00 83.19 716 GLN A CA 1
ATOM 5748 C C . GLN A 1 716 ? 1.639 32.092 -4.766 1.00 83.19 716 GLN A C 1
ATOM 5750 O O . GLN A 1 716 ? 2.045 33.004 -4.049 1.00 83.19 716 GLN A O 1
ATOM 5755 N N . HIS A 1 717 ? 0.376 31.666 -4.667 1.00 79.31 717 HIS A N 1
ATOM 5756 C CA . HIS A 1 717 ? -0.587 32.275 -3.745 1.00 79.31 717 HIS A CA 1
ATOM 5757 C C . HIS A 1 717 ? -0.314 31.961 -2.260 1.00 79.31 717 HIS A C 1
ATOM 5759 O O . HIS A 1 717 ? -0.738 32.738 -1.400 1.00 79.31 717 HIS A O 1
ATOM 5765 N N . LEU A 1 718 ? 0.385 30.863 -1.954 1.00 84.62 718 LEU A N 1
ATOM 5766 C CA . LEU A 1 718 ? 0.790 30.446 -0.605 1.00 84.62 718 LEU A CA 1
ATOM 5767 C C . LEU A 1 718 ? 2.232 30.877 -0.274 1.00 84.62 718 LEU A C 1
ATOM 5769 O O . LEU A 1 718 ? 2.472 31.383 0.817 1.00 84.62 718 LEU A O 1
ATOM 5773 N N . LEU A 1 719 ? 3.163 30.701 -1.218 1.00 86.62 719 LEU A N 1
ATOM 5774 C CA . LEU A 1 719 ? 4.602 30.964 -1.093 1.00 86.62 719 LEU A CA 1
ATOM 5775 C C . LEU A 1 719 ? 5.081 31.914 -2.218 1.00 86.62 719 LEU A C 1
ATOM 5777 O O . LEU A 1 719 ? 5.769 31.478 -3.141 1.00 86.62 719 LEU A O 1
ATOM 5781 N N . PRO A 1 720 ? 4.730 33.215 -2.181 1.00 81.19 720 PRO A N 1
ATOM 5782 C CA . PRO A 1 720 ? 4.943 34.136 -3.307 1.00 81.19 720 PRO A CA 1
ATOM 5783 C C . PRO A 1 720 ? 6.416 34.415 -3.638 1.00 81.19 720 PRO A C 1
ATOM 5785 O O . PRO A 1 720 ? 6.731 34.757 -4.772 1.00 81.19 720 PRO A O 1
ATOM 5788 N N . GLN A 1 721 ? 7.336 34.250 -2.683 1.00 79.75 721 GLN A N 1
ATOM 5789 C CA . GLN A 1 721 ? 8.774 34.433 -2.922 1.00 79.75 721 GLN A CA 1
ATOM 5790 C C . GLN A 1 721 ? 9.380 33.341 -3.823 1.00 79.75 721 GLN A C 1
ATOM 5792 O O . GLN A 1 721 ? 10.412 33.577 -4.442 1.00 79.75 721 GLN A O 1
ATOM 5797 N N . LEU A 1 722 ? 8.732 32.174 -3.949 1.00 79.00 722 LEU A N 1
ATOM 5798 C CA . LEU A 1 722 ? 9.258 31.002 -4.661 1.00 79.00 722 LEU A CA 1
ATOM 5799 C C . LEU A 1 722 ? 9.468 31.230 -6.175 1.00 79.00 722 LEU A C 1
ATOM 5801 O O . LEU A 1 722 ? 10.260 30.522 -6.802 1.00 79.00 722 LEU A O 1
ATOM 5805 N N . GLU A 1 723 ? 8.794 32.220 -6.769 1.00 72.25 723 GLU A N 1
ATOM 5806 C CA . GLU A 1 723 ? 9.020 32.636 -8.163 1.00 72.25 723 GLU A CA 1
ATOM 5807 C C . GLU A 1 723 ? 10.280 33.496 -8.350 1.00 72.25 723 GLU A C 1
ATOM 5809 O O . GLU A 1 723 ? 10.845 33.502 -9.440 1.00 72.25 723 GLU A O 1
ATOM 5814 N N . ASN A 1 724 ? 10.748 34.180 -7.301 1.00 68.56 724 ASN A N 1
ATOM 5815 C CA . ASN A 1 724 ? 11.949 35.022 -7.356 1.00 68.56 724 ASN A CA 1
ATOM 5816 C C . ASN A 1 724 ? 13.247 34.213 -7.162 1.00 68.56 724 ASN A C 1
ATOM 5818 O O . ASN A 1 724 ? 14.329 34.700 -7.482 1.00 68.56 724 ASN A O 1
ATOM 5822 N N . GLU A 1 725 ? 13.149 32.981 -6.650 1.00 72.12 725 GLU A N 1
ATOM 5823 C CA . GLU A 1 725 ? 14.290 32.103 -6.377 1.00 72.12 725 GLU A CA 1
ATOM 5824 C C . GLU A 1 725 ? 14.897 31.501 -7.654 1.00 72.12 725 GLU A C 1
ATOM 5826 O O . GLU A 1 725 ? 14.321 30.608 -8.296 1.00 72.12 725 GLU A O 1
ATOM 5831 N N . SER A 1 726 ? 16.117 31.939 -7.982 1.00 62.84 726 SER A N 1
ATOM 5832 C CA . SER A 1 726 ? 16.916 31.470 -9.121 1.00 62.84 726 SER A CA 1
ATOM 5833 C C . SER A 1 726 ? 17.498 30.069 -8.883 1.00 62.84 726 SER A C 1
ATOM 5835 O O . SER A 1 726 ? 18.699 29.893 -8.673 1.00 62.84 726 SER A O 1
ATOM 5837 N N . LEU A 1 727 ? 16.629 29.058 -8.890 1.00 67.19 727 LEU A N 1
ATOM 5838 C CA . LEU A 1 727 ? 17.010 27.671 -8.633 1.00 67.19 727 LEU A CA 1
ATOM 5839 C C . LEU A 1 727 ? 17.733 27.056 -9.832 1.00 67.19 727 LEU A C 1
ATOM 5841 O O . LEU A 1 727 ? 17.192 26.991 -10.938 1.00 67.19 727 LEU A O 1
ATOM 5845 N N . GLN A 1 728 ? 18.924 26.522 -9.587 1.00 68.00 728 GLN A N 1
ATOM 5846 C CA . GLN A 1 728 ? 19.695 25.797 -10.590 1.00 68.00 728 GLN A CA 1
ATOM 5847 C C . GLN A 1 728 ? 19.187 24.349 -10.665 1.00 68.00 728 GLN A C 1
ATOM 5849 O O . GLN A 1 728 ? 19.789 23.442 -10.094 1.00 68.00 728 GLN A O 1
ATOM 5854 N N . ASN A 1 729 ? 18.049 24.137 -11.345 1.00 70.69 729 ASN A N 1
ATOM 5855 C CA . ASN A 1 729 ? 17.437 22.807 -11.524 1.00 70.69 729 ASN A CA 1
ATOM 5856 C C . ASN A 1 729 ? 18.473 21.777 -12.009 1.00 70.69 729 ASN A C 1
ATOM 5858 O O . ASN A 1 729 ? 18.569 20.689 -11.447 1.00 70.69 729 ASN A O 1
ATOM 5862 N N . ASP A 1 730 ? 19.296 22.152 -12.992 1.00 76.38 730 ASP A N 1
ATOM 5863 C CA . ASP A 1 730 ? 20.339 21.290 -13.555 1.00 76.38 730 ASP A CA 1
ATOM 5864 C C . ASP A 1 730 ? 21.407 20.877 -12.527 1.00 76.38 730 ASP A C 1
ATOM 5866 O O . ASP A 1 730 ? 21.929 19.765 -12.605 1.00 76.38 730 ASP A O 1
ATOM 5870 N N . GLU A 1 731 ? 21.706 21.723 -11.534 1.00 86.25 731 GLU A N 1
ATOM 5871 C CA . GLU A 1 731 ? 22.701 21.445 -10.490 1.00 86.25 731 GLU A CA 1
ATOM 5872 C C . GLU A 1 731 ? 22.198 20.369 -9.516 1.00 86.25 731 GLU A C 1
ATOM 5874 O O . GLU A 1 731 ? 22.879 19.368 -9.287 1.00 86.25 731 GLU A O 1
ATOM 5879 N N . ILE A 1 732 ? 20.979 20.523 -8.981 1.00 87.25 732 ILE A N 1
ATOM 5880 C CA . ILE A 1 732 ? 20.374 19.517 -8.090 1.00 87.25 732 ILE A CA 1
ATOM 5881 C C . ILE A 1 732 ? 20.061 18.216 -8.846 1.00 87.25 732 ILE A C 1
ATOM 5883 O O . ILE A 1 732 ? 20.275 17.125 -8.316 1.00 87.25 732 ILE A O 1
ATOM 5887 N N . VAL A 1 733 ? 19.652 18.300 -10.115 1.00 83.44 733 VAL A N 1
ATOM 5888 C CA . VAL A 1 733 ? 19.451 17.132 -10.984 1.00 83.44 733 VAL A CA 1
ATOM 5889 C C . VAL A 1 733 ? 20.771 16.403 -11.251 1.00 83.44 733 VAL A C 1
ATOM 5891 O O . VAL A 1 733 ? 20.805 15.174 -11.177 1.00 83.44 733 VAL A O 1
ATOM 5894 N N . GLN A 1 734 ? 21.871 17.118 -11.511 1.00 82.94 734 GLN A N 1
ATOM 5895 C CA . GLN A 1 734 ? 23.198 16.513 -11.652 1.00 82.94 734 GLN A CA 1
ATOM 5896 C C . GLN A 1 734 ? 23.678 15.891 -10.333 1.00 82.94 734 GLN A C 1
ATOM 5898 O O . GLN A 1 734 ? 24.170 14.764 -10.354 1.00 82.94 734 GLN A O 1
ATOM 5903 N N . PHE A 1 735 ? 23.463 16.548 -9.189 1.00 86.69 735 PHE A N 1
ATOM 5904 C CA . PHE A 1 735 ? 23.781 15.997 -7.867 1.00 86.69 735 PHE A CA 1
ATOM 5905 C C . PHE A 1 735 ? 23.028 14.684 -7.599 1.00 86.69 735 PHE A C 1
ATOM 5907 O O . PHE A 1 735 ? 23.634 13.690 -7.203 1.00 86.69 735 PHE A O 1
ATOM 5914 N N . ILE A 1 736 ? 21.725 14.620 -7.896 1.00 85.94 736 ILE A N 1
ATOM 5915 C CA . ILE A 1 736 ? 20.933 13.385 -7.767 1.00 85.94 736 ILE A CA 1
ATOM 5916 C C . ILE A 1 736 ? 21.428 12.308 -8.751 1.00 85.94 736 ILE A C 1
ATOM 5918 O O . ILE A 1 736 ? 21.594 11.150 -8.362 1.00 85.94 736 ILE A O 1
ATOM 5922 N N . LYS A 1 737 ? 21.744 12.675 -10.003 1.00 79.25 737 LYS A N 1
ATOM 5923 C CA . LYS A 1 737 ? 22.360 11.771 -10.997 1.00 79.25 737 LYS A CA 1
ATOM 5924 C C . LYS A 1 737 ? 23.724 11.242 -10.544 1.00 79.25 737 LYS A C 1
ATOM 5926 O O . LYS A 1 737 ? 24.077 10.121 -10.898 1.00 79.25 737 LYS A O 1
ATOM 5931 N N . GLU A 1 738 ? 24.495 12.006 -9.778 1.00 82.62 738 GLU A N 1
ATOM 5932 C CA . GLU A 1 738 ? 25.749 11.556 -9.167 1.00 82.62 738 GLU A CA 1
ATOM 5933 C C . GLU A 1 738 ? 25.497 10.616 -7.985 1.00 82.62 738 GLU A C 1
ATOM 5935 O O . GLU A 1 738 ? 26.072 9.529 -7.968 1.00 82.62 738 GLU A O 1
ATOM 5940 N N . LYS A 1 739 ? 24.555 10.937 -7.088 1.00 84.25 739 LYS A N 1
ATOM 5941 C CA . LYS A 1 739 ? 24.139 10.056 -5.978 1.00 84.25 739 LYS A CA 1
ATOM 5942 C C . LYS A 1 739 ? 23.605 8.698 -6.455 1.00 84.25 739 LYS A C 1
ATOM 5944 O O . LYS A 1 739 ? 23.859 7.683 -5.818 1.00 84.25 739 LYS A O 1
ATOM 5949 N N . ILE A 1 740 ? 22.936 8.645 -7.611 1.00 77.62 740 ILE A N 1
ATOM 5950 C CA . ILE A 1 740 ? 22.500 7.394 -8.267 1.00 77.62 740 ILE A CA 1
ATOM 5951 C C . ILE A 1 740 ? 23.687 6.517 -8.717 1.00 77.62 740 ILE A C 1
ATOM 5953 O O . ILE A 1 740 ? 23.563 5.291 -8.750 1.00 77.62 740 ILE A O 1
ATOM 5957 N N . ARG A 1 741 ? 24.829 7.124 -9.073 1.00 73.44 741 ARG A N 1
ATOM 5958 C CA . ARG A 1 741 ? 26.030 6.456 -9.622 1.00 73.44 741 ARG A CA 1
ATOM 5959 C C . ARG A 1 741 ? 27.015 5.969 -8.548 1.00 73.44 741 ARG A C 1
ATOM 5961 O O . ARG A 1 741 ? 28.057 5.418 -8.907 1.00 73.44 741 ARG A O 1
ATOM 5968 N N . GLU A 1 742 ? 26.727 6.190 -7.268 1.00 78.12 742 GLU A N 1
ATOM 5969 C CA . GLU A 1 742 ? 27.533 5.695 -6.147 1.00 78.12 742 GLU A CA 1
ATOM 5970 C C . GLU A 1 742 ? 27.325 4.177 -5.957 1.00 78.12 742 GLU A C 1
ATOM 5972 O O . GLU A 1 742 ? 26.225 3.657 -6.147 1.00 78.12 742 GLU A O 1
ATOM 5977 N N . GLU A 1 743 ? 28.401 3.440 -5.660 1.00 66.19 743 GLU A N 1
ATOM 5978 C CA . GLU A 1 743 ? 28.411 1.965 -5.726 1.00 66.19 743 GLU A CA 1
ATOM 5979 C C . GLU A 1 743 ? 27.827 1.278 -4.479 1.00 66.19 743 GLU A C 1
ATOM 5981 O O . GLU A 1 743 ? 27.398 0.127 -4.562 1.00 66.19 743 GLU A O 1
ATOM 5986 N N . ASP A 1 744 ? 27.785 1.988 -3.349 1.00 76.75 744 ASP A N 1
ATOM 5987 C CA . ASP A 1 744 ? 27.300 1.551 -2.032 1.00 76.75 744 ASP A CA 1
ATOM 5988 C C . ASP A 1 744 ? 25.770 1.646 -1.868 1.00 76.75 744 ASP A C 1
ATOM 5990 O O . ASP A 1 744 ? 25.223 1.266 -0.831 1.00 76.75 744 ASP A O 1
ATOM 5994 N N . ARG A 1 745 ? 25.068 2.150 -2.889 1.00 75.00 745 ARG A N 1
ATOM 5995 C CA . ARG A 1 745 ? 23.630 2.438 -2.841 1.00 75.00 745 ARG A CA 1
ATOM 5996 C C . ARG A 1 745 ? 22.767 1.184 -2.939 1.00 75.00 745 ARG A C 1
ATOM 5998 O O . ARG A 1 745 ? 22.961 0.327 -3.803 1.00 75.00 745 ARG A O 1
ATOM 6005 N N . THR A 1 746 ? 21.759 1.110 -2.069 1.00 77.12 746 THR A N 1
ATOM 6006 C CA . THR A 1 746 ? 20.753 0.043 -2.084 1.00 77.12 746 THR A CA 1
ATOM 6007 C C . THR A 1 746 ? 19.746 0.237 -3.217 1.00 77.12 746 THR A C 1
ATOM 6009 O O . THR A 1 746 ? 19.430 1.362 -3.604 1.00 77.12 746 THR A O 1
ATOM 6012 N N . GLU A 1 747 ? 19.138 -0.861 -3.680 1.00 70.19 747 GLU A N 1
ATOM 6013 C CA . GLU A 1 747 ? 18.035 -0.834 -4.657 1.00 70.19 747 GLU A CA 1
ATOM 6014 C C . GLU A 1 747 ? 16.918 0.139 -4.235 1.00 70.19 747 GLU A C 1
ATOM 6016 O O . GLU A 1 747 ? 16.403 0.898 -5.054 1.00 70.19 747 GLU A O 1
ATOM 6021 N N . THR A 1 748 ? 16.585 0.176 -2.940 1.00 70.19 748 THR A N 1
ATOM 6022 C CA . THR A 1 748 ? 15.573 1.080 -2.383 1.00 70.19 748 THR A CA 1
ATOM 6023 C C . THR A 1 748 ? 15.969 2.554 -2.499 1.00 70.19 748 THR A C 1
ATOM 6025 O O . THR A 1 748 ? 15.160 3.347 -2.989 1.00 70.19 748 THR A O 1
ATOM 6028 N N . GLN A 1 749 ? 17.194 2.926 -2.111 1.00 81.25 749 GLN A N 1
ATOM 6029 C CA . GLN A 1 749 ? 17.716 4.292 -2.248 1.00 81.25 749 GLN A CA 1
ATOM 6030 C C . GLN A 1 749 ? 17.752 4.723 -3.721 1.00 81.25 749 GLN A C 1
ATOM 6032 O O . GLN A 1 749 ? 17.271 5.804 -4.057 1.00 81.25 749 GLN A O 1
ATOM 6037 N N . THR A 1 750 ? 18.254 3.866 -4.617 1.00 77.25 750 THR A N 1
ATOM 6038 C CA . THR A 1 750 ? 18.317 4.164 -6.055 1.00 77.25 750 THR A CA 1
ATOM 6039 C C . THR A 1 750 ? 16.922 4.365 -6.659 1.00 77.25 750 THR A C 1
ATOM 6041 O O . THR A 1 750 ? 16.727 5.311 -7.421 1.00 77.25 750 THR A O 1
ATOM 6044 N N . ILE A 1 751 ? 15.931 3.546 -6.277 1.00 76.56 751 ILE A N 1
ATOM 6045 C CA . ILE A 1 751 ? 14.523 3.746 -6.666 1.00 76.56 751 ILE A CA 1
ATOM 6046 C C . ILE A 1 751 ? 14.017 5.119 -6.197 1.00 76.56 751 ILE A C 1
ATOM 6048 O O . ILE A 1 751 ? 13.449 5.853 -7.004 1.00 76.56 751 ILE A O 1
ATOM 6052 N N . ASN A 1 752 ? 14.261 5.513 -4.938 1.00 82.81 752 ASN A N 1
ATOM 6053 C CA . ASN A 1 752 ? 13.825 6.822 -4.430 1.00 82.81 752 ASN A CA 1
ATOM 6054 C C . ASN A 1 752 ? 14.416 7.985 -5.251 1.00 82.81 752 ASN A C 1
ATOM 6056 O O . ASN A 1 752 ? 13.674 8.852 -5.711 1.00 82.81 752 ASN A O 1
ATOM 6060 N N . LEU A 1 753 ? 15.729 7.980 -5.499 1.00 84.50 753 LEU A N 1
ATOM 6061 C CA . LEU A 1 753 ? 16.385 9.038 -6.276 1.00 84.50 753 LEU A CA 1
ATOM 6062 C C . LEU A 1 753 ? 15.845 9.143 -7.714 1.00 84.50 753 LEU A C 1
ATOM 6064 O O . LEU A 1 753 ? 15.729 10.246 -8.247 1.00 84.50 753 LEU A O 1
ATOM 6068 N N . PHE A 1 754 ? 15.448 8.029 -8.334 1.00 78.00 754 PHE A N 1
ATOM 6069 C CA . PHE A 1 754 ? 14.768 8.068 -9.629 1.00 78.00 754 PHE A CA 1
ATOM 6070 C C . PHE A 1 754 ? 13.334 8.628 -9.545 1.00 78.00 754 PHE A C 1
ATOM 6072 O O . PHE A 1 754 ? 12.958 9.426 -10.404 1.00 78.00 754 PHE A O 1
ATOM 6079 N N . HIS A 1 755 ? 12.545 8.297 -8.511 1.00 79.69 755 HIS A N 1
ATOM 6080 C CA . HIS A 1 755 ? 11.238 8.944 -8.295 1.00 79.69 755 HIS A CA 1
ATOM 6081 C C . HIS A 1 755 ? 11.374 10.451 -8.049 1.00 79.69 755 HIS A C 1
ATOM 6083 O O . HIS A 1 755 ? 10.521 11.215 -8.495 1.00 79.69 755 HIS A O 1
ATOM 6089 N N . CYS A 1 756 ? 12.450 10.888 -7.389 1.00 85.31 756 CYS A N 1
ATOM 6090 C CA . CYS A 1 756 ? 12.756 12.303 -7.206 1.00 85.31 756 CYS A CA 1
ATOM 6091 C C . CYS A 1 756 ? 12.945 13.017 -8.556 1.00 85.31 756 CYS A C 1
ATOM 6093 O O . CYS A 1 756 ? 12.292 14.028 -8.801 1.00 85.31 756 CYS A O 1
ATOM 6095 N N . LEU A 1 757 ? 13.748 12.459 -9.472 1.00 80.25 757 LEU A N 1
ATOM 6096 C CA . LEU A 1 757 ? 13.917 13.013 -10.827 1.00 80.25 757 LEU A CA 1
ATOM 6097 C C . LEU A 1 757 ? 12.604 13.022 -11.637 1.00 80.25 757 LEU A C 1
ATOM 6099 O O . LEU A 1 757 ? 12.366 13.949 -12.410 1.00 80.25 757 LEU A O 1
ATOM 6103 N N . ASN A 1 758 ? 11.726 12.036 -11.423 1.00 76.69 758 ASN A N 1
ATOM 6104 C CA . ASN A 1 758 ? 10.408 11.973 -12.058 1.00 76.69 758 ASN A CA 1
ATOM 6105 C C . ASN A 1 758 ? 9.421 13.024 -11.502 1.00 76.69 758 ASN A C 1
ATOM 6107 O O . ASN A 1 758 ? 8.702 13.655 -12.268 1.00 76.69 758 ASN A O 1
ATOM 6111 N N . GLU A 1 759 ? 9.379 13.255 -10.185 1.00 81.75 759 GLU A N 1
ATOM 6112 C CA . GLU A 1 759 ? 8.580 14.349 -9.591 1.00 81.75 759 GLU A CA 1
ATOM 6113 C C . GLU A 1 759 ? 9.107 15.732 -10.005 1.00 81.75 759 GLU A C 1
ATOM 6115 O O . GLU A 1 759 ? 8.316 16.662 -10.157 1.00 81.75 759 GLU A O 1
ATOM 6120 N N . MET A 1 760 ? 10.412 15.853 -10.283 1.00 80.19 760 MET A N 1
ATOM 6121 C CA . MET A 1 760 ? 11.007 17.045 -10.900 1.00 80.19 760 MET A CA 1
ATOM 6122 C C . MET A 1 760 ? 10.646 17.238 -12.388 1.00 80.19 760 MET A C 1
ATOM 6124 O O . MET A 1 760 ? 11.055 18.229 -12.988 1.00 80.19 760 MET A O 1
ATOM 6128 N N . GLY A 1 761 ? 9.888 16.324 -13.003 1.00 72.69 761 GLY A N 1
ATOM 6129 C CA . GLY A 1 761 ? 9.457 16.426 -14.402 1.00 72.69 761 GLY A CA 1
ATOM 6130 C C . GLY A 1 761 ? 10.531 16.074 -15.437 1.00 72.69 761 GLY A C 1
ATOM 6131 O O . GLY A 1 761 ? 10.290 16.229 -16.635 1.00 72.69 761 GLY A O 1
ATOM 6132 N N . HIS A 1 762 ? 11.691 15.556 -15.018 1.00 67.50 762 HIS A N 1
ATOM 6133 C CA . HIS A 1 762 ? 12.723 15.043 -15.924 1.00 67.50 762 HIS A CA 1
ATOM 6134 C C . HIS A 1 762 ? 12.349 13.640 -16.432 1.00 67.50 762 HIS A C 1
ATOM 6136 O O . HIS A 1 762 ? 13.097 12.680 -16.279 1.00 67.50 762 HIS A O 1
ATOM 6142 N N . ASN A 1 763 ? 11.174 13.509 -17.057 1.00 55.66 763 ASN A N 1
ATOM 6143 C CA . ASN A 1 763 ? 10.657 12.252 -17.619 1.00 55.66 763 ASN A CA 1
ATOM 6144 C C . ASN A 1 763 ? 11.577 11.702 -18.731 1.00 55.66 763 ASN A C 1
ATOM 6146 O O . ASN A 1 763 ? 11.646 10.497 -18.977 1.00 55.66 763 ASN A O 1
ATOM 6150 N N . SER A 1 764 ? 12.376 12.588 -19.333 1.00 57.75 764 SER A N 1
ATOM 6151 C CA . SER A 1 764 ? 13.529 12.283 -20.181 1.00 57.75 764 SER A CA 1
ATOM 6152 C C . SER A 1 764 ? 14.571 11.366 -19.529 1.00 57.75 764 SER A C 1
ATOM 6154 O O . SER A 1 764 ? 15.401 10.840 -20.260 1.00 57.75 764 SER A O 1
ATOM 6156 N N . LEU A 1 765 ? 14.509 11.094 -18.217 1.00 55.38 765 LEU A N 1
ATOM 6157 C CA . LEU A 1 765 ? 15.342 10.143 -17.468 1.00 55.38 765 LEU A CA 1
ATOM 6158 C C . LEU A 1 765 ? 15.630 8.837 -18.227 1.00 55.38 765 LEU A C 1
ATOM 6160 O O . LEU A 1 765 ? 16.759 8.358 -18.202 1.00 55.38 765 LEU A O 1
ATOM 6164 N N . VAL A 1 766 ? 14.644 8.280 -18.938 1.00 52.84 766 VAL A N 1
ATOM 6165 C CA . VAL A 1 766 ? 14.821 7.084 -19.785 1.00 52.84 766 VAL A CA 1
ATOM 6166 C C . VAL A 1 766 ? 15.882 7.314 -20.864 1.00 52.84 766 VAL A C 1
ATOM 6168 O O . VAL A 1 766 ? 16.847 6.553 -20.972 1.00 52.84 766 VAL A O 1
ATOM 6171 N N . LYS A 1 767 ? 15.699 8.387 -21.638 1.00 56.44 767 LYS A N 1
ATOM 6172 C CA . LYS A 1 767 ? 16.564 8.792 -22.747 1.00 56.44 767 LYS A CA 1
ATOM 6173 C C . LYS A 1 767 ? 17.906 9.279 -22.225 1.00 56.44 767 LYS A C 1
ATOM 6175 O O . LYS A 1 767 ? 18.921 8.811 -22.702 1.00 56.44 767 LYS A O 1
ATOM 6180 N N . GLU A 1 768 ? 17.936 10.086 -21.170 1.00 57.28 768 GLU A N 1
ATOM 6181 C CA . GLU A 1 768 ? 19.170 10.597 -20.564 1.00 57.28 768 GLU A CA 1
ATOM 6182 C C . GLU A 1 768 ? 20.026 9.495 -19.919 1.00 57.28 768 GLU A C 1
ATOM 6184 O O . GLU A 1 768 ? 21.254 9.558 -19.976 1.00 57.28 768 GLU A O 1
ATOM 6189 N N . ILE A 1 769 ? 19.425 8.453 -19.329 1.00 59.47 769 ILE A N 1
ATOM 6190 C CA . ILE A 1 769 ? 20.172 7.271 -18.866 1.00 59.47 769 ILE A CA 1
ATOM 6191 C C . ILE A 1 769 ? 20.712 6.490 -20.066 1.00 59.47 769 ILE A C 1
ATOM 6193 O O . ILE A 1 769 ? 21.881 6.117 -20.059 1.00 59.47 769 ILE A O 1
ATOM 6197 N N . GLN A 1 770 ? 19.909 6.274 -21.112 1.00 55.31 770 GLN A N 1
ATOM 6198 C CA . GLN A 1 770 ? 20.372 5.603 -22.331 1.00 55.31 770 GLN A CA 1
ATOM 6199 C C . GLN A 1 770 ? 21.501 6.389 -23.019 1.00 55.31 770 GLN A C 1
ATOM 6201 O O . GLN A 1 770 ? 22.552 5.828 -23.299 1.00 55.31 770 GLN A O 1
ATOM 6206 N N . GLU A 1 771 ? 21.332 7.690 -23.228 1.00 60.38 771 GLU A N 1
ATOM 6207 C CA . GLU A 1 771 ? 22.296 8.610 -23.835 1.00 60.38 771 GLU A CA 1
ATOM 6208 C C . GLU A 1 771 ? 23.571 8.737 -22.996 1.00 60.38 771 GLU A C 1
ATOM 6210 O O . GLU A 1 771 ? 24.664 8.652 -23.550 1.00 60.38 771 GLU A O 1
ATOM 6215 N N . SER A 1 772 ? 23.476 8.857 -21.666 1.00 53.41 772 SER A N 1
ATOM 6216 C CA . SER A 1 772 ? 24.673 8.932 -20.816 1.00 53.41 772 SER A CA 1
ATOM 6217 C C . SER A 1 772 ? 25.430 7.600 -20.726 1.00 53.41 772 SER A C 1
ATOM 6219 O O . SER A 1 772 ? 26.660 7.629 -20.757 1.00 53.41 772 SER A O 1
ATOM 6221 N N . LEU A 1 773 ? 24.746 6.445 -20.722 1.00 52.34 773 LEU A N 1
ATOM 6222 C CA . LEU A 1 773 ? 25.376 5.117 -20.842 1.00 52.34 773 LEU A CA 1
ATOM 6223 C C . LEU A 1 773 ? 26.002 4.877 -22.229 1.00 52.34 773 LEU A C 1
ATOM 6225 O O . LEU A 1 773 ? 27.051 4.236 -22.326 1.00 52.34 773 LEU A O 1
ATOM 6229 N N . ASN A 1 774 ? 25.379 5.409 -23.285 1.00 49.69 774 ASN A N 1
ATOM 6230 C CA . ASN A 1 774 ? 25.879 5.353 -24.660 1.00 49.69 774 ASN A CA 1
ATOM 6231 C C . ASN A 1 774 ? 27.012 6.366 -24.926 1.00 49.69 774 ASN A C 1
ATOM 6233 O O . ASN A 1 774 ? 27.733 6.215 -25.907 1.00 49.69 774 ASN A O 1
ATOM 6237 N N . SER A 1 775 ? 27.175 7.402 -24.095 1.00 48.16 775 SER A N 1
ATOM 6238 C CA . SER A 1 775 ? 28.159 8.465 -24.332 1.00 48.16 775 SER A CA 1
ATOM 6239 C C . SER A 1 775 ? 29.596 8.025 -24.021 1.00 48.16 775 SER A C 1
ATOM 6241 O O . SER A 1 775 ? 29.917 7.598 -22.908 1.00 48.16 775 SER A O 1
ATOM 6243 N N . ASP A 1 776 ? 30.510 8.206 -24.980 1.00 44.53 776 ASP A N 1
ATOM 6244 C CA . ASP A 1 776 ? 31.910 7.775 -24.835 1.00 44.53 776 ASP A CA 1
ATOM 6245 C C . ASP A 1 776 ? 32.646 8.440 -23.658 1.00 44.53 776 ASP A C 1
ATOM 6247 O O . ASP A 1 776 ? 33.542 7.836 -23.064 1.00 44.53 776 ASP A O 1
ATOM 6251 N N . LYS A 1 777 ? 32.213 9.641 -23.243 1.00 47.78 777 LYS A N 1
ATOM 6252 C CA . LYS A 1 777 ? 32.743 10.358 -22.067 1.00 47.78 777 LYS A CA 1
ATOM 6253 C C . LYS A 1 777 ? 32.469 9.660 -20.726 1.00 47.78 777 LYS A C 1
ATOM 6255 O O . LYS A 1 777 ? 33.140 9.976 -19.748 1.00 47.78 777 LYS A O 1
ATOM 6260 N N . LEU A 1 778 ? 31.514 8.728 -20.661 1.00 43.19 778 LEU A N 1
ATOM 6261 C CA . LEU A 1 778 ? 31.146 7.980 -19.446 1.00 43.19 778 LEU A CA 1
ATOM 6262 C C . LEU A 1 778 ? 31.347 6.459 -19.589 1.00 43.19 778 LEU A C 1
ATOM 6264 O O . LEU A 1 778 ? 31.012 5.696 -18.683 1.00 43.19 778 LEU A O 1
ATOM 6268 N N . SER A 1 779 ? 31.954 6.026 -20.697 1.00 46.38 779 SER A N 1
ATOM 6269 C CA . SER A 1 779 ? 32.052 4.640 -21.180 1.00 46.38 779 SER A CA 1
ATOM 6270 C C . SER A 1 779 ? 32.615 3.584 -20.212 1.00 46.38 779 SER A C 1
ATOM 6272 O O . SER A 1 779 ? 32.438 2.390 -20.484 1.00 46.38 779 SER A O 1
ATOM 6274 N N . ASN A 1 780 ? 33.257 4.001 -19.116 1.00 50.97 780 ASN A N 1
ATOM 6275 C CA . ASN A 1 780 ? 34.040 3.160 -18.207 1.00 50.97 780 ASN A CA 1
ATOM 6276 C C . ASN A 1 780 ? 33.325 2.742 -16.908 1.00 50.97 780 ASN A C 1
ATOM 6278 O O . ASN A 1 780 ? 33.812 1.831 -16.236 1.00 50.97 780 ASN A O 1
ATOM 6282 N N . ARG A 1 781 ? 32.199 3.366 -16.525 1.00 61.00 781 ARG A N 1
ATOM 6283 C CA . ARG A 1 781 ? 31.427 2.940 -15.337 1.00 61.00 781 ARG A CA 1
ATOM 6284 C C . ARG A 1 781 ? 30.341 1.925 -15.706 1.00 61.00 781 ARG A C 1
ATOM 6286 O O . ARG A 1 781 ? 29.858 1.884 -16.835 1.00 61.00 781 ARG A O 1
ATOM 6293 N N . LYS A 1 782 ? 30.006 1.058 -14.749 1.00 72.38 782 LYS A N 1
ATOM 6294 C CA . LYS A 1 782 ? 29.182 -0.143 -14.933 1.00 72.38 782 LYS A CA 1
ATOM 6295 C C . LYS A 1 782 ? 28.097 -0.203 -13.859 1.00 72.38 782 LYS A C 1
ATOM 6297 O O . LYS A 1 782 ? 28.404 0.005 -12.692 1.00 72.38 782 LYS A O 1
ATOM 6302 N N . LEU A 1 783 ? 26.867 -0.548 -14.233 1.00 75.44 783 LEU A N 1
ATOM 6303 C CA . LEU A 1 783 ? 25.750 -0.673 -13.291 1.00 75.44 783 LEU A CA 1
ATOM 6304 C C . LEU A 1 783 ? 25.920 -1.891 -12.365 1.00 75.44 783 LEU A C 1
ATOM 6306 O O . LEU A 1 783 ? 26.208 -3.006 -12.825 1.00 75.44 783 LEU A O 1
ATOM 6310 N N . ASN A 1 784 ? 25.703 -1.694 -11.065 1.00 76.75 784 ASN A N 1
ATOM 6311 C CA . ASN A 1 784 ? 25.593 -2.774 -10.086 1.00 76.75 784 ASN A CA 1
ATOM 6312 C C . ASN A 1 784 ? 24.223 -3.501 -10.235 1.00 76.75 784 ASN A C 1
ATOM 6314 O O . ASN A 1 784 ? 23.344 -3.035 -10.971 1.00 76.75 784 ASN A O 1
ATOM 6318 N N . PRO A 1 785 ? 24.025 -4.692 -9.635 1.00 77.56 785 PRO A N 1
ATOM 6319 C CA . PRO A 1 785 ? 22.767 -5.433 -9.775 1.00 77.56 785 PRO A CA 1
ATOM 6320 C C . PRO A 1 785 ? 21.541 -4.652 -9.262 1.00 77.56 785 PRO A C 1
ATOM 6322 O O . PRO A 1 785 ? 20.465 -4.725 -9.854 1.00 77.56 785 PRO A O 1
ATOM 6325 N N . GLU A 1 786 ? 21.704 -3.886 -8.190 1.00 72.00 786 GLU A N 1
ATOM 6326 C CA . GLU A 1 786 ? 20.653 -3.146 -7.484 1.00 72.00 786 GLU A CA 1
ATOM 6327 C C . GLU A 1 786 ? 20.167 -1.938 -8.305 1.00 72.00 786 GLU A C 1
ATOM 6329 O O . GLU A 1 786 ? 18.965 -1.733 -8.462 1.00 72.00 786 GLU A O 1
ATOM 6334 N N . GLN A 1 787 ? 21.088 -1.220 -8.952 1.00 74.94 787 GLN A N 1
ATOM 6335 C CA . GLN A 1 787 ? 20.812 -0.209 -9.974 1.00 74.94 787 GLN A CA 1
ATOM 6336 C C . GLN A 1 787 ? 20.092 -0.814 -11.188 1.00 74.94 787 GLN A C 1
ATOM 6338 O O . GLN A 1 787 ? 19.223 -0.163 -11.762 1.00 74.94 787 GLN A O 1
ATOM 6343 N N . CYS A 1 788 ? 20.397 -2.063 -11.571 1.00 76.12 788 CYS A N 1
ATOM 6344 C CA . CYS A 1 788 ? 19.671 -2.747 -12.648 1.00 76.12 788 CYS A CA 1
ATOM 6345 C C . CYS A 1 788 ? 18.218 -3.055 -12.249 1.00 76.12 788 CYS A C 1
ATOM 6347 O O . CYS A 1 788 ? 17.318 -2.822 -13.054 1.00 76.12 788 CYS A O 1
ATOM 6349 N N . SER A 1 789 ? 17.973 -3.514 -11.013 1.00 74.81 789 SER A N 1
ATOM 6350 C CA . SER A 1 789 ? 16.608 -3.650 -10.480 1.00 74.81 789 SER A CA 1
ATOM 6351 C C . SER A 1 789 ? 15.879 -2.305 -10.467 1.00 74.81 789 SER A C 1
ATOM 6353 O O . SER A 1 789 ? 14.758 -2.211 -10.956 1.00 74.81 789 SER A O 1
ATOM 6355 N N . ALA A 1 790 ? 16.518 -1.259 -9.931 1.00 70.69 790 ALA A N 1
ATOM 6356 C CA . ALA A 1 790 ? 15.935 0.071 -9.782 1.00 70.69 790 ALA A CA 1
ATOM 6357 C C . ALA A 1 790 ? 15.592 0.710 -11.136 1.00 70.69 790 ALA A C 1
ATOM 6359 O O . ALA A 1 790 ? 14.524 1.295 -11.300 1.00 70.69 790 ALA A O 1
ATOM 6360 N N . LEU A 1 791 ? 16.461 0.542 -12.134 1.00 75.62 791 LEU A N 1
ATOM 6361 C CA . LEU A 1 791 ? 16.219 1.020 -13.489 1.00 75.62 791 LEU A CA 1
ATOM 6362 C C . LEU A 1 791 ? 15.078 0.244 -14.163 1.00 75.62 791 LEU A C 1
ATOM 6364 O O . LEU A 1 791 ? 14.157 0.857 -14.695 1.00 75.62 791 LEU A O 1
ATOM 6368 N N . ALA A 1 792 ? 15.076 -1.091 -14.082 1.00 77.62 792 ALA A N 1
ATOM 6369 C CA . ALA A 1 792 ? 13.966 -1.910 -14.579 1.00 77.62 792 ALA A CA 1
ATOM 6370 C C . ALA A 1 792 ? 12.637 -1.583 -13.888 1.00 77.62 792 ALA A C 1
ATOM 6372 O O . ALA A 1 792 ? 11.580 -1.597 -14.519 1.00 77.62 792 ALA A O 1
ATOM 6373 N N . PHE A 1 793 ? 12.693 -1.269 -12.595 1.00 74.44 793 PHE A N 1
ATOM 6374 C CA . PHE A 1 793 ? 11.549 -0.841 -11.816 1.00 74.44 793 PHE A CA 1
ATOM 6375 C C . PHE A 1 793 ? 10.968 0.458 -12.379 1.00 74.44 793 PHE A C 1
ATOM 6377 O O . PHE A 1 793 ? 9.795 0.468 -12.736 1.00 74.44 793 PHE A O 1
ATOM 6384 N N . VAL A 1 794 ? 11.777 1.514 -12.501 1.00 72.00 794 VAL A N 1
ATOM 6385 C CA . VAL A 1 794 ? 11.339 2.857 -12.926 1.00 72.00 794 VAL A CA 1
ATOM 6386 C C . VAL A 1 794 ? 10.846 2.861 -14.370 1.00 72.00 794 VAL A C 1
ATOM 6388 O O . VAL A 1 794 ? 9.808 3.445 -14.671 1.00 72.00 794 VAL A O 1
ATOM 6391 N N . LEU A 1 795 ? 11.522 2.134 -15.261 1.00 74.50 795 LEU A N 1
ATOM 6392 C CA . LEU A 1 795 ? 11.123 2.022 -16.666 1.00 74.50 795 LEU A CA 1
ATOM 6393 C C . LEU A 1 795 ? 9.779 1.299 -16.865 1.00 74.50 795 LEU A C 1
ATOM 6395 O O . LEU A 1 795 ? 9.103 1.548 -17.855 1.00 74.50 795 LEU A O 1
ATOM 6399 N N . LEU A 1 796 ? 9.350 0.465 -15.910 1.00 74.69 796 LEU A N 1
ATOM 6400 C CA . LEU A 1 796 ? 8.011 -0.149 -15.880 1.00 74.69 796 LEU A CA 1
ATOM 6401 C C . LEU A 1 796 ? 6.937 0.695 -15.168 1.00 74.69 796 LEU A C 1
ATOM 6403 O O . LEU A 1 796 ? 5.780 0.273 -15.058 1.00 74.69 796 LEU A O 1
ATOM 6407 N N . MET A 1 797 ? 7.329 1.857 -14.650 1.00 67.88 797 MET A N 1
ATOM 6408 C CA . MET A 1 797 ? 6.469 2.815 -13.949 1.00 67.88 797 MET A CA 1
ATOM 6409 C C . MET A 1 797 ? 6.255 4.100 -14.761 1.00 67.88 797 MET A C 1
ATOM 6411 O O . MET A 1 797 ? 5.348 4.863 -14.435 1.00 67.88 797 MET A O 1
ATOM 6415 N N . SER A 1 798 ? 7.051 4.310 -15.816 1.00 69.94 798 SER A N 1
ATOM 6416 C CA . SER A 1 798 ? 6.853 5.372 -16.805 1.00 69.94 798 SER A CA 1
ATOM 6417 C C . SER A 1 798 ? 5.532 5.211 -17.569 1.00 69.94 798 SER A C 1
ATOM 6419 O O . SER A 1 798 ? 4.993 4.110 -17.700 1.00 69.94 798 SER A O 1
ATOM 6421 N N . GLU A 1 799 ? 5.036 6.328 -18.093 1.00 66.00 799 GLU A N 1
ATOM 6422 C CA . GLU A 1 799 ? 3.896 6.401 -19.016 1.00 66.00 799 GLU A CA 1
ATOM 6423 C C . GLU A 1 799 ? 4.342 6.258 -20.487 1.00 66.00 799 GLU A C 1
ATOM 6425 O O . GLU A 1 799 ? 3.543 5.877 -21.342 1.00 66.00 799 GLU A O 1
ATOM 6430 N N . ASP A 1 800 ? 5.628 6.495 -20.777 1.00 72.19 800 ASP A N 1
ATOM 6431 C CA . ASP A 1 800 ? 6.205 6.391 -22.121 1.00 72.19 800 ASP A CA 1
ATOM 6432 C C . ASP A 1 800 ? 6.444 4.933 -22.549 1.00 72.19 800 ASP A C 1
ATOM 6434 O O . ASP A 1 800 ? 7.161 4.175 -21.889 1.00 72.19 800 ASP A O 1
ATOM 6438 N N . VAL A 1 801 ? 5.940 4.565 -23.732 1.00 80.69 801 VAL A N 1
ATOM 6439 C CA . VAL A 1 801 ? 6.321 3.317 -24.412 1.00 80.69 801 VAL A CA 1
ATOM 6440 C C . VAL A 1 801 ? 7.746 3.440 -24.953 1.00 80.69 801 VAL A C 1
ATOM 6442 O O . VAL A 1 801 ? 8.067 4.341 -25.729 1.00 80.69 801 VAL A O 1
ATOM 6445 N N . ILE A 1 802 ? 8.605 2.487 -24.595 1.00 84.31 802 ILE A N 1
ATOM 6446 C CA . ILE A 1 802 ? 10.000 2.453 -25.036 1.00 84.31 802 ILE A CA 1
ATOM 6447 C C . ILE A 1 802 ? 10.045 1.927 -26.476 1.00 84.31 802 ILE A C 1
ATOM 6449 O O . ILE A 1 802 ? 9.924 0.726 -26.716 1.00 84.31 802 ILE A O 1
ATOM 6453 N N . GLU A 1 803 ? 10.228 2.821 -27.451 1.00 87.69 803 GLU A N 1
ATOM 6454 C CA . GLU A 1 803 ? 10.278 2.470 -28.883 1.00 87.69 803 GLU A CA 1
ATOM 6455 C C . GLU A 1 803 ? 11.282 1.339 -29.183 1.00 87.69 803 GLU A C 1
ATOM 6457 O O . GLU A 1 803 ? 10.937 0.397 -29.894 1.00 87.69 803 GLU A O 1
ATOM 6462 N N . SER A 1 804 ? 12.486 1.369 -28.595 1.00 88.81 804 SER A N 1
ATOM 6463 C CA . SER A 1 804 ? 13.468 0.282 -28.722 1.00 88.81 804 SER A CA 1
ATOM 6464 C C . SER A 1 804 ? 14.339 0.112 -27.474 1.00 88.81 804 SER A C 1
ATOM 6466 O O . SER A 1 804 ? 15.182 0.952 -27.166 1.00 88.81 804 SER A O 1
ATOM 6468 N N . PHE A 1 805 ? 14.194 -1.026 -26.798 1.00 89.38 805 PHE A N 1
ATOM 6469 C CA . PHE A 1 805 ? 15.045 -1.472 -25.697 1.00 89.38 805 PHE A CA 1
ATOM 6470 C C . PHE A 1 805 ? 16.140 -2.409 -26.227 1.00 89.38 805 PHE A C 1
ATOM 6472 O O . PHE A 1 805 ? 15.841 -3.512 -26.681 1.00 89.38 805 PHE A O 1
ATOM 6479 N N . ASN A 1 806 ? 17.409 -1.986 -26.173 1.00 88.00 806 ASN A N 1
ATOM 6480 C CA . ASN A 1 806 ? 18.561 -2.840 -26.488 1.00 88.00 806 ASN A CA 1
ATOM 6481 C C . ASN A 1 806 ? 19.335 -3.186 -25.214 1.00 88.00 806 ASN A C 1
ATOM 6483 O O . ASN A 1 806 ? 19.928 -2.306 -24.589 1.00 88.00 806 ASN A O 1
ATOM 6487 N N . LEU A 1 807 ? 19.369 -4.468 -24.852 1.00 86.44 807 LEU A N 1
ATOM 6488 C CA . LEU A 1 807 ? 20.003 -4.928 -23.617 1.00 86.44 807 LEU A CA 1
ATOM 6489 C C . LEU A 1 807 ? 21.542 -4.810 -23.644 1.00 86.44 807 LEU A C 1
ATOM 6491 O O . LEU A 1 807 ? 22.161 -4.678 -22.588 1.00 86.44 807 LEU A O 1
ATOM 6495 N N . GLN A 1 808 ? 22.166 -4.772 -24.828 1.00 82.38 808 GLN A N 1
ATOM 6496 C CA . GLN A 1 808 ? 23.619 -4.583 -24.957 1.00 82.38 808 GLN A CA 1
ATOM 6497 C C . GLN A 1 808 ? 24.092 -3.175 -24.561 1.00 82.38 808 GLN A C 1
ATOM 6499 O O . GLN A 1 808 ? 25.243 -3.016 -24.158 1.00 82.38 808 GLN A O 1
ATOM 6504 N N . ASN A 1 809 ? 23.218 -2.162 -24.612 1.00 78.88 809 ASN A N 1
ATOM 6505 C CA . ASN A 1 809 ? 23.568 -0.785 -24.237 1.00 78.88 809 ASN A CA 1
ATOM 6506 C C . ASN A 1 809 ? 23.884 -0.653 -22.729 1.00 78.88 809 ASN A C 1
ATOM 6508 O O . ASN A 1 809 ? 24.558 0.284 -22.301 1.00 78.88 809 ASN A O 1
ATOM 6512 N N . TYR A 1 810 ? 23.412 -1.593 -21.904 1.00 77.44 810 TYR A N 1
ATOM 6513 C CA . TYR A 1 810 ? 23.521 -1.533 -20.449 1.00 77.44 810 TYR A CA 1
ATOM 6514 C C . TYR A 1 810 ? 24.767 -2.277 -19.951 1.00 77.44 810 TYR A C 1
ATOM 6516 O O . TYR A 1 810 ? 24.740 -3.476 -19.668 1.00 77.44 810 TYR A O 1
ATOM 6524 N N . LYS A 1 811 ? 25.879 -1.546 -19.815 1.00 75.69 811 LYS A N 1
ATOM 6525 C CA . LYS A 1 811 ? 27.129 -2.042 -19.214 1.00 75.69 811 LYS A CA 1
ATOM 6526 C C . LYS A 1 811 ? 26.939 -2.311 -17.715 1.00 75.69 811 LYS A C 1
ATOM 6528 O O . LYS A 1 811 ? 26.657 -1.389 -16.953 1.00 75.69 811 LYS A O 1
ATOM 6533 N N . THR A 1 812 ? 27.157 -3.549 -17.271 1.00 74.56 812 THR A N 1
ATOM 6534 C CA . THR A 1 812 ? 26.997 -3.969 -15.864 1.00 74.56 812 THR A CA 1
ATOM 6535 C C . THR A 1 812 ? 28.288 -4.522 -15.255 1.00 74.56 812 THR A C 1
ATOM 6537 O O . THR A 1 812 ? 29.194 -4.956 -15.968 1.00 74.56 812 THR A O 1
ATOM 6540 N N . ILE A 1 813 ? 28.392 -4.510 -13.918 1.00 73.25 813 ILE A N 1
ATOM 6541 C CA . ILE A 1 813 ? 29.565 -5.025 -13.182 1.00 73.25 813 ILE A CA 1
ATOM 6542 C C . ILE A 1 813 ? 29.702 -6.541 -13.380 1.00 73.25 813 ILE A C 1
ATOM 6544 O O . ILE A 1 813 ? 30.794 -7.038 -13.649 1.00 73.25 813 ILE A O 1
ATOM 6548 N N . LYS A 1 814 ? 28.578 -7.263 -13.301 1.00 76.12 814 LYS A N 1
ATOM 6549 C CA . LYS A 1 814 ? 28.449 -8.692 -13.617 1.00 76.12 814 LYS A CA 1
ATOM 6550 C C . LYS A 1 814 ? 27.517 -8.830 -14.818 1.00 76.12 814 LYS A C 1
ATOM 6552 O O . LYS A 1 814 ? 26.446 -8.223 -14.810 1.00 76.12 814 LYS A O 1
ATOM 6557 N N . ALA A 1 815 ? 27.882 -9.620 -15.828 1.00 69.38 815 ALA A N 1
ATOM 6558 C CA . ALA A 1 815 ? 27.076 -9.769 -17.046 1.00 69.38 815 ALA A CA 1
ATOM 6559 C C . ALA A 1 815 ? 25.640 -10.247 -16.751 1.00 69.38 815 ALA A C 1
ATOM 6561 O O . ALA A 1 815 ? 24.683 -9.721 -17.318 1.00 69.38 815 ALA A O 1
ATOM 6562 N N . SER A 1 816 ? 25.481 -11.140 -15.769 1.00 72.88 816 SER A N 1
ATOM 6563 C CA . SER A 1 816 ? 24.185 -11.630 -15.285 1.00 72.88 816 SER A CA 1
ATOM 6564 C C . SER A 1 816 ? 23.276 -10.551 -14.681 1.00 72.88 816 SER A C 1
ATOM 6566 O O . SER A 1 816 ? 22.059 -10.714 -14.719 1.00 72.88 816 SER A O 1
ATOM 6568 N N . SER A 1 817 ? 23.801 -9.413 -14.201 1.00 77.00 817 SER A N 1
ATOM 6569 C CA . SER A 1 817 ? 22.962 -8.292 -13.740 1.00 77.00 817 SER A CA 1
ATOM 6570 C C . SER A 1 817 ? 22.051 -7.751 -14.846 1.00 77.00 817 SER A C 1
ATOM 6572 O O . SER A 1 817 ? 20.957 -7.280 -14.545 1.00 77.00 817 SER A O 1
ATOM 6574 N N . ARG A 1 818 ? 22.449 -7.882 -16.124 1.00 77.75 818 ARG A N 1
ATOM 6575 C CA . ARG A 1 818 ? 21.622 -7.506 -17.285 1.00 77.75 818 ARG A CA 1
ATOM 6576 C C . ARG A 1 818 ? 20.283 -8.243 -17.303 1.00 77.75 818 ARG A C 1
ATOM 6578 O O . ARG A 1 818 ? 19.284 -7.681 -17.730 1.00 77.75 818 ARG A O 1
ATOM 6585 N N . GLN A 1 819 ? 20.212 -9.458 -16.759 1.00 79.12 819 GLN A N 1
ATOM 6586 C CA . GLN A 1 819 ? 18.965 -10.226 -16.710 1.00 79.12 819 GLN A CA 1
ATOM 6587 C C . GLN A 1 819 ? 17.895 -9.558 -15.822 1.00 79.12 819 GLN A C 1
ATOM 6589 O O . GLN A 1 819 ? 16.706 -9.706 -16.098 1.00 79.12 819 GLN A O 1
ATOM 6594 N N . ARG A 1 820 ? 18.283 -8.725 -14.838 1.00 83.69 820 ARG A N 1
ATOM 6595 C CA . ARG A 1 820 ? 17.341 -7.904 -14.046 1.00 83.69 820 ARG A CA 1
ATOM 6596 C C . ARG A 1 820 ? 16.636 -6.817 -14.876 1.00 83.69 820 ARG A C 1
ATOM 6598 O O . ARG A 1 820 ? 15.602 -6.322 -14.446 1.00 83.69 820 ARG A O 1
ATOM 6605 N N . LEU A 1 821 ? 17.152 -6.479 -16.064 1.00 84.69 821 LEU A N 1
ATOM 6606 C CA . LEU A 1 821 ? 16.559 -5.517 -17.003 1.00 84.69 821 LEU A CA 1
ATOM 6607 C C . LEU A 1 821 ? 15.533 -6.157 -17.962 1.00 84.69 821 LEU A C 1
ATOM 6609 O O . LEU A 1 821 ? 14.745 -5.439 -18.569 1.00 84.69 821 LEU A O 1
ATOM 6613 N N . LEU A 1 822 ? 15.469 -7.492 -18.075 1.00 87.50 822 LEU A N 1
ATOM 6614 C CA . LEU A 1 822 ? 14.511 -8.188 -18.956 1.00 87.50 822 LEU A CA 1
ATOM 6615 C C . LEU A 1 822 ? 13.027 -7.808 -18.748 1.00 87.50 822 LEU A C 1
ATOM 6617 O O . LEU A 1 822 ? 12.302 -7.769 -19.741 1.00 87.50 822 LEU A O 1
ATOM 6621 N N . PRO A 1 823 ? 12.533 -7.481 -17.534 1.00 88.12 823 PRO A N 1
ATOM 6622 C CA . PRO A 1 823 ? 11.151 -7.043 -17.358 1.00 88.12 823 PRO A CA 1
ATOM 6623 C C . PRO A 1 823 ? 10.757 -5.823 -18.211 1.00 88.12 823 PRO A C 1
ATOM 6625 O O . PRO A 1 823 ? 9.590 -5.728 -18.585 1.00 88.12 823 PRO A O 1
ATOM 6628 N N . ILE A 1 824 ? 11.707 -4.948 -18.585 1.00 85.75 824 ILE A N 1
ATOM 6629 C CA . ILE A 1 824 ? 11.490 -3.727 -19.396 1.00 85.75 824 ILE A CA 1
ATOM 6630 C C . ILE A 1 824 ? 10.839 -4.031 -20.757 1.00 85.75 824 ILE A C 1
ATOM 6632 O O . ILE A 1 824 ? 10.116 -3.192 -21.297 1.00 85.75 824 ILE A O 1
ATOM 6636 N N . ILE A 1 825 ? 11.002 -5.255 -21.278 1.00 89.00 825 ILE A N 1
ATOM 6637 C CA . ILE A 1 825 ? 10.336 -5.733 -22.503 1.00 89.00 825 ILE A CA 1
ATOM 6638 C C . ILE A 1 825 ? 8.821 -5.465 -22.449 1.00 89.00 825 ILE A C 1
ATOM 6640 O O . ILE A 1 825 ? 8.233 -5.086 -23.453 1.00 89.00 825 ILE A O 1
ATOM 6644 N N . ARG A 1 826 ? 8.195 -5.566 -21.266 1.00 87.31 826 ARG A N 1
ATOM 6645 C CA . ARG A 1 826 ? 6.756 -5.321 -21.048 1.00 87.31 826 ARG A CA 1
ATOM 6646 C C . ARG A 1 826 ? 6.299 -3.889 -21.374 1.00 87.31 826 ARG A C 1
ATOM 6648 O O . ARG A 1 826 ? 5.127 -3.702 -21.673 1.00 87.31 826 ARG A O 1
ATOM 6655 N N . ALA A 1 827 ? 7.200 -2.906 -21.320 1.00 84.50 827 ALA A N 1
ATOM 6656 C CA . ALA A 1 827 ? 6.954 -1.507 -21.693 1.00 84.50 827 ALA A CA 1
ATOM 6657 C C . ALA A 1 827 ? 7.593 -1.129 -23.046 1.00 84.50 827 ALA A C 1
ATOM 6659 O O . ALA A 1 827 ? 7.583 0.037 -23.435 1.00 84.50 827 ALA A O 1
ATOM 6660 N N . SER A 1 828 ? 8.168 -2.101 -23.763 1.00 89.12 828 SER A N 1
ATOM 6661 C CA . SER A 1 828 ? 8.940 -1.871 -24.985 1.00 89.12 828 SER A CA 1
ATOM 6662 C C . SER A 1 828 ? 8.181 -2.305 -26.234 1.00 89.12 828 SER A C 1
ATOM 6664 O O . SER A 1 828 ? 7.544 -3.353 -26.249 1.00 89.12 828 SER A O 1
ATOM 6666 N N . LYS A 1 829 ? 8.304 -1.537 -27.315 1.00 93.25 829 LYS A N 1
ATOM 6667 C CA . LYS A 1 829 ? 7.753 -1.877 -28.635 1.00 93.25 829 LYS A CA 1
ATOM 6668 C C . LYS A 1 829 ? 8.685 -2.813 -29.410 1.00 93.25 829 LYS A C 1
ATOM 6670 O O . LYS A 1 829 ? 8.235 -3.812 -29.971 1.00 93.25 829 LYS A O 1
ATOM 6675 N N . LYS A 1 830 ? 9.991 -2.538 -29.365 1.00 94.94 830 LYS A N 1
ATOM 6676 C CA . LYS A 1 830 ? 11.064 -3.385 -29.900 1.00 94.94 830 LYS A CA 1
ATOM 6677 C C . LYS A 1 830 ? 12.023 -3.797 -28.786 1.00 94.94 830 LYS A C 1
ATOM 6679 O O . LYS A 1 830 ? 12.479 -2.949 -28.022 1.00 94.94 830 LYS A O 1
ATOM 6684 N N . ALA A 1 831 ? 12.350 -5.085 -28.708 1.00 94.75 831 ALA A N 1
ATOM 6685 C CA . ALA A 1 831 ? 13.329 -5.629 -27.771 1.00 94.75 831 ALA A CA 1
ATOM 6686 C C . ALA A 1 831 ? 14.492 -6.296 -28.523 1.00 94.75 831 ALA A C 1
ATOM 6688 O O . ALA A 1 831 ? 14.335 -7.348 -29.145 1.00 94.75 831 ALA A O 1
ATOM 6689 N N . VAL A 1 832 ? 15.677 -5.690 -28.446 1.00 94.88 832 VAL A N 1
ATOM 6690 C CA . VAL A 1 832 ? 16.929 -6.236 -28.977 1.00 94.88 832 VAL A CA 1
ATOM 6691 C C . VAL A 1 832 ? 17.695 -6.886 -27.828 1.00 94.88 832 VAL A C 1
ATOM 6693 O O . VAL A 1 832 ? 18.234 -6.218 -26.947 1.00 94.88 832 VAL A O 1
ATOM 6696 N N . LEU A 1 833 ? 17.711 -8.215 -27.838 1.00 93.50 833 LEU A N 1
ATOM 6697 C CA . LEU A 1 833 ? 18.290 -9.081 -26.810 1.00 93.50 833 LEU A CA 1
ATOM 6698 C C . LEU A 1 833 ? 19.383 -9.988 -27.403 1.00 93.50 833 LEU A C 1
ATOM 6700 O O . LEU A 1 833 ? 19.765 -10.984 -26.794 1.00 93.50 833 LEU A O 1
ATOM 6704 N N . CYS A 1 834 ? 19.859 -9.679 -28.612 1.00 92.50 834 CYS A N 1
ATOM 6705 C CA . CYS A 1 834 ? 20.835 -10.480 -29.346 1.00 92.50 834 CYS A CA 1
ATOM 6706 C C . CYS A 1 834 ? 22.168 -10.582 -28.583 1.00 92.50 834 CYS A C 1
ATOM 6708 O O . CYS A 1 834 ? 22.647 -9.574 -28.061 1.00 92.50 834 CYS A O 1
ATOM 6710 N N . ASP A 1 835 ? 22.775 -11.773 -28.543 1.00 90.06 835 ASP A N 1
ATOM 6711 C CA . ASP A 1 835 ? 24.120 -12.017 -27.973 1.00 90.06 835 ASP A CA 1
ATOM 6712 C C . ASP A 1 835 ? 24.247 -11.669 -26.462 1.00 90.06 835 ASP A C 1
ATOM 6714 O O . ASP A 1 835 ? 25.312 -11.305 -25.961 1.00 90.06 835 ASP A O 1
ATOM 6718 N N . CYS A 1 836 ? 23.136 -11.707 -25.713 1.00 87.50 836 CYS A N 1
ATOM 6719 C CA . CYS A 1 836 ? 23.025 -11.184 -24.339 1.00 87.50 836 CYS A CA 1
ATOM 6720 C C . CYS A 1 836 ? 23.251 -12.232 -23.228 1.00 87.50 836 CYS A C 1
ATOM 6722 O O . CYS A 1 836 ? 22.808 -12.023 -22.097 1.00 87.50 836 CYS A O 1
ATOM 6724 N N . GLU A 1 837 ? 23.915 -13.354 -23.529 1.00 86.44 837 GLU A N 1
ATOM 6725 C CA . GLU A 1 837 ? 24.161 -14.468 -22.588 1.00 86.44 837 GLU A CA 1
ATOM 6726 C C . GLU A 1 837 ? 22.872 -15.031 -21.940 1.00 86.44 837 GLU A C 1
ATOM 6728 O O . GLU A 1 837 ? 22.870 -15.485 -20.792 1.00 86.44 837 GLU A O 1
ATOM 6733 N N . LEU A 1 838 ? 21.744 -14.991 -22.659 1.00 87.75 838 LEU A N 1
ATOM 6734 C CA . LEU A 1 838 ? 20.461 -15.469 -22.144 1.00 87.75 838 LEU A CA 1
ATOM 6735 C C . LEU A 1 838 ? 20.339 -16.999 -22.244 1.00 87.75 838 LEU A C 1
ATOM 6737 O O . LEU A 1 838 ? 20.777 -17.624 -23.215 1.00 87.75 838 LEU A O 1
ATOM 6741 N N . SER A 1 839 ? 19.708 -17.580 -21.225 1.00 86.44 839 SER A N 1
ATOM 6742 C CA . SER A 1 839 ? 19.353 -18.998 -21.112 1.00 86.44 839 SER A CA 1
ATOM 6743 C C . SER A 1 839 ? 17.839 -19.200 -21.233 1.00 86.44 839 SER A C 1
ATOM 6745 O O . SER A 1 839 ? 17.080 -18.230 -21.254 1.00 86.44 839 SER A O 1
ATOM 6747 N N . GLU A 1 840 ? 17.394 -20.458 -21.260 1.00 87.12 840 GLU A N 1
ATOM 6748 C CA . GLU A 1 840 ? 15.978 -20.870 -21.264 1.00 87.12 840 GLU A CA 1
ATOM 6749 C C . GLU A 1 840 ? 15.086 -20.062 -20.295 1.00 87.12 840 GLU A C 1
ATOM 6751 O O . GLU A 1 840 ? 14.035 -19.572 -20.694 1.00 87.12 840 GLU A O 1
ATOM 6756 N N . LYS A 1 841 ? 15.547 -19.784 -19.066 1.00 85.50 841 LYS A N 1
ATOM 6757 C CA . LYS A 1 841 ? 14.782 -19.039 -18.044 1.00 85.50 841 LYS A CA 1
ATOM 6758 C C . LYS A 1 841 ? 14.469 -17.588 -18.424 1.00 85.50 841 LYS A C 1
ATOM 6760 O O . LYS A 1 841 ? 13.519 -17.002 -17.912 1.00 85.50 841 LYS A O 1
ATOM 6765 N N . ALA A 1 842 ? 15.237 -16.984 -19.333 1.00 86.25 842 ALA A N 1
ATOM 6766 C CA . ALA A 1 842 ? 14.902 -15.664 -19.862 1.00 86.25 842 ALA A CA 1
ATOM 6767 C C . ALA A 1 842 ? 13.628 -15.709 -20.726 1.00 86.25 842 ALA A C 1
ATOM 6769 O O . ALA A 1 842 ? 12.880 -14.730 -20.769 1.00 86.25 842 ALA A O 1
ATOM 6770 N N . CYS A 1 843 ? 13.344 -16.843 -21.375 1.00 90.25 843 CYS A N 1
ATOM 6771 C CA . CYS A 1 843 ? 12.153 -17.027 -22.198 1.00 90.25 843 CYS A CA 1
ATOM 6772 C C . CYS A 1 843 ? 10.861 -17.030 -21.375 1.00 90.25 843 CYS A C 1
ATOM 6774 O O . CYS A 1 843 ? 9.858 -16.536 -21.881 1.00 90.25 843 CYS A O 1
ATOM 6776 N N . GLU A 1 844 ? 10.879 -17.459 -20.107 1.00 87.25 844 GLU A N 1
ATOM 6777 C CA . GLU A 1 844 ? 9.744 -17.290 -19.182 1.00 87.25 844 GLU A CA 1
ATOM 6778 C C . GLU A 1 844 ? 9.361 -15.803 -19.041 1.00 87.25 844 GLU A C 1
ATOM 6780 O O . GLU A 1 844 ? 8.192 -15.422 -19.167 1.00 87.25 844 GLU A O 1
ATOM 6785 N N . VAL A 1 845 ? 10.361 -14.932 -18.843 1.00 86.00 845 VAL A N 1
ATOM 6786 C CA . VAL A 1 845 ? 10.167 -13.479 -18.701 1.00 86.00 845 VAL A CA 1
ATOM 6787 C C . VAL A 1 845 ? 9.635 -12.879 -20.003 1.00 86.00 845 VAL A C 1
ATOM 6789 O O . VAL A 1 845 ? 8.668 -12.114 -19.972 1.00 86.00 845 VAL A O 1
ATOM 6792 N N . VAL A 1 846 ? 10.199 -13.269 -21.150 1.00 90.50 846 VAL A N 1
ATOM 6793 C CA . VAL A 1 846 ? 9.740 -12.827 -22.478 1.00 90.50 846 VAL A CA 1
ATOM 6794 C C . VAL A 1 846 ? 8.301 -13.284 -22.750 1.00 90.50 846 VAL A C 1
ATOM 6796 O O . VAL A 1 846 ? 7.447 -12.467 -23.094 1.00 90.50 846 VAL A O 1
ATOM 6799 N N . ALA A 1 847 ? 7.989 -14.561 -22.526 1.00 90.75 847 ALA A N 1
ATOM 6800 C CA . ALA A 1 847 ? 6.652 -15.122 -22.698 1.00 90.75 847 ALA A CA 1
ATOM 6801 C C . ALA A 1 847 ? 5.619 -14.453 -21.778 1.00 90.75 847 ALA A C 1
ATOM 6803 O O . ALA A 1 847 ? 4.476 -14.236 -22.184 1.00 90.75 847 ALA A O 1
ATOM 6804 N N . SER A 1 848 ? 6.021 -14.056 -20.564 1.00 86.81 848 SER A N 1
ATOM 6805 C CA . SER A 1 848 ? 5.165 -13.276 -19.665 1.00 86.81 848 SER A CA 1
ATOM 6806 C C . SER A 1 848 ? 4.812 -11.893 -20.230 1.00 86.81 848 SER A C 1
ATOM 6808 O O . SER A 1 848 ? 3.697 -11.432 -20.015 1.00 86.81 848 SER A O 1
ATOM 6810 N N . ALA A 1 849 ? 5.711 -11.250 -20.989 1.00 87.50 849 ALA A N 1
ATOM 6811 C CA . ALA A 1 849 ? 5.471 -9.942 -21.609 1.00 87.50 849 ALA A CA 1
ATOM 6812 C C . ALA A 1 849 ? 4.532 -10.011 -22.828 1.00 87.50 849 ALA A C 1
ATOM 6814 O O . ALA A 1 849 ? 3.777 -9.070 -23.085 1.00 87.50 849 ALA A O 1
ATOM 6815 N N . LEU A 1 850 ? 4.530 -11.143 -23.539 1.00 90.06 850 LEU A N 1
ATOM 6816 C CA . LEU A 1 850 ? 3.605 -11.421 -24.646 1.00 90.06 850 LEU A CA 1
ATOM 6817 C C . LEU A 1 850 ? 2.169 -11.721 -24.180 1.00 90.06 850 LEU A C 1
ATOM 6819 O O . LEU A 1 850 ? 1.233 -11.611 -24.966 1.00 90.06 850 LEU A O 1
ATOM 6823 N N . ARG A 1 851 ? 1.981 -12.076 -22.903 1.00 88.44 851 ARG A N 1
ATOM 6824 C CA . ARG A 1 851 ? 0.673 -12.395 -22.302 1.00 88.44 851 ARG A CA 1
ATOM 6825 C C . ARG A 1 851 ? -0.094 -11.186 -21.754 1.00 88.44 851 ARG A C 1
ATOM 6827 O O . ARG A 1 851 ? -1.209 -11.364 -21.271 1.00 88.44 851 ARG A O 1
ATOM 6834 N N . ILE A 1 852 ? 0.488 -9.987 -21.768 1.00 80.31 852 ILE A N 1
ATOM 6835 C CA . ILE A 1 852 ? -0.102 -8.797 -21.134 1.00 80.31 852 ILE A CA 1
ATOM 6836 C C . ILE A 1 852 ? -1.184 -8.191 -22.050 1.00 80.31 852 ILE A C 1
ATOM 6838 O O . ILE A 1 852 ? -0.885 -7.899 -23.211 1.00 80.31 852 ILE A O 1
ATOM 6842 N N . PRO A 1 853 ? -2.421 -7.956 -21.566 1.00 76.88 853 PRO A N 1
ATOM 6843 C CA . PRO A 1 853 ? -3.432 -7.211 -22.314 1.00 76.88 853 PRO A CA 1
ATOM 6844 C C . PRO A 1 853 ? -2.901 -5.843 -22.758 1.00 76.88 853 PRO A C 1
ATOM 6846 O O . PRO A 1 853 ? -2.304 -5.121 -21.965 1.00 76.88 853 PRO A O 1
ATOM 6849 N N . ASN A 1 854 ? -3.123 -5.482 -24.024 1.00 76.56 854 ASN A N 1
ATOM 6850 C CA . ASN A 1 854 ? -2.621 -4.244 -24.639 1.00 76.56 854 ASN A CA 1
ATOM 6851 C C . ASN A 1 854 ? -1.081 -4.090 -24.640 1.00 76.56 854 ASN A C 1
ATOM 6853 O O . ASN A 1 854 ? -0.584 -2.967 -24.701 1.00 76.56 854 ASN A O 1
ATOM 6857 N N . SER A 1 855 ? -0.318 -5.195 -24.603 1.00 83.56 855 SER A N 1
ATOM 6858 C CA . SER A 1 855 ? 1.154 -5.165 -24.650 1.00 83.56 855 SER A CA 1
ATOM 6859 C C . SER A 1 855 ? 1.689 -4.317 -25.826 1.00 83.56 855 SER A C 1
ATOM 6861 O O . SER A 1 855 ? 1.232 -4.493 -26.966 1.00 83.56 855 SER A O 1
ATOM 6863 N N . PRO A 1 856 ? 2.665 -3.411 -25.601 1.00 89.25 856 PRO A N 1
ATOM 6864 C CA . PRO A 1 856 ? 3.252 -2.579 -26.654 1.00 89.25 856 PRO A CA 1
ATOM 6865 C C . PRO A 1 856 ? 4.193 -3.357 -27.582 1.00 89.25 856 PRO A C 1
ATOM 6867 O O . PRO A 1 856 ? 4.512 -2.868 -28.663 1.00 89.25 856 PRO A O 1
ATOM 6870 N N . VAL A 1 857 ? 4.615 -4.565 -27.193 1.00 95.00 857 VAL A N 1
ATOM 6871 C CA . VAL A 1 857 ? 5.603 -5.376 -27.917 1.00 95.00 857 VAL A CA 1
ATOM 6872 C C . VAL A 1 857 ? 5.122 -5.703 -29.333 1.00 95.00 857 VAL A C 1
ATOM 6874 O O . VAL A 1 857 ? 4.023 -6.226 -29.516 1.00 95.00 857 VAL A O 1
ATOM 6877 N N . ARG A 1 858 ? 5.960 -5.412 -30.332 1.00 96.50 858 ARG A N 1
ATOM 6878 C CA . ARG A 1 858 ? 5.785 -5.754 -31.757 1.00 96.50 858 ARG A CA 1
ATOM 6879 C C . ARG A 1 858 ? 6.983 -6.505 -32.329 1.00 96.50 858 ARG A C 1
ATOM 6881 O O . ARG A 1 858 ? 6.794 -7.363 -33.185 1.00 96.50 858 ARG A O 1
ATOM 6888 N N . GLU A 1 859 ? 8.190 -6.250 -31.828 1.00 97.94 859 GLU A N 1
ATOM 6889 C CA . GLU A 1 859 ? 9.417 -6.886 -32.317 1.00 97.94 859 GLU A CA 1
ATOM 6890 C C . GLU A 1 859 ? 10.277 -7.462 -31.181 1.00 97.94 859 GLU A C 1
ATOM 6892 O O . GLU A 1 859 ? 10.557 -6.773 -30.197 1.00 97.94 859 GLU A O 1
ATOM 6897 N N . ILE A 1 860 ? 10.775 -8.692 -31.346 1.00 97.75 860 ILE A N 1
ATOM 6898 C CA . ILE A 1 860 ? 11.765 -9.317 -30.454 1.00 97.75 860 ILE A CA 1
ATOM 6899 C C . ILE A 1 860 ? 12.894 -9.936 -31.284 1.00 97.75 860 ILE A C 1
ATOM 6901 O O . ILE A 1 860 ? 12.651 -10.768 -32.156 1.00 97.75 860 ILE A O 1
ATOM 6905 N N . ASN A 1 861 ? 14.143 -9.608 -30.950 1.00 97.44 861 ASN A N 1
ATOM 6906 C CA . ASN A 1 861 ? 15.324 -10.316 -31.443 1.00 97.44 861 ASN A CA 1
ATOM 6907 C C . ASN A 1 861 ? 16.075 -10.972 -30.275 1.00 97.44 861 ASN A C 1
ATOM 6909 O O . ASN A 1 861 ? 16.702 -10.282 -29.474 1.00 97.44 861 ASN A O 1
ATOM 6913 N N . LEU A 1 862 ? 16.011 -12.302 -30.207 1.00 96.12 862 LEU A N 1
ATOM 6914 C CA . LEU A 1 862 ? 16.640 -13.178 -29.211 1.00 96.12 862 LEU A CA 1
ATOM 6915 C C . LEU A 1 862 ? 17.850 -13.953 -29.767 1.00 96.12 862 LEU A C 1
ATOM 6917 O O . LEU A 1 862 ? 18.364 -14.848 -29.095 1.00 96.12 862 LEU A O 1
ATOM 6921 N N . SER A 1 863 ? 18.322 -13.609 -30.965 1.00 96.50 863 SER A N 1
ATOM 6922 C CA . SER A 1 863 ? 19.405 -14.305 -31.670 1.00 96.50 863 SER A CA 1
ATOM 6923 C C . SER A 1 863 ? 20.689 -14.477 -30.844 1.00 96.50 863 SER A C 1
ATOM 6925 O O . SER A 1 863 ? 21.013 -13.667 -29.976 1.00 96.50 863 SER A O 1
ATOM 6927 N N . ARG A 1 864 ? 21.458 -15.528 -31.145 1.00 94.62 864 ARG A N 1
ATOM 6928 C CA . ARG A 1 864 ? 22.753 -15.891 -30.532 1.00 94.62 864 ARG A CA 1
ATOM 6929 C C . ARG A 1 864 ? 22.713 -16.214 -29.030 1.00 94.62 864 ARG A C 1
ATOM 6931 O O . ARG A 1 864 ? 23.757 -16.396 -28.412 1.00 94.62 864 ARG A O 1
ATOM 6938 N N . ASN A 1 865 ? 21.529 -16.345 -28.434 1.00 93.12 865 ASN A N 1
ATOM 6939 C CA . ASN A 1 865 ? 21.372 -16.790 -27.046 1.00 93.12 865 ASN A CA 1
ATOM 6940 C C . ASN A 1 865 ? 21.190 -18.311 -26.948 1.00 93.12 865 ASN A C 1
ATOM 6942 O O . ASN A 1 865 ? 20.612 -18.939 -27.830 1.00 93.12 865 ASN A O 1
ATOM 6946 N N . SER A 1 866 ? 21.632 -18.917 -25.844 1.00 90.81 866 SER A N 1
ATOM 6947 C CA . SER A 1 866 ? 21.553 -20.373 -25.636 1.00 90.81 866 SER A CA 1
ATOM 6948 C C . SER A 1 866 ? 20.226 -20.778 -24.984 1.00 90.81 866 SER A C 1
ATOM 6950 O O . SER A 1 866 ? 20.213 -21.326 -23.885 1.00 90.81 866 SER A O 1
ATOM 6952 N N . ILE A 1 867 ? 19.113 -20.480 -25.660 1.00 93.06 867 ILE A N 1
ATOM 6953 C CA . ILE A 1 867 ? 17.752 -20.731 -25.152 1.00 93.06 867 ILE A CA 1
ATOM 6954 C C . ILE A 1 867 ? 17.256 -22.162 -25.417 1.00 93.06 867 ILE A C 1
ATOM 6956 O O . ILE A 1 867 ? 16.483 -22.690 -24.621 1.00 93.06 867 ILE A O 1
ATOM 6960 N N . GLY A 1 868 ? 17.722 -22.799 -26.500 1.00 94.88 868 GLY A N 1
ATOM 6961 C CA . GLY A 1 868 ? 17.378 -24.178 -26.856 1.00 94.88 868 GLY A CA 1
ATOM 6962 C C . GLY A 1 868 ? 15.885 -24.428 -27.111 1.00 94.88 868 GLY A C 1
ATOM 6963 O O . GLY A 1 868 ? 15.080 -23.505 -27.240 1.00 94.88 868 GLY A O 1
ATOM 6964 N N . ASP A 1 869 ? 15.515 -25.709 -27.172 1.00 94.56 869 ASP A N 1
ATOM 6965 C CA . ASP A 1 869 ? 14.122 -26.136 -27.359 1.00 94.56 869 ASP A CA 1
ATOM 6966 C C . ASP A 1 869 ? 13.217 -25.739 -26.181 1.00 94.56 869 ASP A C 1
ATOM 6968 O O . ASP A 1 869 ? 12.096 -25.294 -26.408 1.00 94.56 869 ASP A O 1
ATOM 6972 N N . ALA A 1 870 ? 13.704 -25.846 -24.937 1.00 93.50 870 ALA A N 1
ATOM 6973 C CA . ALA A 1 870 ? 12.928 -25.523 -23.736 1.00 93.50 870 ALA A CA 1
ATOM 6974 C C . ALA A 1 870 ? 12.533 -24.037 -23.689 1.00 93.50 870 ALA A C 1
ATOM 6976 O O . ALA A 1 870 ? 11.359 -23.712 -23.515 1.00 93.50 870 ALA A O 1
ATOM 6977 N N . GLY A 1 871 ? 13.484 -23.131 -23.955 1.00 94.00 871 GLY A N 1
ATOM 6978 C CA . GLY A 1 871 ? 13.189 -21.704 -24.060 1.00 94.00 871 GLY A CA 1
ATOM 6979 C C . GLY A 1 871 ? 12.201 -21.387 -25.187 1.00 94.00 871 GLY A C 1
ATOM 6980 O O . GLY A 1 871 ? 11.309 -20.557 -25.008 1.00 94.00 871 GLY A O 1
ATOM 6981 N N . LEU A 1 872 ? 12.281 -22.082 -26.330 1.00 95.12 872 LEU A N 1
ATOM 6982 C CA . LEU A 1 872 ? 11.283 -21.928 -27.392 1.00 95.12 872 LEU A CA 1
ATOM 6983 C C . LEU A 1 872 ? 9.898 -22.454 -26.974 1.00 95.12 872 LEU A C 1
ATOM 6985 O O . LEU A 1 872 ? 8.895 -21.823 -27.304 1.00 95.12 872 LEU A O 1
ATOM 6989 N N . GLU A 1 873 ? 9.803 -23.547 -26.217 1.00 94.44 873 GLU A N 1
ATOM 6990 C CA . GLU A 1 873 ? 8.524 -24.022 -25.671 1.00 94.44 873 GLU A CA 1
ATOM 6991 C C . GLU A 1 873 ? 7.892 -23.018 -24.696 1.00 94.44 873 GLU A C 1
ATOM 6993 O O . GLU A 1 873 ? 6.673 -22.829 -24.730 1.00 94.44 873 GLU A O 1
ATOM 6998 N N . ASP A 1 874 ? 8.686 -22.301 -23.895 1.00 92.00 874 ASP A N 1
ATOM 6999 C CA . ASP A 1 874 ? 8.191 -21.180 -23.086 1.00 92.00 874 ASP A CA 1
ATOM 7000 C C . ASP A 1 874 ? 7.730 -19.993 -23.939 1.00 92.00 874 ASP A C 1
ATOM 7002 O O . ASP A 1 874 ? 6.620 -19.491 -23.736 1.00 92.00 874 ASP A O 1
ATOM 7006 N N . LEU A 1 875 ? 8.495 -19.593 -24.962 1.00 94.12 875 LEU A N 1
ATOM 7007 C CA . LEU A 1 875 ? 8.049 -18.573 -25.922 1.00 94.12 875 LEU A CA 1
ATOM 7008 C C . LEU A 1 875 ? 6.727 -18.970 -26.599 1.00 94.12 875 LEU A C 1
ATOM 7010 O O . LEU A 1 875 ? 5.848 -18.124 -26.758 1.00 94.12 875 LEU A O 1
ATOM 7014 N N . CYS A 1 876 ? 6.528 -20.253 -26.919 1.00 92.88 876 CYS A N 1
ATOM 7015 C CA . CYS A 1 876 ? 5.277 -20.763 -27.487 1.00 92.88 876 CYS A CA 1
ATOM 7016 C C . CYS A 1 876 ? 4.074 -20.593 -26.540 1.00 92.88 876 CYS A C 1
ATOM 7018 O O . CYS A 1 876 ? 2.966 -20.344 -27.017 1.00 92.88 876 CYS A O 1
ATOM 7020 N N . LYS A 1 877 ? 4.264 -20.656 -25.212 1.00 90.25 877 LYS A N 1
ATOM 7021 C CA . LYS A 1 877 ? 3.211 -20.337 -24.219 1.00 90.25 877 LYS A CA 1
ATOM 7022 C C . LYS A 1 877 ? 2.834 -18.849 -24.255 1.00 90.25 877 LYS A C 1
ATOM 7024 O O . LYS A 1 877 ? 1.681 -18.506 -24.003 1.00 90.25 877 LYS A O 1
ATOM 7029 N N . GLY A 1 878 ? 3.785 -17.972 -24.589 1.00 90.31 878 GLY A N 1
ATOM 7030 C CA . GLY A 1 878 ? 3.549 -16.545 -24.827 1.00 90.31 878 GLY A CA 1
ATOM 7031 C C . GLY A 1 878 ? 2.837 -16.271 -26.156 1.00 90.31 878 GLY A C 1
ATOM 7032 O O . GLY A 1 878 ? 1.815 -15.589 -26.176 1.00 90.31 878 GLY A O 1
ATOM 7033 N N . LEU A 1 879 ? 3.332 -16.857 -27.252 1.00 91.44 879 LEU A N 1
ATOM 7034 C CA . LEU A 1 879 ? 2.793 -16.692 -28.611 1.00 91.44 879 LEU A CA 1
ATOM 7035 C C . LEU A 1 879 ? 1.336 -17.164 -28.749 1.00 91.44 879 LEU A C 1
ATOM 7037 O O . LEU A 1 879 ? 0.569 -16.545 -29.479 1.00 91.44 879 LEU A O 1
ATOM 7041 N N . LYS A 1 880 ? 0.935 -18.213 -28.017 1.00 90.25 880 LYS A N 1
ATOM 7042 C CA . LYS A 1 880 ? -0.455 -18.710 -27.982 1.00 90.25 880 LYS A CA 1
ATOM 7043 C C . LYS A 1 880 ? -1.445 -17.771 -27.285 1.00 90.25 880 LYS A C 1
ATOM 7045 O O . LYS A 1 880 ? -2.646 -18.025 -27.343 1.00 90.25 880 LYS A O 1
ATOM 7050 N N . SER A 1 881 ? -0.984 -16.720 -26.603 1.00 87.62 881 SER A N 1
ATOM 7051 C CA . SER A 1 881 ? -1.871 -15.808 -25.878 1.00 87.62 881 SER A CA 1
ATOM 7052 C C . SER A 1 881 ? -2.745 -14.984 -26.835 1.00 87.62 881 SER A C 1
ATOM 7054 O O . SER A 1 881 ? -2.200 -14.377 -27.757 1.00 87.62 881 SER A O 1
ATOM 7056 N N . PRO A 1 882 ? -4.062 -14.835 -26.579 1.00 87.56 882 PRO A N 1
ATOM 7057 C CA . PRO A 1 882 ? -4.914 -13.921 -27.349 1.00 87.56 882 PRO A CA 1
ATOM 7058 C C . PRO A 1 882 ? -4.509 -12.444 -27.185 1.00 87.56 882 PRO A C 1
ATOM 7060 O O . PRO A 1 882 ? -4.941 -11.590 -27.954 1.00 87.56 882 PRO A O 1
ATOM 7063 N N . HIS A 1 883 ? -3.668 -12.129 -26.194 1.00 87.44 883 HIS A N 1
ATOM 7064 C CA . HIS A 1 883 ? -3.113 -10.793 -25.988 1.00 87.44 883 HIS A CA 1
ATOM 7065 C C . HIS A 1 883 ? -1.796 -10.553 -26.742 1.00 87.44 883 HIS A C 1
ATOM 7067 O O . HIS A 1 883 ? -1.349 -9.407 -26.798 1.00 87.44 883 HIS A O 1
ATOM 7073 N N . CYS A 1 884 ? -1.192 -11.579 -27.353 1.00 90.81 884 CYS A N 1
ATOM 7074 C CA . CYS A 1 884 ? 0.082 -11.444 -28.052 1.00 90.81 884 CYS A CA 1
ATOM 7075 C C . CYS A 1 884 ? -0.057 -10.538 -29.286 1.00 90.81 884 CYS A C 1
ATOM 7077 O O . CYS A 1 884 ? -0.820 -10.832 -30.203 1.00 90.81 884 CYS A O 1
ATOM 7079 N N . GLN A 1 885 ? 0.704 -9.442 -29.309 1.00 92.69 885 GLN A N 1
ATOM 7080 C CA . GLN A 1 885 ? 0.749 -8.485 -30.423 1.00 92.69 885 GLN A CA 1
ATOM 7081 C C . GLN A 1 885 ? 2.056 -8.574 -31.233 1.00 92.69 885 GLN A C 1
ATOM 7083 O O . GLN A 1 885 ? 2.365 -7.667 -31.997 1.00 92.69 885 GLN A O 1
ATOM 7088 N N . LEU A 1 886 ? 2.856 -9.630 -31.046 1.00 95.38 886 LEU A N 1
ATOM 7089 C CA . LEU A 1 886 ? 4.166 -9.752 -31.686 1.00 95.38 886 LEU A CA 1
ATOM 7090 C C . LEU A 1 886 ? 4.026 -9.936 -33.204 1.00 95.38 886 LEU A C 1
ATOM 7092 O O . LEU A 1 886 ? 3.339 -10.852 -33.652 1.00 95.38 886 LEU A O 1
ATOM 7096 N N . GLU A 1 887 ? 4.715 -9.096 -33.975 1.00 95.94 887 GLU A N 1
ATOM 7097 C CA . GLU A 1 887 ? 4.728 -9.107 -35.443 1.00 95.94 887 GLU A CA 1
ATOM 7098 C C . GLU A 1 887 ? 6.053 -9.657 -36.002 1.00 95.94 887 GLU A C 1
ATOM 7100 O O . GLU A 1 887 ? 6.039 -10.326 -37.033 1.00 95.94 887 GLU A O 1
ATOM 7105 N N . ILE A 1 888 ? 7.179 -9.452 -35.304 1.00 97.31 888 ILE A N 1
ATOM 7106 C CA . ILE A 1 888 ? 8.515 -9.924 -35.715 1.00 97.31 888 ILE A CA 1
ATOM 7107 C C . ILE A 1 888 ? 9.204 -10.679 -34.569 1.00 97.31 888 ILE A C 1
ATOM 7109 O O . ILE A 1 888 ? 9.356 -10.141 -33.468 1.00 97.31 888 ILE A O 1
ATOM 7113 N N . LEU A 1 889 ? 9.681 -11.898 -34.843 1.00 97.19 889 LEU A N 1
ATOM 7114 C CA . LEU A 1 889 ? 10.471 -12.717 -33.917 1.00 97.19 889 LEU A CA 1
ATOM 7115 C C . LEU A 1 889 ? 11.736 -13.257 -34.598 1.00 97.19 889 LEU A C 1
ATOM 7117 O O . LEU A 1 889 ? 11.651 -14.013 -35.558 1.00 97.19 889 LEU A O 1
ATOM 7121 N N . SER A 1 890 ? 12.916 -12.918 -34.079 1.00 97.69 890 SER A N 1
ATOM 7122 C CA . SER A 1 890 ? 14.206 -13.401 -34.593 1.00 97.69 890 SER A CA 1
ATOM 7123 C C . SER A 1 890 ? 14.939 -14.253 -33.551 1.00 97.69 890 SER A C 1
ATOM 7125 O O . SER A 1 890 ? 15.120 -13.830 -32.406 1.00 97.69 890 SER A O 1
ATOM 7127 N N . LEU A 1 891 ? 15.323 -15.468 -33.952 1.00 96.50 891 LEU A N 1
ATOM 7128 C CA . LEU A 1 891 ? 15.868 -16.554 -33.127 1.00 96.50 891 LEU A CA 1
ATOM 7129 C C . LEU A 1 891 ? 17.121 -17.176 -33.782 1.00 96.50 891 LEU A C 1
ATOM 7131 O O . LEU A 1 891 ? 17.351 -18.386 -33.691 1.00 96.50 891 LEU A O 1
ATOM 7135 N N . VAL A 1 892 ? 17.930 -16.371 -34.478 1.00 96.88 892 VAL A N 1
ATOM 7136 C CA . VAL A 1 892 ? 19.084 -16.853 -35.254 1.00 96.88 892 VAL A CA 1
ATOM 7137 C C . VAL A 1 892 ? 20.116 -17.502 -34.341 1.00 96.88 892 VAL A C 1
ATOM 7139 O O . VAL A 1 892 ? 20.546 -16.888 -33.367 1.00 96.88 892 VAL A O 1
ATOM 7142 N N . ALA A 1 893 ? 20.571 -18.712 -34.672 1.00 96.06 893 ALA A N 1
ATOM 7143 C CA . ALA A 1 893 ? 21.598 -19.437 -33.910 1.00 96.06 893 ALA A CA 1
ATOM 7144 C C . ALA A 1 893 ? 21.273 -19.615 -32.404 1.00 96.06 893 ALA A C 1
ATOM 7146 O O . ALA A 1 893 ? 22.151 -19.521 -31.544 1.00 96.06 893 ALA A O 1
ATOM 7147 N N . CYS A 1 894 ? 20.008 -19.898 -32.079 1.00 96.06 894 CYS A N 1
ATOM 7148 C CA . CYS A 1 894 ? 19.499 -20.085 -30.714 1.00 96.06 894 CYS A CA 1
ATOM 7149 C C . CYS A 1 894 ? 19.626 -21.516 -30.140 1.00 96.06 894 CYS A C 1
ATOM 7151 O O . CYS A 1 894 ? 19.134 -21.786 -29.040 1.00 96.06 894 CYS A O 1
ATOM 7153 N N . LYS A 1 895 ? 20.300 -22.428 -30.860 1.00 94.38 895 LYS A N 1
ATOM 7154 C CA . LYS A 1 895 ? 20.470 -23.865 -30.532 1.00 94.38 895 LYS A CA 1
ATOM 7155 C C . LYS A 1 895 ? 19.155 -24.669 -30.497 1.00 94.38 895 LYS A C 1
ATOM 7157 O O . LYS A 1 895 ? 19.033 -25.629 -29.741 1.00 94.38 895 LYS A O 1
ATOM 7162 N N . ILE A 1 896 ? 18.182 -24.279 -31.319 1.00 94.56 896 ILE A N 1
ATOM 7163 C CA . ILE A 1 896 ? 16.877 -24.949 -31.476 1.00 94.56 896 ILE A CA 1
ATOM 7164 C C . ILE A 1 896 ? 17.023 -26.212 -32.358 1.00 94.56 896 ILE A C 1
ATOM 7166 O O . ILE A 1 896 ? 17.858 -26.220 -33.270 1.00 94.56 896 ILE A O 1
ATOM 7170 N N . THR A 1 897 ? 16.223 -27.263 -32.110 1.00 93.75 897 THR A N 1
ATOM 7171 C CA . THR A 1 897 ? 16.194 -28.530 -32.883 1.00 93.75 897 THR A CA 1
ATOM 7172 C C . THR A 1 897 ? 14.780 -28.877 -33.386 1.00 93.75 897 THR A C 1
ATOM 7174 O O . THR A 1 897 ? 13.821 -28.156 -33.117 1.00 93.75 897 THR A O 1
ATOM 7177 N N . GLU A 1 898 ? 14.592 -29.993 -34.108 1.00 90.06 898 GLU A N 1
ATOM 7178 C CA . GLU A 1 898 ? 13.261 -30.414 -34.597 1.00 90.06 898 GLU A CA 1
ATOM 7179 C C . GLU A 1 898 ? 12.219 -30.748 -33.511 1.00 90.06 898 GLU A C 1
ATOM 7181 O O . GLU A 1 898 ? 11.033 -30.934 -33.822 1.00 90.06 898 GLU A O 1
ATOM 7186 N N . LYS A 1 899 ? 12.639 -30.861 -32.245 1.00 90.94 899 LYS A N 1
ATOM 7187 C CA . LYS A 1 899 ? 11.766 -31.230 -31.121 1.00 90.94 899 LYS A CA 1
ATOM 7188 C C . LYS A 1 899 ? 10.669 -30.191 -30.915 1.00 90.94 899 LYS A C 1
ATOM 7190 O O . LYS A 1 899 ? 9.488 -30.535 -30.969 1.00 90.94 899 LYS A O 1
ATOM 7195 N N . SER A 1 900 ? 11.071 -28.932 -30.768 1.00 89.25 900 SER A N 1
ATOM 7196 C CA . SER A 1 900 ? 10.198 -27.789 -30.484 1.00 89.25 900 SER A CA 1
ATOM 7197 C C . SER A 1 900 ? 9.394 -27.300 -31.700 1.00 89.25 900 SER A C 1
ATOM 7199 O O . SER A 1 900 ? 8.387 -26.615 -31.523 1.00 89.25 900 SER A O 1
ATOM 7201 N N . CYS A 1 901 ? 9.751 -27.699 -32.931 1.00 89.94 901 CYS A N 1
ATOM 7202 C CA . CYS A 1 901 ? 9.032 -27.311 -34.155 1.00 89.94 901 CYS A CA 1
ATOM 7203 C C . CYS A 1 901 ? 7.525 -27.623 -34.117 1.00 89.94 901 CYS A C 1
ATOM 7205 O O . CYS A 1 901 ? 6.737 -26.844 -34.644 1.00 89.94 901 CYS A O 1
ATOM 7207 N N . GLY A 1 902 ? 7.107 -28.722 -33.475 1.00 88.38 902 GLY A N 1
ATOM 7208 C CA . GLY A 1 902 ? 5.680 -29.043 -33.310 1.00 88.38 902 GLY A CA 1
ATOM 7209 C C . GLY A 1 902 ? 4.963 -28.098 -32.337 1.00 88.38 902 GLY A C 1
ATOM 7210 O O . GLY A 1 902 ? 3.855 -27.639 -32.612 1.00 88.38 902 GLY A O 1
ATOM 7211 N N . SER A 1 903 ? 5.624 -27.746 -31.230 1.00 89.31 903 SER A N 1
ATOM 7212 C CA . SER A 1 903 ? 5.140 -26.764 -30.250 1.00 89.31 903 SER A CA 1
ATOM 7213 C C . SER A 1 903 ? 4.996 -25.368 -30.869 1.00 89.31 903 SER A C 1
ATOM 7215 O O . SER A 1 903 ? 4.022 -24.672 -30.567 1.00 89.31 903 SER A O 1
ATOM 7217 N N . LEU A 1 904 ? 5.919 -25.006 -31.771 1.00 91.56 904 LEU A N 1
ATOM 7218 C CA . LEU A 1 904 ? 5.921 -23.757 -32.534 1.00 91.56 904 LEU A CA 1
ATOM 7219 C C . LEU A 1 904 ? 4.847 -23.730 -33.630 1.00 91.56 904 LEU A C 1
ATOM 7221 O O . LEU A 1 904 ? 4.079 -22.776 -33.669 1.00 91.56 904 LEU A O 1
ATOM 7225 N N . ALA A 1 905 ? 4.712 -24.774 -34.455 1.00 88.75 905 ALA A N 1
ATOM 7226 C CA . ALA A 1 905 ? 3.629 -24.872 -35.444 1.00 88.75 905 ALA A CA 1
ATOM 7227 C C . ALA A 1 905 ? 2.250 -24.694 -34.781 1.00 88.75 905 ALA A C 1
ATOM 7229 O O . ALA A 1 905 ? 1.473 -23.822 -35.163 1.00 88.75 905 ALA A O 1
ATOM 7230 N N . ASN A 1 906 ? 2.006 -25.417 -33.683 1.00 87.31 906 ASN A N 1
ATOM 7231 C CA . ASN A 1 906 ? 0.785 -25.305 -32.884 1.00 87.31 906 ASN A CA 1
ATOM 7232 C C . ASN A 1 906 ? 0.605 -23.916 -32.223 1.00 87.31 906 ASN A C 1
ATOM 7234 O O . ASN A 1 906 ? -0.516 -23.531 -31.901 1.00 87.31 906 ASN A O 1
ATOM 7238 N N . ALA A 1 907 ? 1.682 -23.153 -31.996 1.00 88.31 907 ALA A N 1
ATOM 7239 C CA . ALA A 1 907 ? 1.589 -21.768 -31.523 1.00 88.31 907 ALA A CA 1
ATOM 7240 C C . ALA A 1 907 ? 1.186 -20.791 -32.634 1.00 88.31 907 ALA A C 1
ATOM 7242 O O . ALA A 1 907 ? 0.423 -19.858 -32.384 1.00 88.31 907 ALA A O 1
ATOM 7243 N N . LEU A 1 908 ? 1.670 -21.023 -33.855 1.00 86.06 908 LEU A N 1
ATOM 7244 C CA . LEU A 1 908 ? 1.401 -20.184 -35.020 1.00 86.06 908 LEU A CA 1
ATOM 7245 C C . LEU A 1 908 ? 0.027 -20.474 -35.655 1.00 86.06 908 LEU A C 1
ATOM 7247 O O . LEU A 1 908 ? -0.582 -19.561 -36.204 1.00 86.06 908 LEU A O 1
ATOM 7251 N N . GLU A 1 909 ? -0.510 -21.691 -35.494 1.00 83.56 909 GLU A N 1
ATOM 7252 C CA . GLU A 1 909 ? -1.893 -22.065 -35.853 1.00 83.56 909 GLU A CA 1
ATOM 7253 C C . GLU A 1 909 ? -2.987 -21.330 -35.049 1.00 83.56 909 GLU A C 1
ATOM 7255 O O . GLU A 1 909 ? -4.175 -21.447 -35.374 1.00 83.56 909 GLU A O 1
ATOM 7260 N N . SER A 1 910 ? -2.623 -20.588 -33.996 1.00 78.69 910 SER A N 1
ATOM 7261 C CA . SER A 1 910 ? -3.564 -19.777 -33.219 1.00 78.69 910 SER A CA 1
ATOM 7262 C C . SER A 1 910 ? -4.170 -18.667 -34.082 1.00 78.69 910 SER A C 1
ATOM 7264 O O . SER A 1 910 ? -3.448 -17.825 -34.625 1.00 78.69 910 SER A O 1
ATOM 7266 N N . THR A 1 911 ? -5.505 -18.607 -34.156 1.00 71.44 911 THR A N 1
ATOM 7267 C CA . THR A 1 911 ? -6.236 -17.568 -34.908 1.00 71.44 911 THR A CA 1
ATOM 7268 C C . THR A 1 911 ? -5.876 -16.160 -34.454 1.00 71.44 911 THR A C 1
ATOM 7270 O O . THR A 1 911 ? -5.906 -15.231 -35.264 1.00 71.44 911 THR A O 1
ATOM 7273 N N . GLU A 1 912 ? -5.448 -16.001 -33.201 1.00 78.44 912 GLU A N 1
ATOM 7274 C CA . GLU A 1 912 ? -5.123 -14.700 -32.625 1.00 78.44 912 GLU A CA 1
ATOM 7275 C C . GLU A 1 912 ? -3.704 -14.225 -32.912 1.00 78.44 912 GLU A C 1
ATOM 7277 O O . GLU A 1 912 ? -3.457 -13.026 -32.781 1.00 78.44 912 GLU A O 1
ATOM 7282 N N . SER A 1 913 ? -2.813 -15.103 -33.388 1.00 82.50 913 SER A N 1
ATOM 7283 C CA . SER A 1 913 ? -1.431 -14.753 -33.733 1.00 82.50 913 SER A CA 1
ATOM 7284 C C . SER A 1 913 ? -1.370 -13.542 -34.671 1.00 82.50 913 SER A C 1
ATOM 7286 O O . SER A 1 913 ? -2.135 -13.451 -35.640 1.00 82.50 913 SER A O 1
ATOM 7288 N N . LYS A 1 914 ? -0.464 -12.602 -34.377 1.00 89.31 914 LYS A N 1
ATOM 7289 C CA . LYS A 1 914 ? -0.176 -11.417 -35.205 1.00 89.31 914 LYS A CA 1
ATOM 7290 C C . LYS A 1 914 ? 1.169 -11.523 -35.943 1.00 89.31 914 LYS A C 1
ATOM 7292 O O . LYS A 1 914 ? 1.531 -10.590 -36.653 1.00 89.31 914 LYS A O 1
ATOM 7297 N N . LEU A 1 915 ? 1.889 -12.641 -35.795 1.00 92.06 915 LEU A N 1
ATOM 7298 C CA . LEU A 1 915 ? 3.259 -12.790 -36.288 1.00 92.06 915 LEU A CA 1
ATOM 7299 C C . LEU A 1 915 ? 3.314 -12.781 -37.826 1.00 92.06 915 LEU A C 1
ATOM 7301 O O . LEU A 1 915 ? 2.562 -13.503 -38.482 1.00 92.06 915 LEU A O 1
ATOM 7305 N N . ARG A 1 916 ? 4.223 -11.969 -38.377 1.00 93.25 916 ARG A N 1
ATOM 7306 C CA . ARG A 1 916 ? 4.452 -11.746 -39.815 1.00 93.25 916 ARG A CA 1
ATOM 7307 C C . ARG A 1 916 ? 5.845 -12.177 -40.260 1.00 93.25 916 ARG A C 1
ATOM 7309 O O . ARG A 1 916 ? 5.972 -12.743 -41.340 1.00 93.25 916 ARG A O 1
ATOM 7316 N N . GLU A 1 917 ? 6.869 -11.933 -39.444 1.00 96.00 917 GLU A N 1
ATOM 7317 C CA . GLU A 1 917 ? 8.241 -12.373 -39.719 1.00 96.00 917 GLU A CA 1
ATOM 7318 C C . GLU A 1 917 ? 8.760 -13.264 -38.583 1.00 96.00 917 GLU A C 1
ATOM 7320 O O . GLU A 1 917 ? 8.643 -12.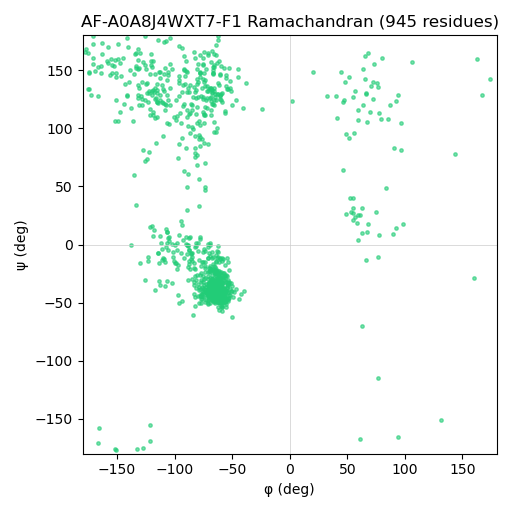924 -37.401 1.00 96.00 917 GLU A O 1
ATOM 7325 N N . LEU A 1 918 ? 9.347 -14.403 -38.949 1.00 94.44 918 LEU A N 1
ATOM 7326 C CA . LEU A 1 918 ? 9.929 -15.376 -38.027 1.00 94.44 918 LEU A CA 1
ATOM 7327 C C . LEU A 1 918 ? 11.286 -15.846 -38.563 1.00 94.44 918 LEU A C 1
ATOM 7329 O O . LEU A 1 918 ? 11.318 -16.637 -39.490 1.00 94.44 918 LEU A O 1
ATOM 7333 N N . ASP A 1 919 ? 12.399 -15.414 -37.977 1.00 95.19 919 ASP A N 1
ATOM 7334 C CA . ASP A 1 919 ? 13.736 -15.848 -38.413 1.00 95.19 919 ASP A CA 1
ATOM 7335 C C . ASP A 1 919 ? 14.258 -16.980 -37.516 1.00 95.19 919 ASP A C 1
ATOM 7337 O O . ASP A 1 919 ? 14.566 -16.771 -36.339 1.00 95.19 919 ASP A O 1
ATOM 7341 N N . LEU A 1 920 ? 14.352 -18.187 -38.082 1.00 93.56 920 LEU A N 1
ATOM 7342 C CA . LEU A 1 920 ? 14.882 -19.397 -37.436 1.00 93.56 920 LEU A CA 1
ATOM 7343 C C . LEU A 1 920 ? 16.271 -19.802 -37.967 1.00 93.56 920 LEU A C 1
ATOM 7345 O O . LEU A 1 920 ? 16.741 -20.909 -37.681 1.00 93.56 920 LEU A O 1
ATOM 7349 N N . SER A 1 921 ? 16.940 -18.948 -38.744 1.00 93.00 921 SER A N 1
ATOM 7350 C CA . SER A 1 921 ? 18.174 -19.306 -39.448 1.00 93.00 921 SER A CA 1
ATOM 7351 C C . SER A 1 921 ? 19.328 -19.711 -38.511 1.00 93.00 921 SER A C 1
ATOM 7353 O O . SER A 1 921 ? 19.369 -19.396 -37.320 1.00 93.00 921 SER A O 1
ATOM 7355 N N . SER A 1 922 ? 20.294 -20.468 -39.040 1.00 93.25 922 SER A N 1
ATOM 7356 C CA . SER A 1 922 ? 21.464 -20.972 -38.292 1.00 93.25 922 SER A CA 1
ATOM 7357 C C . SER A 1 922 ? 21.157 -21.844 -37.051 1.00 93.25 922 SER A C 1
ATOM 7359 O O . SER A 1 922 ? 22.025 -22.019 -36.197 1.00 93.25 922 SER A O 1
ATOM 7361 N N . ASN A 1 923 ? 19.947 -22.405 -36.933 1.00 94.25 923 ASN A N 1
ATOM 7362 C CA . ASN A 1 923 ? 19.599 -23.426 -35.933 1.00 94.25 923 ASN A CA 1
ATOM 7363 C C . ASN A 1 923 ? 19.771 -24.854 -36.483 1.00 94.25 923 ASN A C 1
ATOM 7365 O O . ASN A 1 923 ? 19.925 -25.061 -37.685 1.00 94.25 923 ASN A O 1
ATOM 7369 N N . HIS A 1 924 ? 19.710 -25.861 -35.607 1.00 91.44 924 HIS A N 1
ATOM 7370 C CA . HIS A 1 924 ? 19.886 -27.274 -35.962 1.00 91.44 924 HIS A CA 1
ATOM 7371 C C . HIS A 1 924 ? 18.553 -27.938 -36.342 1.00 91.44 924 HIS A C 1
ATOM 7373 O O . HIS A 1 924 ? 18.199 -29.001 -35.834 1.00 91.44 924 HIS A O 1
ATOM 7379 N N . LEU A 1 925 ? 17.793 -27.296 -37.233 1.00 87.94 925 LEU A N 1
ATOM 7380 C CA . LEU A 1 925 ? 16.522 -27.827 -37.721 1.00 87.94 925 LEU A CA 1
ATOM 7381 C C . LEU A 1 925 ? 16.782 -28.903 -38.782 1.00 87.94 925 LEU A C 1
ATOM 7383 O O . LEU A 1 925 ? 17.155 -28.598 -39.913 1.00 87.94 925 LEU A O 1
ATOM 7387 N N . THR A 1 926 ? 16.581 -30.172 -38.428 1.00 88.69 926 THR A N 1
ATOM 7388 C CA . THR A 1 926 ? 16.600 -31.271 -39.405 1.00 88.69 926 THR A CA 1
ATOM 7389 C C . THR A 1 926 ? 15.368 -31.221 -40.320 1.00 88.69 926 THR A C 1
ATOM 7391 O O . THR A 1 926 ? 14.368 -30.575 -39.998 1.00 88.69 926 THR A O 1
ATOM 7394 N N . ASN A 1 927 ? 15.388 -31.955 -41.441 1.00 86.44 927 ASN A N 1
ATOM 7395 C CA . ASN A 1 927 ? 14.246 -32.054 -42.368 1.00 86.44 927 ASN A CA 1
ATOM 7396 C C . ASN A 1 927 ? 12.931 -32.429 -41.651 1.00 86.44 927 ASN A C 1
ATOM 7398 O O . ASN A 1 927 ? 11.863 -31.953 -42.024 1.00 86.44 927 ASN A O 1
ATOM 7402 N N . THR A 1 928 ? 13.006 -33.229 -40.583 1.00 84.81 928 THR A N 1
ATOM 7403 C CA . THR A 1 928 ? 11.871 -33.583 -39.713 1.00 84.81 928 THR A CA 1
ATOM 7404 C C . THR A 1 928 ? 11.242 -32.364 -39.031 1.00 84.81 928 THR A C 1
ATOM 7406 O O . THR A 1 928 ? 10.024 -32.303 -38.882 1.00 84.81 928 THR A O 1
ATOM 7409 N N . GLY A 1 929 ? 12.052 -31.380 -38.632 1.00 84.31 929 GLY A N 1
ATOM 7410 C CA . GLY A 1 929 ? 11.588 -30.107 -38.076 1.00 84.31 929 GLY A CA 1
ATOM 7411 C C . GLY A 1 929 ? 10.957 -29.215 -39.139 1.00 84.31 929 GLY A C 1
ATOM 7412 O O . GLY A 1 929 ? 9.889 -28.652 -38.909 1.00 84.31 929 GLY A O 1
ATOM 7413 N N . VAL A 1 930 ? 11.558 -29.163 -40.332 1.00 83.75 930 VAL A N 1
ATOM 7414 C CA . VAL A 1 930 ? 11.016 -28.409 -41.475 1.00 83.75 930 VAL A CA 1
ATOM 7415 C C . VAL A 1 930 ? 9.642 -28.948 -41.888 1.00 83.75 930 VAL A C 1
ATOM 7417 O O . VAL A 1 930 ? 8.699 -28.168 -41.966 1.00 83.75 930 VAL A O 1
ATOM 7420 N N . MET A 1 931 ? 9.473 -30.269 -42.034 1.00 85.12 931 MET A N 1
ATOM 7421 C CA . MET A 1 931 ? 8.173 -30.886 -42.360 1.00 85.12 931 MET A CA 1
ATOM 7422 C C . MET A 1 931 ? 7.083 -30.608 -41.305 1.00 85.12 931 MET A C 1
ATOM 7424 O O . MET A 1 931 ? 5.909 -30.489 -41.649 1.00 85.12 931 MET A O 1
ATOM 7428 N N . ARG A 1 932 ? 7.452 -30.470 -40.021 1.00 82.12 932 ARG A N 1
ATOM 7429 C CA . ARG A 1 932 ? 6.518 -30.101 -38.934 1.00 82.12 932 ARG A CA 1
ATOM 7430 C C . ARG A 1 932 ? 6.048 -28.647 -39.007 1.00 82.12 932 ARG A C 1
ATOM 7432 O O . ARG A 1 932 ? 4.953 -28.348 -38.545 1.00 82.12 932 ARG A O 1
ATOM 7439 N N . LEU A 1 933 ? 6.870 -27.749 -39.548 1.00 83.75 933 LEU A N 1
ATOM 7440 C CA . LEU A 1 933 ? 6.487 -26.356 -39.792 1.00 83.75 933 LEU A CA 1
ATOM 7441 C C . LEU A 1 933 ? 5.730 -26.220 -41.126 1.00 83.75 933 LEU A C 1
ATOM 7443 O O . LEU A 1 933 ? 4.771 -25.457 -41.220 1.00 83.75 933 LEU A O 1
ATOM 7447 N N . GLU A 1 934 ? 6.093 -27.021 -42.131 1.00 81.19 934 GLU A N 1
ATOM 7448 C CA . GLU A 1 934 ? 5.450 -27.055 -43.448 1.00 81.19 934 GLU A CA 1
ATOM 7449 C C . GLU A 1 934 ? 3.946 -27.365 -43.377 1.00 81.19 934 GLU A C 1
ATOM 7451 O O . GLU A 1 934 ? 3.164 -26.739 -44.095 1.00 81.19 934 GLU A O 1
ATOM 7456 N N . SER A 1 935 ? 3.510 -28.267 -42.489 1.00 75.56 935 SER A N 1
ATOM 7457 C CA . SER A 1 935 ? 2.078 -28.549 -42.303 1.00 75.56 935 SER A CA 1
ATOM 7458 C C . SER A 1 935 ? 1.282 -27.325 -41.835 1.00 75.56 935 SER A C 1
ATOM 7460 O O . SER A 1 935 ? 0.134 -27.166 -42.242 1.00 75.56 935 SER A O 1
ATOM 7462 N N . PHE A 1 936 ? 1.892 -26.433 -41.045 1.00 79.62 936 PHE A N 1
ATOM 7463 C CA . PHE A 1 936 ? 1.286 -25.151 -40.675 1.00 79.62 936 PHE A CA 1
ATOM 7464 C C . PHE A 1 936 ? 1.335 -24.144 -41.837 1.00 79.62 936 PHE A C 1
ATOM 7466 O O . PHE A 1 936 ? 0.323 -23.500 -42.120 1.00 79.62 936 PHE A O 1
ATOM 7473 N N . PHE A 1 937 ? 2.466 -24.024 -42.544 1.00 77.69 937 PHE A N 1
ATOM 7474 C CA . PHE A 1 937 ? 2.612 -23.074 -43.659 1.00 77.69 937 PHE A CA 1
ATOM 7475 C C . PHE A 1 937 ? 1.649 -23.350 -44.823 1.00 77.69 937 PHE A C 1
ATOM 7477 O O . PHE A 1 937 ? 1.260 -22.421 -45.524 1.00 77.69 937 PHE A O 1
ATOM 7484 N N . ARG A 1 938 ? 1.240 -24.611 -45.010 1.00 79.31 938 ARG A N 1
ATOM 7485 C CA . ARG A 1 938 ? 0.220 -25.031 -45.986 1.00 79.31 938 ARG A CA 1
ATOM 7486 C C . ARG A 1 938 ? -1.230 -24.801 -45.521 1.00 79.31 938 ARG A C 1
ATOM 7488 O O . ARG A 1 938 ? -2.145 -25.172 -46.249 1.00 79.31 938 ARG A O 1
ATOM 7495 N N . SER A 1 939 ? -1.458 -24.240 -44.330 1.00 80.00 939 SER A N 1
ATOM 7496 C CA . SER A 1 939 ? -2.801 -23.950 -43.808 1.00 80.00 939 SER A CA 1
ATOM 7497 C C . SER A 1 939 ? -3.221 -22.499 -44.057 1.00 80.00 939 SER A C 1
ATOM 7499 O O . SER A 1 939 ? -2.420 -21.576 -43.902 1.00 80.00 939 SER A O 1
ATOM 7501 N N . ASP A 1 940 ? -4.515 -22.276 -44.311 1.00 79.44 940 ASP A N 1
ATOM 7502 C CA . ASP A 1 940 ? -5.109 -20.938 -44.513 1.00 79.44 940 ASP A CA 1
ATOM 7503 C C . ASP A 1 940 ? -5.021 -20.020 -43.274 1.00 79.44 940 ASP A C 1
ATOM 7505 O O . ASP A 1 940 ? -5.400 -18.850 -43.314 1.00 79.44 940 ASP A O 1
ATOM 7509 N N . LYS A 1 941 ? -4.530 -20.546 -42.144 1.00 79.12 941 LYS A N 1
ATOM 7510 C CA . LYS A 1 941 ? -4.270 -19.796 -40.909 1.00 79.12 941 LYS A CA 1
ATOM 7511 C C . LYS A 1 941 ? -2.895 -19.123 -40.895 1.00 79.12 941 LYS A C 1
ATOM 7513 O O . LYS A 1 941 ? -2.639 -18.316 -40.001 1.00 79.12 941 LYS A O 1
ATOM 7518 N N . CYS A 1 942 ? -1.999 -19.460 -41.826 1.00 82.69 942 CYS A N 1
ATOM 7519 C CA . CYS A 1 942 ? -0.659 -18.888 -41.870 1.00 82.69 942 CYS A CA 1
ATOM 7520 C C . CYS A 1 942 ? -0.707 -17.395 -42.237 1.00 82.69 942 CYS A C 1
ATOM 7522 O O . CYS A 1 942 ? -1.225 -17.013 -43.282 1.00 82.69 942 CYS A O 1
ATOM 7524 N N . LYS A 1 943 ? -0.143 -16.544 -41.369 1.00 83.75 943 LYS A N 1
ATOM 7525 C CA . LYS A 1 943 ? -0.052 -15.081 -41.565 1.00 83.75 943 LYS A CA 1
ATOM 7526 C C . LYS A 1 943 ? 1.378 -14.585 -41.784 1.00 83.75 943 LYS A C 1
ATOM 7528 O O . LYS A 1 943 ? 1.591 -13.378 -41.914 1.00 83.75 943 LYS A O 1
ATOM 7533 N N . LEU A 1 944 ? 2.348 -15.502 -41.806 1.00 86.88 944 LEU A N 1
ATOM 7534 C CA . LEU A 1 944 ? 3.744 -15.164 -42.045 1.00 86.88 944 LEU A CA 1
ATOM 7535 C C . LEU A 1 944 ? 3.921 -14.675 -43.483 1.00 86.88 944 LEU A C 1
ATOM 7537 O O . LEU A 1 944 ? 3.485 -15.306 -44.441 1.00 86.88 944 LEU A O 1
ATOM 7541 N N . GLN A 1 945 ? 4.589 -13.537 -43.602 1.00 88.62 945 GLN A N 1
ATOM 7542 C CA . GLN A 1 945 ? 5.022 -12.915 -44.848 1.00 88.62 945 GLN A CA 1
ATOM 7543 C C . GLN A 1 945 ? 6.508 -13.208 -45.113 1.00 88.62 945 GLN A C 1
ATOM 7545 O O . GLN A 1 945 ? 6.970 -13.052 -46.241 1.00 88.62 945 GLN A O 1
ATOM 7550 N N . ARG A 1 946 ? 7.248 -13.653 -44.083 1.00 87.62 946 ARG A N 1
ATOM 7551 C CA . ARG A 1 946 ? 8.672 -13.994 -44.145 1.00 87.62 946 ARG A CA 1
ATOM 7552 C C . ARG A 1 946 ? 9.050 -15.079 -43.128 1.00 87.62 946 ARG A C 1
ATOM 7554 O O . ARG A 1 946 ? 8.536 -15.080 -42.005 1.00 87.62 946 ARG A O 1
ATOM 7561 N N . LEU A 1 947 ? 9.981 -15.940 -43.534 1.00 85.44 947 LEU A N 1
ATOM 7562 C CA . LEU A 1 947 ? 10.642 -17.003 -42.768 1.00 85.44 947 LEU A CA 1
ATOM 7563 C C . LEU A 1 947 ? 12.154 -16.989 -43.081 1.00 85.44 947 LEU A C 1
ATOM 7565 O O . LEU A 1 947 ? 12.486 -16.462 -44.170 1.00 85.44 947 LEU A O 1
#

Organism: Clarias magur (NCBI:txid1594786)

pLDDT: mean 70.35, std 22.84, range [20.11, 97.94]